Protein AF-Q12VX7-F1 (afdb_monomer)

Mean predicted aligned error: 21.47 Å

Sequence (892 aa):
MKISAKFASILLLLFLFTTPVMAVTLEFSASDTSAQVGDTVLLTGRLMNGTLPLNNTSVNFSTNFGMLSSSSSTTNDSGFATVFINSTISGNLVVNASSGTETNMTNISFLPAPIEDIIFEVNKTDPSAGNAVDVNVTLRDQYGNINNTPTINLYLTMVDVLSELHDENIVLSEWMGNMFEISIDHNNMTSVKSTEGTGLLLRINSTLAGTLSIGSDALGIINNTSVVYAPSTPYSMEALYDDEYVVNTTSEIVVSLHDRYDNPIEGATLIFNATYPIDTIYNSPVTYNSSWLSSSLESTPLGGKVTVYLRTDKRAGENIVNIGALNTSLFLRLSITGTPDIATDLTLSSTPSSCYANNEDAYRLSAQIIDQFLNPLLPGSFQIKDQVLFESSLGSTLIPLNDYGVATTVVGPTPYVENISITATYKNETGTTNINTSKELSFTEGPLSRFNFYANPNVVLANNLSGNHDSTVTLIALDAWGHSLQNINVTLNNTAPSLGTLSLDGSNESNLINFTTDQYGRVITEFTSSNFVGNCTIIGLSDAINDSLSIEIRNQPFISASIDAEPYVVTSGDIVNITTVITVEGELPVSRSAATSMLILDRSGSMDPDYYAGTALDIVLVLDRSGSMKFLGNAPEQPLTDAKSAAKIFMENLLSNTEVGVVSFSSTSTVDRQPVSLNISGNKDLLHNAIDSMVADGGTAIGDAMADANNLLINGRPDAKKIMIVLTDGVATAGSDRDGSDAISTANLNNIRIYSIGLGSSEYIDEPMLKRIASETGGSYYNAPSGSELQTVYNTISKEISDFDVTEIDYGTEGFTPYSYVFADDLNLTSSDAPYILKYDAWDIDDSNEDCKVCVNGNYSFELSVTGDKRWSTFEYDISSVVLGGMNTITI

pLDDT: mean 79.0, std 14.86, range [31.22, 95.0]

InterPro domains:
  IPR002035 von Willebrand factor, type A [PF00092] (618-795)
  IPR002035 von Willebrand factor, type A [PS50234] (618-797)
  IPR002035 von Willebrand factor, type A [SM00327] (616-802)
  IPR008964 Invasin/intimin cell-adhesion fragments [SSF49373] (22-111)
  IPR013783 Immunoglobulin-like fold [G3DSA:2.60.40.10] (23-111)
  IPR013783 Immunoglobulin-like fold [G3DSA:2.60.40.10] (448-550)
  IPR036465 von Willebrand factor A-like domain superfamily [G3DSA:3.40.50.410] (615-800)
  IPR036465 von Willebrand factor A-like domain superfamily [SSF53300] (586-801)
  IPR051266 Calcium-activated chloride channel regulator [PTHR10579] (592-794)

Foldseek 3Di:
DDDDDDDDDDDDDDDDDDDDQFDKAKDKDWPAQEEAAVDKTKIKIAIARHPAADFQFKKAKDKPDWDKPDRIFTAHNRRIGIIITHHNEFAWMKMWIDTDHDIDIGIYGHAYDPFDDKDWDWPDAAAAAQDKIKIFIFTAHPSGYGHQQWKKKKWKWWQFLVRDIAIDIDTGRGAAQWEWEWEAAPPHIDIDIDGGDRGHMYIYRGNTFGKMKIWMDTPRHIDIDIHGHAHDPWDDKDWDWDQEDAAQDKTKIKMAIHGPRRGAHFFWKKFKDKDAFDDDPQWFDPVQFDKDKPDRMDTQHRRRMDIIMIGHTNIFAWMWMWMDTPPDPDIDIGTHTHAYDDFDAKDKDWPPPAAALPQPTKIKIKIFTHHPRRRTHFDPPDDFPKWKWKDWPVGIDIFDQDRSRIGIDIGDNHNDFDKIKIKIFIAHPVGTDPHIDIDIYGHHHDDFDAKDKDKFVLEAEAPVFPFGFKIKIKIFTHDPSGQTDWFAWKWKAKPCVVFWWKAAPPDPDIRTDIDTQHPRRMDIIMIGGHNDFDKIKMWMDGDPYIDIGIRGYDHDKDKIKGWDWPPPDDDPPDDIDIDIDIDTGGDDPDDDDPVVVVVVPDPPVPDPVVVPQPFEAEEEEEEEQAQCQQVPHDVVRPPLVLVLVLVLVLLVLHDQSYWYWYWYDALAIDGLGATDGNVDVVVSVSVSVSSVPRHRYHHAAQLNRLVVLLVRQLPDDPRHAAEYEHEDQAAQDHHDCRLNPVSLVSLQVRLYAYEYEHEADPVGYPQVSNCCSRVSSVHYYYYHNDSVSSSVVSVVVSVVRGPDDPPDDDDDPDDDDPDKDKDKDADADDPDDDFDKDKDKDADDDQPFPRDWKDKQNPDTDTDHDDDDDGMDMDIDRCRVPDDHTMMMIID

Structure (mmCIF, N/CA/C/O backbone):
data_AF-Q12VX7-F1
#
_entry.id   AF-Q12VX7-F1
#
loop_
_atom_site.group_PDB
_atom_site.id
_atom_site.type_symbol
_atom_site.label_atom_id
_atom_site.label_alt_id
_atom_site.label_comp_id
_atom_site.label_asym_id
_atom_site.label_entity_id
_atom_site.label_seq_id
_atom_site.pdbx_PDB_ins_code
_atom_site.Cartn_x
_atom_site.Cartn_y
_atom_site.Cartn_z
_atom_site.occupancy
_atom_site.B_iso_or_equiv
_atom_site.auth_seq_id
_atom_site.auth_comp_id
_atom_site.auth_asym_id
_atom_site.auth_atom_id
_atom_site.pdbx_PDB_model_num
ATOM 1 N N . MET A 1 1 ? 13.332 -6.729 -120.103 1.00 35.19 1 MET A N 1
ATOM 2 C CA . MET A 1 1 ? 13.105 -6.754 -121.565 1.00 35.19 1 MET A CA 1
ATOM 3 C C . MET A 1 1 ? 14.424 -7.174 -122.213 1.00 35.19 1 MET A C 1
ATOM 5 O O . MET A 1 1 ? 15.448 -6.615 -121.853 1.00 35.19 1 MET A O 1
ATOM 9 N N . LYS A 1 2 ? 14.416 -8.272 -122.983 1.00 34.09 2 LYS A N 1
ATOM 10 C CA . LYS A 1 2 ? 15.589 -8.985 -123.544 1.00 34.09 2 LYS A CA 1
ATOM 11 C C . LYS A 1 2 ? 16.295 -8.198 -124.668 1.00 34.09 2 LYS A C 1
ATOM 13 O O . LYS A 1 2 ? 15.679 -7.296 -125.220 1.00 34.09 2 LYS A O 1
ATOM 18 N N . ILE A 1 3 ? 17.460 -8.739 -125.081 1.00 35.69 3 ILE A N 1
ATOM 19 C CA . ILE A 1 3 ? 18.169 -8.655 -126.392 1.00 35.69 3 ILE A CA 1
ATOM 20 C C . ILE A 1 3 ? 19.477 -7.850 -126.247 1.00 35.69 3 ILE A C 1
ATOM 22 O O . ILE A 1 3 ? 19.433 -6.651 -126.032 1.00 35.69 3 ILE A O 1
ATOM 26 N N . SER A 1 4 ? 20.671 -8.443 -126.100 1.00 35.31 4 SER A N 1
ATOM 27 C CA . SER A 1 4 ? 21.468 -9.363 -126.945 1.00 35.31 4 SER A CA 1
ATOM 28 C C . SER A 1 4 ? 22.058 -8.740 -128.217 1.00 35.31 4 SER A C 1
ATOM 30 O O . SER A 1 4 ? 21.301 -8.337 -129.089 1.00 35.31 4 SER A O 1
ATOM 32 N N . ALA A 1 5 ? 23.384 -8.850 -128.359 1.00 37.16 5 ALA A N 1
ATOM 33 C CA . ALA A 1 5 ? 24.095 -9.477 -129.489 1.00 37.16 5 ALA A CA 1
ATOM 34 C C . ALA A 1 5 ? 25.312 -8.687 -130.012 1.00 37.16 5 ALA A C 1
ATOM 36 O O . ALA A 1 5 ? 25.268 -7.490 -130.265 1.00 37.16 5 ALA A O 1
ATOM 37 N N . LYS A 1 6 ? 26.397 -9.457 -130.158 1.00 36.03 6 LYS A N 1
ATOM 38 C CA . LYS A 1 6 ? 27.709 -9.178 -130.761 1.00 36.03 6 LYS A CA 1
ATOM 39 C C . LYS A 1 6 ? 27.634 -8.962 -132.284 1.00 36.03 6 LYS A C 1
ATOM 41 O O . LYS A 1 6 ? 26.666 -9.402 -132.888 1.00 36.03 6 LYS A O 1
ATOM 46 N N . PHE A 1 7 ? 28.727 -8.428 -132.852 1.00 32.75 7 PHE A N 1
ATOM 47 C CA . PHE A 1 7 ? 29.510 -8.849 -134.054 1.00 32.75 7 PHE A CA 1
ATOM 48 C C . PHE A 1 7 ? 30.138 -7.580 -134.683 1.00 32.75 7 PHE A C 1
ATOM 50 O O . PHE A 1 7 ? 29.416 -6.649 -135.003 1.00 32.75 7 PHE A O 1
ATOM 57 N N . ALA A 1 8 ? 31.454 -7.333 -134.642 1.00 32.47 8 ALA A N 1
ATOM 58 C CA . ALA A 1 8 ? 32.596 -7.957 -135.335 1.00 32.47 8 ALA A CA 1
ATOM 59 C C . ALA A 1 8 ? 32.672 -7.695 -136.861 1.00 32.47 8 ALA A C 1
ATOM 61 O O . ALA A 1 8 ? 31.851 -8.212 -137.612 1.00 32.47 8 ALA A O 1
ATOM 62 N N . SER A 1 9 ? 33.731 -6.961 -137.262 1.00 32.53 9 SER A N 1
ATOM 63 C CA . SER A 1 9 ? 34.692 -7.254 -138.359 1.00 32.53 9 SER A CA 1
ATOM 64 C C . SER A 1 9 ? 34.968 -6.153 -139.411 1.00 32.53 9 SER A C 1
ATOM 66 O O . SER A 1 9 ? 34.158 -5.905 -140.292 1.00 32.53 9 SER A O 1
ATOM 68 N N . ILE A 1 10 ? 36.188 -5.587 -139.310 1.00 35.44 10 ILE A N 1
ATOM 69 C CA . ILE A 1 10 ? 37.296 -5.487 -140.305 1.00 35.44 10 ILE A CA 1
ATOM 70 C C . ILE A 1 10 ? 37.045 -4.875 -141.707 1.00 35.44 10 ILE A C 1
ATOM 72 O O . ILE A 1 10 ? 36.345 -5.488 -142.503 1.00 35.44 10 ILE A O 1
ATOM 76 N N . LEU A 1 11 ? 37.804 -3.805 -142.054 1.00 31.22 11 LEU A N 1
ATOM 77 C CA . LEU A 1 11 ? 38.674 -3.645 -143.263 1.00 31.22 11 LEU A CA 1
ATOM 78 C C . LEU A 1 11 ? 39.486 -2.309 -143.183 1.00 31.22 11 LEU A C 1
ATOM 80 O O . LEU A 1 11 ? 38.875 -1.264 -142.998 1.00 31.22 11 LEU A O 1
ATOM 84 N N . LEU A 1 12 ? 40.828 -2.300 -143.017 1.00 32.69 12 LEU A N 1
ATOM 85 C CA . LEU A 1 12 ? 41.920 -2.045 -144.012 1.00 32.69 12 LEU A CA 1
ATOM 86 C C . LEU A 1 12 ? 41.707 -0.793 -144.917 1.00 32.69 12 LEU A C 1
ATOM 88 O O . LEU A 1 12 ? 40.637 -0.683 -145.491 1.00 32.69 12 LEU A O 1
ATOM 92 N N . LEU A 1 13 ? 42.610 0.154 -145.234 1.00 36.06 13 LEU A N 1
ATOM 93 C CA . LEU A 1 13 ? 44.039 0.481 -145.034 1.00 36.06 13 LEU A CA 1
ATOM 94 C C . LEU A 1 13 ? 44.222 1.949 -145.521 1.00 36.06 13 LEU A C 1
ATOM 96 O O . LEU A 1 13 ? 43.651 2.262 -146.561 1.00 36.06 13 LEU A O 1
ATOM 100 N N . LEU A 1 14 ? 45.057 2.794 -144.896 1.00 31.56 14 LEU A N 1
ATOM 101 C CA . LEU A 1 14 ? 46.068 3.631 -145.593 1.00 31.56 14 LEU A CA 1
ATOM 102 C C . LEU A 1 14 ? 46.929 4.417 -144.584 1.00 31.56 14 LEU A C 1
ATOM 104 O O . LEU A 1 14 ? 46.412 5.166 -143.761 1.00 31.56 14 LEU A O 1
ATOM 108 N N . PHE A 1 15 ? 48.248 4.241 -144.666 1.00 35.47 15 PHE A N 1
ATOM 109 C CA . PHE A 1 15 ? 49.255 4.918 -143.845 1.00 35.47 15 PHE A CA 1
ATOM 110 C C . PHE A 1 15 ? 49.642 6.278 -144.450 1.00 35.47 15 PHE A C 1
ATOM 112 O O . PHE A 1 15 ? 50.006 6.349 -145.623 1.00 35.47 15 PHE A O 1
ATOM 119 N N . LEU A 1 16 ? 49.675 7.320 -143.617 1.00 34.75 16 LEU A N 1
ATOM 120 C CA . LEU A 1 16 ? 50.485 8.529 -143.796 1.00 34.75 16 LEU A CA 1
ATOM 121 C C . LEU A 1 16 ? 51.242 8.750 -142.479 1.00 34.75 16 LEU A C 1
ATOM 123 O O . LEU A 1 16 ? 50.629 8.901 -141.426 1.00 34.75 16 LEU A O 1
ATOM 127 N N . PHE A 1 17 ? 52.573 8.700 -142.531 1.00 36.41 17 PHE A N 1
ATOM 128 C CA . PHE A 1 17 ? 53.447 8.955 -141.388 1.00 36.41 17 PHE A CA 1
ATOM 129 C C . PHE A 1 17 ? 53.521 10.463 -141.103 1.00 36.41 17 PHE A C 1
ATOM 131 O O . PHE A 1 17 ? 54.017 11.225 -141.930 1.00 36.41 17 PHE A O 1
ATOM 138 N N . THR A 1 18 ? 53.098 10.878 -139.909 1.00 35.88 18 THR A N 1
ATOM 139 C CA . THR A 1 18 ? 53.456 12.162 -139.287 1.00 35.88 18 THR A CA 1
ATOM 140 C C . THR A 1 18 ? 54.146 11.866 -137.958 1.00 35.88 18 THR A C 1
ATOM 142 O O . THR A 1 18 ? 53.621 11.108 -137.145 1.00 35.88 18 THR A O 1
ATOM 145 N N . THR A 1 19 ? 55.337 12.421 -137.747 1.00 33.56 19 THR A N 1
ATOM 146 C CA . THR A 1 19 ? 56.116 12.292 -136.505 1.00 33.56 19 THR A CA 1
ATOM 147 C C . THR A 1 19 ? 55.340 12.857 -135.305 1.00 33.56 19 THR A C 1
ATOM 149 O O . THR A 1 19 ? 54.776 13.945 -135.439 1.00 33.56 19 THR A O 1
ATOM 152 N N . PRO A 1 20 ? 55.310 12.187 -134.139 1.00 42.78 20 PRO A N 1
ATOM 153 C CA . PRO A 1 20 ? 54.648 12.726 -132.955 1.00 42.78 20 PRO A CA 1
ATOM 154 C C . PRO A 1 20 ? 55.416 13.942 -132.414 1.00 42.78 20 PRO A C 1
ATOM 156 O O . PRO A 1 20 ? 56.629 13.883 -132.216 1.00 42.78 20 PRO A O 1
ATOM 159 N N . VAL A 1 21 ? 54.706 15.047 -132.173 1.00 45.22 21 VAL A N 1
ATOM 160 C CA . VAL A 1 21 ? 55.196 16.167 -131.356 1.00 45.22 21 VAL A CA 1
ATOM 161 C C . VAL A 1 21 ? 55.309 15.651 -129.922 1.00 45.22 21 VAL A C 1
ATOM 163 O O . VAL A 1 21 ? 54.333 15.138 -129.377 1.00 45.22 21 VAL A O 1
ATOM 166 N N . MET A 1 22 ? 56.506 15.717 -129.340 1.00 48.78 22 MET A N 1
ATOM 167 C CA . MET A 1 22 ? 56.746 15.245 -127.976 1.00 48.78 22 MET A CA 1
ATOM 168 C C . MET A 1 22 ? 56.108 16.214 -126.974 1.00 48.78 22 MET A C 1
ATOM 170 O O . MET A 1 22 ? 56.290 17.426 -127.078 1.00 48.78 22 MET A O 1
ATOM 174 N N . ALA A 1 23 ? 55.311 15.675 -126.050 1.00 59.62 23 ALA A N 1
ATOM 175 C CA . ALA A 1 23 ? 54.676 16.433 -124.979 1.00 59.62 23 ALA A CA 1
ATOM 176 C C . ALA A 1 23 ? 55.675 16.685 -123.840 1.00 59.62 23 ALA A C 1
ATOM 178 O O . ALA A 1 23 ? 56.535 15.843 -123.557 1.00 59.62 23 ALA A O 1
ATOM 179 N N . VAL A 1 24 ? 55.556 17.847 -123.198 1.00 63.78 24 VAL A N 1
ATOM 180 C CA . VAL A 1 24 ? 56.282 18.150 -121.963 1.00 63.78 24 VAL A CA 1
ATOM 181 C C . VAL A 1 24 ? 55.571 17.445 -120.811 1.00 63.78 24 VAL A C 1
ATOM 183 O O . VAL A 1 24 ? 54.353 17.516 -120.714 1.00 63.78 24 VAL A O 1
ATOM 186 N N . THR A 1 25 ? 56.313 16.757 -119.952 1.00 68.88 25 THR A N 1
ATOM 187 C CA . THR A 1 25 ? 55.778 16.033 -118.793 1.00 68.88 25 THR A CA 1
ATOM 188 C C . THR A 1 25 ? 56.491 16.485 -117.525 1.00 68.88 25 THR A C 1
ATOM 190 O O . THR A 1 25 ? 57.727 16.514 -117.489 1.00 68.88 25 THR A O 1
ATOM 193 N N . LEU A 1 26 ? 55.719 16.817 -116.487 1.00 74.81 26 LEU A N 1
ATOM 194 C CA . LEU A 1 26 ? 56.211 17.135 -115.147 1.00 74.81 26 LEU A CA 1
ATOM 195 C C . LEU A 1 26 ? 55.926 15.954 -114.215 1.00 74.81 26 LEU A C 1
ATOM 197 O O . LEU A 1 26 ? 54.768 15.663 -113.922 1.00 74.81 26 LEU A O 1
ATOM 201 N N . GLU A 1 27 ? 56.968 15.298 -113.720 1.00 74.62 27 GLU A N 1
ATOM 202 C CA . GLU A 1 27 ? 56.850 14.202 -112.756 1.00 74.62 27 GLU A CA 1
ATOM 203 C C . GLU A 1 27 ? 57.429 14.608 -111.404 1.00 74.62 27 GLU A C 1
ATOM 205 O O . GLU A 1 27 ? 58.498 15.218 -111.323 1.00 74.62 27 GLU A O 1
ATOM 210 N N . PHE A 1 28 ? 56.727 14.252 -110.331 1.00 77.62 28 PHE A N 1
ATOM 211 C CA . PHE A 1 28 ? 57.239 14.415 -108.980 1.00 77.62 28 PHE A CA 1
ATOM 212 C C . PHE A 1 28 ? 58.040 13.199 -108.539 1.00 77.62 28 PHE A C 1
ATOM 214 O O . PHE A 1 28 ? 57.593 12.059 -108.638 1.00 77.62 28 PHE A O 1
ATOM 221 N N . SER A 1 29 ? 59.193 13.479 -107.953 1.00 65.94 29 SER A N 1
ATOM 222 C CA . SER A 1 29 ? 59.953 12.571 -107.114 1.00 65.94 29 SER A CA 1
ATOM 223 C C . SER A 1 29 ? 60.118 13.264 -105.762 1.00 65.94 29 SER A C 1
ATOM 225 O O . SER A 1 29 ? 60.853 14.241 -105.629 1.00 65.94 29 SER A O 1
ATOM 227 N N . ALA A 1 30 ? 59.375 12.807 -104.759 1.00 64.88 30 ALA A N 1
ATOM 228 C CA . ALA A 1 30 ? 59.674 13.152 -103.374 1.00 64.88 30 ALA A CA 1
ATOM 229 C C . ALA A 1 30 ? 60.721 12.161 -102.849 1.00 64.88 30 ALA A C 1
ATOM 231 O O . ALA A 1 30 ? 60.662 10.982 -103.212 1.00 64.88 30 ALA A O 1
ATOM 232 N N . SER A 1 31 ? 61.672 12.624 -102.028 1.00 61.91 31 SER A N 1
ATOM 233 C CA . SER A 1 31 ? 62.563 11.705 -101.301 1.00 61.91 31 SER A CA 1
ATOM 234 C C . SER A 1 31 ? 61.764 10.823 -100.347 1.00 61.91 31 SER A C 1
ATOM 236 O O . SER A 1 31 ? 62.029 9.629 -100.251 1.00 61.91 31 SER A O 1
ATOM 238 N N . ASP A 1 32 ? 60.736 11.411 -99.731 1.00 62.34 32 ASP A N 1
ATOM 239 C CA . ASP A 1 32 ? 59.907 10.790 -98.711 1.00 62.34 32 ASP A CA 1
ATOM 240 C C . ASP A 1 32 ? 58.433 11.143 -98.946 1.00 62.34 32 ASP A C 1
ATOM 242 O O . ASP A 1 32 ? 58.080 12.294 -99.207 1.00 62.34 32 ASP A O 1
ATOM 246 N N . THR A 1 33 ? 57.547 10.152 -98.848 1.00 72.06 33 THR A N 1
ATOM 247 C CA . THR A 1 33 ? 56.086 10.353 -98.919 1.00 72.06 33 THR A CA 1
ATOM 248 C C . THR A 1 33 ? 55.473 10.710 -97.555 1.00 72.06 33 THR A C 1
ATOM 250 O O . THR A 1 33 ? 54.287 11.036 -97.464 1.00 72.06 33 THR A O 1
ATOM 253 N N . SER A 1 34 ? 56.279 10.670 -96.490 1.00 78.44 34 SER A N 1
ATOM 254 C CA . SER A 1 34 ? 55.918 11.043 -95.119 1.00 78.44 34 SER A CA 1
ATOM 255 C C . SER A 1 34 ? 57.150 11.495 -94.329 1.00 78.44 34 SER A C 1
ATOM 257 O O . SER A 1 34 ? 58.203 10.883 -94.481 1.00 78.44 34 SER A O 1
ATOM 259 N N . ALA A 1 35 ? 57.013 12.495 -93.457 1.00 82.25 35 ALA A N 1
ATOM 260 C CA . ALA A 1 35 ? 58.084 12.994 -92.578 1.00 82.25 35 ALA A CA 1
ATOM 261 C C . ALA A 1 35 ? 57.533 13.403 -91.207 1.00 82.25 35 ALA A C 1
ATOM 263 O O . ALA A 1 35 ? 56.322 13.566 -91.081 1.00 82.25 35 ALA A O 1
ATOM 264 N N . GLN A 1 36 ? 58.369 13.566 -90.176 1.00 81.00 36 GLN A N 1
ATOM 265 C CA . GLN A 1 36 ? 57.884 14.087 -88.893 1.00 81.00 36 GLN A CA 1
ATOM 266 C C . GLN A 1 36 ? 57.685 15.606 -88.961 1.00 81.00 36 GLN A C 1
ATOM 268 O O . GLN A 1 36 ? 58.366 16.318 -89.699 1.00 81.00 36 GLN A O 1
ATOM 273 N N . VAL A 1 37 ? 56.723 16.123 -88.202 1.00 83.19 37 VAL A N 1
ATOM 274 C CA . VAL A 1 37 ? 56.548 17.564 -88.002 1.00 83.19 37 VAL A CA 1
ATOM 275 C C . VAL A 1 37 ? 57.860 18.153 -87.468 1.00 83.19 37 VAL A C 1
ATOM 277 O O . VAL A 1 37 ? 58.432 17.645 -86.508 1.00 83.19 37 VAL A O 1
ATOM 280 N N . GLY A 1 38 ? 58.334 19.228 -88.099 1.00 78.38 38 GLY A N 1
ATOM 281 C CA . GLY A 1 38 ? 59.641 19.838 -87.840 1.00 78.38 38 GLY A CA 1
ATOM 282 C C . GLY A 1 38 ? 60.749 19.410 -88.813 1.00 78.38 38 GLY A C 1
ATOM 283 O O . GLY A 1 38 ? 61.675 20.195 -89.031 1.00 78.38 38 GLY A O 1
ATOM 284 N N . ASP A 1 39 ? 60.630 18.249 -89.468 1.00 83.62 39 ASP A N 1
ATOM 285 C CA . ASP A 1 39 ? 61.606 17.792 -90.462 1.00 83.62 39 ASP A CA 1
ATOM 286 C C . ASP A 1 39 ? 61.457 18.525 -91.801 1.00 83.62 39 ASP A C 1
ATOM 288 O O . ASP A 1 39 ? 60.399 19.050 -92.163 1.00 83.62 39 ASP A O 1
ATOM 292 N N . THR A 1 40 ? 62.551 18.542 -92.565 1.00 82.12 40 THR A N 1
ATOM 293 C CA . THR A 1 40 ? 62.582 19.106 -93.921 1.00 82.12 40 THR A CA 1
ATOM 294 C C . THR A 1 40 ? 62.547 17.989 -94.957 1.00 82.12 40 THR A C 1
ATOM 296 O O . THR A 1 40 ? 63.407 17.113 -94.957 1.00 82.12 40 THR A O 1
ATOM 299 N N . VAL A 1 41 ? 61.574 18.035 -95.866 1.00 82.81 41 VAL A N 1
ATOM 300 C CA . VAL A 1 41 ? 61.437 17.086 -96.980 1.00 82.81 41 VAL A CA 1
ATOM 301 C C . VAL A 1 41 ? 61.951 17.726 -98.258 1.00 82.81 41 VAL A C 1
ATOM 303 O O . VAL A 1 41 ? 61.589 18.862 -98.580 1.00 82.81 41 VAL A O 1
ATOM 306 N N . LEU A 1 42 ? 62.781 16.994 -99.003 1.00 83.62 42 LEU A N 1
ATOM 307 C CA . LEU A 1 42 ? 63.261 17.417 -100.312 1.00 83.62 42 LEU A CA 1
ATOM 308 C C . LEU A 1 42 ? 62.274 16.979 -101.400 1.00 83.62 42 LEU A C 1
ATOM 310 O O . LEU A 1 42 ? 62.061 15.792 -101.654 1.00 83.62 42 LEU A O 1
ATOM 314 N N . LEU A 1 43 ? 61.710 17.958 -102.096 1.00 82.69 43 LEU A N 1
ATOM 315 C CA . LEU A 1 43 ? 60.825 17.758 -103.235 1.00 82.69 43 LEU A CA 1
ATOM 316 C C . LEU A 1 43 ? 61.572 18.028 -104.530 1.00 82.69 43 LEU A C 1
ATOM 318 O O . LEU A 1 43 ? 62.152 19.100 -104.703 1.00 82.69 43 LEU A O 1
ATOM 322 N N . THR A 1 44 ? 61.512 17.073 -105.455 1.00 80.50 44 THR A N 1
ATOM 323 C CA . THR A 1 44 ? 62.166 17.175 -106.756 1.00 80.50 44 THR A CA 1
ATOM 324 C C . THR A 1 44 ? 61.141 17.015 -107.875 1.00 80.50 44 THR A C 1
ATOM 326 O O . THR A 1 44 ? 60.573 15.944 -108.077 1.00 80.50 44 THR A O 1
ATOM 329 N N . GLY A 1 45 ? 60.889 18.087 -108.621 1.00 81.19 45 GLY A N 1
ATOM 330 C CA . GLY A 1 45 ? 60.106 18.038 -109.854 1.00 81.19 45 GLY A CA 1
ATOM 331 C C . GLY A 1 45 ? 61.032 17.811 -111.043 1.00 81.19 45 GLY A C 1
ATOM 332 O O . GLY A 1 45 ? 61.967 18.586 -111.244 1.00 81.19 45 GLY A O 1
ATOM 333 N N . ARG A 1 46 ? 60.799 16.765 -111.839 1.00 82.00 46 ARG A N 1
ATOM 334 C CA . ARG A 1 46 ? 61.530 16.524 -113.087 1.00 82.00 46 ARG A CA 1
ATOM 335 C C . ARG A 1 46 ? 60.685 16.954 -114.277 1.00 82.00 46 ARG A C 1
ATOM 337 O O . ARG A 1 46 ? 59.575 16.461 -114.457 1.00 82.00 46 ARG A O 1
ATOM 344 N N . LEU A 1 47 ? 61.234 17.831 -115.109 1.00 81.44 47 LEU A N 1
ATOM 345 C CA . LEU A 1 47 ? 60.595 18.310 -116.329 1.00 81.44 47 LEU A CA 1
ATOM 346 C C . LEU A 1 47 ? 61.297 17.711 -117.556 1.00 81.44 47 LEU A C 1
ATOM 348 O O . LEU A 1 47 ? 62.507 17.876 -117.744 1.00 81.44 47 LEU A O 1
ATOM 352 N N . MET A 1 48 ? 60.541 17.009 -118.398 1.00 76.12 48 MET A N 1
ATOM 353 C CA . MET A 1 48 ? 61.042 16.361 -119.616 1.00 76.12 48 MET A CA 1
ATOM 354 C C . MET A 1 48 ? 60.230 16.807 -120.829 1.00 76.12 48 MET A C 1
ATOM 356 O O . MET A 1 48 ? 59.028 17.012 -120.725 1.00 76.12 48 MET A O 1
ATOM 360 N N . ASN A 1 49 ? 60.873 16.946 -121.984 1.00 74.62 49 ASN A N 1
ATOM 361 C CA . ASN A 1 49 ? 60.223 17.089 -123.283 1.00 74.62 49 ASN A CA 1
ATOM 362 C C . ASN A 1 49 ? 60.415 15.770 -124.045 1.00 74.62 49 ASN A C 1
ATOM 364 O O . ASN A 1 49 ? 61.479 15.519 -124.622 1.00 74.62 49 ASN A O 1
ATOM 368 N N . GLY A 1 50 ? 59.426 14.877 -123.951 1.00 71.44 50 GLY A N 1
ATOM 369 C CA . GLY A 1 50 ? 59.571 13.471 -124.330 1.00 71.44 50 GLY A CA 1
ATOM 370 C C . GLY A 1 50 ? 60.665 12.754 -123.531 1.00 71.44 50 GLY A C 1
ATOM 371 O O . GLY A 1 50 ? 60.522 12.568 -122.331 1.00 71.44 50 GLY A O 1
ATOM 372 N N . THR A 1 51 ? 61.764 12.341 -124.174 1.00 67.75 51 THR A N 1
ATOM 373 C CA . THR A 1 51 ? 62.907 11.681 -123.504 1.00 67.75 51 THR A CA 1
ATOM 374 C C . THR A 1 51 ? 64.042 12.629 -123.102 1.00 67.75 51 THR A C 1
ATOM 376 O O . THR A 1 51 ? 65.008 12.185 -122.479 1.00 67.75 51 THR A O 1
ATOM 379 N N . LEU A 1 52 ? 63.961 13.921 -123.450 1.00 74.19 52 LEU A N 1
ATOM 380 C CA . LEU A 1 52 ? 65.022 14.897 -123.184 1.00 74.19 52 LEU A CA 1
ATOM 381 C C . LEU A 1 52 ? 64.695 15.753 -121.948 1.00 74.19 52 LEU A C 1
ATOM 383 O O . LEU A 1 52 ? 63.618 16.348 -121.898 1.00 74.19 52 LEU A O 1
ATOM 387 N N . PRO A 1 53 ? 65.599 15.860 -120.959 1.00 78.00 53 PRO A N 1
ATOM 388 C CA . PRO A 1 53 ? 65.402 16.742 -119.811 1.00 78.00 53 PRO A CA 1
ATOM 389 C C . PRO A 1 53 ? 65.437 18.226 -120.216 1.00 78.00 53 PRO A C 1
ATOM 391 O O . PRO A 1 53 ? 66.240 18.629 -121.058 1.00 78.00 53 PRO A O 1
ATOM 394 N N . LEU A 1 54 ? 64.577 19.046 -119.606 1.00 77.81 54 LEU A N 1
ATOM 395 C CA . LEU A 1 54 ? 64.510 20.495 -119.836 1.00 77.81 54 LEU A CA 1
ATOM 396 C C . LEU A 1 54 ? 65.350 21.248 -118.798 1.00 77.81 54 LEU A C 1
ATOM 398 O O . LEU A 1 54 ? 65.018 21.231 -117.617 1.00 77.81 54 LEU A O 1
ATOM 402 N N . ASN A 1 55 ? 66.406 21.934 -119.237 1.00 80.44 55 ASN A N 1
ATOM 403 C CA . ASN A 1 55 ? 67.312 22.717 -118.385 1.00 80.44 55 ASN A CA 1
ATOM 404 C C . ASN A 1 55 ? 66.890 24.201 -118.294 1.00 80.44 55 ASN A C 1
ATOM 406 O O . ASN A 1 55 ? 66.280 24.724 -119.229 1.00 80.44 55 ASN A O 1
ATOM 410 N N . ASN A 1 56 ? 67.238 24.889 -117.200 1.00 78.88 56 ASN A N 1
ATOM 411 C CA . ASN A 1 56 ? 66.989 26.316 -116.950 1.00 78.88 56 ASN A CA 1
ATOM 412 C C . ASN A 1 56 ? 65.514 26.745 -117.079 1.00 78.88 56 ASN A C 1
ATOM 414 O O . ASN A 1 56 ? 65.211 27.875 -117.463 1.00 78.88 56 ASN A O 1
ATOM 418 N N . THR A 1 57 ? 64.577 25.853 -116.755 1.00 79.56 57 THR A N 1
ATOM 419 C CA . THR A 1 57 ? 63.135 26.134 -116.797 1.00 79.56 57 THR A CA 1
ATOM 420 C C . THR A 1 57 ? 62.594 26.299 -115.376 1.00 79.56 57 THR A C 1
ATOM 422 O O . THR A 1 57 ? 62.921 25.509 -114.495 1.00 79.56 57 THR A O 1
ATOM 425 N N . SER A 1 58 ? 61.790 27.338 -115.127 1.00 80.94 58 SER A N 1
ATOM 426 C CA . SER A 1 58 ? 61.224 27.603 -113.795 1.00 80.94 58 SER A CA 1
ATOM 427 C C . SER A 1 58 ? 60.045 26.677 -113.499 1.00 80.94 58 SER A C 1
ATOM 429 O O . SER A 1 58 ? 59.101 26.592 -114.290 1.00 80.94 58 SER A O 1
ATOM 431 N N . VAL A 1 59 ? 60.078 26.022 -112.341 1.00 82.00 59 VAL A N 1
ATOM 432 C CA . VAL A 1 59 ? 58.965 25.255 -111.771 1.00 82.00 59 VAL A CA 1
ATOM 433 C C . VAL A 1 59 ? 58.479 25.994 -110.529 1.00 82.00 59 VAL A C 1
ATOM 435 O O . VAL A 1 59 ? 59.262 26.247 -109.615 1.00 82.00 59 VAL A O 1
ATOM 438 N N . ASN A 1 60 ? 57.201 26.368 -110.502 1.00 85.06 60 ASN A N 1
ATOM 439 C CA . ASN A 1 60 ? 56.567 27.043 -109.372 1.00 85.06 60 ASN A CA 1
ATOM 440 C C . ASN A 1 60 ? 55.928 26.012 -108.446 1.00 85.06 60 ASN A C 1
ATOM 442 O O . ASN A 1 60 ? 55.213 25.137 -108.929 1.00 85.06 60 ASN A O 1
ATOM 446 N N . PHE A 1 61 ? 56.128 26.162 -107.139 1.00 85.12 61 PHE A N 1
ATOM 447 C CA . PHE A 1 61 ? 55.578 25.283 -106.110 1.00 85.12 61 PHE A CA 1
ATOM 448 C C . PHE A 1 61 ? 54.611 26.061 -105.212 1.00 85.12 61 PHE A C 1
ATOM 450 O O . PHE A 1 61 ? 54.904 27.183 -104.794 1.00 85.12 61 PHE A O 1
ATOM 457 N N . SER A 1 62 ? 53.465 25.466 -104.892 1.00 83.50 62 SER A N 1
ATOM 458 C CA . SER A 1 62 ? 52.511 25.984 -103.908 1.00 83.50 62 SER A CA 1
ATOM 459 C C . SER A 1 62 ? 52.001 24.865 -103.002 1.00 83.50 62 SER A C 1
ATOM 461 O O . SER A 1 62 ? 52.001 23.698 -103.387 1.00 83.50 62 SER A O 1
ATOM 463 N N . THR A 1 63 ? 51.598 25.218 -101.781 1.00 85.00 63 THR A N 1
ATOM 464 C CA . THR A 1 63 ? 51.139 24.267 -100.758 1.00 85.00 63 THR A CA 1
ATOM 465 C C . THR A 1 63 ? 49.916 24.803 -100.009 1.00 85.00 63 THR A C 1
ATOM 467 O O . THR A 1 63 ? 49.707 26.017 -99.961 1.00 85.00 63 THR A O 1
ATOM 470 N N . ASN A 1 64 ? 49.094 23.909 -99.450 1.00 81.62 64 ASN A N 1
ATOM 471 C CA . ASN A 1 64 ? 47.898 24.244 -98.665 1.00 81.62 64 ASN A CA 1
ATOM 472 C C . ASN A 1 64 ? 48.210 24.671 -97.216 1.00 81.62 64 ASN A C 1
ATOM 474 O O . ASN A 1 64 ? 47.519 25.529 -96.674 1.00 81.62 64 ASN A O 1
ATOM 478 N N . PHE A 1 65 ? 49.241 24.092 -96.599 1.00 79.31 65 PHE A N 1
ATOM 479 C CA . PHE A 1 65 ? 49.842 24.530 -95.332 1.00 79.31 65 PHE A CA 1
ATOM 480 C C . PHE A 1 65 ? 51.348 24.210 -95.339 1.00 79.31 65 PHE A C 1
ATOM 482 O O . PHE A 1 65 ? 51.854 23.709 -96.340 1.00 79.31 65 PHE A O 1
ATOM 489 N N . GLY A 1 66 ? 52.081 24.527 -94.267 1.00 78.44 66 GLY A N 1
ATOM 490 C CA . GLY A 1 66 ? 53.541 24.359 -94.209 1.00 78.44 66 GLY A CA 1
ATOM 491 C C . GLY A 1 66 ? 54.319 25.468 -94.933 1.00 78.44 66 GLY A C 1
ATOM 492 O O . GLY A 1 66 ? 53.739 26.358 -95.556 1.00 78.44 66 GLY A O 1
ATOM 493 N N . MET A 1 67 ? 55.646 25.443 -94.818 1.00 83.06 67 MET A N 1
ATOM 494 C CA . MET A 1 67 ? 56.537 26.485 -95.326 1.00 83.06 67 MET A CA 1
ATOM 495 C C . MET A 1 67 ? 57.504 25.915 -96.371 1.00 83.06 67 MET A C 1
ATOM 497 O O . MET A 1 67 ? 58.254 24.976 -96.112 1.00 83.06 67 MET A O 1
ATOM 501 N N . LEU A 1 68 ? 57.479 26.502 -97.571 1.00 84.38 68 LEU A N 1
ATOM 502 C CA . LEU A 1 68 ? 58.403 26.194 -98.666 1.00 84.38 68 LEU A CA 1
ATOM 503 C C . LEU A 1 68 ? 59.666 27.056 -98.554 1.00 84.38 68 LEU A C 1
ATOM 505 O O . LEU A 1 68 ? 59.575 28.252 -98.277 1.00 84.38 68 LEU A O 1
ATOM 509 N N . SER A 1 69 ? 60.836 26.487 -98.856 1.00 84.69 69 SER A N 1
ATOM 510 C CA . SER A 1 69 ? 62.098 27.241 -98.905 1.00 84.69 69 SER A CA 1
ATOM 511 C C . SER A 1 69 ? 62.112 28.301 -100.012 1.00 84.69 69 SER A C 1
ATOM 513 O O . SER A 1 69 ? 62.781 29.324 -99.886 1.00 84.69 69 SER A O 1
ATOM 515 N N . SER A 1 70 ? 61.383 28.058 -101.105 1.00 81.12 70 SER A N 1
ATOM 516 C CA . SER A 1 70 ? 61.163 29.002 -102.202 1.00 81.12 70 SER A CA 1
ATOM 517 C C . SER A 1 70 ? 59.865 28.670 -102.951 1.00 81.12 70 SER A C 1
ATOM 519 O O . SER A 1 70 ? 59.471 27.513 -103.052 1.00 81.12 70 SER A O 1
ATOM 521 N N . SER A 1 71 ? 59.184 29.677 -103.507 1.00 81.56 71 SER A N 1
ATOM 522 C CA . SER A 1 71 ? 57.953 29.488 -104.303 1.00 81.56 71 SER A CA 1
ATOM 523 C C . SER A 1 71 ? 58.214 29.041 -105.748 1.00 81.56 71 SER A C 1
ATOM 525 O O . SER A 1 71 ? 57.283 28.738 -106.493 1.00 81.56 71 SER A O 1
ATOM 527 N N . SER A 1 72 ? 59.480 29.004 -106.164 1.00 81.44 72 SER A N 1
ATOM 528 C CA . SER A 1 72 ? 59.917 28.494 -107.462 1.00 81.44 72 SER A CA 1
ATOM 529 C C . SER A 1 72 ? 61.364 27.996 -107.403 1.00 81.44 72 SER A C 1
ATOM 531 O O . SER A 1 72 ? 62.130 28.394 -106.520 1.00 81.44 72 SER A O 1
ATOM 533 N N . SER A 1 73 ? 61.728 27.101 -108.321 1.00 84.88 73 SER A N 1
ATOM 534 C CA . SER A 1 73 ? 63.085 26.573 -108.494 1.00 84.88 73 SER A CA 1
ATOM 535 C C . SER A 1 73 ? 63.348 26.289 -109.976 1.00 84.88 73 SER A C 1
ATOM 537 O O . SER A 1 73 ? 62.441 25.891 -110.710 1.00 84.88 73 SER A O 1
ATOM 539 N N . THR A 1 74 ? 64.570 26.535 -110.444 1.00 83.69 74 THR A N 1
ATOM 540 C CA . THR A 1 74 ? 64.966 26.328 -111.847 1.00 83.69 74 THR A CA 1
ATOM 541 C C . THR A 1 74 ? 65.540 24.932 -112.058 1.00 83.69 74 THR A C 1
ATOM 543 O O . THR A 1 74 ? 66.342 24.471 -111.247 1.00 83.69 74 THR A O 1
ATOM 546 N N . THR A 1 75 ? 65.175 24.272 -113.159 1.00 81.94 75 THR A N 1
ATOM 547 C CA . THR A 1 75 ? 65.679 22.933 -113.485 1.00 81.94 75 THR A CA 1
ATOM 548 C C . THR A 1 75 ? 67.173 22.927 -113.826 1.00 81.94 75 THR A C 1
ATOM 550 O O . THR A 1 75 ? 67.659 23.827 -114.507 1.00 81.94 75 THR A O 1
ATOM 553 N N . ASN A 1 76 ? 67.901 21.899 -113.378 1.00 81.69 76 ASN A N 1
ATOM 554 C CA . ASN A 1 76 ? 69.314 21.673 -113.718 1.00 81.69 76 ASN A CA 1
ATOM 555 C C . ASN A 1 76 ? 69.503 20.976 -115.087 1.00 81.69 76 ASN A C 1
ATOM 557 O O . ASN A 1 76 ? 68.530 20.620 -115.753 1.00 81.69 76 ASN A O 1
ATOM 561 N N . ASP A 1 77 ? 70.755 20.697 -115.482 1.00 77.50 77 ASP A N 1
ATOM 562 C CA . ASP A 1 77 ? 71.112 20.018 -116.748 1.00 77.50 77 ASP A CA 1
ATOM 563 C C . ASP A 1 77 ? 70.433 18.644 -116.943 1.00 77.50 77 ASP A C 1
ATOM 565 O O . ASP A 1 77 ? 70.330 18.144 -118.062 1.00 77.50 77 ASP A O 1
ATOM 569 N N . SER A 1 78 ? 69.955 18.024 -115.859 1.00 76.69 78 SER A N 1
ATOM 570 C CA . SER A 1 78 ? 69.233 16.743 -115.854 1.00 76.69 78 SER A CA 1
ATOM 571 C C . SER A 1 78 ? 67.706 16.892 -115.742 1.00 76.69 78 SER A C 1
ATOM 573 O O . SER A 1 78 ? 66.991 15.887 -115.677 1.00 76.69 78 SE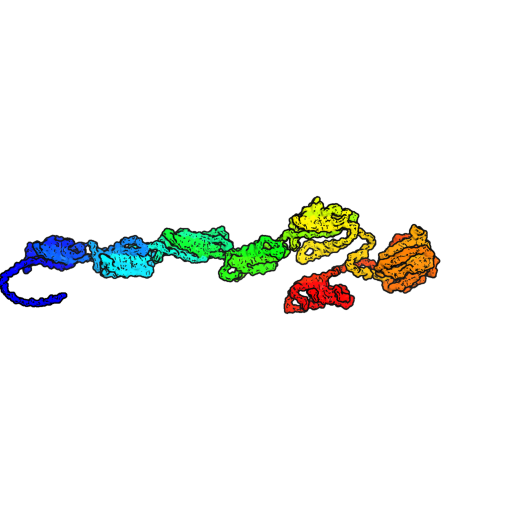R A O 1
ATOM 575 N N . GLY A 1 79 ? 67.195 18.127 -115.770 1.00 77.38 79 GLY A N 1
ATOM 576 C CA . GLY A 1 79 ? 65.771 18.461 -115.782 1.00 77.38 79 GLY A CA 1
ATOM 577 C C . GLY A 1 79 ? 65.110 18.527 -114.407 1.00 77.38 79 GLY A C 1
ATOM 578 O O . GLY A 1 79 ? 63.885 18.548 -114.342 1.00 77.38 79 GLY A O 1
ATOM 579 N N . PHE A 1 80 ? 65.878 18.537 -113.314 1.00 82.12 80 PHE A N 1
ATOM 580 C CA . PHE A 1 80 ? 65.352 18.509 -111.945 1.00 82.12 80 PHE A CA 1
ATOM 581 C C . PHE A 1 80 ? 65.322 19.900 -111.305 1.00 82.12 80 PHE A C 1
ATOM 583 O O . PHE A 1 80 ? 66.349 20.577 -111.282 1.00 82.12 80 PHE A O 1
ATOM 590 N N . ALA A 1 81 ? 64.175 20.292 -110.750 1.00 81.38 81 ALA A N 1
ATOM 591 C CA . ALA A 1 81 ? 63.991 21.465 -109.898 1.00 81.38 81 ALA A CA 1
ATOM 592 C C . ALA A 1 81 ? 63.687 21.011 -108.466 1.00 81.38 81 ALA A C 1
ATOM 594 O O . ALA A 1 81 ? 62.798 20.183 -108.256 1.00 81.38 81 ALA A O 1
ATOM 595 N N . THR A 1 82 ? 64.421 21.545 -107.491 1.00 82.25 82 THR A N 1
ATOM 596 C CA . THR A 1 82 ? 64.350 21.100 -106.094 1.00 82.25 82 THR A CA 1
ATOM 597 C C . THR A 1 82 ? 63.892 22.210 -105.151 1.00 82.25 82 THR A C 1
ATOM 599 O O . THR A 1 82 ? 64.281 23.369 -105.312 1.00 82.25 82 THR A O 1
ATOM 602 N N . VAL A 1 83 ? 63.067 21.855 -104.163 1.00 84.75 83 VAL A N 1
ATOM 603 C CA . VAL A 1 83 ? 62.606 22.738 -103.080 1.00 84.75 83 VAL A CA 1
ATOM 604 C C . VAL A 1 83 ? 62.530 21.951 -101.769 1.00 84.75 83 VAL A C 1
ATOM 606 O O . VAL A 1 83 ? 62.264 20.749 -101.788 1.00 84.75 83 VAL A O 1
ATOM 609 N N . PHE A 1 84 ? 62.761 22.611 -100.635 1.00 84.25 84 PHE A N 1
ATOM 610 C CA . PHE A 1 84 ? 62.545 22.020 -99.314 1.00 84.25 84 PHE A CA 1
ATOM 611 C C . PHE A 1 84 ? 61.207 22.478 -98.742 1.00 84.25 84 PHE A C 1
ATOM 613 O O . PHE A 1 84 ? 60.815 23.634 -98.916 1.00 84.25 84 PHE A O 1
ATOM 620 N N . ILE A 1 85 ? 60.530 21.587 -98.025 1.00 85.25 85 ILE A N 1
ATOM 621 C CA . ILE A 1 85 ? 59.308 21.907 -97.288 1.00 85.25 85 ILE A CA 1
ATOM 622 C C . ILE A 1 85 ? 59.399 21.405 -95.851 1.00 85.25 85 ILE A C 1
ATOM 624 O O . ILE A 1 85 ? 59.860 20.290 -95.616 1.00 85.25 85 ILE A O 1
ATOM 628 N N . ASN A 1 86 ? 58.950 22.217 -94.897 1.00 85.75 86 ASN A N 1
ATOM 629 C CA . ASN A 1 86 ? 58.722 21.797 -93.517 1.00 85.75 86 ASN A CA 1
ATOM 630 C C . ASN A 1 86 ? 57.340 22.247 -93.028 1.00 85.75 86 ASN A C 1
ATOM 632 O O . ASN A 1 86 ? 56.722 23.159 -93.581 1.00 85.75 86 ASN A O 1
ATOM 636 N N . SER A 1 87 ? 56.835 21.595 -91.987 1.00 84.00 87 SER A N 1
ATOM 637 C CA . SER A 1 87 ? 55.574 21.956 -91.342 1.00 84.00 87 SER A CA 1
ATOM 638 C C . SER A 1 87 ? 55.704 21.798 -89.835 1.00 84.00 87 SER A C 1
ATOM 640 O O . SER A 1 87 ? 56.317 20.837 -89.377 1.00 84.00 87 SER A O 1
ATOM 642 N N . THR A 1 88 ? 55.110 22.722 -89.077 1.00 84.81 88 THR A N 1
ATOM 643 C CA . THR A 1 88 ? 54.877 22.588 -87.626 1.00 84.81 88 THR A CA 1
ATOM 644 C C . THR A 1 88 ? 53.479 22.034 -87.320 1.00 84.81 88 THR A C 1
ATOM 646 O O . THR A 1 88 ? 53.132 21.858 -86.158 1.00 84.81 88 THR A O 1
ATOM 649 N N . ILE A 1 89 ? 52.673 21.767 -88.355 1.00 83.88 89 ILE A N 1
ATOM 650 C CA . ILE A 1 89 ? 51.319 21.207 -88.270 1.00 83.88 89 ILE A CA 1
ATOM 651 C C . ILE A 1 89 ? 51.338 19.791 -88.852 1.00 83.88 89 ILE A C 1
ATOM 653 O O . ILE A 1 89 ? 51.807 19.594 -89.979 1.00 83.88 89 ILE A O 1
ATOM 657 N N . SER A 1 90 ? 50.821 18.819 -88.101 1.00 84.06 90 SER A N 1
ATOM 658 C CA . SER A 1 90 ? 50.658 17.435 -88.575 1.00 84.06 90 SER A CA 1
ATOM 659 C C . SER A 1 90 ? 49.490 17.293 -89.564 1.00 84.06 90 SER A C 1
ATOM 661 O O . SER A 1 90 ? 48.487 17.999 -89.457 1.00 84.06 90 SER A O 1
ATOM 663 N N . GLY A 1 91 ? 49.603 16.377 -90.528 1.00 82.62 91 GLY A N 1
ATOM 664 C CA . GLY A 1 91 ? 48.547 16.070 -91.497 1.00 82.62 91 GLY A CA 1
ATOM 665 C C . GLY A 1 91 ? 49.030 15.930 -92.941 1.00 82.62 91 GLY A C 1
ATOM 666 O O . GLY A 1 91 ? 50.222 15.997 -93.241 1.00 82.62 91 GLY A O 1
ATOM 667 N N . ASN A 1 92 ? 48.073 15.746 -93.855 1.00 83.12 92 ASN A N 1
ATOM 668 C CA . ASN A 1 92 ? 48.349 15.548 -95.279 1.00 83.12 92 ASN A CA 1
ATOM 669 C C . ASN A 1 92 ? 48.459 16.888 -96.002 1.00 83.12 92 ASN A C 1
ATOM 671 O O . ASN A 1 92 ? 47.466 17.566 -96.279 1.00 83.12 92 ASN A O 1
ATOM 675 N N . LEU A 1 93 ? 49.692 17.246 -96.313 1.00 84.44 93 LEU A N 1
ATOM 676 C CA . LEU A 1 93 ? 50.070 18.446 -97.024 1.00 84.44 93 LEU A CA 1
ATOM 677 C C . LEU A 1 93 ? 50.067 18.166 -98.531 1.00 84.44 93 LEU A C 1
ATOM 679 O O . LEU A 1 93 ? 50.617 17.164 -98.986 1.00 84.44 93 LEU A O 1
ATOM 683 N N . VAL A 1 94 ? 49.438 19.043 -99.311 1.00 83.44 94 VAL A N 1
ATOM 684 C CA . VAL A 1 94 ? 49.319 18.909 -100.770 1.00 83.44 94 VAL A CA 1
ATOM 685 C C . VAL A 1 94 ? 50.220 19.943 -101.420 1.00 83.44 94 VAL A C 1
ATOM 687 O O . VAL A 1 94 ? 49.984 21.143 -101.272 1.00 83.44 94 VAL A O 1
ATOM 690 N N . VAL A 1 95 ? 51.219 19.481 -102.173 1.00 83.50 95 VAL A N 1
ATOM 691 C CA . VAL A 1 95 ? 52.107 20.346 -102.953 1.00 83.50 95 VAL A CA 1
ATOM 692 C C . VAL A 1 95 ? 51.742 20.265 -104.423 1.00 83.50 95 VAL A C 1
ATOM 694 O O . VAL A 1 95 ? 51.738 19.192 -105.026 1.00 83.50 95 VAL A O 1
ATOM 697 N N . ASN A 1 96 ? 51.479 21.423 -105.011 1.00 84.38 96 ASN A N 1
ATOM 698 C CA . ASN A 1 96 ? 51.233 21.585 -106.432 1.00 84.38 96 ASN A CA 1
ATOM 699 C C . ASN A 1 96 ? 52.484 22.178 -107.091 1.00 84.38 96 ASN A C 1
ATOM 701 O O . ASN A 1 96 ? 52.975 23.218 -106.646 1.00 84.38 96 ASN A O 1
ATOM 705 N N . ALA A 1 97 ? 52.996 21.533 -108.140 1.00 82.94 97 ALA A N 1
ATOM 706 C CA . ALA A 1 97 ? 54.036 22.111 -108.987 1.00 82.94 97 ALA A CA 1
ATOM 707 C C . ALA A 1 97 ? 53.484 22.415 -110.370 1.00 82.94 97 ALA A C 1
ATOM 709 O O . ALA A 1 97 ? 52.767 21.610 -110.963 1.00 82.94 97 ALA A O 1
ATOM 710 N N . SER A 1 98 ? 53.870 23.570 -110.901 1.00 82.69 98 SER A N 1
ATOM 711 C CA . SER A 1 98 ? 53.445 24.039 -112.215 1.00 82.69 98 SER A CA 1
ATOM 712 C C . SER A 1 98 ? 54.619 24.599 -113.009 1.00 82.69 98 SER A C 1
ATOM 714 O O . SER A 1 98 ? 55.475 25.305 -112.473 1.00 82.69 98 SER A O 1
ATOM 716 N N . SER A 1 99 ? 54.668 24.294 -114.303 1.00 77.50 99 SER A N 1
ATOM 717 C CA . SER A 1 99 ? 55.611 24.906 -115.242 1.00 77.50 99 SER A CA 1
ATOM 718 C C . SER A 1 99 ? 54.919 25.097 -116.592 1.00 77.50 99 SER A C 1
ATOM 720 O O . SER A 1 99 ? 54.597 24.138 -117.293 1.00 77.50 99 SER A O 1
ATOM 722 N N . GLY A 1 100 ? 54.619 26.351 -116.944 1.00 75.81 100 GLY A N 1
ATOM 723 C CA . GLY A 1 100 ? 53.811 26.667 -118.125 1.00 75.81 100 GLY A CA 1
ATOM 724 C C . GLY A 1 100 ? 52.349 26.231 -117.964 1.00 75.81 100 GLY A C 1
ATOM 725 O O . GLY A 1 100 ? 51.632 26.797 -117.144 1.00 75.81 100 GLY A O 1
ATOM 726 N N . THR A 1 101 ? 51.906 25.259 -118.769 1.00 72.06 101 THR A N 1
ATOM 727 C CA . THR A 1 101 ? 50.539 24.688 -118.725 1.00 72.06 101 THR A CA 1
ATOM 728 C C . THR A 1 101 ? 50.471 23.326 -118.035 1.00 72.06 101 THR A C 1
ATOM 730 O O . THR A 1 101 ? 49.376 22.854 -117.742 1.00 72.06 101 THR A O 1
ATOM 733 N N . GLU A 1 102 ? 51.622 22.725 -117.730 1.00 79.31 102 GLU A N 1
ATOM 734 C CA . GLU A 1 102 ? 51.700 21.435 -117.053 1.00 79.31 102 GLU A CA 1
ATOM 735 C C . GLU A 1 102 ? 51.662 21.632 -115.537 1.00 79.31 102 GLU A C 1
ATOM 737 O O . GLU A 1 102 ? 52.410 22.444 -114.977 1.00 79.31 102 GLU A O 1
ATOM 742 N N . THR A 1 103 ? 50.798 20.869 -114.873 1.00 81.06 103 THR A N 1
ATOM 743 C CA . THR A 1 103 ? 50.653 20.854 -113.416 1.00 81.06 103 THR A CA 1
ATOM 744 C C . THR A 1 103 ? 50.660 19.425 -112.917 1.00 81.06 103 THR A C 1
ATOM 746 O O . THR A 1 103 ? 50.019 18.561 -113.513 1.00 81.06 103 THR A O 1
ATOM 749 N N . ASN A 1 104 ? 51.311 19.187 -111.791 1.00 82.31 104 ASN A N 1
ATOM 750 C CA . ASN A 1 104 ? 51.243 17.912 -111.098 1.00 82.31 104 ASN A CA 1
ATOM 751 C C . ASN A 1 104 ? 51.021 18.170 -109.602 1.00 82.31 104 ASN A C 1
ATOM 753 O O . ASN A 1 104 ? 51.285 19.270 -109.113 1.00 82.31 104 ASN A O 1
ATOM 757 N N . MET A 1 105 ? 50.538 17.173 -108.866 1.00 82.81 105 MET A N 1
ATOM 758 C CA . MET A 1 105 ? 50.328 17.263 -107.423 1.00 82.81 105 MET A CA 1
ATOM 759 C C . MET A 1 105 ? 50.941 16.058 -106.725 1.00 82.81 105 MET A C 1
ATOM 761 O O . MET A 1 105 ? 50.859 14.933 -107.215 1.00 82.81 105 MET A O 1
ATOM 765 N N . THR A 1 106 ? 51.520 16.301 -105.556 1.00 82.56 106 THR A N 1
ATOM 766 C CA . THR A 1 106 ? 51.985 15.252 -104.652 1.00 82.56 106 THR A CA 1
ATOM 767 C C . THR A 1 106 ? 51.506 15.536 -103.235 1.00 82.56 106 THR A C 1
ATOM 769 O O . THR A 1 106 ? 51.347 16.693 -102.843 1.00 82.56 106 THR A O 1
ATOM 772 N N . ASN A 1 107 ? 51.283 14.473 -102.469 1.00 83.19 107 ASN A N 1
ATOM 773 C CA . ASN A 1 107 ? 50.873 14.563 -101.075 1.00 83.19 107 ASN A CA 1
ATOM 774 C C . ASN A 1 107 ? 52.039 14.121 -100.191 1.00 83.19 107 ASN A C 1
ATOM 776 O O . ASN A 1 107 ? 52.598 13.045 -100.404 1.00 83.19 107 ASN A O 1
ATOM 780 N N . ILE A 1 108 ? 52.375 14.931 -99.190 1.00 83.31 108 ILE A N 1
ATOM 781 C CA . ILE A 1 108 ? 53.320 14.582 -98.128 1.00 83.31 108 ILE A CA 1
ATOM 782 C C . ILE A 1 108 ? 52.537 14.500 -96.825 1.00 83.31 108 ILE A C 1
ATOM 784 O O . ILE A 1 108 ? 51.824 15.433 -96.463 1.00 83.31 108 ILE A O 1
ATOM 788 N N . SER A 1 109 ? 52.680 13.393 -96.105 1.00 83.75 109 SER A N 1
ATOM 789 C CA . SER A 1 109 ? 52.047 13.236 -94.792 1.00 83.75 109 SER A CA 1
ATOM 790 C C . SER A 1 109 ? 53.035 13.633 -93.694 1.00 83.75 109 SER A C 1
ATOM 792 O O . SER A 1 109 ? 54.021 12.929 -93.480 1.00 83.75 109 SER A O 1
ATOM 794 N N . PHE A 1 110 ? 52.797 14.751 -93.004 1.00 84.69 110 PHE A N 1
ATOM 795 C CA . PHE A 1 110 ? 53.573 15.121 -91.819 1.00 84.69 110 PHE A CA 1
ATOM 796 C C . PHE A 1 110 ? 53.005 14.408 -90.585 1.00 84.69 110 PHE A C 1
ATOM 798 O O . PHE A 1 110 ? 51.892 14.702 -90.148 1.00 84.69 110 PHE A O 1
ATOM 805 N N . LEU A 1 111 ? 53.757 13.452 -90.043 1.00 82.94 111 LEU A N 1
ATOM 806 C CA . LEU A 1 111 ? 53.421 12.701 -88.835 1.00 82.94 111 LEU A CA 1
ATOM 807 C C . LEU A 1 111 ? 53.746 13.538 -87.585 1.00 82.94 111 LEU A C 1
ATOM 809 O O . LEU A 1 111 ? 54.782 14.203 -87.580 1.00 82.94 111 LEU A O 1
ATOM 813 N N . PRO A 1 112 ? 52.922 13.507 -86.524 1.00 83.19 112 PRO A N 1
ATOM 814 C CA . PRO A 1 112 ? 53.208 14.215 -85.273 1.00 83.19 112 PRO A CA 1
ATOM 815 C C . PRO A 1 112 ? 54.599 13.885 -84.704 1.00 83.19 112 PRO A C 1
ATOM 817 O O . PRO A 1 112 ? 55.086 12.758 -84.854 1.00 83.19 112 PRO A O 1
ATOM 820 N N . ALA A 1 113 ? 55.234 14.853 -84.036 1.00 83.62 113 ALA A N 1
ATOM 821 C CA . ALA A 1 113 ? 56.500 14.625 -83.337 1.00 83.62 113 ALA A CA 1
ATOM 822 C C . ALA A 1 113 ? 56.278 13.775 -82.062 1.00 83.62 113 ALA A C 1
ATOM 824 O O . ALA A 1 113 ? 55.126 13.573 -81.653 1.00 83.62 113 ALA A O 1
ATOM 825 N N . PRO A 1 114 ? 57.339 13.231 -81.426 1.00 83.31 114 PRO A N 1
ATOM 826 C CA . PRO A 1 114 ? 57.204 12.576 -80.127 1.00 83.31 114 PRO A CA 1
ATOM 827 C C . PRO A 1 114 ? 56.456 13.472 -79.134 1.00 83.31 114 PRO A C 1
ATOM 829 O O . PRO A 1 114 ? 56.616 14.692 -79.145 1.00 83.31 114 PRO A O 1
ATOM 832 N N . ILE A 1 115 ? 55.611 12.852 -78.315 1.00 86.38 115 ILE A N 1
ATOM 833 C CA . ILE A 1 115 ? 54.827 13.548 -77.291 1.00 86.38 115 ILE A CA 1
ATOM 834 C C . ILE A 1 115 ? 55.743 14.304 -76.315 1.00 86.38 115 ILE A C 1
ATOM 836 O O . ILE A 1 115 ? 56.829 13.824 -75.998 1.00 86.38 115 ILE A O 1
ATOM 840 N N . GLU A 1 116 ? 55.297 15.472 -75.852 1.00 87.62 116 GLU A N 1
ATOM 841 C CA . GLU A 1 116 ? 55.953 16.267 -74.800 1.00 87.62 116 GLU A CA 1
ATOM 842 C C . GLU A 1 116 ? 55.045 16.428 -73.573 1.00 87.62 116 GLU A C 1
ATOM 844 O O . GLU A 1 116 ? 55.545 16.446 -72.450 1.00 87.62 116 GLU A O 1
ATOM 849 N N . ASP A 1 117 ? 53.722 16.486 -73.769 1.00 86.50 117 ASP A N 1
ATOM 850 C CA . ASP A 1 117 ? 52.770 16.759 -72.692 1.00 86.50 117 ASP A CA 1
ATOM 851 C C . ASP A 1 117 ? 51.483 15.920 -72.800 1.00 86.50 117 ASP A C 1
ATOM 853 O O . ASP A 1 117 ? 51.046 15.526 -73.891 1.00 86.50 117 ASP A O 1
ATOM 857 N N . ILE A 1 118 ? 50.861 15.673 -71.645 1.00 88.12 118 ILE A N 1
ATOM 858 C CA . ILE A 1 118 ? 49.556 15.022 -71.495 1.00 88.12 118 ILE A CA 1
ATOM 859 C C . ILE A 1 118 ? 48.633 16.025 -70.819 1.00 88.12 118 ILE A C 1
ATOM 861 O O . ILE A 1 118 ? 48.863 16.394 -69.676 1.00 88.12 118 ILE A O 1
ATOM 865 N N . ILE A 1 119 ? 47.560 16.445 -71.480 1.00 88.12 119 ILE A N 1
ATOM 866 C CA . ILE A 1 119 ? 46.642 17.448 -70.932 1.00 88.12 119 ILE A CA 1
ATOM 867 C C . ILE A 1 119 ? 45.331 16.781 -70.526 1.00 88.12 119 ILE A C 1
ATOM 869 O O . ILE A 1 119 ? 44.694 16.117 -71.349 1.00 88.12 119 ILE A O 1
ATOM 873 N N . PHE A 1 120 ? 44.924 17.019 -69.277 1.00 88.94 120 PHE A N 1
ATOM 874 C CA . PHE A 1 120 ? 43.608 16.677 -68.745 1.00 88.94 120 PHE A CA 1
ATOM 875 C C . PHE A 1 120 ? 42.712 17.915 -68.698 1.00 88.94 120 PHE A C 1
ATOM 877 O O . PHE A 1 120 ? 43.048 18.908 -68.053 1.00 88.94 120 PHE A O 1
ATOM 884 N N . GLU A 1 121 ? 41.544 17.838 -69.326 1.00 88.88 121 GLU A N 1
ATOM 885 C CA . GLU A 1 121 ? 40.497 18.856 -69.232 1.00 88.88 121 GLU A CA 1
ATOM 886 C C . GLU A 1 121 ? 39.267 18.242 -68.554 1.00 88.88 121 GLU A C 1
ATOM 888 O O . GLU A 1 121 ? 38.609 17.366 -69.116 1.00 88.88 121 GLU A O 1
ATOM 893 N N . VAL A 1 122 ? 38.968 18.687 -67.331 1.00 88.81 122 VAL A N 1
ATOM 894 C CA . VAL A 1 122 ? 37.821 18.217 -66.539 1.00 88.81 122 VAL A CA 1
ATOM 895 C C . VAL A 1 122 ? 36.646 19.172 -66.744 1.00 88.81 122 VAL A C 1
ATOM 897 O O . VAL A 1 122 ? 36.782 20.379 -66.542 1.00 88.81 122 VAL A O 1
ATOM 900 N N . ASN A 1 123 ? 35.479 18.652 -67.133 1.00 87.94 123 ASN A N 1
ATOM 901 C CA . ASN A 1 123 ? 34.313 19.486 -67.450 1.00 87.94 123 ASN A CA 1
ATOM 902 C C . ASN A 1 123 ? 33.639 20.126 -66.218 1.00 87.94 123 ASN A C 1
ATOM 904 O O . ASN A 1 123 ? 32.945 21.136 -66.353 1.00 87.94 123 ASN A O 1
ATOM 908 N N . LYS A 1 124 ? 33.819 19.539 -65.031 1.00 83.44 124 LYS A N 1
ATOM 909 C CA . LYS A 1 124 ? 33.189 19.959 -63.780 1.00 83.44 124 LYS A CA 1
ATOM 910 C C . LYS A 1 124 ? 34.133 19.732 -62.604 1.00 83.44 124 LYS A C 1
ATOM 912 O O . LYS A 1 124 ? 34.570 18.613 -62.360 1.00 83.44 124 LYS A O 1
ATOM 917 N N . THR A 1 125 ? 34.387 20.791 -61.848 1.00 73.69 125 THR A N 1
ATOM 918 C CA . THR A 1 125 ? 35.063 20.724 -60.552 1.00 73.69 125 THR A CA 1
ATOM 919 C C . THR A 1 125 ? 34.003 20.484 -59.472 1.00 73.69 125 THR A C 1
ATOM 921 O O . THR A 1 125 ? 32.978 21.165 -59.468 1.00 73.69 125 THR A O 1
ATOM 924 N N . ASP A 1 126 ? 34.214 19.493 -58.608 1.00 79.12 126 ASP A N 1
ATOM 925 C CA . ASP A 1 126 ? 33.353 19.132 -57.465 1.00 79.12 126 ASP A CA 1
ATOM 926 C C . ASP A 1 126 ? 31.944 18.587 -57.812 1.00 79.12 126 ASP A C 1
ATOM 928 O O . ASP A 1 126 ? 30.910 19.158 -57.441 1.00 79.12 126 ASP A O 1
ATOM 932 N N . PRO A 1 127 ? 31.837 17.471 -58.559 1.00 88.94 127 PRO A N 1
ATOM 933 C CA . PRO A 1 127 ? 30.568 16.757 -58.715 1.00 88.94 127 PRO A CA 1
ATOM 934 C C . PRO A 1 127 ? 30.038 16.208 -57.378 1.00 88.94 127 PRO A C 1
ATOM 936 O O . PRO A 1 127 ? 30.785 15.667 -56.574 1.00 88.94 127 PRO A O 1
ATOM 939 N N . SER A 1 128 ? 28.722 16.248 -57.159 1.00 89.38 128 SER A N 1
ATOM 940 C CA . SER A 1 128 ? 28.110 15.386 -56.135 1.00 89.38 128 SER A CA 1
ATOM 941 C C . SER A 1 128 ? 28.033 13.942 -56.637 1.00 89.38 128 SER A C 1
ATOM 943 O O . SER A 1 128 ? 27.781 13.743 -57.831 1.00 89.38 128 SER A O 1
ATOM 945 N N . ALA A 1 129 ? 28.167 12.963 -55.743 1.00 87.94 129 ALA A N 1
ATOM 946 C CA . ALA A 1 129 ? 27.981 11.543 -56.022 1.00 87.94 129 ALA A CA 1
ATOM 947 C C . ALA A 1 129 ? 26.679 11.291 -56.810 1.00 87.94 129 ALA A C 1
ATOM 949 O O . ALA A 1 129 ? 25.618 11.863 -56.525 1.00 87.94 129 ALA A O 1
ATOM 950 N N . GLY A 1 130 ? 26.782 10.471 -57.855 1.00 85.75 130 GLY A N 1
ATOM 951 C CA . GLY A 1 130 ? 25.741 10.191 -58.843 1.00 85.75 130 GLY A CA 1
ATOM 952 C C . GLY A 1 130 ? 25.713 11.132 -60.054 1.00 85.75 130 GLY A C 1
ATOM 953 O O . GLY A 1 130 ? 24.932 10.887 -60.972 1.00 85.75 130 GLY A O 1
ATOM 954 N N . ASN A 1 131 ? 26.532 12.190 -60.090 1.00 88.75 131 ASN A N 1
ATOM 955 C CA . ASN A 1 131 ? 26.692 13.029 -61.280 1.00 88.75 131 ASN A CA 1
ATOM 956 C C . ASN A 1 131 ? 27.890 12.580 -62.120 1.00 88.75 131 ASN A C 1
ATOM 958 O O . ASN A 1 131 ? 28.975 12.374 -61.586 1.00 88.75 131 ASN A O 1
ATOM 962 N N . ALA A 1 132 ? 27.702 12.536 -63.437 1.00 87.81 132 ALA A N 1
ATOM 963 C CA . ALA A 1 132 ? 28.771 12.252 -64.385 1.00 87.81 132 ALA A CA 1
ATOM 964 C C . ALA A 1 132 ? 29.790 13.403 -64.473 1.00 87.81 132 ALA A C 1
ATOM 966 O O . ALA A 1 132 ? 29.400 14.577 -64.514 1.00 87.81 132 ALA A O 1
ATOM 967 N N . VAL A 1 133 ? 31.074 13.065 -64.592 1.00 90.75 133 VAL A N 1
ATOM 968 C CA . VAL A 1 133 ? 32.159 13.982 -64.970 1.00 90.75 133 VAL A CA 1
ATOM 969 C C . VAL A 1 133 ? 32.826 13.477 -66.232 1.00 90.75 133 VAL A C 1
ATOM 971 O O . VAL A 1 133 ? 33.186 12.310 -66.324 1.00 90.75 133 VAL A O 1
ATOM 974 N N . ASP A 1 134 ? 33.023 14.373 -67.191 1.00 89.50 134 ASP A N 1
ATOM 975 C CA . ASP A 1 134 ? 33.747 14.061 -68.414 1.00 89.50 134 ASP A CA 1
ATOM 976 C C . ASP A 1 134 ? 35.173 14.629 -68.303 1.00 89.50 134 ASP A C 1
ATOM 978 O O . ASP A 1 134 ? 35.360 15.827 -68.058 1.00 89.50 134 ASP A O 1
ATOM 982 N N . VAL A 1 135 ? 36.174 13.766 -68.482 1.00 89.19 135 VAL A N 1
ATOM 983 C CA . VAL A 1 135 ? 37.601 14.110 -68.500 1.00 89.19 135 VAL A CA 1
ATOM 984 C C . VAL A 1 135 ? 38.151 13.834 -69.894 1.00 89.19 135 VAL A C 1
ATOM 986 O O . VAL A 1 135 ? 38.201 12.689 -70.343 1.00 89.19 135 VAL A O 1
ATOM 989 N N . ASN A 1 136 ? 38.556 14.889 -70.592 1.00 88.38 136 ASN A N 1
ATOM 990 C CA . ASN A 1 136 ? 39.166 14.788 -71.911 1.00 88.38 136 ASN A CA 1
ATOM 991 C C . ASN A 1 136 ? 40.690 14.699 -71.769 1.00 88.38 136 ASN A C 1
ATOM 993 O O . ASN A 1 136 ? 41.300 15.533 -71.097 1.00 88.38 136 ASN A O 1
ATOM 997 N N . VAL A 1 137 ? 41.295 13.696 -72.402 1.00 87.31 137 VAL A N 1
ATOM 998 C CA . VAL A 1 137 ? 42.740 13.443 -72.352 1.00 87.31 137 VAL A CA 1
ATOM 999 C C . VAL A 1 137 ? 43.328 13.658 -73.740 1.00 87.31 137 VAL A C 1
ATOM 1001 O O . VAL A 1 137 ? 42.920 13.015 -74.711 1.00 87.31 137 VAL A O 1
ATOM 1004 N N . THR A 1 138 ? 44.304 14.561 -73.850 1.00 86.19 138 THR A N 1
ATOM 1005 C CA . THR A 1 138 ? 44.990 14.831 -75.122 1.00 86.19 138 THR A CA 1
ATOM 1006 C C . THR A 1 138 ? 46.503 14.744 -74.974 1.00 86.19 138 THR A C 1
ATOM 1008 O O . THR A 1 138 ? 47.092 15.372 -74.101 1.00 86.19 138 THR A O 1
ATOM 1011 N N . LEU A 1 139 ? 47.128 13.962 -75.854 1.00 86.44 139 LEU A N 1
ATOM 1012 C CA . LEU A 1 139 ? 48.580 13.831 -75.973 1.00 86.44 139 LEU A CA 1
ATOM 1013 C C . LEU A 1 139 ? 49.080 14.832 -77.010 1.00 86.44 139 LEU A C 1
ATOM 1015 O O . LEU A 1 139 ? 48.653 14.770 -78.168 1.00 86.44 139 LEU A O 1
ATOM 1019 N N . ARG A 1 140 ? 49.960 15.752 -76.606 1.00 85.75 140 ARG A N 1
ATOM 1020 C CA . ARG A 1 140 ? 50.471 16.812 -77.481 1.00 85.75 140 ARG A CA 1
ATOM 1021 C C . ARG A 1 140 ? 51.976 16.710 -77.678 1.00 85.75 140 ARG A C 1
ATOM 1023 O O . ARG A 1 140 ? 52.717 16.368 -76.759 1.00 85.75 140 ARG A O 1
ATOM 1030 N N . ASP A 1 141 ? 52.413 17.000 -78.897 1.00 85.25 141 ASP A N 1
ATOM 1031 C CA . ASP A 1 141 ? 53.824 17.231 -79.201 1.00 85.25 141 ASP A CA 1
ATOM 1032 C C . ASP A 1 141 ? 54.252 18.668 -78.849 1.00 85.25 141 ASP A C 1
ATOM 1034 O O . ASP A 1 141 ? 53.420 19.517 -78.515 1.00 85.25 141 ASP A O 1
ATOM 1038 N N . GLN A 1 142 ? 55.548 18.955 -78.980 1.00 82.75 142 GLN A N 1
ATOM 1039 C CA . GLN A 1 142 ? 56.139 20.274 -78.700 1.00 82.75 142 GLN A CA 1
ATOM 1040 C C . GLN A 1 142 ? 55.586 21.441 -79.535 1.00 82.75 142 GLN A C 1
ATOM 1042 O O . GLN A 1 142 ? 55.826 22.611 -79.238 1.00 82.75 142 GLN A O 1
ATOM 1047 N N . TYR A 1 143 ? 54.850 21.144 -80.607 1.00 83.12 143 TYR A N 1
ATOM 1048 C CA . TYR A 1 143 ? 54.215 22.132 -81.475 1.00 83.12 143 TYR A CA 1
ATOM 1049 C C . TYR A 1 143 ? 52.699 22.225 -81.231 1.00 83.12 143 TYR A C 1
ATOM 1051 O O . TYR A 1 143 ? 52.010 22.982 -81.918 1.00 83.12 143 TYR A O 1
ATOM 1059 N N . GLY A 1 144 ? 52.176 21.487 -80.245 1.00 79.62 144 GLY A N 1
ATOM 1060 C CA . GLY A 1 144 ? 50.764 21.448 -79.881 1.00 79.62 144 GLY A CA 1
ATOM 1061 C C . GLY A 1 144 ? 49.906 20.541 -80.767 1.00 79.62 144 GLY A C 1
ATOM 1062 O O . GLY A 1 144 ? 48.679 20.597 -80.659 1.00 79.62 144 GLY A O 1
ATOM 1063 N N . ASN A 1 145 ? 50.502 19.712 -81.632 1.00 83.25 145 ASN A N 1
ATOM 1064 C CA . ASN A 1 145 ? 49.752 18.744 -82.432 1.00 83.25 145 ASN A CA 1
ATOM 1065 C C . ASN A 1 145 ? 49.374 17.525 -81.595 1.00 83.25 145 ASN A C 1
ATOM 1067 O O . ASN A 1 145 ? 50.142 17.081 -80.744 1.00 83.25 145 ASN A O 1
ATOM 1071 N N . ILE A 1 146 ? 48.215 16.938 -81.891 1.00 82.25 146 ILE A N 1
ATOM 1072 C CA . ILE A 1 146 ? 47.773 15.703 -81.242 1.00 82.25 146 ILE A CA 1
ATOM 1073 C C . ILE A 1 146 ? 48.552 14.526 -81.835 1.00 82.25 146 ILE A C 1
ATOM 1075 O O . ILE A 1 146 ? 48.475 14.278 -83.039 1.00 82.25 146 ILE A O 1
ATOM 1079 N N . ASN A 1 147 ? 49.267 13.779 -80.995 1.00 81.12 147 ASN A N 1
ATOM 1080 C CA . ASN A 1 147 ? 49.931 12.544 -81.404 1.00 81.12 147 ASN A CA 1
ATOM 1081 C C . ASN A 1 147 ? 49.154 11.340 -80.878 1.00 81.12 147 ASN A C 1
ATOM 1083 O O . ASN A 1 147 ? 49.055 11.161 -79.673 1.00 81.12 147 ASN A O 1
ATOM 1087 N N . ASN A 1 148 ? 48.640 10.510 -81.785 1.00 74.19 148 ASN A N 1
ATOM 1088 C CA . ASN A 1 148 ? 47.763 9.375 -81.495 1.00 74.19 148 ASN A CA 1
ATOM 1089 C C . ASN A 1 148 ? 48.423 7.997 -81.556 1.00 74.19 148 ASN A C 1
ATOM 1091 O O . ASN A 1 148 ? 47.748 6.981 -81.416 1.00 74.19 148 ASN A O 1
ATOM 1095 N N . THR A 1 149 ? 49.724 7.967 -81.815 1.00 72.69 149 THR A N 1
ATOM 1096 C CA . THR A 1 149 ? 50.489 6.733 -81.989 1.00 72.69 149 THR A CA 1
ATOM 1097 C C . THR A 1 149 ? 50.938 6.055 -80.688 1.00 72.69 149 THR A C 1
ATOM 1099 O O . THR A 1 149 ? 51.002 4.824 -80.687 1.00 72.69 149 THR A O 1
ATOM 1102 N N . PRO A 1 150 ? 51.258 6.764 -79.581 1.00 79.81 150 PRO A N 1
ATOM 1103 C CA . PRO A 1 150 ? 51.708 6.086 -78.374 1.00 79.81 150 PRO A CA 1
ATOM 1104 C C . PRO A 1 150 ? 50.542 5.432 -77.626 1.00 79.81 150 PRO A C 1
ATOM 1106 O O . PRO A 1 150 ? 49.433 5.968 -77.564 1.00 79.81 150 PRO A O 1
ATOM 1109 N N . THR A 1 151 ? 50.829 4.280 -77.017 1.00 80.19 151 THR A N 1
ATOM 1110 C CA . THR A 1 151 ? 49.966 3.655 -76.005 1.00 80.19 151 THR A CA 1
ATOM 1111 C C . THR A 1 151 ? 49.995 4.503 -74.736 1.00 80.19 151 THR A C 1
ATOM 1113 O O . THR A 1 151 ? 51.074 4.915 -74.305 1.00 80.19 151 THR A O 1
ATOM 1116 N N . ILE A 1 152 ? 48.827 4.744 -74.144 1.00 84.12 152 ILE A N 1
ATOM 1117 C CA . ILE A 1 152 ? 48.678 5.448 -72.866 1.00 84.12 152 ILE A CA 1
ATOM 1118 C C . ILE A 1 152 ? 48.170 4.472 -71.806 1.00 84.12 152 ILE A C 1
ATOM 1120 O O . ILE A 1 152 ? 47.209 3.735 -72.037 1.00 84.12 152 ILE A O 1
ATOM 1124 N N . ASN A 1 153 ? 48.820 4.469 -70.646 1.00 84.44 153 ASN A N 1
ATOM 1125 C CA . ASN A 1 153 ? 48.359 3.762 -69.457 1.00 84.44 153 ASN A CA 1
ATOM 1126 C C . ASN A 1 153 ? 47.687 4.770 -68.529 1.00 84.44 153 ASN A C 1
ATOM 1128 O O . ASN A 1 153 ? 48.280 5.805 -68.226 1.00 84.44 153 ASN A O 1
ATOM 1132 N N . LEU A 1 154 ? 46.468 4.475 -68.089 1.00 86.56 154 LEU A N 1
ATOM 1133 C CA . LEU A 1 154 ? 45.726 5.275 -67.125 1.00 86.56 154 LEU A CA 1
ATOM 1134 C C . LEU A 1 154 ? 45.554 4.487 -65.832 1.00 86.56 154 LEU A C 1
ATOM 1136 O O . LEU A 1 154 ? 45.003 3.390 -65.831 1.00 86.56 154 LEU A O 1
ATOM 1140 N N . TYR A 1 155 ? 45.980 5.086 -64.730 1.00 85.88 155 TYR A N 1
ATOM 1141 C CA . TYR A 1 155 ? 45.846 4.533 -63.391 1.00 85.88 155 TYR A CA 1
ATOM 1142 C C . TYR A 1 155 ? 44.774 5.331 -62.659 1.00 85.88 155 TYR A C 1
ATOM 1144 O O . TYR A 1 155 ? 44.979 6.512 -62.366 1.00 85.88 155 TYR A O 1
ATOM 1152 N N . LEU A 1 156 ? 43.627 4.711 -62.397 1.00 87.62 156 LEU A N 1
ATOM 1153 C CA . LEU A 1 156 ? 42.551 5.321 -61.633 1.00 87.62 156 LEU A CA 1
ATOM 1154 C C . LEU A 1 156 ? 42.558 4.769 -60.214 1.00 87.62 156 LEU A C 1
ATOM 1156 O O . LEU A 1 156 ? 42.629 3.562 -59.992 1.00 87.62 156 LEU A O 1
ATOM 1160 N N . THR A 1 157 ? 42.491 5.670 -59.243 1.00 86.81 157 THR A N 1
ATOM 1161 C CA . THR A 1 157 ? 42.428 5.311 -57.827 1.00 86.81 157 THR A CA 1
ATOM 1162 C C . THR A 1 157 ? 41.424 6.212 -57.137 1.00 86.81 157 THR A C 1
ATOM 1164 O O . THR A 1 157 ? 41.626 7.422 -57.046 1.00 86.81 157 THR A O 1
ATOM 1167 N N . MET A 1 158 ? 40.335 5.622 -56.663 1.00 85.69 158 MET A N 1
ATOM 1168 C CA . MET A 1 158 ? 39.345 6.268 -55.818 1.00 85.69 158 MET A CA 1
ATOM 1169 C C . MET A 1 158 ? 39.693 5.991 -54.358 1.00 85.69 158 MET A C 1
ATOM 1171 O O . MET A 1 158 ? 39.823 4.834 -53.961 1.00 85.69 158 MET A O 1
ATOM 1175 N N . VAL A 1 159 ? 39.829 7.055 -53.572 1.00 86.75 159 VAL A N 1
ATOM 1176 C CA . VAL A 1 159 ? 39.839 6.979 -52.108 1.00 86.75 159 VAL A CA 1
ATOM 1177 C C . VAL A 1 159 ? 38.503 7.521 -51.635 1.00 86.75 159 VAL A C 1
ATOM 1179 O O . VAL A 1 159 ? 38.216 8.700 -51.867 1.00 86.75 159 VAL A O 1
ATOM 1182 N N . ASP A 1 160 ? 37.673 6.673 -51.043 1.00 83.81 160 ASP A N 1
ATOM 1183 C CA . ASP A 1 160 ? 36.373 7.100 -50.535 1.00 83.81 160 ASP A CA 1
ATOM 1184 C C . ASP A 1 160 ? 36.512 7.938 -49.241 1.00 83.81 160 ASP A C 1
ATOM 1186 O O . ASP A 1 160 ? 37.602 8.136 -48.691 1.00 83.81 160 ASP A O 1
ATOM 1190 N N . VAL A 1 161 ? 35.392 8.462 -48.745 1.00 80.50 161 VAL A N 1
ATOM 1191 C CA . VAL A 1 161 ? 35.328 9.245 -47.495 1.00 80.50 161 VAL A CA 1
ATOM 1192 C C . VAL A 1 161 ? 35.615 8.433 -46.221 1.00 80.50 161 VAL A C 1
ATOM 1194 O O . VAL A 1 161 ? 35.900 9.027 -45.180 1.00 80.50 161 VAL A O 1
ATOM 1197 N N . LEU A 1 162 ? 35.578 7.099 -46.286 1.00 79.88 162 LEU A N 1
ATOM 1198 C CA . LEU A 1 162 ? 35.939 6.180 -45.201 1.00 79.88 162 LEU A CA 1
ATOM 1199 C C . LEU A 1 162 ? 37.392 5.677 -45.308 1.00 79.88 162 LEU A C 1
ATOM 1201 O O . LEU A 1 162 ? 37.843 4.917 -44.452 1.00 79.88 162 LEU A O 1
ATOM 1205 N N . SER A 1 163 ? 38.159 6.187 -46.280 1.00 78.56 163 SER A N 1
ATOM 1206 C CA . SER A 1 163 ? 39.537 5.788 -46.604 1.00 78.56 163 SER A CA 1
ATOM 1207 C C . SER A 1 163 ? 39.686 4.375 -47.186 1.00 78.56 163 SER A C 1
ATOM 1209 O O . SER A 1 163 ? 40.789 3.820 -47.170 1.00 78.56 163 SER A O 1
ATOM 1211 N N . GLU A 1 164 ? 38.614 3.798 -47.724 1.00 79.56 164 GLU A N 1
ATOM 1212 C CA . GLU A 1 164 ? 38.662 2.603 -48.559 1.00 79.56 164 GLU A CA 1
ATOM 1213 C C . GLU A 1 164 ? 39.196 2.945 -49.958 1.00 79.56 164 GLU A C 1
ATOM 1215 O O . GLU A 1 164 ? 38.956 4.021 -50.518 1.00 79.56 164 GLU A O 1
ATOM 1220 N N . LEU A 1 165 ? 39.999 2.030 -50.502 1.00 79.31 165 LEU A N 1
ATOM 1221 C CA . LEU A 1 165 ? 40.676 2.191 -51.785 1.00 79.31 165 LEU A CA 1
ATOM 1222 C C . LEU A 1 165 ? 39.997 1.324 -52.841 1.00 79.31 165 LEU A C 1
ATOM 1224 O O . LEU A 1 165 ? 39.921 0.107 -52.682 1.00 79.31 165 LEU A O 1
ATOM 1228 N N . HIS A 1 166 ? 39.608 1.945 -53.951 1.00 75.62 166 HIS A N 1
ATOM 1229 C CA . HIS A 1 166 ? 39.160 1.252 -55.156 1.00 75.62 166 HIS A CA 1
ATOM 1230 C C . HIS A 1 166 ? 40.061 1.662 -56.320 1.00 75.62 166 HIS A C 1
ATOM 1232 O O . HIS A 1 166 ? 40.163 2.848 -56.641 1.00 75.62 166 HIS A O 1
ATOM 1238 N N . ASP A 1 167 ? 40.727 0.706 -56.960 1.00 75.06 167 ASP A N 1
ATOM 1239 C CA . ASP A 1 167 ? 41.654 0.957 -58.058 1.00 75.06 167 ASP A CA 1
ATOM 1240 C C . ASP A 1 167 ? 41.268 0.212 -59.342 1.00 75.06 167 ASP A C 1
ATOM 1242 O O . ASP A 1 167 ? 40.762 -0.908 -59.331 1.00 75.06 167 ASP A O 1
ATOM 1246 N N . GLU A 1 168 ? 41.520 0.852 -60.483 1.00 71.75 168 GLU A N 1
ATOM 1247 C CA . GLU A 1 168 ? 41.414 0.236 -61.804 1.00 71.75 168 GLU A CA 1
ATOM 1248 C C . GLU A 1 168 ? 42.552 0.757 -62.690 1.00 71.75 168 GLU A C 1
ATOM 1250 O O . GLU A 1 168 ? 42.875 1.947 -62.706 1.00 71.75 168 GLU A O 1
ATOM 1255 N N . ASN A 1 169 ? 43.186 -0.143 -63.441 1.00 72.62 169 ASN A N 1
ATOM 1256 C CA . ASN A 1 169 ? 44.230 0.212 -64.397 1.00 72.62 169 ASN A CA 1
ATOM 1257 C C . ASN A 1 169 ? 43.734 -0.049 -65.820 1.00 72.62 169 ASN A C 1
ATOM 1259 O O . ASN A 1 169 ? 43.388 -1.180 -66.166 1.00 72.62 169 ASN A O 1
ATOM 1263 N N . ILE A 1 170 ? 43.733 0.991 -66.652 1.00 68.00 170 ILE A N 1
ATOM 1264 C CA . ILE A 1 170 ? 43.244 0.954 -68.027 1.00 68.00 170 ILE A CA 1
ATOM 1265 C C . ILE A 1 170 ? 44.426 1.180 -68.975 1.00 68.00 170 ILE A C 1
ATOM 1267 O O . ILE A 1 170 ? 44.998 2.266 -69.048 1.00 68.00 170 ILE A O 1
ATOM 1271 N N . VAL A 1 171 ? 44.776 0.154 -69.751 1.00 68.00 171 VAL A N 1
ATOM 1272 C CA . VAL A 1 171 ? 45.847 0.213 -70.762 1.00 68.00 171 VAL A CA 1
ATOM 1273 C C . VAL A 1 171 ? 45.235 0.403 -72.148 1.00 68.00 171 VAL A C 1
ATOM 1275 O O . VAL A 1 171 ? 44.469 -0.445 -72.609 1.00 68.00 171 VAL A O 1
ATOM 1278 N N . LEU A 1 172 ? 45.581 1.494 -72.838 1.00 67.06 172 LEU A N 1
ATOM 1279 C CA . LEU A 1 172 ? 44.964 1.882 -74.108 1.00 67.06 172 LEU A CA 1
ATOM 1280 C C . LEU A 1 172 ? 45.988 1.980 -75.243 1.00 67.06 172 LEU A C 1
ATOM 1282 O O . LEU A 1 172 ? 46.721 2.962 -75.364 1.00 67.06 172 LEU A O 1
ATOM 1286 N N . SER A 1 173 ? 45.998 0.976 -76.124 1.00 58.75 173 SER A N 1
ATOM 1287 C CA . SER A 1 173 ? 46.836 0.951 -77.335 1.00 58.75 173 SER A CA 1
ATOM 1288 C C . SER A 1 173 ? 46.225 1.697 -78.530 1.00 58.75 173 SER A C 1
ATOM 1290 O O . SER A 1 173 ? 46.964 2.163 -79.390 1.00 58.75 173 SER A O 1
ATOM 1292 N N . GLU A 1 174 ? 44.897 1.862 -78.560 1.00 61.31 174 GLU A N 1
ATOM 1293 C CA . GLU A 1 174 ? 44.150 2.672 -79.533 1.00 61.31 174 GLU A CA 1
ATOM 1294 C C . GLU A 1 174 ? 43.114 3.516 -78.778 1.00 61.31 174 GLU A C 1
ATOM 1296 O O . GLU A 1 174 ? 42.067 3.008 -78.369 1.00 61.31 174 GLU A O 1
ATOM 1301 N N . TRP A 1 175 ? 43.402 4.795 -78.538 1.00 66.31 175 TRP A N 1
ATOM 1302 C CA . TRP A 1 175 ? 42.588 5.652 -77.660 1.00 66.31 175 TRP A CA 1
ATOM 1303 C C . TRP A 1 175 ? 41.843 6.776 -78.386 1.00 66.31 175 TRP A C 1
ATOM 1305 O O . TRP A 1 175 ? 40.893 7.331 -77.839 1.00 66.31 175 TRP A O 1
ATOM 1315 N N . MET A 1 176 ? 42.214 7.100 -79.625 1.00 66.56 176 MET A N 1
ATOM 1316 C CA . MET A 1 176 ? 41.507 8.130 -80.384 1.00 66.56 176 MET A CA 1
ATOM 1317 C C . MET A 1 176 ? 40.086 7.708 -80.756 1.00 66.56 176 MET A C 1
ATOM 1319 O O . MET A 1 176 ? 39.872 6.633 -81.311 1.00 66.56 176 MET A O 1
ATOM 1323 N N . GLY A 1 177 ? 39.134 8.606 -80.498 1.00 65.88 177 GLY A N 1
ATOM 1324 C CA . GLY A 1 177 ? 37.723 8.429 -80.833 1.00 65.88 177 GLY A CA 1
ATOM 1325 C C . GLY A 1 177 ? 36.979 7.440 -79.940 1.00 65.88 177 GLY A C 1
ATOM 1326 O O . GLY A 1 177 ? 35.843 7.077 -80.242 1.00 65.88 177 GLY A O 1
ATOM 1327 N N . ASN A 1 178 ? 37.614 7.018 -78.845 1.00 74.06 178 ASN A N 1
ATOM 1328 C CA . ASN A 1 178 ? 37.030 6.126 -77.862 1.00 74.06 178 ASN A CA 1
ATOM 1329 C C . ASN A 1 178 ? 36.573 6.926 -76.645 1.00 74.06 178 ASN A C 1
ATOM 1331 O O . ASN A 1 178 ? 37.304 7.767 -76.116 1.00 74.06 178 ASN A O 1
ATOM 1335 N N . MET A 1 179 ? 35.366 6.618 -76.193 1.00 79.06 179 MET A N 1
ATOM 1336 C CA . MET A 1 179 ? 34.849 7.047 -74.908 1.00 79.06 179 MET A CA 1
ATOM 1337 C C . MET A 1 179 ? 34.930 5.848 -73.955 1.00 79.06 179 MET A C 1
ATOM 1339 O O . MET A 1 179 ? 34.692 4.708 -74.351 1.00 79.06 179 MET A O 1
ATOM 1343 N N . PHE A 1 180 ? 35.307 6.084 -72.707 1.00 83.25 180 PHE A N 1
ATOM 1344 C CA . PHE A 1 180 ? 35.262 5.078 -71.652 1.00 83.25 180 PHE A CA 1
ATOM 1345 C C . PHE A 1 180 ? 34.260 5.528 -70.609 1.00 83.25 180 PHE A C 1
ATOM 1347 O O . PHE A 1 180 ? 34.415 6.599 -70.029 1.00 83.25 180 PHE A O 1
ATOM 1354 N N . GLU A 1 181 ? 33.236 4.715 -70.386 1.00 84.88 181 GLU A N 1
ATOM 1355 C CA . GLU A 1 181 ? 32.339 4.886 -69.254 1.00 84.88 181 GLU A CA 1
ATOM 1356 C C . GLU A 1 181 ? 32.943 4.151 -68.063 1.00 84.88 181 GLU A C 1
ATOM 1358 O O . GLU A 1 181 ? 33.106 2.931 -68.088 1.00 84.88 181 GLU A O 1
ATOM 1363 N N . ILE A 1 182 ? 33.321 4.916 -67.046 1.00 86.56 182 ILE A N 1
ATOM 1364 C CA . ILE A 1 182 ? 33.901 4.422 -65.803 1.00 86.56 182 ILE A CA 1
ATOM 1365 C C . ILE A 1 182 ? 32.813 4.520 -64.746 1.00 86.56 182 ILE A C 1
ATOM 1367 O O . ILE A 1 182 ? 32.354 5.618 -64.431 1.00 86.56 182 ILE A O 1
ATOM 1371 N N . SER A 1 183 ? 32.378 3.378 -64.229 1.00 86.69 183 SER A N 1
ATOM 1372 C CA . SER A 1 183 ? 31.406 3.292 -63.145 1.00 86.69 183 SER A CA 1
ATOM 1373 C C . SER A 1 183 ? 32.128 2.928 -61.857 1.00 86.69 183 SER A C 1
ATOM 1375 O O . SER A 1 183 ? 32.845 1.927 -61.816 1.00 86.69 183 SER A O 1
ATOM 1377 N N . ILE A 1 184 ? 31.927 3.735 -60.817 1.00 87.31 184 ILE A N 1
ATOM 1378 C CA . ILE A 1 184 ? 32.533 3.544 -59.498 1.00 87.31 184 ILE A CA 1
ATOM 1379 C C . ILE A 1 184 ? 31.410 3.392 -58.473 1.00 87.31 184 ILE A C 1
ATOM 1381 O O . ILE A 1 184 ? 30.609 4.316 -58.302 1.00 87.31 184 ILE A O 1
ATOM 1385 N N . ASP A 1 185 ? 31.365 2.247 -57.795 1.00 84.19 185 ASP A N 1
ATOM 1386 C CA . ASP A 1 185 ? 30.462 1.971 -56.676 1.00 84.19 185 ASP A CA 1
ATOM 1387 C C . ASP A 1 185 ? 31.211 1.359 -55.477 1.00 84.19 185 ASP A C 1
ATOM 1389 O O . ASP A 1 185 ? 32.407 1.088 -55.562 1.00 84.19 185 ASP A O 1
ATOM 1393 N N . HIS A 1 186 ? 30.505 1.148 -54.358 1.00 78.06 186 HIS A N 1
ATOM 1394 C CA . HIS A 1 186 ? 31.058 0.578 -53.117 1.00 78.06 186 HIS A CA 1
ATOM 1395 C C . HIS A 1 186 ? 31.700 -0.807 -53.282 1.00 78.06 186 HIS A C 1
ATOM 1397 O O . HIS A 1 186 ? 32.468 -1.231 -52.426 1.00 78.06 186 HIS A O 1
ATOM 1403 N N . ASN A 1 187 ? 31.382 -1.548 -54.344 1.00 77.94 187 ASN A N 1
ATOM 1404 C CA . ASN A 1 187 ? 31.901 -2.894 -54.535 1.00 77.94 187 ASN A CA 1
ATOM 1405 C C . ASN A 1 187 ? 33.093 -2.901 -55.484 1.00 77.94 187 ASN A C 1
ATOM 1407 O O . ASN A 1 187 ? 34.077 -3.575 -55.199 1.00 77.94 187 ASN A O 1
ATOM 1411 N N . ASN A 1 188 ? 32.997 -2.209 -56.623 1.00 79.50 188 ASN A N 1
ATOM 1412 C CA . ASN A 1 188 ? 34.008 -2.260 -57.672 1.00 79.50 188 ASN A CA 1
ATOM 1413 C C . ASN A 1 188 ? 34.094 -0.956 -58.482 1.00 79.50 188 ASN A C 1
ATOM 1415 O O . ASN A 1 188 ? 33.127 -0.214 -58.655 1.00 79.50 188 ASN A O 1
ATOM 1419 N N . MET A 1 189 ? 35.267 -0.752 -59.081 1.00 83.19 189 MET A N 1
ATOM 1420 C CA . MET A 1 189 ? 35.481 0.176 -60.187 1.00 83.19 189 MET A CA 1
ATOM 1421 C C . MET A 1 189 ? 35.512 -0.627 -61.493 1.00 83.19 189 MET A C 1
ATOM 1423 O O . MET A 1 189 ? 36.199 -1.646 -61.577 1.00 83.19 189 MET A O 1
ATOM 1427 N N . THR A 1 190 ? 34.713 -0.222 -62.483 1.00 82.44 190 THR A N 1
ATOM 1428 C CA . THR A 1 190 ? 34.646 -0.904 -63.783 1.00 82.44 190 THR A CA 1
ATOM 1429 C C . THR A 1 190 ? 34.666 0.083 -64.937 1.00 82.44 190 THR A C 1
ATOM 1431 O O . THR A 1 190 ? 33.992 1.116 -64.904 1.00 82.44 190 THR A O 1
ATOM 1434 N N . SER A 1 191 ? 35.372 -0.286 -66.001 1.00 81.50 191 SER A N 1
ATOM 1435 C CA . SER A 1 191 ? 35.443 0.484 -67.236 1.00 81.50 191 SER A CA 1
ATOM 1436 C C . SER A 1 191 ? 34.833 -0.263 -68.424 1.00 81.50 191 SER A C 1
ATOM 1438 O O . SER A 1 191 ? 35.089 -1.444 -68.671 1.00 81.50 191 SER A O 1
ATOM 1440 N N . VAL A 1 192 ? 34.014 0.445 -69.205 1.00 81.75 192 VAL A N 1
ATOM 1441 C CA . VAL A 1 192 ? 33.412 -0.061 -70.444 1.00 81.75 192 VAL A CA 1
ATOM 1442 C C . VAL A 1 192 ? 33.750 0.879 -71.594 1.00 81.75 192 VAL A C 1
ATOM 1444 O O . VAL A 1 192 ? 33.520 2.085 -71.535 1.00 81.75 192 VAL A O 1
ATOM 1447 N N . LYS A 1 193 ? 34.287 0.316 -72.677 1.00 77.06 193 LYS A N 1
ATOM 1448 C CA . LYS A 1 193 ? 34.595 1.061 -73.901 1.00 77.06 193 LYS A CA 1
ATOM 1449 C C . LYS A 1 193 ? 33.321 1.320 -74.715 1.00 77.06 193 LYS A C 1
ATOM 1451 O O . LYS A 1 193 ? 32.643 0.371 -75.109 1.00 77.06 193 LYS A O 1
ATOM 1456 N N . SER A 1 194 ? 33.057 2.577 -75.058 1.00 73.19 194 SER A N 1
ATOM 1457 C CA . SER A 1 194 ? 32.035 3.021 -76.011 1.00 73.19 194 SER A CA 1
ATOM 1458 C C . SER A 1 194 ? 32.678 3.786 -77.185 1.00 73.19 194 SER A C 1
ATOM 1460 O O . SER A 1 194 ? 33.779 4.329 -77.089 1.00 73.19 194 SER A O 1
ATOM 1462 N N . THR A 1 195 ? 32.050 3.751 -78.364 1.00 64.06 195 THR A N 1
ATOM 1463 C CA . THR A 1 195 ? 32.663 4.231 -79.623 1.00 64.06 195 THR A CA 1
ATOM 1464 C C . THR A 1 195 ? 31.975 5.482 -80.151 1.00 64.06 195 THR A C 1
ATOM 1466 O O . THR A 1 195 ? 31.284 5.424 -81.159 1.00 64.06 195 THR A O 1
ATOM 1469 N N . GLU A 1 196 ? 32.184 6.625 -79.494 1.00 58.38 196 GLU A N 1
ATOM 1470 C CA . GLU A 1 196 ? 31.856 7.941 -80.059 1.00 58.38 196 GLU A CA 1
ATOM 1471 C C . GLU A 1 196 ? 32.836 9.018 -79.555 1.00 58.38 196 GLU A C 1
ATOM 1473 O O . GLU A 1 196 ? 32.867 9.325 -78.364 1.00 58.38 196 GLU A O 1
ATOM 1478 N N . GLY A 1 197 ? 33.622 9.632 -80.452 1.00 55.84 197 GLY A N 1
ATOM 1479 C CA . GLY A 1 197 ? 34.430 10.808 -80.108 1.00 55.84 197 GLY A CA 1
ATOM 1480 C C . GLY A 1 197 ? 35.478 11.228 -81.145 1.00 55.84 197 GLY A C 1
ATOM 1481 O O . GLY A 1 197 ? 35.740 10.530 -82.121 1.00 55.84 197 GLY A O 1
ATOM 1482 N N . THR A 1 198 ? 36.112 12.382 -80.907 1.00 56.47 198 THR A N 1
ATOM 1483 C CA . THR A 1 198 ? 37.268 12.915 -81.665 1.00 56.47 198 THR A CA 1
ATOM 1484 C C . THR A 1 198 ? 38.586 12.875 -80.867 1.00 56.47 198 THR A C 1
ATOM 1486 O O . THR A 1 198 ? 39.612 13.337 -81.360 1.00 56.47 198 THR A O 1
ATOM 1489 N N . GLY A 1 199 ? 38.569 12.322 -79.645 1.00 68.81 199 GLY A N 1
ATOM 1490 C CA . GLY A 1 199 ? 39.689 12.221 -78.690 1.00 68.81 199 GLY A CA 1
ATOM 1491 C C . GLY A 1 199 ? 39.465 11.084 -77.679 1.00 68.81 199 GLY A C 1
ATOM 1492 O O . GLY A 1 199 ? 38.570 10.270 -77.910 1.00 68.81 199 GLY A O 1
ATOM 1493 N N . LEU A 1 200 ? 40.266 11.012 -76.605 1.00 80.25 200 LEU A N 1
ATOM 1494 C CA . LEU A 1 200 ? 40.033 10.092 -75.481 1.00 80.25 200 LEU A CA 1
ATOM 1495 C C . LEU A 1 200 ? 39.174 10.793 -74.428 1.00 80.25 200 LEU A C 1
ATOM 1497 O O . LEU A 1 200 ? 39.636 11.724 -73.769 1.00 80.25 200 LEU A O 1
ATOM 1501 N N . LEU A 1 201 ? 37.934 10.333 -74.273 1.00 85.94 201 LEU A N 1
ATOM 1502 C CA . LEU A 1 201 ? 36.992 10.867 -73.294 1.00 85.94 201 LEU A CA 1
ATOM 1503 C C . LEU A 1 201 ? 36.732 9.835 -72.198 1.00 85.94 201 LEU A C 1
ATOM 1505 O O . LEU A 1 201 ? 36.285 8.728 -72.491 1.00 85.94 201 LEU A O 1
ATOM 1509 N N . LEU A 1 202 ? 36.963 10.199 -70.942 1.00 87.25 202 LEU A N 1
ATOM 1510 C CA . LEU A 1 202 ? 36.586 9.389 -69.787 1.00 87.25 202 LEU A CA 1
ATOM 1511 C C . LEU A 1 202 ? 35.312 9.984 -69.190 1.00 87.25 202 LEU A C 1
ATOM 1513 O O . LEU A 1 202 ? 35.349 11.075 -68.625 1.00 87.25 202 LEU A O 1
ATOM 1517 N N . ARG A 1 203 ? 34.186 9.286 -69.329 1.00 88.25 203 ARG A N 1
ATOM 1518 C CA . ARG A 1 203 ? 32.932 9.618 -68.653 1.00 88.25 203 ARG A CA 1
ATOM 1519 C C . ARG A 1 203 ? 32.868 8.848 -67.346 1.00 88.25 203 ARG A C 1
ATOM 1521 O O . ARG A 1 203 ? 32.670 7.638 -67.339 1.00 88.25 203 ARG A O 1
ATOM 1528 N N . ILE A 1 204 ? 33.030 9.555 -66.245 1.00 89.31 204 ILE A N 1
ATOM 1529 C CA . ILE A 1 204 ? 33.159 8.988 -64.911 1.00 89.31 204 ILE A CA 1
ATOM 1530 C C . ILE A 1 204 ? 31.837 9.179 -64.176 1.00 89.31 204 ILE A C 1
ATOM 1532 O O . ILE A 1 204 ? 31.425 10.304 -63.904 1.00 89.31 204 ILE A O 1
ATOM 1536 N N . ASN A 1 205 ? 31.180 8.071 -63.858 1.00 88.88 205 ASN A N 1
ATOM 1537 C CA . ASN A 1 205 ? 29.981 7.999 -63.040 1.00 88.88 205 ASN A CA 1
ATOM 1538 C C . ASN A 1 205 ? 30.353 7.378 -61.694 1.00 88.88 205 ASN A C 1
ATOM 1540 O O . ASN A 1 205 ? 30.428 6.158 -61.571 1.00 88.88 205 ASN A O 1
ATOM 1544 N N . SER A 1 206 ? 30.583 8.215 -60.684 1.00 89.06 206 SER A N 1
ATOM 1545 C CA . SER A 1 206 ? 30.832 7.736 -59.323 1.00 89.06 206 SER A CA 1
ATOM 1546 C C . SER A 1 206 ? 29.578 7.853 -58.473 1.00 89.06 206 SER A C 1
ATOM 1548 O O . SER A 1 206 ? 29.043 8.954 -58.324 1.00 89.06 206 SER A O 1
ATOM 1550 N N . THR A 1 207 ? 29.116 6.748 -57.887 1.00 90.00 207 THR A N 1
ATOM 1551 C CA . THR A 1 207 ? 28.163 6.781 -56.767 1.00 90.00 207 THR A CA 1
ATOM 1552 C C . THR A 1 207 ? 28.867 6.927 -55.421 1.00 90.00 207 THR A C 1
ATOM 1554 O O . THR A 1 207 ? 28.180 7.157 -54.435 1.00 90.00 207 THR A O 1
ATOM 1557 N N . LEU A 1 208 ? 30.201 6.827 -55.381 1.00 88.75 208 LEU A N 1
ATOM 1558 C CA . LEU A 1 208 ? 31.023 7.071 -54.195 1.00 88.75 208 LEU A CA 1
ATOM 1559 C C . LEU A 1 208 ? 31.396 8.548 -54.051 1.00 88.75 208 LEU A C 1
ATOM 1561 O O . LEU A 1 208 ? 31.740 9.214 -55.035 1.00 88.75 208 LEU A O 1
ATOM 1565 N N . ALA A 1 209 ? 31.390 9.031 -52.813 1.00 87.69 209 ALA A N 1
ATOM 1566 C CA . ALA A 1 209 ? 32.008 10.292 -52.425 1.00 87.69 209 ALA A CA 1
ATOM 1567 C C . ALA A 1 209 ? 33.473 10.071 -52.012 1.00 87.69 209 ALA A C 1
ATOM 1569 O O . ALA A 1 209 ? 33.795 9.090 -51.345 1.00 87.69 209 ALA A O 1
ATOM 1570 N N . GLY A 1 210 ? 34.364 10.990 -52.382 1.00 87.44 210 GLY A N 1
ATOM 1571 C CA . GLY A 1 210 ? 35.793 10.910 -52.071 1.00 87.44 210 GLY A CA 1
ATOM 1572 C C . GLY A 1 210 ? 36.676 11.551 -53.143 1.00 87.44 210 GLY A C 1
ATOM 1573 O O . GLY A 1 210 ? 36.206 12.335 -53.964 1.00 87.44 210 GLY A O 1
ATOM 1574 N N . THR A 1 211 ? 37.964 11.210 -53.166 1.00 89.00 211 THR A N 1
ATOM 1575 C CA . THR A 1 211 ? 38.919 11.746 -54.150 1.00 89.00 211 THR A CA 1
ATOM 1576 C C . THR A 1 211 ? 39.283 10.696 -55.194 1.00 89.00 211 THR A C 1
ATOM 1578 O O . THR A 1 211 ? 39.942 9.706 -54.880 1.00 89.00 211 THR A O 1
ATOM 1581 N N . LEU A 1 212 ? 38.923 10.953 -56.452 1.00 89.62 212 LEU A N 1
ATOM 1582 C CA . LEU A 1 212 ? 39.388 10.181 -57.598 1.00 89.62 212 LEU A CA 1
ATOM 1583 C C . LEU A 1 212 ? 40.688 10.781 -58.125 1.00 89.62 212 LEU A C 1
ATOM 1585 O O . LEU A 1 212 ? 40.700 11.920 -58.587 1.00 89.62 212 LEU A O 1
ATOM 1589 N N . SER A 1 213 ? 41.768 10.011 -58.096 1.00 89.62 213 SER A N 1
ATOM 1590 C CA . SER A 1 213 ? 43.044 10.356 -58.723 1.00 89.62 213 SER A CA 1
ATOM 1591 C C . SER A 1 213 ? 43.180 9.626 -60.054 1.00 89.62 213 SER A C 1
ATOM 1593 O O . SER A 1 213 ? 42.977 8.416 -60.126 1.00 89.62 213 SER A O 1
ATOM 1595 N N . ILE A 1 214 ? 43.536 10.362 -61.104 1.00 89.94 214 ILE A N 1
ATOM 1596 C CA . ILE A 1 214 ? 43.755 9.843 -62.454 1.00 89.94 214 ILE A CA 1
ATOM 1597 C C . ILE A 1 214 ? 45.208 10.136 -62.817 1.00 89.94 214 ILE A C 1
ATOM 1599 O O . ILE A 1 214 ? 45.576 11.283 -63.078 1.00 89.94 214 ILE A O 1
ATOM 1603 N N . GLY A 1 215 ? 46.042 9.102 -62.795 1.00 88.69 215 GLY A N 1
ATOM 1604 C CA . GLY A 1 215 ? 47.418 9.142 -63.277 1.00 88.69 215 GLY A CA 1
ATOM 1605 C C . GLY A 1 215 ? 47.505 8.662 -64.721 1.00 88.69 215 GLY A C 1
ATOM 1606 O O . GLY A 1 215 ? 46.740 7.797 -65.143 1.00 88.69 215 GLY A O 1
ATOM 1607 N N . SER A 1 216 ? 48.459 9.194 -65.475 1.00 88.38 216 SER A N 1
ATOM 1608 C CA . SER A 1 216 ? 48.765 8.734 -66.830 1.00 88.38 216 SER A CA 1
ATOM 1609 C C . SER A 1 216 ? 50.251 8.471 -67.013 1.00 88.38 216 SER A C 1
ATOM 1611 O O . SER A 1 216 ? 51.076 9.142 -66.403 1.00 88.38 216 SER A O 1
ATOM 1613 N N . ASP A 1 217 ? 50.579 7.512 -67.873 1.00 87.44 217 ASP A N 1
ATOM 1614 C CA . ASP A 1 217 ? 51.932 7.273 -68.369 1.00 87.44 217 ASP A CA 1
ATOM 1615 C C . ASP A 1 217 ? 51.877 6.959 -69.866 1.00 87.44 217 ASP A C 1
ATOM 1617 O O . ASP A 1 217 ? 51.241 5.989 -70.295 1.00 87.44 217 ASP A O 1
ATOM 1621 N N . ALA A 1 218 ? 52.552 7.785 -70.662 1.00 85.06 218 ALA A N 1
ATOM 1622 C CA . ALA A 1 218 ? 52.821 7.516 -72.064 1.00 85.06 218 ALA A CA 1
ATOM 1623 C C . ALA A 1 218 ? 54.313 7.736 -72.337 1.00 85.06 218 ALA A C 1
ATOM 1625 O O . ALA A 1 218 ? 54.813 8.857 -72.268 1.00 85.06 218 ALA A O 1
ATOM 1626 N N . LEU A 1 219 ? 55.033 6.656 -72.663 1.00 83.94 219 LEU A N 1
ATOM 1627 C CA . LEU A 1 219 ? 56.471 6.680 -72.975 1.00 83.94 219 LEU A CA 1
ATOM 1628 C C . LEU A 1 219 ? 57.340 7.382 -71.902 1.00 83.94 219 LEU A C 1
ATOM 1630 O O . LEU A 1 219 ? 58.371 7.968 -72.234 1.00 83.94 219 LEU A O 1
ATOM 1634 N N . GLY A 1 220 ? 56.951 7.310 -70.622 1.00 81.12 220 GLY A N 1
ATOM 1635 C CA . GLY A 1 220 ? 57.675 7.923 -69.503 1.00 81.12 220 GLY A CA 1
ATOM 1636 C C . GLY A 1 220 ? 57.295 9.377 -69.206 1.00 81.12 220 GLY A C 1
ATOM 1637 O O . GLY A 1 220 ? 57.844 9.955 -68.268 1.00 81.12 220 GLY A O 1
ATOM 1638 N N . ILE A 1 221 ? 56.366 9.968 -69.964 1.00 86.88 221 ILE A N 1
ATOM 1639 C CA . ILE A 1 221 ? 55.735 11.248 -69.627 1.00 86.88 221 ILE A CA 1
ATOM 1640 C C . ILE A 1 221 ? 54.535 10.952 -68.736 1.00 86.88 221 ILE A C 1
ATOM 1642 O O . ILE A 1 221 ? 53.656 10.174 -69.107 1.00 86.88 221 ILE A O 1
ATOM 1646 N N . ILE A 1 222 ? 54.522 11.578 -67.561 1.00 88.31 222 ILE A N 1
ATOM 1647 C CA . ILE A 1 222 ? 53.521 11.355 -66.521 1.00 88.31 222 ILE A CA 1
ATOM 1648 C C . ILE A 1 222 ? 52.801 12.666 -66.244 1.00 88.31 222 ILE A C 1
ATOM 1650 O O . ILE A 1 222 ? 53.443 13.693 -66.019 1.00 88.31 222 ILE A O 1
ATOM 1654 N N . ASN A 1 223 ? 51.473 12.614 -66.206 1.00 90.62 223 ASN A N 1
ATOM 1655 C CA . ASN A 1 223 ? 50.659 13.687 -65.655 1.00 90.62 223 ASN A CA 1
ATOM 1656 C C . ASN A 1 223 ? 49.506 13.116 -64.824 1.00 90.62 223 ASN A C 1
ATOM 1658 O O . ASN A 1 223 ? 49.032 12.002 -65.078 1.00 90.62 223 ASN A O 1
ATOM 1662 N N . ASN A 1 224 ? 49.054 13.891 -63.842 1.00 90.50 224 ASN A N 1
ATOM 1663 C CA . ASN A 1 224 ? 48.072 13.478 -62.855 1.00 90.50 224 ASN A CA 1
ATOM 1664 C C . ASN A 1 224 ? 46.998 14.560 -62.726 1.00 90.50 224 ASN A C 1
ATOM 1666 O O . ASN A 1 224 ? 47.299 15.752 -62.690 1.00 90.50 224 ASN A O 1
ATOM 1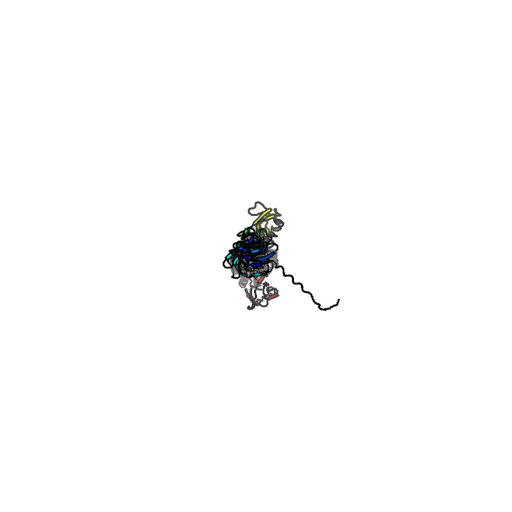670 N N . THR A 1 225 ? 45.748 14.145 -62.575 1.00 90.81 225 THR A N 1
ATOM 1671 C CA . THR A 1 225 ? 44.640 15.029 -62.209 1.00 90.81 225 THR A CA 1
ATOM 1672 C C . THR A 1 225 ? 43.790 14.373 -61.128 1.00 90.81 225 THR A C 1
ATOM 1674 O O . THR A 1 225 ? 43.872 13.160 -60.922 1.00 90.81 225 THR A O 1
ATOM 1677 N N . SER A 1 226 ? 42.991 15.156 -60.414 1.00 90.25 226 SER A N 1
ATOM 1678 C CA . SER A 1 226 ? 42.060 14.626 -59.425 1.00 90.25 226 SER A CA 1
ATOM 1679 C C . SER A 1 226 ? 40.694 15.291 -59.514 1.00 90.25 226 SER A C 1
ATOM 1681 O O . SER A 1 226 ? 40.562 16.455 -59.892 1.00 90.25 226 SER A O 1
ATOM 1683 N N . VAL A 1 227 ? 39.666 14.521 -59.167 1.00 89.81 227 VAL A N 1
ATOM 1684 C CA . VAL A 1 227 ? 38.273 14.961 -59.090 1.00 89.81 227 VAL A CA 1
ATOM 1685 C C . VAL A 1 227 ? 37.743 14.586 -57.712 1.00 89.81 227 VAL A C 1
ATOM 1687 O O . VAL A 1 227 ? 37.778 13.418 -57.329 1.00 89.81 227 VAL A O 1
ATOM 1690 N N . VAL A 1 228 ? 37.262 15.574 -56.960 1.00 89.75 228 VAL A N 1
ATOM 1691 C CA . VAL A 1 228 ? 36.679 15.356 -55.631 1.00 89.75 228 VAL A CA 1
ATOM 1692 C C . VAL A 1 228 ? 35.166 15.220 -55.776 1.00 89.75 228 VAL A C 1
ATOM 1694 O O . VAL A 1 228 ? 34.487 16.168 -56.161 1.00 89.75 228 VAL A O 1
ATOM 1697 N N . TYR A 1 229 ? 34.635 14.034 -55.491 1.00 90.12 229 TYR A N 1
ATOM 1698 C CA . TYR A 1 229 ? 33.201 13.779 -55.433 1.00 90.12 229 TYR A CA 1
ATOM 1699 C C . TYR A 1 229 ? 32.673 14.101 -54.033 1.00 90.12 229 TYR A C 1
ATOM 1701 O O . TYR A 1 229 ? 33.026 13.430 -53.065 1.00 90.12 229 TYR A O 1
ATOM 1709 N N . ALA A 1 230 ? 31.810 15.109 -53.917 1.00 88.12 230 ALA A N 1
ATOM 1710 C CA . ALA A 1 230 ? 31.110 15.407 -52.669 1.00 88.12 230 ALA A CA 1
ATOM 1711 C C . ALA A 1 230 ? 29.927 14.436 -52.463 1.00 88.12 230 ALA A C 1
ATOM 1713 O O . ALA A 1 230 ? 29.311 14.030 -53.452 1.00 88.12 230 ALA A O 1
ATOM 1714 N N . PRO A 1 231 ? 29.541 14.095 -51.221 1.00 88.94 231 PRO A N 1
ATOM 1715 C CA . PRO A 1 231 ? 28.298 13.366 -50.966 1.00 88.94 231 PRO A CA 1
ATOM 1716 C C . PRO A 1 231 ? 27.081 14.076 -51.577 1.00 88.94 231 PRO A C 1
ATOM 1718 O O . PRO A 1 231 ? 27.061 15.303 -51.736 1.00 88.94 231 PRO A O 1
ATOM 1721 N N . SER A 1 232 ? 26.057 13.310 -51.951 1.00 88.25 232 SER A N 1
ATOM 1722 C CA . SER A 1 232 ? 24.790 13.876 -52.419 1.00 88.25 232 SER A CA 1
ATOM 1723 C C . SER A 1 232 ? 23.983 14.477 -51.258 1.00 88.25 232 SER A C 1
ATOM 1725 O O . SER A 1 232 ? 24.401 14.471 -50.101 1.00 88.25 232 SER A O 1
ATOM 1727 N N . THR A 1 233 ? 22.804 15.028 -51.550 1.00 88.81 233 THR A N 1
ATOM 1728 C CA . THR A 1 233 ? 21.924 15.562 -50.498 1.00 88.81 233 THR A CA 1
ATOM 1729 C C . THR A 1 233 ? 21.495 14.458 -49.519 1.00 88.81 233 THR A C 1
ATOM 1731 O O . THR A 1 233 ? 21.238 13.341 -49.981 1.00 88.81 233 THR A O 1
ATOM 1734 N N . PRO A 1 234 ? 21.322 14.765 -48.217 1.00 90.38 234 PRO A N 1
ATOM 1735 C CA . PRO A 1 234 ? 20.853 13.795 -47.226 1.00 90.38 234 PRO A CA 1
ATOM 1736 C C . PRO A 1 234 ? 19.585 13.063 -47.646 1.00 90.38 234 PRO A C 1
ATOM 1738 O O . PRO A 1 234 ? 18.613 13.693 -48.068 1.00 90.38 234 PRO A O 1
ATOM 1741 N N . TYR A 1 235 ? 19.602 11.735 -47.511 1.00 90.94 235 TYR A N 1
ATOM 1742 C CA . TYR A 1 235 ? 18.506 10.863 -47.933 1.00 90.94 235 TYR A CA 1
ATOM 1743 C C . TYR A 1 235 ? 18.025 9.909 -46.836 1.00 90.94 235 TYR A C 1
ATOM 1745 O O . TYR A 1 235 ? 16.821 9.680 -46.734 1.00 90.94 235 TYR A O 1
ATOM 1753 N N . SER A 1 236 ? 18.923 9.373 -46.008 1.00 91.31 236 SER A N 1
ATOM 1754 C CA . SER A 1 236 ? 18.571 8.483 -44.899 1.00 91.31 236 SER A CA 1
ATOM 1755 C C . SER A 1 236 ? 19.232 8.928 -43.597 1.00 91.31 236 SER A C 1
ATOM 1757 O O . SER A 1 236 ? 20.310 9.525 -43.579 1.00 91.31 236 SER A O 1
ATOM 1759 N N . MET A 1 237 ? 18.539 8.662 -42.493 1.00 93.81 237 MET A N 1
ATOM 1760 C CA . MET A 1 237 ? 19.015 8.893 -41.137 1.00 93.81 237 MET A CA 1
ATOM 1761 C C . MET A 1 237 ? 18.688 7.650 -40.320 1.00 93.81 237 MET A C 1
ATOM 1763 O O . MET A 1 237 ? 17.546 7.192 -40.337 1.00 93.81 237 MET A O 1
ATOM 1767 N N . GLU A 1 238 ? 19.674 7.133 -39.599 1.00 92.94 238 GLU A N 1
ATOM 1768 C CA . GLU A 1 238 ? 19.537 5.961 -38.735 1.00 92.94 238 GLU A CA 1
ATOM 1769 C C . GLU A 1 238 ? 20.104 6.270 -37.352 1.00 92.94 238 GLU A C 1
ATOM 1771 O O . GLU A 1 238 ? 21.031 7.070 -37.224 1.00 92.94 238 GLU A O 1
ATOM 1776 N N . ALA A 1 239 ? 19.546 5.649 -36.313 1.00 93.69 239 ALA A N 1
ATOM 1777 C CA . ALA A 1 239 ? 20.014 5.808 -34.943 1.00 93.69 239 ALA A CA 1
ATOM 1778 C C . ALA A 1 239 ? 20.189 4.442 -34.273 1.00 93.69 239 ALA A C 1
ATOM 1780 O O . ALA A 1 239 ? 19.302 3.593 -34.353 1.00 93.69 239 ALA A O 1
ATOM 1781 N N . LEU A 1 240 ? 21.316 4.263 -33.590 1.00 94.12 240 LEU A N 1
ATOM 1782 C CA . LEU A 1 240 ? 21.621 3.116 -32.742 1.00 94.12 240 LEU A CA 1
ATOM 1783 C C . LEU A 1 240 ? 21.548 3.556 -31.274 1.00 94.12 240 LEU A C 1
ATOM 1785 O O . LEU A 1 240 ? 22.214 4.520 -30.892 1.00 94.12 240 LEU A O 1
ATOM 1789 N N . TYR A 1 241 ? 20.713 2.878 -30.488 1.00 93.50 241 TYR A N 1
ATOM 1790 C CA . TYR A 1 241 ? 20.431 3.163 -29.078 1.00 93.50 241 TYR A CA 1
ATOM 1791 C C . TYR A 1 241 ? 19.781 1.932 -28.421 1.00 93.50 241 TYR A C 1
ATOM 1793 O O . TYR A 1 241 ? 19.201 1.117 -29.145 1.00 93.50 241 TYR A O 1
ATOM 1801 N N . ASP A 1 242 ? 19.840 1.810 -27.089 1.00 90.31 242 ASP A N 1
ATOM 1802 C CA . ASP A 1 242 ? 18.993 0.845 -26.369 1.00 90.31 242 ASP A CA 1
ATOM 1803 C C . ASP A 1 242 ? 17.644 1.491 -26.008 1.00 90.31 242 ASP A C 1
ATOM 1805 O O . ASP A 1 242 ? 17.553 2.686 -25.717 1.00 90.31 242 ASP A O 1
ATOM 1809 N N . ASP A 1 243 ? 16.574 0.707 -26.042 1.00 88.75 243 ASP A N 1
ATOM 1810 C CA . ASP A 1 243 ? 15.195 1.157 -25.838 1.00 88.75 243 ASP A CA 1
ATOM 1811 C C . ASP A 1 243 ? 14.769 1.215 -24.361 1.00 88.75 243 ASP A C 1
ATOM 1813 O O . ASP A 1 243 ? 13.758 1.846 -24.041 1.00 88.75 243 ASP A O 1
ATOM 1817 N N . GLU A 1 244 ? 15.559 0.640 -23.450 1.00 89.56 244 GLU A N 1
ATOM 1818 C CA . GLU A 1 244 ? 15.311 0.633 -22.005 1.00 89.56 244 GLU A CA 1
ATOM 1819 C C . GLU A 1 244 ? 16.570 0.969 -21.193 1.00 89.56 244 GLU A C 1
ATOM 1821 O O . GLU A 1 244 ? 17.642 0.403 -21.401 1.00 89.56 244 GLU A O 1
ATOM 1826 N N . TYR A 1 245 ? 16.423 1.856 -20.205 1.00 88.12 245 TYR A N 1
ATOM 1827 C CA . TYR A 1 245 ? 17.474 2.183 -19.239 1.00 88.12 245 TYR A CA 1
ATOM 1828 C C . TYR A 1 245 ? 16.890 2.465 -17.861 1.00 88.12 245 TYR A C 1
ATOM 1830 O O . TYR A 1 245 ? 15.776 2.967 -17.737 1.00 88.12 245 TYR A O 1
ATOM 1838 N N . VAL A 1 246 ? 17.687 2.260 -16.813 1.00 88.56 246 VAL A N 1
ATOM 1839 C CA . VAL A 1 246 ? 17.319 2.702 -15.462 1.00 88.56 246 VAL A CA 1
ATOM 1840 C C . VAL A 1 246 ? 17.215 4.230 -15.433 1.00 88.56 246 VAL A C 1
ATOM 1842 O O . VAL A 1 246 ? 18.015 4.937 -16.057 1.00 88.56 246 VAL A O 1
ATOM 1845 N N . VAL A 1 247 ? 16.221 4.756 -14.721 1.00 90.31 247 VAL A N 1
ATOM 1846 C CA . VAL A 1 247 ? 16.041 6.200 -14.514 1.00 90.31 247 VAL A CA 1
ATOM 1847 C C . VAL A 1 247 ? 17.331 6.873 -14.036 1.00 90.31 247 VAL A C 1
ATOM 1849 O O . VAL A 1 247 ? 18.120 6.298 -13.287 1.00 90.31 247 VAL A O 1
ATOM 1852 N N . ASN A 1 248 ? 17.545 8.126 -14.446 1.00 90.12 248 ASN A N 1
ATOM 1853 C CA . ASN A 1 248 ? 18.702 8.937 -14.056 1.00 90.12 248 ASN A CA 1
ATOM 1854 C C . ASN A 1 248 ? 20.081 8.377 -14.488 1.00 90.12 248 ASN A C 1
ATOM 1856 O O . ASN A 1 248 ? 21.108 8.793 -13.937 1.00 90.12 248 ASN A O 1
ATOM 1860 N N . THR A 1 249 ? 20.127 7.488 -15.483 1.00 90.06 249 THR A N 1
ATOM 1861 C CA . THR A 1 249 ? 21.369 6.983 -16.092 1.00 90.06 249 THR A CA 1
ATOM 1862 C C . THR A 1 249 ? 21.619 7.618 -17.457 1.00 90.06 249 THR A C 1
ATOM 1864 O O . THR A 1 249 ? 20.721 8.216 -18.047 1.00 90.06 249 THR A O 1
ATOM 1867 N N . THR A 1 250 ? 22.863 7.557 -17.935 1.00 90.62 250 THR A N 1
ATOM 1868 C CA . THR A 1 250 ? 23.257 8.129 -19.227 1.00 90.62 250 THR A CA 1
ATOM 1869 C C . THR A 1 250 ? 23.372 7.030 -20.277 1.00 90.62 250 THR A C 1
ATOM 1871 O O . THR A 1 250 ? 24.124 6.079 -20.080 1.00 90.62 250 THR A O 1
ATOM 1874 N N . SER A 1 251 ? 22.682 7.209 -21.398 1.00 86.31 251 SER A N 1
ATOM 1875 C CA . SER A 1 251 ? 22.690 6.352 -22.575 1.00 86.31 251 SER A CA 1
ATOM 1876 C C . SER A 1 251 ? 23.335 7.042 -23.773 1.00 86.31 251 SER A C 1
ATOM 1878 O O . SER A 1 251 ? 23.282 8.267 -23.919 1.00 86.31 251 SER A O 1
ATOM 1880 N N . GLU A 1 252 ? 23.945 6.246 -24.645 1.00 92.56 252 GLU A N 1
ATOM 1881 C CA . GLU A 1 252 ? 24.519 6.714 -25.904 1.00 92.56 252 GLU A CA 1
ATOM 1882 C C . GLU A 1 252 ? 23.489 6.596 -27.035 1.00 92.56 252 GLU A C 1
ATOM 1884 O O . GLU A 1 252 ? 22.812 5.580 -27.167 1.00 92.56 252 GLU A O 1
ATOM 1889 N N . ILE A 1 253 ? 23.377 7.639 -27.858 1.00 93.69 253 ILE A N 1
ATOM 1890 C CA . ILE A 1 253 ? 22.593 7.643 -29.093 1.00 93.69 253 ILE A CA 1
ATOM 1891 C C . ILE A 1 253 ? 23.551 7.976 -30.234 1.00 93.69 253 ILE A C 1
ATOM 1893 O O . ILE A 1 253 ? 24.057 9.100 -30.322 1.00 93.69 253 ILE A O 1
ATOM 1897 N N . VAL A 1 254 ? 23.793 7.007 -31.116 1.00 93.94 254 VAL A N 1
ATOM 1898 C CA . VAL A 1 254 ? 24.659 7.181 -32.289 1.00 93.94 254 VAL A CA 1
ATOM 1899 C C . VAL A 1 254 ? 23.789 7.368 -33.521 1.00 93.94 254 VAL A C 1
ATOM 1901 O O . VAL A 1 254 ? 23.114 6.438 -33.954 1.00 93.94 254 VAL A O 1
ATOM 1904 N N . VAL A 1 255 ? 23.808 8.565 -34.102 1.00 94.06 255 VAL A N 1
ATOM 1905 C CA . VAL A 1 255 ? 23.042 8.907 -35.307 1.00 94.06 255 VAL A CA 1
ATOM 1906 C C . VAL A 1 255 ? 23.967 8.925 -36.513 1.00 94.06 255 VAL A C 1
ATOM 1908 O O . VAL A 1 255 ? 24.986 9.611 -36.498 1.00 94.06 255 VAL A O 1
ATOM 1911 N N . SER A 1 256 ? 23.601 8.203 -37.567 1.00 91.94 256 SER A N 1
ATOM 1912 C CA . SER A 1 256 ? 24.334 8.161 -38.834 1.00 91.94 256 SER A CA 1
ATOM 1913 C C . SER A 1 256 ? 23.489 8.782 -39.945 1.00 91.94 256 SER A C 1
ATOM 1915 O O . SER A 1 256 ? 22.296 8.487 -40.059 1.00 91.94 256 SER A O 1
ATOM 1917 N N . LEU A 1 257 ? 24.095 9.655 -40.752 1.00 92.88 257 LEU A N 1
ATOM 1918 C CA . LEU A 1 257 ? 23.436 10.334 -41.867 1.00 92.88 257 LEU A CA 1
ATOM 1919 C C . LEU A 1 257 ? 24.104 9.956 -43.190 1.00 92.88 257 LEU A C 1
ATOM 1921 O O . LEU A 1 257 ? 25.302 10.193 -43.365 1.00 92.88 257 LEU A O 1
ATOM 1925 N N . HIS A 1 258 ? 23.306 9.448 -44.130 1.00 91.25 258 HIS A N 1
ATOM 1926 C CA . HIS A 1 258 ? 23.793 9.003 -45.432 1.00 91.25 258 HIS A CA 1
ATOM 1927 C C . HIS A 1 258 ? 23.019 9.646 -46.588 1.00 91.25 258 HIS A C 1
ATOM 1929 O O . HIS A 1 258 ? 21.873 10.108 -46.459 1.00 91.25 258 HIS A O 1
ATOM 1935 N N . ASP A 1 259 ? 23.672 9.705 -47.744 1.00 90.31 259 ASP A N 1
ATOM 1936 C CA . ASP A 1 259 ? 23.030 10.066 -48.999 1.00 90.31 259 ASP A CA 1
ATOM 1937 C C . ASP A 1 259 ? 22.308 8.862 -49.636 1.00 90.31 259 ASP A C 1
ATOM 1939 O O . ASP A 1 259 ? 22.252 7.761 -49.093 1.00 90.31 259 ASP A O 1
ATOM 1943 N N . ARG A 1 260 ? 21.703 9.066 -50.811 1.00 90.25 260 ARG A N 1
ATOM 1944 C CA . ARG A 1 260 ? 20.936 8.018 -51.514 1.00 90.25 260 ARG A CA 1
ATOM 1945 C C . ARG A 1 260 ? 21.770 6.824 -52.005 1.00 90.25 260 ARG A C 1
ATOM 1947 O O . ARG A 1 260 ? 21.188 5.881 -52.538 1.00 90.25 260 ARG A O 1
ATOM 1954 N N . TYR A 1 261 ? 23.094 6.914 -51.930 1.00 89.00 261 TYR A N 1
ATOM 1955 C CA . TYR A 1 261 ? 24.047 5.890 -52.346 1.00 89.00 261 TYR A CA 1
ATOM 1956 C C . TYR A 1 261 ? 24.819 5.310 -51.158 1.00 89.00 261 TYR A C 1
ATOM 1958 O O . TYR A 1 261 ? 25.758 4.562 -51.397 1.00 89.00 261 TYR A O 1
ATOM 1966 N N . ASP A 1 262 ? 24.397 5.614 -49.925 1.00 87.00 262 ASP A N 1
ATOM 1967 C CA . ASP A 1 262 ? 25.019 5.181 -48.669 1.00 87.00 262 ASP A CA 1
ATOM 1968 C C . ASP A 1 262 ? 26.352 5.878 -48.332 1.00 87.00 262 ASP A C 1
ATOM 1970 O O . ASP A 1 262 ? 27.097 5.434 -47.465 1.00 87.00 262 ASP A O 1
ATOM 1974 N N . ASN A 1 263 ? 26.654 7.021 -48.963 1.00 89.00 263 ASN A N 1
ATOM 1975 C CA . ASN A 1 263 ? 27.830 7.799 -48.569 1.00 89.00 263 ASN A CA 1
ATOM 1976 C C . ASN A 1 263 ? 27.546 8.584 -47.282 1.00 89.00 263 ASN A C 1
ATOM 1978 O O . ASN A 1 263 ? 26.522 9.279 -47.217 1.00 89.00 263 ASN A O 1
ATOM 1982 N N . PRO A 1 264 ? 28.456 8.576 -46.292 1.00 89.56 264 PRO A N 1
ATOM 1983 C CA . PRO A 1 264 ? 28.304 9.386 -45.095 1.00 89.56 264 PRO A CA 1
ATOM 1984 C C . PRO A 1 264 ? 28.400 10.879 -45.423 1.00 89.56 264 PRO A C 1
ATOM 1986 O O . PRO A 1 264 ? 29.243 11.318 -46.209 1.00 89.56 264 PRO A O 1
ATOM 1989 N N . ILE A 1 265 ? 27.543 11.678 -44.790 1.00 89.88 265 ILE A N 1
ATOM 1990 C CA . ILE A 1 265 ? 27.475 13.122 -45.033 1.00 89.88 265 ILE A CA 1
ATOM 1991 C C . ILE A 1 265 ? 28.188 13.875 -43.920 1.00 89.88 265 ILE A C 1
ATOM 1993 O O . ILE A 1 265 ? 27.770 13.828 -42.766 1.00 89.88 265 ILE A O 1
ATOM 1997 N N . GLU A 1 266 ? 29.221 14.629 -44.280 1.00 87.94 266 GLU A N 1
ATOM 1998 C CA . GLU A 1 266 ? 29.960 15.517 -43.379 1.00 87.94 266 GLU A CA 1
ATOM 1999 C C . GLU A 1 266 ? 29.354 16.933 -43.349 1.00 87.94 266 GLU A C 1
ATOM 2001 O O . GLU A 1 266 ? 28.841 17.435 -44.352 1.00 87.94 266 GLU A O 1
ATOM 2006 N N . GLY A 1 267 ? 29.415 17.597 -42.191 1.00 86.06 267 GLY A N 1
ATOM 2007 C CA . GLY A 1 267 ? 29.030 19.000 -42.019 1.00 86.06 267 GLY A CA 1
ATOM 2008 C C . GLY A 1 267 ? 27.521 19.270 -41.983 1.00 86.06 267 GLY A C 1
ATOM 2009 O O . GLY A 1 267 ? 27.111 20.429 -41.895 1.00 86.06 267 GLY A O 1
ATOM 2010 N N . ALA A 1 268 ? 26.679 18.235 -42.015 1.00 89.06 268 ALA A N 1
ATOM 2011 C CA . ALA A 1 268 ? 25.237 18.376 -41.851 1.00 89.06 268 ALA A CA 1
ATOM 2012 C C . ALA A 1 268 ? 24.891 18.649 -40.384 1.00 89.06 268 ALA A C 1
ATOM 2014 O O . ALA A 1 268 ? 25.422 18.011 -39.480 1.00 89.06 268 ALA A O 1
ATOM 2015 N N . THR A 1 269 ? 23.985 19.592 -40.132 1.00 91.81 269 THR A N 1
ATOM 2016 C CA . THR A 1 269 ? 23.586 19.947 -38.765 1.00 91.81 269 THR A CA 1
ATOM 2017 C C . THR A 1 269 ? 22.334 19.182 -38.337 1.00 91.81 269 THR A C 1
ATOM 2019 O O . THR A 1 269 ? 21.289 19.272 -38.987 1.00 91.81 269 THR A O 1
ATOM 2022 N N . LEU A 1 270 ? 22.429 18.467 -37.219 1.00 93.44 270 LEU A N 1
ATOM 2023 C CA . LEU A 1 270 ? 21.352 17.718 -36.580 1.00 93.44 270 LEU A CA 1
ATOM 2024 C C . LEU A 1 270 ? 20.839 18.473 -35.348 1.00 93.44 270 LEU A C 1
ATOM 2026 O O . LEU A 1 270 ? 21.627 18.972 -34.548 1.00 93.44 270 LEU A O 1
ATOM 2030 N N . ILE A 1 271 ? 19.517 18.540 -35.195 1.00 93.56 271 ILE A N 1
ATOM 2031 C CA . ILE A 1 271 ? 18.828 19.085 -34.020 1.00 93.56 271 ILE A CA 1
ATOM 2032 C C . ILE A 1 271 ? 18.296 17.926 -33.188 1.00 93.56 271 ILE A C 1
ATOM 2034 O O . ILE A 1 271 ? 17.601 17.060 -33.720 1.00 93.56 271 ILE A O 1
ATOM 2038 N N . PHE A 1 272 ? 18.553 17.974 -31.885 1.00 94.19 272 PHE A N 1
ATOM 2039 C CA . PHE A 1 272 ? 18.090 16.996 -30.907 1.00 94.19 272 PHE A CA 1
ATOM 2040 C C . PHE A 1 272 ? 17.147 17.664 -29.910 1.00 94.19 272 PHE A C 1
ATOM 2042 O O . PHE A 1 272 ? 17.461 18.712 -29.342 1.00 94.19 272 PHE A O 1
ATOM 2049 N N . ASN A 1 273 ? 15.989 17.051 -29.677 1.00 92.00 273 ASN A N 1
ATOM 2050 C CA . ASN A 1 273 ? 15.039 17.497 -28.667 1.00 92.00 273 ASN A CA 1
ATOM 2051 C C . ASN A 1 273 ? 14.449 16.299 -27.919 1.00 92.00 273 ASN A C 1
ATOM 2053 O O . ASN A 1 273 ? 13.771 15.472 -28.528 1.00 92.00 273 ASN A O 1
ATOM 2057 N N . ALA A 1 274 ? 14.676 16.233 -26.610 1.00 90.38 274 ALA A N 1
ATOM 2058 C CA . ALA A 1 274 ? 14.114 15.206 -25.743 1.00 90.38 274 ALA A CA 1
ATOM 2059 C C . ALA A 1 274 ? 12.902 15.749 -24.979 1.00 90.38 274 ALA A C 1
ATOM 2061 O O . ALA A 1 274 ? 12.903 16.890 -24.513 1.00 90.38 274 ALA A O 1
ATOM 2062 N N . THR A 1 275 ? 11.872 14.921 -24.826 1.00 88.81 275 THR A N 1
ATOM 2063 C CA . THR A 1 275 ? 10.740 15.202 -23.943 1.00 88.81 275 THR A CA 1
ATOM 2064 C C . THR A 1 275 ? 10.795 14.329 -22.702 1.00 88.81 275 THR A C 1
ATOM 2066 O O . THR A 1 275 ? 11.214 13.175 -22.756 1.00 88.81 275 THR A O 1
ATOM 2069 N N . TYR A 1 276 ? 10.284 14.874 -21.606 1.00 86.44 276 TYR A N 1
ATOM 2070 C CA . TYR A 1 276 ? 10.088 14.147 -20.359 1.00 86.44 276 TYR A CA 1
ATOM 2071 C C . TYR A 1 276 ? 8.905 13.167 -20.452 1.00 86.44 276 TYR A C 1
ATOM 2073 O O . TYR A 1 276 ? 7.981 13.420 -21.239 1.00 86.44 276 TYR A O 1
ATOM 2081 N N . PRO A 1 277 ? 8.878 12.115 -19.615 1.00 89.44 277 PRO A N 1
ATOM 2082 C CA . PRO A 1 277 ? 7.717 11.244 -19.477 1.00 89.44 277 PRO A CA 1
ATOM 2083 C C . PRO A 1 277 ? 6.471 12.005 -19.009 1.00 89.44 277 PRO A C 1
ATOM 2085 O O . PRO A 1 277 ? 6.549 12.990 -18.266 1.00 89.44 277 PRO A O 1
ATOM 2088 N N . ILE A 1 278 ? 5.300 11.532 -19.439 1.00 88.31 278 ILE A N 1
ATOM 2089 C CA . ILE A 1 278 ? 4.005 12.078 -19.013 1.00 88.31 278 ILE A CA 1
ATOM 2090 C C . ILE A 1 278 ? 3.760 11.852 -17.516 1.00 88.31 278 ILE A C 1
ATOM 2092 O O . ILE A 1 278 ? 4.260 10.896 -16.927 1.00 88.31 278 ILE A O 1
ATOM 2096 N N . ASP A 1 279 ? 2.965 12.724 -16.898 1.00 88.00 279 ASP A N 1
ATOM 2097 C CA . ASP A 1 279 ? 2.619 12.615 -15.479 1.00 88.00 279 ASP A CA 1
ATOM 2098 C C . ASP A 1 279 ? 1.597 11.500 -15.236 1.00 88.00 279 ASP A C 1
ATOM 2100 O O . ASP A 1 279 ? 0.494 11.540 -15.784 1.00 88.00 279 ASP A O 1
ATOM 2104 N N . THR A 1 280 ? 1.969 10.485 -14.450 1.00 86.06 280 THR A N 1
ATOM 2105 C CA . THR A 1 280 ? 1.106 9.336 -14.143 1.00 86.06 280 THR A CA 1
ATOM 2106 C C . THR A 1 280 ? 1.241 8.935 -12.678 1.00 86.06 280 THR A C 1
ATOM 2108 O O . THR A 1 280 ? 2.211 9.271 -12.014 1.00 86.06 280 THR A O 1
ATOM 2111 N N . ILE A 1 281 ? 0.292 8.144 -12.176 1.00 80.19 281 ILE A N 1
ATOM 2112 C CA . ILE A 1 281 ? 0.384 7.562 -10.826 1.00 80.19 281 ILE A CA 1
ATOM 2113 C C . ILE A 1 281 ? 1.466 6.471 -10.703 1.00 80.19 281 ILE A C 1
ATOM 2115 O O . ILE A 1 281 ? 1.694 5.960 -9.612 1.00 80.19 281 ILE A O 1
ATOM 2119 N N . TYR A 1 282 ? 2.104 6.094 -11.816 1.00 81.62 282 TYR A N 1
ATOM 2120 C CA . TYR A 1 282 ? 3.116 5.036 -11.891 1.00 81.62 282 TYR A CA 1
ATOM 2121 C C . TYR A 1 282 ? 4.538 5.587 -12.033 1.00 81.62 282 TYR A C 1
ATOM 2123 O O . TYR A 1 282 ? 5.454 4.842 -12.367 1.00 81.62 282 TYR A O 1
ATOM 2131 N N . ASN A 1 283 ? 4.739 6.887 -11.809 1.00 86.69 283 ASN A N 1
ATOM 2132 C CA . ASN A 1 283 ? 6.058 7.501 -11.829 1.00 86.69 283 ASN A CA 1
ATOM 2133 C C . ASN A 1 283 ? 6.195 8.593 -10.770 1.00 86.69 283 ASN A C 1
ATOM 2135 O O . ASN A 1 283 ? 5.219 9.032 -10.160 1.00 86.69 283 ASN A O 1
ATOM 2139 N N . SER A 1 284 ? 7.433 9.021 -10.543 1.00 89.00 284 SER A N 1
ATOM 2140 C CA . SER A 1 284 ? 7.732 10.109 -9.620 1.00 89.00 284 SER A CA 1
ATOM 2141 C C . SER A 1 284 ? 7.019 11.411 -10.011 1.00 89.00 284 SER A C 1
ATOM 2143 O O . SER A 1 284 ? 6.718 11.617 -11.189 1.00 89.00 284 SER A O 1
ATOM 2145 N N . PRO A 1 285 ? 6.813 12.349 -9.068 1.00 88.25 285 PRO A N 1
ATOM 2146 C CA . PRO A 1 285 ? 6.212 13.652 -9.354 1.00 88.25 285 PRO A CA 1
ATOM 2147 C C . PRO A 1 285 ? 6.976 14.478 -10.403 1.00 88.25 285 PRO A C 1
ATOM 2149 O O . PRO A 1 285 ? 8.195 14.372 -10.534 1.00 88.25 285 PRO A O 1
ATOM 2152 N N . VAL A 1 286 ? 6.279 15.406 -11.072 1.00 86.81 286 VAL A N 1
ATOM 2153 C CA . VAL A 1 286 ? 6.843 16.322 -12.096 1.00 86.81 286 VAL A CA 1
ATOM 2154 C C . VAL A 1 286 ? 8.057 17.139 -11.640 1.00 86.81 286 VAL A C 1
ATOM 2156 O O . VAL A 1 286 ? 8.839 17.602 -12.466 1.00 86.81 286 VAL A O 1
ATOM 2159 N N . THR A 1 287 ? 8.247 17.318 -10.332 1.00 86.50 287 THR A N 1
ATOM 2160 C CA . THR A 1 287 ? 9.410 18.008 -9.755 1.00 86.50 287 THR A CA 1
ATOM 2161 C C . THR A 1 287 ? 10.723 17.248 -9.951 1.00 86.50 287 THR A C 1
ATOM 2163 O O . THR A 1 287 ? 11.787 17.850 -9.823 1.00 86.50 287 THR A O 1
ATOM 2166 N N . TYR A 1 288 ? 10.664 15.953 -10.272 1.00 84.94 288 TYR A N 1
ATOM 2167 C CA . TYR A 1 288 ? 11.832 15.118 -10.551 1.00 84.94 288 TYR A CA 1
ATOM 2168 C C . TYR A 1 288 ? 12.313 15.199 -12.008 1.00 84.94 288 TYR A C 1
ATOM 2170 O O . TYR A 1 288 ? 13.380 14.654 -12.303 1.00 84.94 288 TYR A O 1
ATOM 2178 N N . ASN A 1 289 ? 11.600 15.936 -12.876 1.00 86.12 289 ASN A N 1
ATOM 2179 C CA . ASN A 1 289 ? 12.016 16.177 -14.257 1.00 86.12 289 ASN A CA 1
ATOM 2180 C C . ASN A 1 289 ? 13.469 16.689 -14.301 1.00 86.12 289 ASN A C 1
ATOM 2182 O O . ASN A 1 289 ? 13.799 17.750 -13.768 1.00 86.12 289 ASN A O 1
ATOM 2186 N N . SER A 1 290 ? 14.348 15.911 -14.919 1.00 83.94 290 SER A N 1
ATOM 2187 C CA . SER A 1 290 ? 15.788 16.153 -14.991 1.00 83.94 290 SER A CA 1
ATOM 2188 C C . SER A 1 290 ? 16.480 15.481 -16.182 1.00 83.94 290 SER A C 1
ATOM 2190 O O . SER A 1 290 ? 17.713 15.450 -16.210 1.00 83.94 290 SER A O 1
ATOM 2192 N N . SER A 1 291 ? 15.722 14.980 -17.168 1.00 85.88 291 SER A N 1
ATOM 2193 C CA . SER A 1 291 ? 16.294 14.533 -18.441 1.00 85.88 291 SER A CA 1
ATOM 2194 C C . SER A 1 291 ? 17.212 15.599 -19.045 1.00 85.88 291 SER A C 1
ATOM 2196 O O . SER A 1 291 ? 16.976 16.809 -18.941 1.00 85.88 291 SER A O 1
ATOM 2198 N N . TRP A 1 292 ? 18.304 15.139 -19.639 1.00 90.19 292 TRP A N 1
ATOM 2199 C CA . TRP A 1 292 ? 19.346 16.011 -20.158 1.00 90.19 292 TRP A CA 1
ATOM 2200 C C . TRP A 1 292 ? 19.944 15.412 -21.422 1.00 90.19 292 TRP A C 1
ATOM 2202 O O . TRP A 1 292 ? 20.201 14.216 -21.484 1.00 90.19 292 TRP A O 1
ATOM 2212 N N . LEU A 1 293 ? 20.197 16.258 -22.414 1.00 90.69 293 LEU A N 1
ATOM 2213 C CA . LEU A 1 293 ? 20.948 15.905 -23.613 1.00 90.69 293 LEU A CA 1
ATOM 2214 C C . LEU A 1 293 ? 22.314 16.583 -23.557 1.00 90.69 293 LEU A C 1
ATOM 2216 O O . LEU A 1 293 ? 22.399 17.764 -23.212 1.00 90.69 293 LEU A O 1
ATOM 2220 N N . SER A 1 294 ? 23.368 15.867 -23.952 1.00 91.12 294 SER A N 1
ATOM 2221 C CA . SER A 1 294 ? 24.719 16.437 -24.026 1.00 91.12 294 SER A CA 1
ATOM 2222 C C . SER A 1 294 ? 24.825 17.596 -25.004 1.00 91.12 294 SER A C 1
ATOM 2224 O O . SER A 1 294 ? 25.617 18.509 -24.784 1.00 91.12 294 SER A O 1
ATOM 2226 N N . SER A 1 295 ? 24.013 17.568 -26.058 1.00 88.81 295 SER A N 1
ATOM 2227 C CA . SER A 1 295 ? 23.929 18.624 -27.051 1.00 88.81 295 SER A CA 1
ATOM 2228 C C . SER A 1 295 ? 22.549 18.646 -27.697 1.00 88.81 295 SER A C 1
ATOM 2230 O O . SER A 1 295 ? 21.933 17.604 -27.912 1.00 88.81 295 SER A O 1
ATOM 2232 N N . SER A 1 296 ? 22.051 19.845 -27.994 1.00 88.38 296 SER A N 1
ATOM 2233 C CA . SER A 1 296 ? 20.816 20.053 -28.759 1.00 88.38 296 SER A CA 1
ATOM 2234 C C . SER A 1 296 ? 21.080 20.297 -30.246 1.00 88.38 296 SER A C 1
ATOM 2236 O O . SER A 1 296 ? 20.138 20.303 -31.042 1.00 88.38 296 SER A O 1
ATOM 2238 N N . LEU A 1 297 ? 22.345 20.506 -30.624 1.00 91.25 297 LEU A N 1
ATOM 2239 C CA . LEU A 1 297 ? 22.763 20.824 -31.981 1.00 91.25 297 LEU A CA 1
ATOM 2240 C C . LEU A 1 297 ? 24.174 20.286 -32.229 1.00 91.25 297 LEU A C 1
ATOM 2242 O O . LEU A 1 297 ? 25.120 20.734 -31.591 1.00 91.25 297 LEU A O 1
ATOM 2246 N N . GLU A 1 298 ? 24.324 19.390 -33.197 1.00 91.56 298 GLU A N 1
ATOM 2247 C CA . GLU A 1 298 ? 25.625 18.827 -33.573 1.00 91.56 298 GLU A CA 1
ATOM 2248 C C . GLU A 1 298 ? 25.809 18.841 -35.086 1.00 91.56 298 GLU A C 1
ATOM 2250 O O . GLU A 1 298 ? 24.846 18.715 -35.845 1.00 91.56 298 GLU A O 1
ATOM 2255 N N . SER A 1 299 ? 27.052 18.987 -35.536 1.00 91.06 299 SER A N 1
ATOM 2256 C CA . SER A 1 299 ? 27.423 18.813 -36.942 1.00 91.06 299 SER A CA 1
ATOM 2257 C C . SER A 1 299 ? 28.014 17.427 -37.159 1.00 91.06 299 SER A C 1
ATOM 2259 O O . SER A 1 299 ? 28.853 17.001 -36.367 1.00 91.06 299 SER A O 1
ATOM 2261 N N . THR A 1 300 ? 27.639 16.750 -38.242 1.00 89.50 300 THR A N 1
ATOM 2262 C CA . THR A 1 300 ? 28.214 15.449 -38.581 1.00 89.50 300 THR A CA 1
ATOM 2263 C C . THR A 1 300 ? 29.726 15.569 -38.825 1.00 89.50 300 THR A C 1
ATOM 2265 O O . THR A 1 300 ? 30.143 16.348 -39.688 1.00 89.50 300 THR A O 1
ATOM 2268 N N . PRO A 1 301 ? 30.567 14.844 -38.062 1.00 85.44 301 PRO A N 1
ATOM 2269 C CA . PRO A 1 301 ? 32.010 14.822 -38.273 1.00 85.44 301 PRO A CA 1
ATOM 2270 C C . PRO A 1 301 ? 32.366 13.977 -39.506 1.00 85.44 301 PRO A C 1
ATOM 2272 O O . PRO A 1 301 ? 31.491 13.403 -40.164 1.00 85.44 301 PRO A O 1
ATOM 2275 N N . LEU A 1 302 ? 33.665 13.870 -39.801 1.00 77.62 302 LEU A N 1
ATOM 2276 C CA . LEU A 1 302 ? 34.183 12.966 -40.828 1.00 77.62 302 LEU A CA 1
ATOM 2277 C C . LEU A 1 302 ? 33.652 11.538 -40.587 1.00 77.62 302 LEU A C 1
ATOM 2279 O O . LEU A 1 302 ? 33.805 10.992 -39.494 1.00 77.62 302 LEU A O 1
ATOM 2283 N N . GLY A 1 303 ? 32.991 10.959 -41.592 1.00 78.12 303 GLY A N 1
ATOM 2284 C CA . GLY A 1 303 ? 32.322 9.655 -41.489 1.00 78.12 303 GLY A CA 1
ATOM 2285 C C . GLY A 1 303 ? 30.830 9.701 -41.125 1.00 78.12 303 GLY A C 1
ATOM 2286 O O . GLY A 1 303 ? 30.213 8.647 -41.018 1.00 78.12 303 GLY A O 1
ATOM 2287 N N . GLY A 1 304 ? 30.220 10.884 -40.968 1.00 83.94 304 GLY A N 1
ATOM 2288 C CA . GLY A 1 304 ? 28.756 11.047 -40.955 1.00 83.94 304 GLY A CA 1
ATOM 2289 C C . GLY A 1 304 ? 28.032 10.571 -39.690 1.00 83.94 304 GLY A C 1
ATOM 2290 O O . GLY A 1 304 ? 26.801 10.502 -39.691 1.00 83.94 304 GLY A O 1
ATOM 2291 N N . LYS A 1 305 ? 28.769 10.248 -38.616 1.00 90.19 305 LYS A N 1
ATOM 2292 C CA . LYS A 1 305 ? 28.223 9.715 -37.355 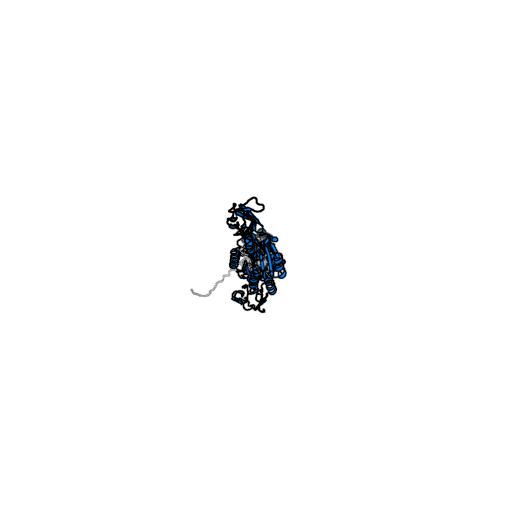1.00 90.19 305 LYS A CA 1
ATOM 2293 C C . LYS A 1 305 ? 28.365 10.700 -36.203 1.00 90.19 305 LYS A C 1
ATOM 2295 O O . LYS A 1 305 ? 29.469 11.136 -35.896 1.00 90.19 305 LYS A O 1
ATOM 2300 N N . VAL A 1 306 ? 27.258 11.012 -35.540 1.00 92.75 306 VAL A N 1
ATOM 2301 C CA . VAL A 1 306 ? 27.205 11.879 -34.358 1.00 92.75 306 VAL A CA 1
ATOM 2302 C C . VAL A 1 306 ? 26.814 11.048 -33.147 1.00 92.75 306 VAL A C 1
ATOM 2304 O O . VAL A 1 306 ? 25.803 10.352 -33.177 1.00 92.75 306 VAL A O 1
ATOM 2307 N N . THR A 1 307 ? 27.579 11.176 -32.067 1.00 92.56 307 THR A N 1
ATOM 2308 C CA . THR A 1 307 ? 27.236 10.607 -30.763 1.00 92.56 307 THR A CA 1
ATOM 2309 C C . THR A 1 307 ? 26.657 11.696 -29.863 1.00 92.56 307 THR A C 1
ATOM 2311 O O . THR A 1 307 ? 27.313 12.707 -29.607 1.00 92.56 307 THR A O 1
ATOM 2314 N N . VAL A 1 308 ? 25.448 11.477 -29.346 1.00 93.31 308 VAL A N 1
ATOM 2315 C CA . VAL A 1 308 ? 24.818 12.311 -28.313 1.00 93.31 308 VAL A CA 1
ATOM 2316 C C . VAL A 1 308 ? 24.496 11.442 -27.108 1.00 93.31 308 VAL A C 1
ATOM 2318 O O . VAL A 1 308 ? 24.059 10.305 -27.252 1.00 93.31 308 VAL A O 1
ATOM 2321 N N . TYR A 1 309 ? 24.687 11.985 -25.911 1.00 92.75 309 TYR A N 1
ATOM 2322 C CA . TYR A 1 309 ? 24.328 11.302 -24.677 1.00 92.75 309 TYR A CA 1
ATOM 2323 C C . TYR A 1 309 ? 22.995 11.829 -24.156 1.00 92.75 309 TYR A C 1
ATOM 2325 O O . TYR A 1 309 ? 22.829 13.039 -23.979 1.00 92.75 309 TYR A O 1
ATOM 2333 N N . LEU A 1 310 ? 22.063 10.922 -23.880 1.00 91.94 310 LEU A N 1
ATOM 2334 C CA . LEU A 1 310 ? 20.829 11.215 -23.161 1.00 91.94 310 LEU A CA 1
ATOM 2335 C C . LEU A 1 310 ? 20.994 10.734 -21.725 1.00 91.94 310 LEU A C 1
ATOM 2337 O O . LEU A 1 310 ? 21.273 9.570 -21.485 1.00 91.94 310 LEU A O 1
ATOM 2341 N N . ARG A 1 311 ? 20.771 11.607 -20.751 1.00 91.06 311 ARG A N 1
ATOM 2342 C CA . ARG A 1 311 ? 20.469 11.179 -19.389 1.00 91.06 311 ARG A CA 1
ATOM 2343 C C . ARG A 1 311 ? 18.960 11.039 -19.264 1.00 91.06 311 ARG A C 1
ATOM 2345 O O . ARG A 1 311 ? 18.254 12.038 -19.433 1.00 91.06 311 ARG A O 1
ATOM 2352 N N . THR A 1 312 ? 18.482 9.826 -18.993 1.00 88.56 312 THR A N 1
ATOM 2353 C CA . THR A 1 312 ? 17.057 9.561 -18.772 1.00 88.56 312 THR A CA 1
ATOM 2354 C C . THR A 1 312 ? 16.552 10.350 -17.573 1.00 88.56 312 THR A C 1
ATOM 2356 O O . THR A 1 312 ? 17.307 10.697 -16.656 1.00 88.56 312 THR A O 1
ATOM 2359 N N . ASP A 1 313 ? 15.262 10.674 -17.587 1.00 90.12 313 ASP A N 1
ATOM 2360 C CA . ASP A 1 313 ? 14.649 11.347 -16.454 1.00 90.12 313 ASP A CA 1
ATOM 2361 C C . ASP A 1 313 ? 14.751 10.506 -15.169 1.00 90.12 313 ASP A C 1
ATOM 2363 O O . ASP A 1 313 ? 14.888 9.283 -15.216 1.00 90.12 313 ASP A O 1
ATOM 2367 N N . LYS A 1 314 ? 14.672 11.154 -14.003 1.00 91.25 314 LYS A N 1
ATOM 2368 C CA . LYS A 1 314 ? 14.483 10.445 -12.727 1.00 91.25 314 LYS A CA 1
ATOM 2369 C C . LYS A 1 314 ? 13.104 9.802 -12.643 1.00 91.25 314 LYS A C 1
ATOM 2371 O O . LYS A 1 314 ? 12.907 8.913 -11.827 1.00 91.25 314 LYS A O 1
ATOM 2376 N N . ARG A 1 315 ? 12.153 10.271 -13.448 1.00 91.69 315 ARG A N 1
ATOM 2377 C CA . ARG A 1 315 ? 10.813 9.714 -13.578 1.00 91.69 315 ARG A CA 1
ATOM 2378 C C . ARG A 1 315 ? 10.821 8.535 -14.537 1.00 91.69 315 ARG A C 1
ATOM 2380 O O . ARG A 1 315 ? 11.306 8.647 -15.662 1.00 91.69 315 ARG A O 1
ATOM 2387 N N . ALA A 1 316 ? 10.220 7.436 -14.108 1.00 89.12 316 ALA A N 1
ATOM 2388 C CA . ALA A 1 316 ? 10.012 6.280 -14.958 1.00 89.12 316 ALA A CA 1
ATOM 2389 C C . ALA A 1 316 ? 8.998 6.581 -16.077 1.00 89.12 316 ALA A C 1
ATOM 2391 O O . ALA A 1 316 ? 8.048 7.358 -15.907 1.00 89.12 316 ALA A O 1
ATOM 2392 N N . GLY A 1 317 ? 9.198 5.944 -17.228 1.00 88.50 317 GLY A N 1
ATOM 2393 C CA . GLY A 1 317 ? 8.333 6.051 -18.399 1.00 88.50 317 GLY A CA 1
ATOM 2394 C C . GLY A 1 317 ? 9.054 6.464 -19.679 1.00 88.50 317 GLY A C 1
ATOM 2395 O O . GLY A 1 317 ? 10.280 6.518 -19.754 1.00 88.50 317 GLY A O 1
ATOM 2396 N N . GLU A 1 318 ? 8.261 6.728 -20.713 1.00 90.38 318 GLU A N 1
ATOM 2397 C CA . GLU A 1 318 ? 8.745 6.971 -22.071 1.00 90.38 318 GLU A CA 1
ATOM 2398 C C . GLU A 1 318 ? 9.380 8.364 -22.222 1.00 90.38 318 GLU A C 1
ATOM 2400 O O . GLU A 1 318 ? 8.717 9.388 -22.045 1.00 90.38 318 GLU A O 1
ATOM 2405 N N . ASN A 1 319 ? 10.654 8.407 -22.610 1.00 89.62 319 ASN A N 1
ATOM 2406 C CA . ASN A 1 319 ? 11.349 9.612 -23.055 1.00 89.62 319 ASN A CA 1
ATOM 2407 C C . ASN A 1 319 ? 11.376 9.604 -24.585 1.00 89.62 319 ASN A C 1
ATOM 2409 O O . ASN A 1 319 ? 11.851 8.646 -25.196 1.00 89.62 319 ASN A O 1
ATOM 2413 N N . ILE A 1 320 ? 10.889 10.670 -25.218 1.00 91.31 320 ILE A N 1
ATOM 2414 C CA . ILE A 1 320 ? 10.871 10.763 -26.682 1.00 91.31 320 ILE A CA 1
ATOM 2415 C C . ILE A 1 320 ? 12.015 11.663 -27.124 1.00 91.31 320 ILE A C 1
ATOM 2417 O O . ILE A 1 320 ? 12.030 12.846 -26.784 1.00 91.31 320 ILE A O 1
ATOM 2421 N N . VAL A 1 321 ? 12.934 11.132 -27.929 1.00 92.88 321 VAL A N 1
ATOM 2422 C CA . VAL A 1 321 ? 14.006 11.916 -28.553 1.00 92.88 321 VAL A CA 1
ATOM 2423 C C . VAL A 1 321 ? 13.669 12.136 -30.019 1.00 92.88 321 VAL A C 1
ATOM 2425 O O . VAL A 1 321 ? 13.593 11.201 -30.812 1.00 92.88 321 VAL A O 1
ATOM 2428 N N . ASN A 1 322 ? 13.455 13.394 -30.379 1.00 93.75 322 ASN A N 1
ATOM 2429 C CA . ASN A 1 322 ? 13.201 13.827 -31.742 1.00 93.75 322 ASN A CA 1
ATOM 2430 C C . ASN A 1 322 ? 14.503 14.346 -32.352 1.00 93.75 322 ASN A C 1
ATOM 2432 O O . ASN A 1 322 ? 15.137 15.242 -31.788 1.00 93.75 322 ASN A O 1
ATOM 2436 N N . ILE A 1 323 ? 14.875 13.800 -33.504 1.00 95.00 323 ILE A N 1
ATOM 2437 C CA . ILE A 1 323 ? 16.108 14.124 -34.219 1.00 95.00 323 ILE A CA 1
ATOM 2438 C C . ILE A 1 323 ? 15.723 14.601 -35.615 1.00 95.00 323 ILE A C 1
ATOM 2440 O O . ILE A 1 323 ? 14.984 13.917 -36.321 1.00 95.00 323 ILE A O 1
ATOM 2444 N N . GLY A 1 324 ? 16.203 15.772 -36.025 1.00 93.00 324 GLY A N 1
ATOM 2445 C CA . GLY A 1 324 ? 15.944 16.319 -37.359 1.00 93.00 324 GLY A CA 1
ATOM 2446 C C . GLY A 1 324 ? 17.207 16.864 -38.008 1.00 93.00 324 GLY A C 1
ATOM 2447 O O . GLY A 1 324 ? 18.013 17.508 -37.339 1.00 93.00 324 GLY A O 1
ATOM 2448 N N . ALA A 1 325 ? 17.374 16.647 -39.312 1.00 91.88 325 ALA A N 1
ATOM 2449 C CA . ALA A 1 325 ? 18.470 17.245 -40.073 1.00 91.88 325 ALA A CA 1
ATOM 2450 C C . ALA A 1 325 ? 18.027 18.586 -40.676 1.00 91.88 325 ALA A C 1
ATOM 2452 O O . ALA A 1 325 ? 17.049 18.654 -41.428 1.00 91.88 325 ALA A O 1
ATOM 2453 N N . LEU A 1 326 ? 18.751 19.661 -40.355 1.00 88.81 326 LEU A N 1
ATOM 2454 C CA . LEU A 1 326 ? 18.437 21.011 -40.826 1.00 88.81 326 LEU A CA 1
ATOM 2455 C C . LEU A 1 326 ? 18.433 21.095 -42.356 1.00 88.81 326 LEU A C 1
ATOM 2457 O O . LEU A 1 326 ? 19.276 20.509 -43.027 1.00 88.81 326 LEU A O 1
ATOM 2461 N N . ASN A 1 327 ? 17.499 21.880 -42.901 1.00 86.31 327 ASN A N 1
ATOM 2462 C CA . ASN A 1 327 ? 17.297 22.070 -44.344 1.00 86.31 327 ASN A CA 1
ATOM 2463 C C . ASN A 1 327 ? 16.928 20.788 -45.119 1.00 86.31 327 ASN A C 1
ATOM 2465 O O . ASN A 1 327 ? 17.058 20.749 -46.342 1.00 86.31 327 ASN A O 1
ATOM 2469 N N . THR A 1 328 ? 16.432 19.759 -44.428 1.00 87.31 328 THR A N 1
ATOM 2470 C CA . THR A 1 328 ? 15.934 18.514 -45.029 1.00 87.31 328 THR A CA 1
ATOM 2471 C C . THR A 1 328 ? 14.574 18.135 -44.438 1.00 87.31 328 THR A C 1
ATOM 2473 O O . THR A 1 328 ? 14.120 18.737 -43.466 1.00 87.31 328 THR A O 1
ATOM 2476 N N . SER A 1 329 ? 13.915 17.126 -45.012 1.00 88.31 329 SER A N 1
ATOM 2477 C CA . SER A 1 329 ? 12.706 16.514 -44.443 1.00 88.31 329 SER A CA 1
ATOM 2478 C C . SER A 1 329 ? 12.997 15.285 -43.571 1.00 88.31 329 SER A C 1
ATOM 2480 O O . SER A 1 329 ? 12.063 14.567 -43.220 1.00 88.31 329 SER A O 1
ATOM 2482 N N . LEU A 1 330 ? 14.268 14.992 -43.273 1.00 91.94 330 LEU A N 1
ATOM 2483 C CA . LEU A 1 330 ? 14.649 13.809 -42.505 1.00 91.94 330 LEU A CA 1
ATOM 2484 C C . LEU A 1 330 ? 14.398 14.029 -41.018 1.00 91.94 330 LEU A C 1
ATOM 2486 O O . LEU A 1 330 ? 14.843 15.021 -40.434 1.00 91.94 330 LEU A O 1
ATOM 2490 N N . PHE A 1 331 ? 13.692 13.074 -40.423 1.00 92.62 331 PHE A N 1
ATOM 2491 C CA . PHE A 1 331 ? 13.271 13.115 -39.036 1.00 92.62 331 PHE A CA 1
ATOM 2492 C C . PHE A 1 331 ? 13.211 11.702 -38.454 1.00 92.62 331 PHE A C 1
ATOM 2494 O O . PHE A 1 331 ? 12.641 10.803 -39.073 1.00 92.62 331 PHE A O 1
ATOM 2501 N N . LEU A 1 332 ? 13.748 11.530 -37.248 1.00 94.00 332 LEU A N 1
ATOM 2502 C CA . LEU A 1 332 ? 13.634 10.318 -36.446 1.00 94.00 332 LEU A CA 1
ATOM 2503 C C . LEU A 1 332 ? 12.990 10.640 -35.102 1.00 94.00 332 LEU A C 1
ATOM 2505 O O . LEU A 1 332 ? 13.288 11.655 -34.472 1.00 94.00 332 LEU A O 1
ATOM 2509 N N . ARG A 1 333 ? 12.130 9.731 -34.647 1.00 94.19 333 ARG A N 1
ATOM 2510 C CA . ARG A 1 333 ? 11.547 9.751 -33.309 1.00 94.19 333 ARG A CA 1
ATOM 2511 C C . ARG A 1 333 ? 11.943 8.467 -32.600 1.00 94.19 333 ARG A C 1
ATOM 2513 O O . ARG A 1 333 ? 11.524 7.393 -33.023 1.00 94.19 333 ARG A O 1
ATOM 2520 N N . LEU A 1 334 ? 12.732 8.597 -31.543 1.00 93.38 334 LEU A N 1
ATOM 2521 C CA . LEU A 1 334 ? 13.174 7.490 -30.701 1.00 93.38 334 LEU A CA 1
ATOM 2522 C C . LEU A 1 334 ? 12.345 7.467 -29.418 1.00 93.38 334 LEU A C 1
ATOM 2524 O O . LEU A 1 334 ? 11.952 8.525 -28.918 1.00 93.38 334 LEU A O 1
ATOM 2528 N N . SER A 1 335 ? 12.086 6.269 -28.909 1.00 92.62 335 SER A N 1
ATOM 2529 C CA . SER A 1 335 ? 11.357 6.027 -27.667 1.00 92.62 335 SER A CA 1
ATOM 2530 C C . SER A 1 335 ? 12.281 5.271 -26.720 1.00 92.62 335 SER A C 1
ATOM 2532 O O . SER A 1 335 ? 12.718 4.174 -27.049 1.00 92.62 335 SER A O 1
ATOM 2534 N N . ILE A 1 336 ? 12.643 5.900 -25.601 1.00 90.94 336 ILE A N 1
ATOM 2535 C CA . ILE A 1 336 ? 13.572 5.348 -24.609 1.00 90.94 336 ILE A CA 1
ATOM 2536 C C . ILE A 1 336 ? 12.850 5.282 -23.265 1.00 90.94 336 ILE A C 1
ATOM 2538 O O . ILE A 1 336 ? 12.518 6.312 -22.668 1.00 90.94 336 ILE A O 1
ATOM 2542 N N . THR A 1 337 ? 12.596 4.072 -22.781 1.00 90.06 337 THR A N 1
ATOM 2543 C CA . THR A 1 337 ? 11.845 3.835 -21.548 1.00 90.06 337 THR A CA 1
ATOM 2544 C C . THR A 1 337 ? 12.775 3.871 -20.340 1.00 90.06 337 THR A C 1
ATOM 2546 O O . THR A 1 337 ? 13.706 3.079 -20.226 1.00 90.06 337 THR A O 1
ATOM 2549 N N . GLY A 1 338 ? 12.509 4.799 -19.420 1.00 88.38 338 GLY A N 1
ATOM 2550 C CA . GLY A 1 338 ? 13.136 4.835 -18.103 1.00 88.38 338 GLY A CA 1
ATOM 2551 C C . GLY A 1 338 ? 12.466 3.832 -17.165 1.00 88.38 338 GLY A C 1
ATOM 2552 O O . GLY A 1 338 ? 11.293 4.013 -16.835 1.00 88.38 338 GLY A O 1
ATOM 2553 N N . THR A 1 339 ? 13.179 2.803 -16.717 1.00 88.62 339 THR A N 1
ATOM 2554 C CA . THR A 1 339 ? 12.691 1.841 -15.719 1.00 88.62 339 THR A CA 1
ATOM 2555 C C . THR A 1 339 ? 13.045 2.305 -14.301 1.00 88.62 339 THR A C 1
ATOM 2557 O O . THR A 1 339 ? 14.142 2.838 -14.107 1.00 88.62 339 THR A O 1
ATOM 2560 N N . PRO A 1 340 ? 12.167 2.100 -13.300 1.00 86.31 340 PRO A N 1
ATOM 2561 C CA . PRO A 1 340 ? 12.478 2.387 -11.897 1.00 86.31 340 PRO A CA 1
ATOM 2562 C C . PRO A 1 340 ? 13.789 1.730 -11.441 1.00 86.31 340 PRO A C 1
ATOM 2564 O O . PRO A 1 340 ? 14.160 0.663 -11.937 1.00 86.31 340 PRO A O 1
ATOM 2567 N N . ASP A 1 341 ? 14.484 2.371 -10.502 1.00 85.38 341 ASP A N 1
ATOM 2568 C CA . ASP A 1 341 ? 15.703 1.825 -9.891 1.00 85.38 341 ASP A CA 1
ATOM 2569 C C . ASP A 1 341 ? 15.356 0.758 -8.826 1.00 85.38 341 ASP A C 1
ATOM 2571 O O . ASP A 1 341 ? 14.196 0.382 -8.632 1.00 85.38 341 ASP A O 1
ATOM 2575 N N . ILE A 1 342 ? 16.360 0.239 -8.121 1.00 84.75 342 ILE A N 1
ATOM 2576 C CA . ILE A 1 342 ? 16.171 -0.744 -7.052 1.00 84.75 342 ILE A CA 1
ATOM 2577 C C . ILE A 1 342 ? 15.281 -0.215 -5.912 1.00 84.75 342 ILE A C 1
ATOM 2579 O O . ILE A 1 342 ? 15.279 0.974 -5.575 1.00 84.75 342 ILE A O 1
ATOM 2583 N N . ALA A 1 343 ? 14.566 -1.141 -5.265 1.00 85.88 343 ALA A N 1
ATOM 2584 C CA . ALA A 1 343 ? 13.724 -0.847 -4.109 1.00 85.88 343 ALA A CA 1
ATOM 2585 C C . ALA A 1 343 ? 14.554 -0.141 -3.032 1.00 85.88 343 ALA A C 1
ATOM 2587 O O . ALA A 1 343 ? 15.571 -0.676 -2.583 1.00 85.88 343 ALA A O 1
ATOM 2588 N N . THR A 1 344 ? 14.121 1.048 -2.620 1.00 87.69 344 THR A N 1
ATOM 2589 C CA . THR A 1 344 ? 14.820 1.846 -1.604 1.00 87.69 344 THR A CA 1
ATOM 2590 C C . THR A 1 344 ? 13.931 2.111 -0.397 1.00 87.69 344 THR A C 1
ATOM 2592 O O . THR A 1 344 ? 14.430 2.122 0.726 1.00 87.69 344 THR A O 1
ATOM 2595 N N . ASP A 1 345 ? 12.627 2.291 -0.612 1.00 89.25 345 ASP A N 1
ATOM 2596 C CA . ASP A 1 345 ? 11.687 2.641 0.447 1.00 89.25 345 ASP A CA 1
ATOM 2597 C C . ASP A 1 345 ? 10.309 1.986 0.228 1.00 89.25 345 ASP A C 1
ATOM 2599 O O . ASP A 1 345 ? 9.993 1.477 -0.855 1.00 89.25 345 ASP A O 1
ATOM 2603 N N . LEU A 1 346 ? 9.490 1.975 1.278 1.00 90.88 346 LEU A N 1
ATOM 2604 C CA . LEU A 1 346 ? 8.138 1.431 1.289 1.00 90.88 346 LEU A CA 1
ATOM 2605 C C . LEU A 1 346 ? 7.172 2.463 1.869 1.00 90.88 346 LEU A C 1
ATOM 2607 O O . LEU A 1 346 ? 7.274 2.870 3.026 1.00 90.88 346 LEU A O 1
ATOM 2611 N N . THR A 1 347 ? 6.168 2.832 1.082 1.00 90.81 347 THR A N 1
ATOM 2612 C CA . THR A 1 347 ? 5.095 3.719 1.538 1.00 90.81 347 THR A CA 1
ATOM 2613 C C . THR A 1 347 ? 3.917 2.899 2.050 1.00 90.81 347 THR A C 1
ATOM 2615 O O . THR A 1 347 ? 3.521 1.920 1.421 1.00 90.81 347 THR A O 1
ATOM 2618 N N . LEU A 1 348 ? 3.341 3.293 3.190 1.00 93.12 348 LEU A N 1
ATOM 2619 C CA . LEU A 1 348 ? 2.173 2.638 3.783 1.00 93.12 348 LEU A CA 1
ATOM 2620 C C . LEU A 1 348 ? 1.048 3.651 3.996 1.00 93.12 348 LEU A C 1
ATOM 2622 O O . LEU A 1 348 ? 1.156 4.600 4.774 1.00 93.12 348 LEU A O 1
ATOM 2626 N N . SER A 1 349 ? -0.065 3.430 3.304 1.00 91.44 349 SER A N 1
ATOM 2627 C CA . SER A 1 349 ? -1.274 4.248 3.397 1.00 91.44 349 SER A CA 1
ATOM 2628 C C . SER A 1 349 ? -2.447 3.430 3.936 1.00 91.44 349 SER A C 1
ATOM 2630 O O . SER A 1 349 ? -2.445 2.202 3.871 1.00 91.44 349 SER A O 1
ATOM 2632 N N . SER A 1 350 ? -3.436 4.116 4.512 1.00 92.50 350 SER A N 1
ATOM 2633 C CA . SER A 1 350 ? -4.657 3.499 5.035 1.00 92.50 350 SER A CA 1
ATOM 2634 C C . SER A 1 350 ? -5.871 4.308 4.594 1.00 92.50 350 SER A C 1
ATOM 2636 O O . SER A 1 350 ? -5.805 5.537 4.524 1.00 92.50 350 SER A O 1
ATOM 2638 N N . THR A 1 351 ? -6.965 3.616 4.295 1.00 90.56 351 THR A N 1
ATOM 2639 C CA . THR A 1 351 ? -8.271 4.210 3.989 1.00 90.56 351 THR A CA 1
ATOM 2640 C C . THR A 1 351 ? -9.367 3.422 4.705 1.00 90.56 351 THR A C 1
ATOM 2642 O O . THR A 1 351 ? -9.339 2.192 4.599 1.00 90.56 351 THR A O 1
ATOM 2645 N N . PRO A 1 352 ? -10.346 4.068 5.362 1.00 89.56 352 PRO A N 1
ATOM 2646 C CA . PRO A 1 352 ? -10.482 5.516 5.599 1.00 89.56 352 PRO A CA 1
ATOM 2647 C C . PRO A 1 352 ? -9.428 6.062 6.589 1.00 89.56 352 PRO A C 1
ATOM 2649 O O . PRO A 1 352 ? -8.529 5.336 7.002 1.00 89.56 352 PRO A O 1
ATOM 2652 N N . SER A 1 353 ? -9.472 7.359 6.925 1.00 82.88 353 SER A N 1
ATOM 2653 C CA . SER A 1 353 ? -8.560 7.972 7.913 1.00 82.88 353 SER A CA 1
ATOM 2654 C C . SER A 1 353 ? -8.899 7.602 9.362 1.00 82.88 353 SER A C 1
ATOM 2656 O O . SER A 1 353 ? -8.006 7.559 10.202 1.00 82.88 353 SER A O 1
ATOM 2658 N N . SER A 1 354 ? -10.169 7.308 9.642 1.00 83.00 354 SER A N 1
ATOM 2659 C CA . SER A 1 354 ? -10.711 6.910 10.947 1.00 83.00 354 SER A CA 1
ATOM 2660 C C . SER A 1 354 ? -11.736 5.793 10.744 1.00 83.00 354 SER A C 1
ATOM 2662 O O . SER A 1 354 ? -12.537 5.897 9.814 1.00 83.00 354 SER A O 1
ATOM 2664 N N . CYS A 1 355 ? -11.718 4.767 11.594 1.00 89.81 355 CYS A N 1
ATOM 2665 C CA . CYS A 1 355 ? -12.728 3.703 11.636 1.00 89.81 355 CYS A CA 1
ATOM 2666 C C . CYS A 1 355 ? -13.358 3.646 13.027 1.00 89.81 355 CYS A C 1
ATOM 2668 O O . CYS A 1 355 ? -12.662 3.857 14.023 1.00 89.81 355 CYS A O 1
ATOM 2670 N N . TYR A 1 356 ? -14.647 3.322 13.096 1.00 91.00 356 TYR A N 1
ATOM 2671 C CA . TYR A 1 356 ? -15.301 3.068 14.373 1.00 91.00 356 TYR A CA 1
ATOM 2672 C C . TYR A 1 356 ? -15.044 1.638 14.859 1.00 91.00 356 TYR A C 1
ATOM 2674 O O . TYR A 1 356 ? -14.919 0.713 14.061 1.00 91.00 356 TYR A O 1
ATOM 2682 N N . ALA A 1 357 ? -15.000 1.442 16.175 1.00 88.81 357 ALA A N 1
ATOM 2683 C CA . ALA A 1 357 ? -14.953 0.122 16.808 1.00 88.81 357 ALA A CA 1
ATOM 2684 C C . ALA A 1 357 ? -16.335 -0.568 16.776 1.00 88.81 357 ALA A C 1
ATOM 2686 O O . ALA A 1 357 ? -16.894 -0.932 17.800 1.00 88.81 357 ALA A O 1
ATOM 2687 N N . ASN A 1 358 ? -16.953 -0.686 15.602 1.00 85.50 358 ASN A N 1
ATOM 2688 C CA . ASN A 1 358 ? -18.342 -1.129 15.428 1.00 85.50 358 ASN A CA 1
ATOM 2689 C C . ASN A 1 358 ? -18.452 -2.547 14.847 1.00 85.50 358 ASN A C 1
ATOM 2691 O O . ASN A 1 358 ? -19.488 -2.895 14.300 1.00 85.50 358 ASN A O 1
ATOM 2695 N N . ASN A 1 359 ? -17.380 -3.344 14.864 1.00 85.19 359 ASN A N 1
ATOM 2696 C CA . ASN A 1 359 ? -17.343 -4.674 14.244 1.00 85.19 359 ASN A CA 1
ATOM 2697 C C . ASN A 1 359 ? -17.793 -4.732 12.753 1.00 85.19 359 ASN A C 1
ATOM 2699 O O . ASN A 1 359 ? -18.057 -5.813 12.225 1.00 85.19 359 ASN A O 1
ATOM 2703 N N . GLU A 1 360 ? -17.827 -3.589 12.057 1.00 87.69 360 GLU A N 1
ATOM 2704 C CA . GLU A 1 360 ? -18.206 -3.452 10.644 1.00 87.69 360 GLU A CA 1
ATOM 2705 C C . GLU A 1 360 ? -17.145 -2.677 9.842 1.00 87.69 360 GLU A C 1
ATOM 2707 O O . GLU A 1 360 ? -16.769 -3.087 8.741 1.00 87.69 360 GLU A O 1
ATOM 2712 N N . ASP A 1 361 ? -16.624 -1.585 10.402 1.00 88.50 361 ASP A N 1
ATOM 2713 C CA . ASP A 1 361 ? -15.613 -0.724 9.801 1.00 88.50 361 ASP A CA 1
ATOM 2714 C C . ASP A 1 361 ? -14.231 -1.379 9.870 1.00 88.50 361 ASP A C 1
ATOM 2716 O O . ASP A 1 361 ? -13.809 -1.920 10.893 1.00 88.50 361 ASP A O 1
ATOM 2720 N N . ALA A 1 362 ? -13.478 -1.277 8.778 1.00 90.44 362 ALA A N 1
ATOM 2721 C CA . ALA A 1 362 ? -12.129 -1.813 8.700 1.00 90.44 362 ALA A CA 1
ATOM 2722 C C . ALA A 1 362 ? -11.211 -0.896 7.892 1.00 90.44 362 ALA A C 1
ATOM 2724 O O . ALA A 1 362 ? -11.615 -0.268 6.907 1.00 90.44 362 ALA A O 1
ATOM 2725 N N . TYR A 1 363 ? -9.936 -0.875 8.271 1.00 92.44 363 TYR A N 1
ATOM 2726 C CA . TYR A 1 363 ? -8.912 -0.177 7.513 1.00 92.44 363 TYR A CA 1
ATOM 2727 C C . TYR A 1 363 ? -8.447 -1.040 6.347 1.00 92.44 363 TYR A C 1
ATOM 2729 O O . TYR A 1 363 ? -7.968 -2.158 6.531 1.00 92.44 363 TYR A O 1
ATOM 2737 N N . ARG A 1 364 ? -8.491 -0.487 5.136 1.00 92.94 364 ARG A N 1
ATOM 2738 C CA . ARG A 1 364 ? -7.755 -1.027 3.993 1.00 92.94 364 ARG A CA 1
ATOM 2739 C C . ARG A 1 364 ? -6.370 -0.391 3.964 1.00 92.94 364 ARG A C 1
ATOM 2741 O O . ARG A 1 364 ? -6.247 0.821 3.784 1.00 92.94 364 ARG A O 1
ATOM 2748 N N . LEU A 1 365 ? -5.341 -1.212 4.139 1.00 93.69 365 LEU A N 1
ATOM 2749 C CA . LEU A 1 365 ? -3.944 -0.816 4.016 1.00 93.69 365 LEU A CA 1
ATOM 2750 C C . LEU A 1 365 ? -3.444 -1.057 2.600 1.00 93.69 365 LEU A C 1
ATOM 2752 O O . LEU A 1 365 ? -3.756 -2.086 2.000 1.00 93.69 365 LEU A O 1
ATOM 2756 N N . SER A 1 366 ? -2.629 -0.129 2.109 1.00 92.69 366 SER A N 1
ATOM 2757 C CA . SER A 1 366 ? -1.955 -0.220 0.817 1.00 92.69 366 SER A CA 1
ATOM 2758 C C . SER A 1 366 ? -0.480 0.114 1.004 1.00 92.69 366 SER A C 1
ATOM 2760 O O . SER A 1 366 ? -0.137 1.246 1.361 1.00 92.69 366 SER A O 1
ATOM 2762 N N . ALA A 1 367 ? 0.370 -0.883 0.780 1.00 92.38 367 ALA A N 1
ATOM 2763 C CA . ALA A 1 367 ? 1.819 -0.792 0.858 1.00 92.38 367 ALA A CA 1
ATOM 2764 C C . ALA A 1 367 ? 2.403 -0.772 -0.563 1.00 92.38 367 ALA A C 1
ATOM 2766 O O . ALA A 1 367 ? 2.163 -1.711 -1.324 1.00 92.38 367 ALA A O 1
ATOM 2767 N N . GLN A 1 368 ? 3.135 0.281 -0.928 1.00 90.06 368 GLN A N 1
ATOM 2768 C CA . GLN A 1 368 ? 3.714 0.454 -2.265 1.00 90.06 368 GLN A CA 1
ATOM 2769 C C . GLN A 1 368 ? 5.230 0.637 -2.184 1.00 90.06 368 GLN A C 1
ATOM 2771 O O . GLN A 1 368 ? 5.722 1.522 -1.476 1.00 90.06 368 GLN A O 1
ATOM 2776 N N . ILE A 1 369 ? 5.950 -0.208 -2.922 1.00 88.25 369 ILE A N 1
ATOM 2777 C CA . ILE A 1 369 ? 7.414 -0.206 -2.992 1.00 88.25 369 ILE A CA 1
ATOM 2778 C C . ILE A 1 369 ? 7.873 0.840 -3.996 1.00 88.25 369 ILE A C 1
ATOM 2780 O O . ILE A 1 369 ? 7.353 0.901 -5.111 1.00 88.25 369 ILE A O 1
ATOM 2784 N N . ILE A 1 370 ? 8.852 1.646 -3.595 1.00 89.06 370 ILE A N 1
ATOM 2785 C CA . ILE A 1 370 ? 9.358 2.760 -4.390 1.00 89.06 370 ILE A CA 1
ATOM 2786 C C . ILE A 1 370 ? 10.890 2.795 -4.426 1.00 89.06 370 ILE A C 1
ATOM 2788 O O . ILE A 1 370 ? 11.580 2.280 -3.537 1.00 89.06 370 ILE A O 1
ATOM 2792 N N . ASP A 1 371 ? 11.428 3.417 -5.470 1.00 88.75 371 ASP A N 1
ATOM 2793 C CA . ASP A 1 371 ? 12.851 3.733 -5.574 1.00 88.75 371 ASP A CA 1
ATOM 2794 C C . ASP A 1 371 ? 13.207 5.051 -4.854 1.00 88.75 371 ASP A C 1
ATOM 2796 O O . ASP A 1 371 ? 12.354 5.750 -4.299 1.00 88.75 371 ASP A O 1
ATOM 2800 N N . GLN A 1 372 ? 14.489 5.426 -4.882 1.00 88.62 372 GLN A N 1
ATOM 2801 C CA . GLN A 1 372 ? 15.003 6.670 -4.288 1.00 88.62 372 GLN A CA 1
ATOM 2802 C C . GLN A 1 372 ? 14.392 7.967 -4.861 1.00 88.62 372 GLN A C 1
ATOM 2804 O O . GLN A 1 372 ? 14.567 9.046 -4.288 1.00 88.62 372 GLN A O 1
ATOM 2809 N N . PHE A 1 373 ? 13.707 7.892 -6.004 1.00 89.44 373 PHE A N 1
ATOM 2810 C CA . PHE A 1 373 ? 13.048 9.020 -6.653 1.00 89.44 373 PHE A CA 1
ATOM 2811 C C . PHE A 1 373 ? 11.530 8.993 -6.480 1.00 89.44 373 PHE A C 1
ATOM 2813 O O . PHE A 1 373 ? 10.877 9.906 -6.980 1.00 89.44 373 PHE A O 1
ATOM 2820 N N . LEU A 1 374 ? 10.970 8.034 -5.735 1.00 88.12 374 LEU A N 1
ATOM 2821 C CA . LEU A 1 374 ? 9.530 7.805 -5.564 1.00 88.12 374 LEU A CA 1
ATOM 2822 C C . LEU A 1 374 ? 8.837 7.158 -6.780 1.00 88.12 374 LEU A C 1
ATOM 2824 O O . LEU A 1 374 ? 7.620 7.285 -6.911 1.00 88.12 374 LEU A O 1
ATOM 2828 N N . ASN A 1 375 ? 9.563 6.475 -7.673 1.00 87.50 375 ASN A N 1
ATOM 2829 C CA . ASN A 1 375 ? 8.919 5.673 -8.716 1.00 87.50 375 ASN A CA 1
ATOM 2830 C C . ASN A 1 375 ? 8.429 4.352 -8.114 1.00 87.50 375 ASN A C 1
ATOM 2832 O O . ASN A 1 375 ? 9.232 3.655 -7.488 1.00 87.50 375 ASN A O 1
ATOM 2836 N N . PRO A 1 376 ? 7.163 3.961 -8.332 1.00 87.25 376 PRO A N 1
ATOM 2837 C CA . PRO A 1 376 ? 6.688 2.629 -7.988 1.00 87.25 376 PRO A CA 1
ATOM 2838 C C . PRO A 1 376 ? 7.476 1.545 -8.719 1.00 87.25 376 PRO A C 1
ATOM 2840 O O . PRO A 1 376 ? 7.633 1.600 -9.941 1.00 87.25 376 PRO A O 1
ATOM 2843 N N . LEU A 1 377 ? 7.930 0.532 -7.986 1.00 82.50 377 LEU A N 1
ATOM 2844 C CA . LEU A 1 377 ? 8.517 -0.650 -8.603 1.00 82.50 377 LEU A CA 1
ATOM 2845 C C . LEU A 1 377 ? 7.399 -1.529 -9.145 1.00 82.50 377 LEU A C 1
ATOM 2847 O O . LEU A 1 377 ? 6.646 -2.150 -8.392 1.00 82.50 377 LEU A O 1
ATOM 2851 N N . LEU A 1 378 ? 7.290 -1.559 -10.470 1.00 77.00 378 LEU A N 1
ATOM 2852 C CA . LEU A 1 378 ? 6.315 -2.402 -11.130 1.00 77.00 378 LEU A CA 1
ATOM 2853 C C . LEU A 1 378 ? 6.807 -3.847 -11.150 1.00 77.00 378 LEU A C 1
ATOM 2855 O O . LEU A 1 378 ? 7.974 -4.103 -11.468 1.00 77.00 378 LEU A O 1
ATOM 2859 N N . PRO A 1 379 ? 5.918 -4.800 -10.854 1.00 63.53 379 PRO A N 1
ATOM 2860 C CA . PRO A 1 379 ? 6.248 -6.185 -11.018 1.00 63.53 379 PRO A CA 1
ATOM 2861 C C . PRO A 1 379 ? 6.523 -6.467 -12.502 1.00 63.53 379 PRO A C 1
ATOM 2863 O O . PRO A 1 379 ? 5.642 -6.275 -13.337 1.00 63.53 379 PRO A O 1
ATOM 2866 N N . GLY A 1 380 ? 7.753 -6.862 -12.848 1.00 58.78 380 GLY A N 1
ATOM 2867 C CA . GLY A 1 380 ? 8.127 -7.226 -14.215 1.00 58.78 380 GLY A CA 1
ATOM 2868 C C . GLY A 1 380 ? 7.201 -8.284 -14.831 1.00 58.78 380 GLY A C 1
ATOM 2869 O O . GLY A 1 380 ? 6.417 -8.937 -14.151 1.00 58.78 380 GLY A O 1
ATOM 2870 N N . SER A 1 381 ? 7.313 -8.502 -16.141 1.00 47.22 381 SER A N 1
ATOM 2871 C CA . SER A 1 381 ? 6.411 -9.338 -16.958 1.00 47.22 381 SER A CA 1
ATOM 2872 C C . SER A 1 381 ? 6.370 -10.848 -16.629 1.00 47.22 381 SER A C 1
ATOM 2874 O O . SER A 1 381 ? 5.755 -11.620 -17.365 1.00 47.22 381 SER A O 1
ATOM 2876 N N . PHE A 1 382 ? 7.004 -11.295 -15.542 1.00 47.69 382 PHE A N 1
ATOM 2877 C CA . PHE A 1 382 ? 6.981 -12.674 -15.042 1.00 47.69 382 PHE A CA 1
ATOM 2878 C C . PHE A 1 382 ? 6.418 -12.718 -13.617 1.00 47.69 382 PHE A C 1
ATOM 2880 O O . PHE A 1 382 ? 6.490 -11.726 -12.908 1.00 47.69 382 PHE A O 1
ATOM 2887 N N . GLN A 1 383 ? 5.863 -13.864 -13.192 1.00 51.00 383 GLN A N 1
ATOM 2888 C CA . GLN A 1 383 ? 5.263 -14.043 -11.859 1.00 51.00 383 GLN A CA 1
ATOM 2889 C C . GLN A 1 383 ? 6.174 -13.510 -10.750 1.00 51.00 383 GLN A C 1
ATOM 2891 O O . GLN A 1 383 ? 7.211 -14.094 -10.434 1.00 51.00 383 GLN A O 1
ATOM 2896 N N . ILE A 1 384 ? 5.753 -12.407 -10.149 1.00 54.22 384 ILE A N 1
ATOM 2897 C CA . ILE A 1 384 ? 6.511 -11.730 -9.112 1.00 54.22 384 ILE A CA 1
ATOM 2898 C C . ILE A 1 384 ? 6.396 -12.497 -7.807 1.00 54.22 384 ILE A C 1
ATOM 2900 O O . ILE A 1 384 ? 5.302 -12.781 -7.321 1.00 54.22 384 ILE A O 1
ATOM 2904 N N . LYS A 1 385 ? 7.557 -12.852 -7.254 1.00 61.94 385 LYS A N 1
ATOM 2905 C CA . LYS A 1 385 ? 7.694 -13.429 -5.912 1.00 61.94 385 LYS A CA 1
ATOM 2906 C C . LYS A 1 385 ? 7.779 -12.366 -4.819 1.00 61.94 385 LYS A C 1
ATOM 2908 O O . LYS A 1 385 ? 7.795 -12.727 -3.644 1.00 61.94 385 LYS A O 1
ATOM 2913 N N . ASP A 1 386 ? 7.855 -11.094 -5.197 1.00 82.19 386 ASP A N 1
ATOM 2914 C CA . ASP A 1 386 ? 7.992 -9.999 -4.251 1.00 82.19 386 ASP A CA 1
ATOM 2915 C C . ASP A 1 386 ? 6.679 -9.776 -3.495 1.00 82.19 386 ASP A C 1
ATOM 2917 O O . ASP A 1 386 ? 5.570 -9.823 -4.041 1.00 82.19 386 ASP A O 1
ATOM 2921 N N . GLN A 1 387 ? 6.821 -9.603 -2.189 1.00 88.88 387 GLN A N 1
ATOM 2922 C CA . GLN A 1 387 ? 5.741 -9.643 -1.217 1.00 88.88 387 GLN A CA 1
ATOM 2923 C C . GLN A 1 387 ? 5.974 -8.582 -0.142 1.00 88.88 387 GLN A C 1
ATOM 2925 O O . GLN A 1 387 ? 7.099 -8.149 0.108 1.00 88.88 387 GLN A O 1
ATOM 2930 N N . VAL A 1 388 ? 4.904 -8.197 0.541 1.00 90.81 388 VAL A N 1
ATOM 2931 C CA . VAL A 1 388 ? 4.965 -7.377 1.750 1.00 90.81 388 VAL A CA 1
ATOM 2932 C C . VAL A 1 388 ? 4.428 -8.200 2.911 1.00 90.81 388 VAL A C 1
ATOM 2934 O O . VAL A 1 388 ? 3.321 -8.739 2.851 1.00 90.81 388 VAL A O 1
ATOM 2937 N N . LEU A 1 389 ? 5.239 -8.325 3.957 1.00 92.94 389 LEU A N 1
ATOM 2938 C CA . LEU A 1 389 ? 4.853 -8.916 5.229 1.00 92.94 389 LEU A CA 1
ATOM 2939 C C . LEU A 1 389 ? 4.258 -7.815 6.107 1.00 92.94 389 LEU A C 1
ATOM 2941 O O . LEU A 1 389 ? 4.960 -6.872 6.456 1.00 92.94 389 LEU A O 1
ATOM 2945 N N . PHE A 1 390 ? 2.982 -7.934 6.449 1.00 92.94 390 PHE A N 1
ATOM 2946 C CA . PHE A 1 390 ? 2.319 -7.094 7.440 1.00 92.94 390 PHE A CA 1
ATOM 2947 C C . PHE A 1 390 ? 2.348 -7.811 8.786 1.00 92.94 390 PHE A C 1
ATOM 2949 O O . PHE A 1 390 ? 1.908 -8.956 8.866 1.00 92.94 390 PHE A O 1
ATOM 2956 N N . GLU A 1 391 ? 2.845 -7.157 9.827 1.00 92.88 391 GLU A N 1
ATOM 2957 C CA . GLU A 1 391 ? 2.962 -7.697 11.183 1.00 92.88 391 GLU A CA 1
ATOM 2958 C C . GLU A 1 391 ? 2.278 -6.765 12.181 1.00 92.88 391 GLU A C 1
ATOM 2960 O O . GLU A 1 391 ? 2.382 -5.541 12.082 1.00 92.88 391 GLU A O 1
ATOM 2965 N N . SER A 1 392 ? 1.572 -7.357 13.140 1.00 89.06 392 SER A N 1
ATOM 2966 C CA . SER A 1 392 ? 0.927 -6.669 14.254 1.00 89.06 392 SER A CA 1
ATOM 2967 C C . SER A 1 392 ? 0.894 -7.561 15.497 1.00 89.06 392 SER A C 1
ATOM 2969 O O . SER A 1 392 ? 1.294 -8.726 15.453 1.00 89.06 392 SER A O 1
ATOM 2971 N N . SER A 1 393 ? 0.370 -7.037 16.608 1.00 79.94 393 SER A N 1
ATOM 2972 C CA . SER A 1 393 ? 0.084 -7.828 17.815 1.00 79.94 393 SER A CA 1
ATOM 2973 C C . SER A 1 393 ? -0.915 -8.970 17.576 1.00 79.94 393 SER A C 1
ATOM 2975 O O . SER A 1 393 ? -0.903 -9.946 18.322 1.00 79.94 393 SER A O 1
ATOM 2977 N N . LEU A 1 394 ? -1.754 -8.870 16.539 1.00 76.00 394 LEU A N 1
ATOM 2978 C CA . LEU A 1 394 ? -2.785 -9.856 16.200 1.00 76.00 394 LEU A CA 1
ATOM 2979 C C . LEU A 1 394 ? -2.264 -10.985 15.296 1.00 76.00 394 LEU A C 1
ATOM 2981 O O . LEU A 1 394 ? -2.927 -12.010 15.148 1.00 76.00 394 LEU A O 1
ATOM 2985 N N . GLY A 1 395 ? -1.091 -10.815 14.678 1.00 83.31 395 GLY A N 1
ATOM 2986 C CA . GLY A 1 395 ? -0.478 -11.814 13.807 1.00 83.31 395 GLY A CA 1
ATOM 2987 C C . GLY A 1 395 ? 0.271 -11.206 12.625 1.00 83.31 395 GLY A C 1
ATOM 2988 O O . GLY A 1 395 ? 0.462 -9.994 12.531 1.00 83.31 395 GLY A O 1
ATOM 2989 N N . SER A 1 396 ? 0.701 -12.065 11.701 1.00 89.56 396 SER A N 1
ATOM 2990 C CA . SER A 1 396 ? 1.397 -11.649 10.485 1.00 89.56 396 SER A CA 1
ATOM 2991 C C . SER A 1 396 ? 0.743 -12.213 9.228 1.00 89.56 396 SER A C 1
ATOM 2993 O O . SER A 1 396 ? 0.237 -13.333 9.205 1.00 89.56 396 SER A O 1
ATOM 2995 N N . THR A 1 397 ? 0.714 -11.411 8.165 1.00 91.00 397 THR A N 1
ATOM 2996 C CA . THR A 1 397 ? 0.132 -11.770 6.868 1.00 91.00 397 THR A CA 1
ATOM 2997 C C . THR A 1 397 ? 1.076 -11.361 5.750 1.00 91.00 397 THR A C 1
ATOM 2999 O O . THR A 1 397 ? 1.544 -10.228 5.698 1.00 91.00 397 THR A O 1
ATOM 3002 N N . LEU A 1 398 ? 1.345 -12.281 4.828 1.00 91.06 398 LEU A N 1
ATOM 3003 C CA . LEU A 1 398 ? 2.240 -12.059 3.697 1.00 91.06 398 LEU A CA 1
ATOM 3004 C C . LEU A 1 398 ? 1.421 -11.904 2.413 1.00 91.06 398 LEU A C 1
ATOM 3006 O O . LEU A 1 398 ? 0.712 -12.830 2.022 1.00 91.06 398 LEU A O 1
ATOM 3010 N N . ILE A 1 399 ? 1.519 -10.744 1.764 1.00 90.75 399 ILE A N 1
ATOM 3011 C CA . ILE A 1 399 ? 0.704 -10.389 0.596 1.00 90.75 399 ILE A CA 1
ATOM 3012 C C . ILE A 1 399 ? 1.610 -10.142 -0.621 1.00 90.75 399 ILE A C 1
ATOM 3014 O O . ILE A 1 399 ? 2.546 -9.347 -0.515 1.00 90.75 399 ILE A O 1
ATOM 3018 N N . PRO A 1 400 ? 1.364 -10.787 -1.776 1.00 88.44 400 PRO A N 1
ATOM 3019 C CA . PRO A 1 400 ? 2.089 -10.494 -3.012 1.00 88.44 400 PRO A CA 1
ATOM 3020 C C . PRO A 1 400 ? 1.737 -9.112 -3.567 1.00 88.44 400 PRO A C 1
ATOM 3022 O O . PRO A 1 400 ? 0.616 -8.627 -3.393 1.00 88.44 400 PRO A O 1
ATOM 3025 N N . LEU A 1 401 ? 2.692 -8.491 -4.260 1.00 86.19 401 LEU A N 1
ATOM 3026 C CA . LEU A 1 401 ? 2.434 -7.261 -5.007 1.00 86.19 401 LEU A CA 1
ATOM 3027 C C . LEU A 1 401 ? 1.487 -7.545 -6.185 1.00 86.19 401 LEU A C 1
ATOM 3029 O O . LEU A 1 401 ? 1.627 -8.552 -6.880 1.00 86.19 401 LEU A O 1
ATOM 3033 N N . ASN A 1 402 ? 0.516 -6.659 -6.410 1.00 84.31 402 ASN A N 1
ATOM 3034 C CA . ASN A 1 402 ? -0.314 -6.666 -7.618 1.00 84.31 402 ASN A CA 1
ATOM 3035 C C . ASN A 1 402 ? 0.437 -6.061 -8.819 1.00 84.31 402 ASN A C 1
ATOM 3037 O O . ASN A 1 402 ? 1.514 -5.506 -8.635 1.00 84.31 402 ASN A O 1
ATOM 3041 N N . ASP A 1 403 ? -0.173 -6.065 -10.012 1.00 78.25 403 ASP A N 1
ATOM 3042 C CA . ASP A 1 403 ? 0.382 -5.505 -11.267 1.00 78.25 403 ASP A CA 1
ATOM 3043 C C . ASP A 1 403 ? 0.815 -4.022 -11.185 1.00 78.25 403 ASP A C 1
ATOM 3045 O O . ASP A 1 403 ? 1.491 -3.516 -12.077 1.00 78.25 403 ASP A O 1
ATOM 3049 N N . TYR A 1 404 ? 0.446 -3.319 -10.111 1.00 77.25 404 TYR A N 1
ATOM 3050 C CA . TYR A 1 404 ? 0.785 -1.920 -9.848 1.00 77.25 404 TYR A CA 1
ATOM 3051 C C . TYR A 1 404 ? 1.860 -1.740 -8.762 1.00 77.25 404 TYR A C 1
ATOM 3053 O O . TYR A 1 404 ? 2.109 -0.614 -8.327 1.00 77.25 404 TYR A O 1
ATOM 3061 N N . GLY A 1 405 ? 2.476 -2.828 -8.287 1.00 79.44 405 GLY A N 1
ATOM 3062 C CA . GLY A 1 405 ? 3.505 -2.785 -7.243 1.00 79.44 405 GLY A CA 1
ATOM 3063 C C . GLY A 1 405 ? 2.948 -2.492 -5.848 1.00 79.44 405 GLY A C 1
ATOM 3064 O O . GLY A 1 405 ? 3.658 -1.954 -4.998 1.00 79.44 405 GLY A O 1
ATOM 3065 N N . VAL A 1 406 ? 1.669 -2.810 -5.609 1.00 88.44 406 VAL A N 1
ATOM 3066 C CA . VAL A 1 406 ? 0.975 -2.540 -4.343 1.00 88.44 406 VAL A CA 1
ATOM 3067 C C . VAL A 1 406 ? 0.509 -3.843 -3.696 1.00 88.44 406 VAL A C 1
ATOM 3069 O O . VAL A 1 406 ? -0.174 -4.653 -4.324 1.00 88.44 406 VAL A O 1
ATOM 3072 N N . ALA A 1 407 ? 0.816 -4.019 -2.413 1.00 90.06 407 ALA A N 1
ATOM 3073 C CA . ALA A 1 407 ? 0.216 -5.044 -1.566 1.00 90.06 407 ALA A CA 1
ATOM 3074 C C . ALA A 1 407 ? -0.896 -4.417 -0.720 1.00 90.06 407 ALA A C 1
ATOM 3076 O O . ALA A 1 407 ? -0.666 -3.431 -0.016 1.00 90.06 407 ALA A O 1
ATOM 3077 N N . THR A 1 408 ? -2.101 -4.990 -0.769 1.00 92.12 408 THR A N 1
ATOM 3078 C CA . THR A 1 408 ? -3.232 -4.503 0.030 1.00 92.12 408 THR A CA 1
ATOM 3079 C C . THR A 1 408 ? -3.722 -5.549 1.011 1.00 92.12 408 THR A C 1
ATOM 3081 O O . THR A 1 408 ? -3.954 -6.689 0.612 1.00 92.12 408 THR A O 1
ATOM 3084 N N . THR A 1 409 ? -3.959 -5.143 2.253 1.00 92.69 409 THR A N 1
ATOM 3085 C CA . THR A 1 409 ? -4.577 -5.982 3.285 1.00 92.69 409 THR A CA 1
ATOM 3086 C C . THR A 1 409 ? -5.665 -5.208 4.025 1.00 92.69 409 THR A C 1
ATOM 3088 O O . THR A 1 409 ? -5.799 -3.993 3.856 1.00 92.69 409 THR A O 1
ATOM 3091 N N . VAL A 1 410 ? -6.466 -5.911 4.817 1.00 91.19 410 VAL A N 1
ATOM 3092 C CA . VAL A 1 410 ? -7.519 -5.330 5.651 1.00 91.19 410 VAL A CA 1
ATOM 3093 C C . VAL A 1 410 ? -7.188 -5.605 7.114 1.00 91.19 410 VAL A C 1
ATOM 3095 O O . VAL A 1 410 ? -6.783 -6.714 7.453 1.00 91.19 410 VAL A O 1
ATOM 3098 N N . VAL A 1 411 ? -7.334 -4.587 7.959 1.00 89.31 411 VAL A N 1
ATOM 3099 C CA . VAL A 1 411 ? -7.169 -4.680 9.414 1.00 89.31 411 VAL A CA 1
ATOM 3100 C C . VAL A 1 411 ? -8.487 -4.290 10.072 1.00 89.31 411 VAL A C 1
ATOM 3102 O O . VAL A 1 411 ? -9.033 -3.225 9.774 1.00 89.31 411 VAL A O 1
ATOM 3105 N N . GLY A 1 412 ? -8.984 -5.159 10.951 1.00 85.25 412 GLY A N 1
ATOM 3106 C CA . GLY A 1 412 ? -10.348 -5.111 11.477 1.00 85.25 412 GLY A CA 1
ATOM 3107 C C . GLY A 1 412 ? -11.332 -5.956 10.647 1.00 85.25 412 GLY A C 1
ATOM 3108 O O . GLY A 1 412 ? -10.906 -6.676 9.736 1.00 85.25 412 GLY A O 1
ATOM 3109 N N . PRO A 1 413 ? -12.641 -5.871 10.934 1.00 85.94 413 PRO A N 1
ATOM 3110 C CA . PRO A 1 413 ? -13.250 -5.010 11.948 1.00 85.94 413 PRO A CA 1
ATOM 3111 C C . PRO A 1 413 ? -13.021 -5.513 13.387 1.00 85.94 413 PRO A C 1
ATOM 3113 O O . PRO A 1 413 ? -12.751 -6.694 13.596 1.00 85.94 413 PRO A O 1
ATOM 3116 N N . THR A 1 414 ? -13.080 -4.609 14.369 1.00 85.19 414 THR A N 1
ATOM 3117 C CA . THR A 1 414 ? -12.909 -4.915 15.805 1.00 85.19 414 THR A CA 1
ATOM 3118 C C . THR A 1 414 ? -14.037 -4.272 16.621 1.00 85.19 414 THR A C 1
ATOM 3120 O O . THR A 1 414 ? -14.502 -3.186 16.255 1.00 85.19 414 THR A O 1
ATOM 3123 N N . PRO A 1 415 ? -14.512 -4.921 17.701 1.00 83.81 415 PRO A N 1
ATOM 3124 C CA . PRO A 1 415 ? -15.423 -4.311 18.661 1.00 83.81 415 PRO A CA 1
ATOM 3125 C C . PRO A 1 415 ? -14.686 -3.513 19.746 1.00 83.81 415 PRO A C 1
ATOM 3127 O O . PRO A 1 415 ? -15.334 -3.026 20.657 1.00 83.81 415 PRO A O 1
ATOM 3130 N N . TYR A 1 416 ? -13.353 -3.423 19.718 1.00 83.62 416 TYR A N 1
ATOM 3131 C CA . TYR A 1 416 ? -12.577 -2.771 20.773 1.00 83.62 416 TYR A CA 1
ATOM 3132 C C . TYR A 1 416 ? -12.071 -1.396 20.327 1.00 83.62 416 TYR A C 1
ATOM 3134 O O . TYR A 1 416 ? -11.527 -1.242 19.234 1.00 83.62 416 TYR A O 1
ATOM 3142 N N . VAL A 1 417 ? -12.225 -0.393 21.194 1.00 85.50 417 VAL A N 1
ATOM 3143 C CA . VAL A 1 417 ? -11.587 0.922 21.031 1.00 85.50 417 VAL A CA 1
ATOM 3144 C C . VAL A 1 417 ? -10.106 0.772 21.381 1.00 85.50 417 VAL A C 1
ATOM 3146 O O . VAL A 1 417 ? -9.742 0.651 22.552 1.00 85.50 417 VAL A O 1
ATOM 3149 N N . GLU A 1 418 ? -9.249 0.719 20.363 1.00 85.94 418 GLU A N 1
ATOM 3150 C CA . GLU A 1 418 ? -7.829 0.393 20.512 1.00 85.94 418 GLU A CA 1
ATOM 3151 C C . GLU A 1 418 ? -6.946 1.041 19.435 1.00 85.94 418 GLU A C 1
ATOM 3153 O O . GLU A 1 418 ? -7.411 1.448 18.366 1.00 85.94 418 GLU A O 1
ATOM 3158 N N . ASN A 1 419 ? -5.642 1.100 19.719 1.00 88.81 419 ASN A N 1
ATOM 3159 C CA . ASN A 1 419 ? -4.616 1.490 18.755 1.00 88.81 419 ASN A CA 1
ATOM 3160 C C . ASN A 1 419 ? -3.800 0.258 18.350 1.00 88.81 419 ASN A C 1
ATOM 3162 O O . ASN A 1 419 ? -3.235 -0.421 19.208 1.00 88.81 419 ASN A O 1
ATOM 3166 N N . ILE A 1 420 ? -3.715 -0.008 17.048 1.00 88.88 420 ILE A N 1
ATOM 3167 C CA . ILE A 1 420 ? -2.988 -1.140 16.476 1.00 88.88 420 ILE A CA 1
ATOM 3168 C C . ILE A 1 420 ? -1.825 -0.618 15.632 1.00 88.88 420 ILE A C 1
ATOM 3170 O O . ILE A 1 420 ? -2.028 0.029 14.601 1.00 88.88 420 ILE A O 1
ATOM 3174 N N . SER A 1 421 ? -0.605 -0.970 16.035 1.00 91.75 421 SER A N 1
ATOM 3175 C CA . SER A 1 421 ? 0.603 -0.717 15.249 1.00 91.75 421 SER A CA 1
ATOM 3176 C C . SER A 1 421 ? 0.781 -1.799 14.189 1.00 91.75 421 SER A C 1
ATOM 3178 O O . SER A 1 421 ? 0.863 -2.986 14.518 1.00 91.75 421 SER A O 1
ATOM 3180 N N . ILE A 1 422 ? 0.835 -1.403 12.915 1.00 93.25 422 ILE A N 1
ATOM 3181 C CA . ILE A 1 422 ? 1.104 -2.307 11.794 1.00 93.25 422 ILE A CA 1
ATOM 3182 C C . ILE A 1 422 ? 2.466 -1.981 11.198 1.00 93.25 422 ILE A C 1
ATOM 3184 O O . ILE A 1 422 ? 2.670 -0.878 10.687 1.00 93.25 422 ILE A O 1
ATOM 3188 N N . THR A 1 423 ? 3.363 -2.961 11.189 1.00 93.75 423 THR A N 1
ATOM 3189 C CA . THR A 1 423 ? 4.644 -2.887 10.482 1.00 93.75 423 THR A CA 1
ATOM 3190 C C . THR A 1 423 ? 4.530 -3.620 9.152 1.00 93.75 423 THR A C 1
ATOM 3192 O O . THR A 1 423 ? 4.155 -4.787 9.106 1.00 93.75 423 THR A O 1
ATOM 3195 N N . ALA A 1 424 ? 4.851 -2.942 8.054 1.00 94.44 424 ALA A N 1
ATOM 3196 C CA . ALA A 1 424 ? 4.951 -3.531 6.727 1.00 94.44 424 ALA A CA 1
ATOM 3197 C C . ALA A 1 424 ? 6.430 -3.666 6.346 1.00 94.44 424 ALA A C 1
ATOM 3199 O O . ALA A 1 424 ? 7.167 -2.683 6.391 1.00 94.44 424 ALA A O 1
ATOM 3200 N N . THR A 1 425 ? 6.854 -4.865 5.952 1.00 92.88 425 THR A N 1
ATOM 3201 C CA . THR A 1 425 ? 8.242 -5.178 5.587 1.00 92.88 425 THR A CA 1
ATOM 3202 C C . THR A 1 425 ? 8.301 -5.782 4.191 1.00 92.88 425 THR A C 1
ATOM 3204 O O . THR A 1 425 ? 7.607 -6.755 3.889 1.00 92.88 425 THR A O 1
ATOM 3207 N N . TYR A 1 426 ? 9.154 -5.232 3.333 1.00 91.38 426 TYR A N 1
ATOM 3208 C CA . TYR A 1 426 ? 9.353 -5.731 1.979 1.00 91.38 426 TYR A CA 1
ATOM 3209 C C . TYR A 1 426 ? 10.156 -7.035 1.962 1.00 91.38 426 TYR A C 1
ATOM 3211 O O . TYR A 1 426 ? 11.192 -7.166 2.625 1.00 91.38 426 TYR A O 1
ATOM 3219 N N . LYS A 1 427 ? 9.707 -7.990 1.152 1.00 88.44 427 LYS A N 1
ATOM 3220 C CA . LYS A 1 427 ? 10.324 -9.297 0.962 1.00 88.44 427 LYS A CA 1
ATOM 3221 C C . LYS A 1 427 ? 10.514 -9.555 -0.530 1.00 88.44 427 LYS A C 1
ATOM 3223 O O . LYS A 1 427 ? 9.540 -9.578 -1.274 1.00 88.44 427 LYS A O 1
ATOM 3228 N N . ASN A 1 428 ? 11.757 -9.781 -0.941 1.00 83.31 428 ASN A N 1
ATOM 3229 C CA . ASN A 1 428 ? 12.106 -10.099 -2.325 1.00 83.31 428 ASN A CA 1
ATOM 3230 C C . ASN A 1 428 ? 12.389 -11.606 -2.499 1.00 83.31 428 ASN A C 1
ATOM 3232 O O . ASN A 1 428 ? 12.283 -12.383 -1.544 1.00 83.31 428 ASN A O 1
ATOM 3236 N N . GLU A 1 429 ? 12.818 -12.028 -3.694 1.00 77.31 429 GLU A N 1
ATOM 3237 C CA . GLU A 1 429 ? 13.179 -13.430 -3.978 1.00 77.31 429 GLU A CA 1
ATOM 3238 C C . GLU A 1 429 ? 14.219 -14.040 -3.015 1.00 77.31 429 GLU A C 1
ATOM 3240 O O . GLU A 1 429 ? 14.246 -15.258 -2.828 1.00 77.31 429 GLU A O 1
ATOM 3245 N N . THR A 1 430 ? 15.083 -13.215 -2.412 1.00 79.25 430 THR A N 1
ATOM 3246 C CA . THR A 1 430 ? 16.148 -13.655 -1.494 1.00 79.25 430 THR A CA 1
ATOM 3247 C C . THR A 1 430 ? 15.703 -13.733 -0.032 1.00 79.25 430 THR A C 1
ATOM 3249 O O . THR A 1 430 ? 16.395 -14.347 0.780 1.00 79.25 430 THR A O 1
ATOM 3252 N N . GLY A 1 431 ? 14.546 -13.157 0.309 1.00 83.56 431 GLY A N 1
ATOM 3253 C CA . GLY A 1 431 ? 14.000 -13.137 1.663 1.00 83.56 431 GLY A CA 1
ATOM 3254 C C . GLY A 1 431 ? 13.570 -11.746 2.127 1.00 83.56 431 GLY A C 1
ATOM 3255 O O . GLY A 1 431 ? 13.349 -10.833 1.332 1.00 83.56 431 GLY A O 1
ATOM 3256 N N . THR A 1 432 ? 13.380 -11.608 3.439 1.00 83.44 432 THR A N 1
ATOM 3257 C CA . THR A 1 432 ? 12.946 -10.354 4.070 1.00 83.44 432 THR A CA 1
ATOM 3258 C C . THR A 1 432 ? 14.068 -9.320 4.005 1.00 83.44 432 THR A C 1
ATOM 3260 O O . THR A 1 432 ? 15.217 -9.629 4.319 1.00 83.44 432 THR A O 1
ATOM 3263 N N . THR A 1 433 ? 13.739 -8.099 3.593 1.00 86.81 433 THR A N 1
ATOM 3264 C CA . THR A 1 433 ? 14.693 -6.990 3.478 1.00 86.81 433 THR A CA 1
ATOM 3265 C C . THR A 1 433 ? 14.630 -6.069 4.701 1.00 86.81 433 THR A C 1
ATOM 3267 O O . THR A 1 433 ? 13.769 -6.222 5.563 1.00 86.81 433 THR A O 1
ATOM 3270 N N . ASN A 1 434 ? 15.527 -5.080 4.766 1.00 87.88 434 ASN A N 1
ATOM 3271 C CA . ASN A 1 434 ? 15.498 -4.035 5.798 1.00 87.88 434 ASN A CA 1
ATOM 3272 C C . ASN A 1 434 ? 14.566 -2.860 5.444 1.00 87.88 434 ASN A C 1
ATOM 3274 O O . ASN A 1 434 ? 14.539 -1.871 6.171 1.00 87.88 434 ASN A O 1
ATOM 3278 N N . ILE A 1 435 ? 13.844 -2.936 4.321 1.00 89.69 435 ILE A N 1
ATOM 3279 C CA . ILE A 1 435 ? 12.903 -1.899 3.897 1.00 89.69 435 ILE A CA 1
ATOM 3280 C C . ILE A 1 435 ? 11.583 -2.169 4.613 1.00 89.69 435 ILE A C 1
ATOM 3282 O O . ILE A 1 435 ? 10.849 -3.098 4.264 1.00 89.69 435 ILE A O 1
ATOM 3286 N N . ASN A 1 436 ? 11.308 -1.380 5.645 1.00 92.50 436 ASN A N 1
ATOM 3287 C CA . ASN A 1 436 ? 10.092 -1.476 6.431 1.00 92.50 436 ASN A CA 1
ATOM 3288 C C . ASN A 1 436 ? 9.549 -0.094 6.796 1.00 92.50 436 ASN A C 1
ATOM 3290 O O . ASN A 1 436 ? 10.258 0.909 6.782 1.00 92.50 436 ASN A O 1
ATOM 3294 N N . THR A 1 437 ? 8.261 -0.053 7.108 1.00 94.12 437 THR A N 1
ATOM 3295 C CA . THR A 1 437 ? 7.567 1.145 7.576 1.00 94.12 437 THR A CA 1
ATOM 3296 C C . THR A 1 437 ? 6.466 0.731 8.542 1.00 94.12 437 THR A C 1
ATOM 3298 O O . THR A 1 437 ? 5.983 -0.400 8.478 1.00 94.12 437 THR A O 1
ATOM 3301 N N . SER A 1 438 ? 6.080 1.608 9.464 1.00 92.88 438 SER A N 1
ATOM 3302 C CA . SER A 1 438 ? 5.034 1.308 10.449 1.00 92.88 438 SER A CA 1
ATOM 3303 C C . SER A 1 438 ? 3.983 2.405 10.493 1.00 92.88 438 SER A C 1
ATOM 3305 O O . SER A 1 438 ? 4.292 3.582 10.298 1.00 92.88 438 SER A O 1
ATOM 3307 N N . LYS A 1 439 ? 2.733 2.017 10.748 1.00 92.44 439 LYS A N 1
ATOM 3308 C CA . LYS A 1 439 ? 1.604 2.936 10.881 1.00 92.44 439 LYS A CA 1
ATOM 3309 C C . LYS A 1 439 ? 0.706 2.522 12.042 1.00 92.44 439 LYS A C 1
ATOM 3311 O O . LYS A 1 439 ? 0.302 1.367 12.123 1.00 92.44 439 LYS A O 1
ATOM 3316 N N . GLU A 1 440 ? 0.372 3.492 12.887 1.00 91.88 440 GLU A N 1
ATOM 3317 C CA . GLU A 1 440 ? -0.642 3.349 13.933 1.00 91.88 440 GLU A CA 1
ATOM 3318 C C . GLU A 1 440 ? -2.041 3.518 13.332 1.00 91.88 440 GLU A C 1
ATOM 3320 O O . GLU A 1 440 ? -2.304 4.483 12.603 1.00 91.88 440 GLU A O 1
ATOM 3325 N N . LEU A 1 441 ? -2.929 2.575 13.632 1.00 91.00 441 LEU A N 1
ATOM 3326 C CA . LEU A 1 441 ? -4.347 2.608 13.288 1.00 91.00 441 LEU A CA 1
ATOM 3327 C C . LEU A 1 441 ? -5.160 2.736 14.574 1.00 91.00 441 LEU A C 1
ATOM 3329 O O . LEU A 1 441 ? -4.905 1.997 15.516 1.00 91.00 441 LEU A O 1
ATOM 3333 N N . SER A 1 442 ? -6.141 3.634 14.602 1.00 90.19 442 SER A N 1
ATOM 3334 C CA . SER A 1 442 ? -6.953 3.903 15.794 1.00 90.19 442 SER A CA 1
ATOM 3335 C C . SER A 1 442 ? -8.417 3.596 15.512 1.00 90.19 442 SER A C 1
ATOM 3337 O O . SER A 1 442 ? -9.034 4.268 14.686 1.00 90.19 442 SER A O 1
ATOM 3339 N N . PHE A 1 443 ? -8.973 2.603 16.200 1.00 90.12 443 PHE A N 1
ATOM 3340 C CA . PHE A 1 443 ? -10.414 2.362 16.219 1.00 90.12 443 PHE A CA 1
ATOM 3341 C C . PHE A 1 443 ? -11.030 3.206 17.330 1.00 90.12 443 PHE A C 1
ATOM 3343 O O . PHE A 1 443 ? -10.649 3.069 18.490 1.00 90.12 443 PHE A O 1
ATOM 3350 N N . THR A 1 444 ? -11.945 4.104 16.973 1.00 89.81 444 THR A N 1
ATOM 3351 C CA . THR A 1 444 ? -12.552 5.059 17.913 1.00 89.81 444 THR A CA 1
ATOM 3352 C C . THR A 1 444 ? -14.002 4.708 18.218 1.00 89.81 444 THR A C 1
ATOM 3354 O O . THR A 1 444 ? -14.671 4.021 17.444 1.00 89.81 444 THR A O 1
ATOM 3357 N N . GLU A 1 445 ? -14.512 5.226 19.324 1.00 88.38 445 GLU A N 1
ATOM 3358 C CA . GLU A 1 445 ? -15.922 5.154 19.690 1.00 88.38 445 GLU A CA 1
ATOM 3359 C C . GLU A 1 445 ? -16.851 5.810 18.647 1.00 88.38 445 GLU A C 1
ATOM 3361 O O . GLU A 1 445 ? -16.474 6.756 17.944 1.00 88.38 445 GLU A O 1
ATOM 3366 N N . GLY A 1 446 ? -18.070 5.276 18.521 1.00 86.56 446 GLY A N 1
ATOM 3367 C CA . GLY A 1 446 ? -19.095 5.785 17.610 1.00 86.56 446 GLY A CA 1
ATOM 3368 C C . GLY A 1 446 ? -19.802 7.054 18.112 1.00 86.56 446 GLY A C 1
ATOM 3369 O O . GLY A 1 446 ? -19.539 7.544 19.209 1.00 86.56 446 GLY A O 1
ATOM 3370 N N . PRO A 1 447 ? -20.744 7.612 17.328 1.00 88.62 447 PRO A N 1
ATOM 3371 C CA . PRO A 1 447 ? -21.579 8.718 17.789 1.00 88.62 447 PRO A CA 1
ATOM 3372 C C . PRO A 1 447 ? -22.527 8.288 18.922 1.00 88.62 447 PRO A C 1
ATOM 3374 O O . PRO A 1 447 ? -22.916 7.121 19.021 1.00 88.62 447 PRO A O 1
ATOM 3377 N N . LEU A 1 448 ? -22.958 9.259 19.736 1.00 89.88 448 LEU A N 1
ATOM 3378 C CA . LEU A 1 448 ? -23.939 9.053 20.806 1.00 89.88 448 LEU A CA 1
ATOM 3379 C C . LEU A 1 448 ? -25.217 8.399 20.273 1.00 89.88 448 LEU A C 1
ATOM 3381 O O . LEU A 1 448 ? -25.868 8.936 19.377 1.00 89.88 448 LEU A O 1
ATOM 3385 N N . SER A 1 449 ? -25.594 7.263 20.867 1.00 90.25 449 SER A N 1
ATOM 3386 C CA . SER A 1 449 ? -26.794 6.517 20.480 1.00 90.25 449 SER A CA 1
ATOM 3387 C C . SER A 1 449 ? -27.816 6.391 21.602 1.00 90.25 449 SER A C 1
ATOM 3389 O O . SER A 1 449 ? -29.011 6.367 21.311 1.00 90.25 449 SER A O 1
ATOM 3391 N N . ARG A 1 450 ? -27.382 6.241 22.858 1.00 89.81 450 ARG A N 1
ATOM 3392 C CA . ARG A 1 450 ? -28.281 6.067 24.008 1.00 89.81 450 ARG A CA 1
ATOM 3393 C C . ARG A 1 450 ? -27.622 6.507 25.309 1.00 89.81 450 ARG A C 1
ATOM 3395 O O . ARG A 1 450 ? -26.398 6.578 25.404 1.00 89.81 450 ARG A O 1
ATOM 3402 N N . PHE A 1 451 ? -28.449 6.728 26.321 1.00 91.00 451 PHE A N 1
ATOM 3403 C CA . PHE A 1 451 ? -27.999 6.800 27.703 1.00 91.00 451 PHE A CA 1
ATOM 3404 C C . PHE A 1 451 ? -28.279 5.478 28.409 1.00 91.00 451 PHE A C 1
ATOM 3406 O O . PHE A 1 451 ? -29.185 4.741 28.032 1.00 91.00 451 PHE A O 1
ATOM 3413 N N . ASN A 1 452 ? -27.465 5.160 29.408 1.00 89.00 452 ASN A N 1
ATOM 3414 C CA . ASN A 1 452 ? -27.815 4.183 30.424 1.00 89.00 452 ASN A CA 1
ATOM 3415 C C . ASN A 1 452 ? -27.931 4.929 31.748 1.00 89.00 452 ASN A C 1
ATOM 3417 O O . ASN A 1 452 ? -26.980 5.602 32.155 1.00 89.00 452 ASN A O 1
ATOM 3421 N N . PHE A 1 453 ? -29.102 4.856 32.375 1.00 87.25 453 PHE A N 1
ATOM 3422 C CA . PHE A 1 453 ? -29.446 5.703 33.506 1.00 87.25 453 PHE A CA 1
ATOM 3423 C C . PHE A 1 453 ? -29.900 4.860 34.696 1.00 87.25 453 PHE A C 1
ATOM 3425 O O . PHE A 1 453 ? -30.862 4.102 34.589 1.00 87.25 453 PHE A O 1
ATOM 3432 N N . TYR A 1 454 ? -29.210 4.976 35.832 1.00 87.56 454 TYR A N 1
ATOM 3433 C CA . TYR A 1 454 ? -29.537 4.215 37.039 1.00 87.56 454 TYR A CA 1
ATOM 3434 C C . TYR A 1 454 ? -29.289 5.016 38.321 1.00 87.56 454 TYR A C 1
ATOM 3436 O O . TYR A 1 454 ? -28.514 5.973 38.346 1.00 87.56 454 TYR A O 1
ATOM 3444 N N . ALA A 1 455 ? -29.980 4.616 39.389 1.00 86.31 455 ALA A N 1
ATOM 3445 C CA . ALA A 1 455 ? -29.894 5.211 40.719 1.00 86.31 455 ALA A CA 1
ATOM 3446 C C . ALA A 1 455 ? -29.554 4.129 41.737 1.00 86.31 455 ALA A C 1
ATOM 3448 O O . ALA A 1 455 ? -30.127 3.038 41.685 1.00 86.31 455 ALA A O 1
ATOM 3449 N N . ASN A 1 456 ? -28.670 4.452 42.677 1.00 82.00 456 ASN A N 1
ATOM 3450 C CA . ASN A 1 456 ? -28.341 3.587 43.796 1.00 82.00 456 ASN A CA 1
ATOM 3451 C C . ASN A 1 456 ? -28.435 4.354 45.133 1.00 82.00 456 ASN A C 1
ATOM 3453 O O . ASN A 1 456 ? -27.609 5.237 45.369 1.00 82.00 456 ASN A O 1
ATOM 3457 N N . PRO A 1 457 ? -29.414 4.040 46.005 1.00 80.31 457 PRO A N 1
ATOM 3458 C CA . PRO A 1 457 ? -30.601 3.214 45.746 1.00 80.31 457 PRO A CA 1
ATOM 3459 C C . PRO A 1 457 ? -31.645 3.957 44.891 1.00 80.31 457 PRO A C 1
ATOM 3461 O O . PRO A 1 457 ? -31.676 5.183 44.852 1.00 80.31 457 PRO A O 1
ATOM 3464 N N . ASN A 1 458 ? -32.548 3.235 44.225 1.00 84.19 458 ASN A N 1
ATOM 3465 C CA . ASN A 1 458 ? -33.651 3.816 43.436 1.00 84.19 458 ASN A CA 1
ATOM 3466 C C . ASN A 1 458 ? -34.902 4.182 44.270 1.00 84.19 458 ASN A C 1
ATOM 3468 O O . ASN A 1 458 ? -35.856 4.759 43.740 1.00 84.19 458 ASN A O 1
ATOM 3472 N N . VAL A 1 459 ? -34.895 3.864 45.568 1.00 85.31 459 VAL A N 1
ATOM 3473 C CA . VAL A 1 459 ? -35.940 4.208 46.542 1.00 85.31 459 VAL A CA 1
ATOM 3474 C C . VAL A 1 459 ? -35.278 4.816 47.777 1.00 85.31 459 VAL A C 1
ATOM 3476 O O . VAL A 1 459 ? -34.331 4.240 48.307 1.00 85.31 459 VAL A O 1
ATOM 3479 N N . VAL A 1 460 ? -35.789 5.953 48.250 1.00 87.69 460 VAL A N 1
ATOM 3480 C CA . VAL A 1 460 ? -35.281 6.677 49.431 1.00 87.69 460 VAL A CA 1
ATOM 3481 C C . VAL A 1 460 ? -36.416 7.015 50.402 1.00 87.69 460 VAL A C 1
ATOM 3483 O O . VAL A 1 460 ? -37.592 7.059 50.023 1.00 87.69 460 VAL A O 1
ATOM 3486 N N . LEU A 1 461 ? -36.094 7.243 51.675 1.00 86.31 461 LEU A N 1
ATOM 3487 C CA . LEU A 1 461 ? -37.071 7.704 52.664 1.00 86.31 461 LEU A CA 1
ATOM 3488 C C . LEU A 1 461 ? -37.250 9.213 52.606 1.00 86.31 461 LEU A C 1
ATOM 3490 O O . LEU A 1 461 ? -36.294 9.935 52.361 1.00 86.31 461 LEU A O 1
ATOM 3494 N N . ALA A 1 462 ? -38.448 9.692 52.935 1.00 85.69 462 ALA A N 1
ATOM 3495 C CA . ALA A 1 462 ? -38.673 11.107 53.205 1.00 85.69 462 ALA A CA 1
ATOM 3496 C C . ALA A 1 462 ? -37.764 11.602 54.349 1.00 85.69 462 ALA A C 1
ATOM 3498 O O . ALA A 1 462 ? -37.617 10.930 55.371 1.00 85.69 462 ALA A O 1
ATOM 3499 N N . ASN A 1 463 ? -37.206 12.804 54.196 1.00 85.44 463 ASN A N 1
ATOM 3500 C CA . ASN A 1 463 ? -36.154 13.378 55.054 1.00 85.44 463 ASN A CA 1
ATOM 3501 C C . ASN A 1 463 ? -36.577 13.650 56.520 1.00 85.44 463 ASN A C 1
ATOM 3503 O O . ASN A 1 463 ? -35.794 14.083 57.357 1.00 85.44 463 ASN A O 1
ATOM 3507 N N . ASN A 1 464 ? -37.847 13.428 56.858 1.00 80.94 464 ASN A N 1
ATOM 3508 C CA . ASN A 1 464 ? -38.367 13.539 58.220 1.00 80.94 464 ASN A CA 1
ATOM 3509 C C . ASN A 1 464 ? -38.371 12.205 58.993 1.00 80.94 464 ASN A C 1
ATOM 3511 O O . ASN A 1 464 ? -38.885 12.168 60.113 1.00 80.94 464 ASN A O 1
ATOM 3515 N N . LEU A 1 465 ? -37.859 11.125 58.401 1.00 77.75 465 LEU A N 1
ATOM 3516 C CA . LEU A 1 465 ? -37.739 9.793 59.000 1.00 77.75 465 LEU A CA 1
ATOM 3517 C C . LEU A 1 465 ? -36.262 9.443 59.216 1.00 77.75 465 LEU A C 1
ATOM 3519 O O . LEU A 1 465 ? -35.406 10.015 58.567 1.00 77.75 465 LEU A O 1
ATOM 3523 N N . SER A 1 466 ? -35.947 8.508 60.110 1.00 71.94 466 SER A N 1
ATOM 3524 C CA . SER A 1 466 ? -34.567 8.029 60.290 1.00 71.94 466 SER A CA 1
ATOM 3525 C C . SER A 1 466 ? -34.218 6.992 59.213 1.00 71.94 466 SER A C 1
ATOM 3527 O O . SER A 1 466 ? -34.866 5.948 59.166 1.00 71.94 466 SER A O 1
ATOM 3529 N N . GLY A 1 467 ? -33.207 7.234 58.374 1.00 73.81 467 GLY A N 1
ATOM 3530 C CA . GLY A 1 467 ? -32.700 6.266 57.388 1.00 73.81 467 GLY A CA 1
ATOM 3531 C C . GLY A 1 467 ? -31.972 6.941 56.222 1.00 73.81 467 GLY A C 1
ATOM 3532 O O . GLY A 1 467 ? -31.483 8.058 56.376 1.00 73.81 467 GLY A O 1
ATOM 3533 N N . ASN A 1 468 ? -31.878 6.272 55.072 1.00 80.44 468 ASN A N 1
ATOM 3534 C CA . ASN A 1 468 ? -31.257 6.823 53.872 1.00 80.44 468 ASN A CA 1
ATOM 3535 C C . ASN A 1 468 ? -32.211 7.755 53.100 1.00 80.44 468 ASN A C 1
ATOM 3537 O O . ASN A 1 468 ? -33.338 7.385 52.748 1.00 80.44 468 ASN A O 1
ATOM 3541 N N . HIS A 1 469 ? -31.724 8.957 52.796 1.00 86.44 469 HIS A N 1
ATOM 3542 C CA . HIS A 1 469 ? -32.446 10.017 52.083 1.00 86.44 469 HIS A CA 1
ATOM 3543 C C . HIS A 1 469 ? -31.815 10.384 50.744 1.00 86.44 469 HIS A C 1
ATOM 3545 O O . HIS A 1 469 ? -32.437 11.134 49.981 1.00 86.44 469 HIS A O 1
ATOM 3551 N N . ASP A 1 470 ? -30.620 9.857 50.483 1.00 87.50 470 ASP A N 1
ATOM 3552 C CA . ASP A 1 470 ? -29.771 10.216 49.364 1.00 87.50 470 ASP A CA 1
ATOM 3553 C C . ASP A 1 470 ? -29.682 9.055 48.371 1.00 87.50 470 ASP A C 1
ATOM 3555 O O . ASP A 1 470 ? -29.635 7.872 48.726 1.00 87.50 470 ASP A O 1
ATOM 3559 N N . SER A 1 471 ? -29.698 9.411 47.093 1.00 87.31 471 SER A N 1
ATOM 3560 C CA . SER A 1 471 ? -29.590 8.490 45.971 1.00 87.31 471 SER A CA 1
ATOM 3561 C C . SER A 1 471 ? -28.529 8.993 45.008 1.00 87.31 471 SER A C 1
ATOM 3563 O O . SER A 1 471 ? -28.605 10.121 44.513 1.00 87.31 471 SER A O 1
ATOM 3565 N N . THR A 1 472 ? -27.538 8.154 44.718 1.00 88.38 472 THR A N 1
ATOM 3566 C CA . THR A 1 472 ? -26.537 8.458 43.699 1.00 88.38 472 THR A CA 1
ATOM 3567 C C . THR A 1 472 ? -27.093 8.096 42.329 1.00 88.38 472 THR A C 1
ATOM 3569 O O . THR A 1 472 ? -27.386 6.937 42.039 1.00 88.38 472 THR A O 1
ATOM 3572 N N . VAL A 1 473 ? -27.221 9.095 41.465 1.00 89.56 473 VAL A N 1
ATOM 3573 C CA . VAL A 1 473 ? -27.795 8.997 40.126 1.00 89.56 473 VAL A CA 1
ATOM 3574 C C . VAL A 1 473 ? -26.667 9.062 39.106 1.00 89.56 473 VAL A C 1
ATOM 3576 O O . VAL A 1 473 ? -26.011 10.096 38.967 1.00 89.56 473 VAL A O 1
ATOM 3579 N N . THR A 1 474 ? -26.449 7.966 38.381 1.00 88.81 474 THR A N 1
ATOM 3580 C CA . THR A 1 474 ? -25.381 7.849 37.381 1.00 88.81 474 THR A CA 1
ATOM 3581 C C . THR A 1 474 ? -25.966 7.715 35.983 1.00 88.81 474 THR A C 1
ATOM 3583 O O . THR A 1 474 ? -26.741 6.799 35.706 1.00 88.81 474 THR A O 1
ATOM 3586 N N . LEU A 1 475 ? -25.559 8.615 35.090 1.00 90.94 475 LEU A N 1
ATOM 3587 C CA . LEU A 1 475 ? -25.847 8.562 33.661 1.00 90.94 475 LEU A CA 1
ATOM 3588 C C . LEU A 1 475 ? -24.569 8.219 32.901 1.00 90.94 475 LEU A C 1
ATOM 3590 O O . LEU A 1 475 ? -23.539 8.851 33.118 1.00 90.94 475 LEU A O 1
ATOM 3594 N N . ILE A 1 476 ? -24.642 7.251 31.991 1.00 90.31 476 ILE A N 1
ATOM 3595 C CA . ILE A 1 476 ? -23.531 6.863 31.117 1.00 90.31 476 ILE A CA 1
ATOM 3596 C C . ILE A 1 476 ? -23.938 7.102 29.663 1.00 90.31 476 ILE A C 1
ATOM 3598 O O . ILE A 1 476 ? -24.963 6.589 29.211 1.00 90.31 476 ILE A O 1
ATOM 3602 N N . ALA A 1 477 ? -23.146 7.886 28.934 1.00 90.69 477 ALA A N 1
ATOM 3603 C CA . ALA A 1 477 ? -23.314 8.108 27.502 1.00 90.69 477 ALA A CA 1
ATOM 3604 C C . ALA A 1 477 ? -22.700 6.950 26.720 1.00 90.69 477 ALA A C 1
ATOM 3606 O O . ALA A 1 477 ? -21.513 6.671 26.883 1.00 90.69 477 ALA A O 1
ATOM 3607 N N . LEU A 1 478 ? -23.501 6.292 25.882 1.00 90.25 478 LEU A N 1
ATOM 3608 C CA . LEU A 1 478 ? -23.078 5.121 25.122 1.00 90.25 478 LEU A CA 1
ATOM 3609 C C . LEU A 1 478 ? -23.306 5.312 23.620 1.00 90.25 478 LEU A C 1
ATOM 3611 O O . LEU A 1 478 ? -24.319 5.882 23.185 1.00 90.25 478 LEU A O 1
ATOM 3615 N N . ASP A 1 479 ? -22.393 4.774 22.818 1.00 89.12 479 ASP A N 1
ATOM 3616 C CA . ASP A 1 479 ? -22.658 4.534 21.400 1.00 89.12 479 ASP A CA 1
ATOM 3617 C C . ASP A 1 479 ? -23.599 3.324 21.201 1.00 89.12 479 ASP A C 1
ATOM 3619 O O . ASP A 1 479 ? -24.081 2.697 22.154 1.00 89.12 479 ASP A O 1
ATOM 3623 N N . ALA A 1 480 ? -23.909 3.005 19.942 1.00 86.06 480 ALA A N 1
ATOM 3624 C CA . ALA A 1 480 ? -24.778 1.876 19.596 1.00 86.06 480 ALA A CA 1
ATOM 3625 C C . ALA A 1 480 ? -24.187 0.504 19.983 1.00 86.06 480 ALA A C 1
ATOM 3627 O O . ALA A 1 480 ? -24.935 -0.465 20.112 1.00 86.06 480 ALA A O 1
ATOM 3628 N N . TRP A 1 481 ? -22.871 0.431 20.189 1.00 83.00 481 TRP A N 1
ATOM 3629 C CA . TRP A 1 481 ? -22.110 -0.785 20.476 1.00 83.00 481 TRP A CA 1
ATOM 3630 C C . TRP A 1 481 ? -21.772 -0.938 21.965 1.00 83.00 481 TRP A C 1
ATOM 3632 O O . TRP A 1 481 ? -21.319 -1.997 22.387 1.00 83.00 481 TRP A O 1
ATOM 3642 N N . GLY A 1 482 ? -22.094 0.068 22.784 1.00 82.06 482 GLY A N 1
ATOM 3643 C CA . GLY A 1 482 ? -21.912 0.044 24.232 1.00 82.06 482 GLY A CA 1
ATOM 3644 C C . GLY A 1 482 ? -20.592 0.642 24.715 1.00 82.06 482 GLY A C 1
ATOM 3645 O O . GLY A 1 482 ? -20.295 0.509 25.901 1.00 82.06 482 GLY A O 1
ATOM 3646 N N . HIS A 1 483 ? -19.829 1.325 23.858 1.00 85.06 483 HIS A N 1
ATOM 3647 C CA . HIS A 1 483 ? -18.659 2.089 24.294 1.00 85.06 483 HIS A CA 1
ATOM 3648 C C . HIS A 1 483 ? -19.086 3.350 25.023 1.00 85.06 483 HIS A C 1
ATOM 3650 O O . HIS A 1 483 ? -20.032 4.025 24.608 1.00 85.06 483 HIS A O 1
ATOM 3656 N N . SER A 1 484 ? -18.374 3.684 26.097 1.00 87.56 484 SER A N 1
ATOM 3657 C CA . SER A 1 484 ? -18.617 4.918 26.827 1.00 87.56 484 SER A CA 1
ATOM 3658 C C . SER A 1 484 ? -18.018 6.129 26.117 1.00 87.56 484 SER A C 1
ATOM 3660 O O . SER A 1 484 ? -16.894 6.092 25.620 1.00 87.56 484 SER A O 1
ATOM 3662 N N . LEU A 1 485 ? -18.785 7.219 26.074 1.00 88.94 485 LEU A N 1
ATOM 3663 C CA . LEU A 1 485 ? -18.450 8.423 25.318 1.00 88.94 485 LEU A CA 1
ATOM 3664 C C . LEU A 1 485 ? -18.060 9.572 26.240 1.00 88.94 485 LEU A C 1
ATOM 3666 O O . LEU A 1 485 ? -18.868 10.048 27.042 1.00 88.94 485 LEU A O 1
ATOM 3670 N N . GLN A 1 486 ? -16.829 10.049 26.093 1.00 89.81 486 GLN A N 1
ATOM 3671 C CA . GLN A 1 486 ? -16.275 11.144 26.888 1.00 89.81 486 GLN A CA 1
ATOM 3672 C C . GLN A 1 486 ? -16.660 12.513 26.305 1.00 89.81 486 GLN A C 1
ATOM 3674 O O . GLN A 1 486 ? -16.851 12.650 25.097 1.00 89.81 486 GLN A O 1
ATOM 3679 N N . ASN A 1 487 ? -16.705 13.552 27.147 1.00 88.88 487 ASN A N 1
ATOM 3680 C CA . ASN A 1 487 ? -16.947 14.946 26.747 1.00 88.88 487 ASN A CA 1
ATOM 3681 C C . ASN A 1 487 ? -18.285 15.204 26.019 1.00 88.88 487 ASN A C 1
ATOM 3683 O O . ASN A 1 487 ? -18.407 16.160 25.249 1.00 88.88 487 ASN A O 1
ATOM 3687 N N . ILE A 1 488 ? -19.306 14.384 26.271 1.00 91.00 488 ILE A N 1
ATOM 3688 C CA . ILE A 1 488 ? -20.662 14.597 25.757 1.00 91.00 488 ILE A CA 1
ATOM 3689 C C . ILE A 1 488 ? -21.383 15.598 26.655 1.00 91.00 488 ILE A C 1
ATOM 3691 O O . ILE A 1 488 ? -21.466 15.396 27.865 1.00 91.00 488 ILE A O 1
ATOM 3695 N N . ASN A 1 489 ? -21.929 16.665 26.068 1.00 91.00 489 ASN A N 1
ATOM 3696 C CA . ASN A 1 489 ? -22.753 17.636 26.790 1.00 91.00 489 ASN A CA 1
ATOM 3697 C C . ASN A 1 489 ? -24.113 17.017 27.131 1.00 91.00 489 ASN A C 1
ATOM 3699 O O . ASN A 1 489 ? -24.882 16.690 26.228 1.00 91.00 489 ASN A O 1
ATOM 3703 N N . VAL A 1 490 ? -24.432 16.901 28.416 1.00 90.44 490 VAL A N 1
ATOM 3704 C CA . VAL A 1 490 ? -25.686 16.344 28.927 1.00 90.44 490 VAL A CA 1
ATOM 3705 C C . VAL A 1 490 ? -26.359 17.353 29.857 1.00 90.44 490 VAL A C 1
ATOM 3707 O O . VAL A 1 490 ? -25.725 17.947 30.731 1.00 90.44 490 VAL A O 1
ATOM 3710 N N . THR A 1 491 ? -27.667 17.521 29.690 1.00 90.75 491 THR A N 1
ATOM 3711 C CA . THR A 1 491 ? -28.539 18.281 30.586 1.00 90.75 491 THR A CA 1
ATOM 3712 C C . THR A 1 491 ? -29.379 17.314 31.413 1.00 90.75 491 THR A C 1
ATOM 3714 O O . THR A 1 491 ? -30.180 16.561 30.861 1.00 90.75 491 THR A O 1
ATOM 3717 N N . LEU A 1 492 ? -29.234 17.351 32.735 1.00 90.50 492 LEU A N 1
ATOM 3718 C CA . LEU A 1 492 ? -30.073 16.612 33.679 1.00 90.50 492 LEU A CA 1
ATOM 3719 C C . LEU A 1 492 ? -31.167 17.529 34.230 1.00 90.50 492 LEU A C 1
ATOM 3721 O O . LEU A 1 492 ? -30.873 18.627 34.699 1.00 90.50 492 LEU A O 1
ATOM 3725 N N . ASN A 1 493 ? -32.422 17.081 34.193 1.00 90.94 493 ASN A N 1
ATOM 3726 C CA . ASN A 1 493 ? -33.583 17.833 34.663 1.00 90.94 493 ASN A CA 1
ATOM 3727 C C . ASN A 1 493 ? -34.445 17.006 35.631 1.00 90.94 493 ASN A C 1
ATOM 3729 O O . ASN A 1 493 ? -34.995 15.971 35.254 1.00 90.94 493 ASN A O 1
ATOM 3733 N N . ASN A 1 494 ? -34.620 17.490 36.858 1.00 91.12 494 ASN A N 1
ATOM 3734 C CA . ASN A 1 494 ? -35.555 16.964 37.845 1.00 91.12 494 ASN A CA 1
ATOM 3735 C C . ASN A 1 494 ? -36.955 17.561 37.613 1.00 91.12 494 ASN A C 1
ATOM 3737 O O . ASN A 1 494 ? -37.192 18.752 37.825 1.00 91.12 494 ASN A O 1
ATOM 3741 N N . THR A 1 495 ? -37.908 16.709 37.234 1.00 88.25 495 THR A N 1
ATOM 3742 C CA . THR A 1 495 ? -39.297 17.106 36.941 1.00 88.25 495 THR A CA 1
ATOM 3743 C C . THR A 1 495 ? -40.128 17.487 38.170 1.00 88.25 495 THR A C 1
ATOM 3745 O O . THR A 1 495 ? -41.153 18.155 38.017 1.00 88.25 495 THR A O 1
ATOM 3748 N N . ALA A 1 496 ? -39.704 17.110 39.381 1.00 87.12 496 ALA A N 1
ATOM 3749 C CA . ALA A 1 496 ? -40.423 17.367 40.627 1.00 87.12 496 ALA A CA 1
ATOM 3750 C C . ALA A 1 496 ? -39.511 17.952 41.732 1.00 87.12 496 ALA A C 1
ATOM 3752 O O . ALA A 1 496 ? -39.289 17.303 42.759 1.00 87.12 496 ALA A O 1
ATOM 3753 N N . PRO A 1 497 ? -39.052 19.216 41.606 1.00 87.19 497 PRO A N 1
ATOM 3754 C CA . PRO A 1 497 ? -38.187 19.867 42.602 1.00 87.19 497 PRO A CA 1
ATOM 3755 C C . PRO A 1 497 ? -38.807 19.992 44.002 1.00 87.19 497 PRO A C 1
ATOM 3757 O O . PRO A 1 497 ? -38.108 20.236 44.980 1.00 87.19 497 PRO A O 1
ATOM 3760 N N . SER A 1 498 ? -40.133 19.864 44.116 1.00 85.38 498 SER A N 1
ATOM 3761 C CA . SER A 1 498 ? -40.831 19.856 45.404 1.00 85.38 498 SER A CA 1
ATOM 3762 C C . SER A 1 498 ? -40.637 18.560 46.192 1.00 85.38 498 SER A C 1
ATOM 3764 O O . SER A 1 498 ? -40.886 18.566 47.392 1.00 85.38 498 SER A O 1
ATOM 3766 N N . LEU A 1 499 ? -40.264 17.458 45.528 1.00 87.12 499 LEU A N 1
ATOM 3767 C CA . LEU A 1 499 ? -40.084 16.139 46.140 1.00 87.12 499 LEU A CA 1
ATOM 3768 C C . LEU A 1 499 ? -38.634 15.878 46.574 1.00 87.12 499 LEU A C 1
ATOM 3770 O O . LEU A 1 499 ? -38.418 15.092 47.493 1.00 87.12 499 LEU A O 1
ATOM 3774 N N . GLY A 1 500 ? -37.658 16.566 45.986 1.00 86.69 500 GLY A N 1
ATOM 3775 C CA . GLY A 1 500 ? -36.244 16.467 46.343 1.00 86.69 500 GLY A CA 1
ATOM 3776 C C . GLY A 1 500 ? -35.378 17.359 45.460 1.00 86.69 500 GLY A C 1
ATOM 3777 O O . GLY A 1 500 ? -35.867 17.943 44.488 1.00 86.69 500 GLY A O 1
ATOM 3778 N N . THR A 1 501 ? -34.101 17.474 45.804 1.00 88.75 501 THR A N 1
ATOM 3779 C CA . THR A 1 501 ? -33.119 18.299 45.096 1.00 88.75 501 THR A CA 1
ATOM 3780 C C . THR A 1 501 ? -32.073 17.429 44.421 1.00 88.75 501 THR A C 1
ATOM 3782 O O . THR A 1 501 ? -31.458 16.595 45.076 1.00 88.75 501 THR A O 1
ATOM 3785 N N . LEU A 1 502 ? -31.853 17.659 43.126 1.00 90.06 502 LEU A N 1
ATOM 3786 C CA . LEU A 1 502 ? -30.721 17.092 42.394 1.00 90.06 502 LEU A CA 1
ATOM 3787 C C . LEU A 1 502 ? -29.553 18.081 42.437 1.00 90.06 502 LEU A C 1
ATOM 3789 O O . LEU A 1 502 ? -29.729 19.241 42.044 1.00 90.06 502 LEU A O 1
ATOM 3793 N N . SER A 1 503 ? -28.387 17.623 42.876 1.00 88.00 503 SER A N 1
ATOM 3794 C CA . SER A 1 503 ? -27.146 18.394 42.928 1.00 88.00 503 SER A CA 1
ATOM 3795 C C . SER A 1 503 ? -25.979 17.617 42.333 1.00 88.00 503 SER A C 1
ATOM 3797 O O . SER A 1 503 ? -25.948 16.390 42.339 1.00 88.00 503 SER A O 1
ATOM 3799 N N . LEU A 1 504 ? -25.002 18.355 41.821 1.00 85.25 504 LEU A N 1
ATOM 3800 C CA . LEU A 1 504 ? -23.729 17.818 41.361 1.00 85.25 504 LEU A CA 1
ATOM 3801 C C . LEU A 1 504 ? -22.601 18.552 42.076 1.00 85.25 504 LEU A C 1
ATOM 3803 O O . LEU A 1 504 ? -22.619 19.787 42.134 1.00 85.25 504 LEU A O 1
ATOM 3807 N N . ASP A 1 505 ? -21.634 17.800 42.596 1.00 73.12 505 ASP A N 1
ATOM 3808 C CA . ASP A 1 505 ? -20.490 18.370 43.300 1.00 73.12 505 ASP A CA 1
ATOM 3809 C C . ASP A 1 505 ? -19.705 19.326 42.381 1.00 73.12 505 ASP A C 1
ATOM 3811 O O . ASP A 1 505 ? -19.442 19.037 41.213 1.00 73.12 505 ASP A O 1
ATOM 3815 N N . GLY A 1 506 ? -19.402 20.524 42.884 1.00 67.56 506 GLY A N 1
ATOM 3816 C CA . GLY A 1 506 ? -18.783 21.605 42.108 1.00 67.56 506 GLY A CA 1
ATOM 3817 C C . GLY A 1 506 ? -19.719 22.429 41.204 1.00 67.56 506 GLY A C 1
ATOM 3818 O O . GLY A 1 506 ? -19.248 23.371 40.561 1.00 67.56 506 GLY A O 1
ATOM 3819 N N . SER A 1 507 ? -21.028 22.148 41.167 1.00 73.25 507 SER A N 1
ATOM 3820 C CA . SER A 1 507 ? -22.028 22.959 40.451 1.00 73.25 507 SER A CA 1
ATOM 3821 C C . SER A 1 507 ? -22.838 23.859 41.398 1.00 73.25 507 SER A C 1
ATOM 3823 O O . SER A 1 507 ? -23.181 23.463 42.507 1.00 73.25 507 SER A O 1
ATOM 3825 N N . ASN A 1 508 ? -23.174 25.079 40.959 1.00 71.56 508 ASN A N 1
ATOM 3826 C CA . ASN A 1 508 ? -24.104 25.965 41.685 1.00 71.56 508 ASN A CA 1
ATOM 3827 C C . ASN A 1 508 ? -25.563 25.810 41.211 1.00 71.56 508 ASN A C 1
ATOM 3829 O O . ASN A 1 508 ? -26.460 26.468 41.740 1.00 71.56 508 ASN A O 1
ATOM 3833 N N . GLU A 1 509 ? -25.794 25.002 40.175 1.00 77.88 509 GLU A N 1
ATOM 3834 C CA . GLU A 1 509 ? -27.117 24.753 39.610 1.00 77.88 509 GLU A CA 1
ATOM 3835 C C . GLU A 1 509 ? -27.736 23.526 40.290 1.00 77.88 509 GLU A C 1
ATOM 3837 O O . GLU A 1 509 ? -27.054 22.546 40.572 1.00 77.88 509 GLU A O 1
ATOM 3842 N N . SER A 1 510 ? -29.035 23.583 40.582 1.00 78.81 510 SER A N 1
ATOM 3843 C CA . SER A 1 510 ? -29.780 22.468 41.175 1.00 78.81 510 SER A CA 1
ATOM 3844 C C . SER A 1 510 ? -31.024 22.192 40.348 1.00 78.81 510 SER A C 1
ATOM 3846 O O . SER A 1 510 ? -31.625 23.115 39.794 1.00 78.81 510 SER A O 1
ATOM 3848 N N . ASN A 1 511 ? -31.419 20.921 40.265 1.00 84.75 511 ASN A N 1
ATOM 3849 C CA . ASN A 1 511 ? -32.562 20.415 39.492 1.00 84.75 511 ASN A CA 1
ATOM 3850 C C . ASN A 1 511 ? -32.482 20.566 37.966 1.00 84.75 511 ASN A C 1
ATOM 3852 O O . ASN A 1 511 ? -33.095 19.759 37.283 1.00 84.75 511 ASN A O 1
ATOM 3856 N N . LEU A 1 512 ? -31.737 21.528 37.426 1.00 87.69 512 LEU A N 1
ATOM 3857 C CA . LEU A 1 512 ? -31.395 21.623 36.008 1.00 87.69 512 LEU A CA 1
ATOM 3858 C C . LEU A 1 512 ? -29.883 21.820 35.904 1.00 87.69 512 LEU A C 1
ATOM 3860 O O . LEU A 1 512 ? -29.391 22.875 36.286 1.00 87.69 512 LEU A O 1
ATOM 3864 N N . ILE A 1 513 ? -29.160 20.795 35.458 1.00 86.50 513 ILE A N 1
ATOM 3865 C CA . ILE A 1 513 ? -27.698 20.710 35.557 1.00 86.50 513 ILE A CA 1
ATOM 3866 C C . ILE A 1 513 ? -27.123 20.412 34.168 1.00 86.50 513 ILE A C 1
ATOM 3868 O O . ILE A 1 513 ? -27.450 19.382 33.581 1.00 86.50 513 ILE A O 1
ATOM 3872 N N . ASN A 1 514 ? -26.274 21.300 33.640 1.00 87.81 514 ASN A N 1
ATOM 3873 C CA . ASN A 1 514 ? -25.603 21.130 32.341 1.00 87.81 514 ASN A CA 1
ATOM 3874 C C . ASN A 1 514 ? -24.133 20.754 32.523 1.00 87.81 514 ASN A C 1
ATOM 3876 O O . ASN A 1 514 ? -23.350 21.585 32.982 1.00 87.81 514 ASN A O 1
ATOM 3880 N N . PHE A 1 515 ? -23.750 19.535 32.149 1.00 86.75 515 PHE A N 1
ATOM 3881 C CA . PHE A 1 515 ? -22.401 19.011 32.374 1.00 86.75 515 PHE A CA 1
ATOM 3882 C C . PHE A 1 515 ? -21.869 18.214 31.188 1.00 86.75 515 PHE A C 1
ATOM 3884 O O . PHE A 1 515 ? -22.601 17.881 30.262 1.00 86.75 515 PHE A O 1
ATOM 3891 N N . THR A 1 516 ? -20.568 17.936 31.212 1.00 89.69 516 THR A N 1
ATOM 3892 C CA . THR A 1 516 ? -19.910 17.034 30.263 1.00 89.69 516 THR A CA 1
ATOM 3893 C C . THR A 1 516 ? -19.638 15.695 30.928 1.00 89.69 516 THR A C 1
ATOM 3895 O O . THR A 1 516 ? -19.349 15.652 32.125 1.00 89.69 516 THR A O 1
ATOM 3898 N N . THR A 1 517 ? -19.745 14.606 30.169 1.00 88.94 517 THR A N 1
ATOM 3899 C CA . THR A 1 517 ? -19.342 13.283 30.653 1.00 88.94 517 THR A CA 1
ATOM 3900 C C . THR A 1 517 ? -17.839 13.231 30.930 1.00 88.94 517 THR A C 1
ATOM 3902 O O . THR A 1 517 ? -17.040 13.831 30.206 1.00 88.94 517 THR A O 1
ATOM 3905 N N . ASP A 1 518 ? -17.457 12.506 31.981 1.00 87.25 518 ASP A N 1
ATOM 3906 C CA . ASP A 1 518 ? -16.063 12.322 32.386 1.00 87.25 518 ASP A CA 1
ATOM 3907 C C . ASP A 1 518 ? -15.265 11.412 31.422 1.00 87.25 518 ASP A C 1
ATOM 3909 O O . ASP A 1 518 ? -15.758 10.967 30.383 1.00 87.25 518 ASP A O 1
ATOM 3913 N N . GLN A 1 519 ? -14.013 11.098 31.780 1.00 83.19 519 GLN A N 1
ATOM 3914 C CA . GLN A 1 519 ? -13.146 10.186 31.015 1.00 83.19 519 GLN A CA 1
ATOM 3915 C C . GLN A 1 519 ? -13.679 8.741 30.910 1.00 83.19 519 GLN A C 1
ATOM 3917 O O . GLN A 1 519 ? -13.137 7.932 30.167 1.00 83.19 519 GLN A O 1
ATOM 3922 N N . TYR A 1 520 ? -14.726 8.389 31.652 1.00 83.06 520 TYR A N 1
ATOM 3923 C CA . TYR A 1 520 ? -15.399 7.093 31.582 1.00 83.06 520 TYR A CA 1
ATOM 3924 C C . TYR A 1 520 ? -16.784 7.200 30.938 1.00 83.06 520 TYR A C 1
ATOM 3926 O O . TYR A 1 520 ? -17.530 6.220 30.938 1.00 83.06 520 TYR A O 1
ATOM 3934 N N . GLY A 1 521 ? -17.131 8.371 30.397 1.00 85.12 521 GLY A N 1
ATOM 3935 C CA . GLY A 1 521 ? -18.414 8.665 29.778 1.00 85.12 521 GLY A CA 1
ATOM 3936 C C . GLY A 1 521 ? -19.575 8.803 30.762 1.00 85.12 521 GLY A C 1
ATOM 3937 O O . GLY A 1 521 ? -20.727 8.631 30.364 1.00 85.12 521 GLY A O 1
ATOM 3938 N N . ARG A 1 522 ? -19.297 9.093 32.039 1.00 88.88 522 ARG A N 1
ATOM 3939 C CA . ARG A 1 522 ? -20.283 9.124 33.127 1.00 88.88 522 ARG A CA 1
ATOM 3940 C C . ARG A 1 522 ? -20.557 10.543 33.626 1.00 88.88 522 ARG A C 1
ATOM 3942 O O . ARG A 1 522 ? -19.704 11.426 33.554 1.00 88.88 522 ARG A O 1
ATOM 3949 N N . VAL A 1 523 ? -21.753 10.738 34.171 1.00 88.81 523 VAL A N 1
ATOM 3950 C CA . VAL A 1 523 ? -22.153 11.890 34.989 1.00 88.81 523 VAL A CA 1
ATOM 3951 C C . VAL A 1 523 ? -22.774 11.338 36.267 1.00 88.81 523 VAL A C 1
ATOM 3953 O O . VAL A 1 523 ? -23.757 10.601 36.199 1.00 88.81 523 VAL A O 1
ATOM 3956 N N . ILE A 1 524 ? -22.198 11.676 37.421 1.00 89.06 524 ILE A N 1
ATOM 3957 C CA . ILE A 1 524 ? -22.626 11.176 38.735 1.00 89.06 524 ILE A CA 1
ATOM 3958 C C . ILE A 1 524 ? -23.196 12.342 39.530 1.00 89.06 524 ILE A C 1
ATOM 3960 O O . ILE A 1 524 ? -22.462 13.251 39.884 1.00 89.06 524 ILE A O 1
ATOM 3964 N N . THR A 1 525 ? -24.492 12.311 39.816 1.00 90.06 525 THR A N 1
ATOM 3965 C CA . THR A 1 525 ? -25.212 13.336 40.586 1.00 90.06 525 THR A CA 1
ATOM 3966 C C . THR A 1 525 ? -25.805 12.744 41.854 1.00 90.06 525 THR A C 1
ATOM 3968 O O . THR A 1 525 ? -25.997 11.535 41.949 1.00 90.06 525 THR A O 1
ATOM 3971 N N . GLU A 1 526 ? -26.122 13.592 42.822 1.00 90.88 526 GLU A N 1
ATOM 3972 C CA . GLU A 1 526 ? -26.746 13.195 44.079 1.00 90.88 526 GLU A CA 1
ATOM 3973 C C . GLU A 1 526 ? -28.160 13.768 44.157 1.00 90.88 526 GLU A C 1
ATOM 3975 O O . GLU A 1 526 ? -28.386 14.959 43.918 1.00 90.88 526 GLU A O 1
ATOM 3980 N N . PHE A 1 527 ? -29.128 12.902 44.442 1.00 91.12 527 PHE A N 1
ATOM 3981 C CA . PHE A 1 527 ? -30.512 13.272 44.685 1.00 91.12 527 PHE A CA 1
ATOM 3982 C C . PHE A 1 527 ? -30.827 13.121 46.169 1.00 91.12 527 PHE A C 1
ATOM 3984 O O . PHE A 1 527 ? -30.839 12.006 46.686 1.00 91.12 527 PHE A O 1
ATOM 3991 N N . THR A 1 528 ? -31.165 14.231 46.819 1.00 90.38 528 THR A N 1
ATOM 3992 C CA . THR A 1 528 ? -31.589 14.255 48.223 1.00 90.38 528 THR A CA 1
ATOM 3993 C C . THR A 1 528 ? -33.095 14.468 48.304 1.00 90.38 528 THR A C 1
ATOM 3995 O O . THR A 1 528 ? -33.643 15.430 47.749 1.00 90.38 528 THR A O 1
ATOM 3998 N N . SER A 1 529 ? -33.789 13.573 49.002 1.00 89.75 529 SER A N 1
ATOM 3999 C CA . SER A 1 529 ? -35.240 13.655 49.185 1.00 89.75 529 SER A CA 1
ATOM 4000 C C . SER A 1 529 ? -35.676 14.821 50.089 1.00 89.75 529 SER A C 1
ATOM 4002 O O . SER A 1 529 ? -34.946 15.327 50.942 1.00 89.75 529 SER A O 1
ATOM 4004 N N . SER A 1 530 ? -36.921 15.260 49.906 1.00 89.62 530 SER A N 1
ATOM 4005 C CA . SER A 1 530 ? -37.597 16.213 50.792 1.00 89.62 530 SER A CA 1
ATOM 4006 C C . SER A 1 530 ? -38.508 15.494 51.803 1.00 89.62 530 SER A C 1
ATOM 4008 O O . SER A 1 530 ? -38.490 14.274 51.936 1.00 89.62 530 SER A O 1
ATOM 4010 N N . ASN A 1 531 ? -39.361 16.249 52.502 1.00 86.69 531 ASN A N 1
ATOM 4011 C CA . ASN A 1 531 ? -40.360 15.695 53.426 1.00 86.69 531 ASN A CA 1
ATOM 4012 C C . ASN A 1 531 ? -41.615 15.145 52.717 1.00 86.69 531 ASN A C 1
ATOM 4014 O O . ASN A 1 531 ? -42.538 14.670 53.381 1.00 86.69 531 ASN A O 1
ATOM 4018 N N . PHE A 1 532 ? -41.706 15.276 51.392 1.00 85.19 532 PHE A N 1
ATOM 4019 C CA . PHE A 1 532 ? -42.876 14.877 50.615 1.00 85.19 532 PHE A CA 1
ATOM 4020 C C . PHE A 1 532 ? -42.655 13.529 49.931 1.00 85.19 532 PHE A C 1
ATOM 4022 O O . PHE A 1 532 ? -41.594 13.269 49.373 1.00 85.19 532 PHE A O 1
ATOM 4029 N N . VAL A 1 533 ? -43.692 12.692 49.942 1.00 88.06 533 VAL A N 1
ATOM 4030 C CA . VAL A 1 533 ? -43.699 11.383 49.276 1.00 88.06 533 VAL A CA 1
ATOM 4031 C C . VAL A 1 533 ? -44.171 11.484 47.832 1.00 88.06 533 VAL A C 1
ATOM 4033 O O . VAL A 1 533 ? -45.034 12.303 47.505 1.00 88.06 533 VAL A O 1
ATOM 4036 N N . GLY A 1 534 ? -43.642 10.613 46.977 1.00 88.62 534 GLY A N 1
ATOM 4037 C CA . GLY A 1 534 ? -44.029 10.524 45.574 1.00 88.62 534 GLY A CA 1
ATOM 4038 C C . GLY A 1 534 ? -42.909 9.998 44.685 1.00 88.62 534 GLY A C 1
ATOM 4039 O O . GLY A 1 534 ? -41.829 9.655 45.160 1.00 88.62 534 GLY A O 1
ATOM 4040 N N . ASN A 1 535 ? -43.177 9.975 43.381 1.00 89.62 535 ASN A N 1
ATOM 4041 C CA . ASN A 1 535 ? -42.207 9.563 42.373 1.00 89.62 535 ASN A CA 1
ATOM 4042 C C . ASN A 1 535 ? -41.627 10.803 41.698 1.00 89.62 535 ASN A C 1
ATOM 4044 O O . ASN A 1 535 ? -42.350 11.586 41.077 1.00 89.62 535 ASN A O 1
ATOM 4048 N N . CYS A 1 536 ? -40.319 10.967 41.814 1.00 88.56 536 CYS A N 1
ATOM 4049 C CA . CYS A 1 536 ? -39.547 11.966 41.100 1.00 88.56 536 CYS A CA 1
ATOM 4050 C C . CYS A 1 536 ? -39.026 11.346 39.799 1.00 88.56 536 CYS A C 1
ATOM 4052 O O . CYS A 1 536 ? -38.557 10.215 39.818 1.00 88.56 536 CYS A O 1
ATOM 4054 N N . THR A 1 537 ? -39.105 12.052 38.668 1.00 91.19 537 THR A N 1
ATOM 4055 C CA . THR A 1 537 ? -38.461 11.601 37.420 1.00 91.19 537 THR A CA 1
ATOM 4056 C C . THR A 1 537 ? -37.340 12.557 37.051 1.00 91.19 537 THR A C 1
ATOM 4058 O O . THR A 1 537 ? -37.566 13.765 36.925 1.00 91.19 537 THR A O 1
ATOM 4061 N N . ILE A 1 538 ? -36.144 12.014 36.864 1.00 91.38 538 ILE A N 1
ATOM 4062 C CA . ILE A 1 538 ? -34.984 12.726 36.343 1.00 91.38 538 ILE A CA 1
ATOM 4063 C C . ILE A 1 538 ? -34.889 12.406 34.855 1.00 91.38 538 ILE A C 1
ATOM 4065 O O . ILE A 1 538 ? -35.001 11.249 34.462 1.00 91.38 538 ILE A O 1
ATOM 4069 N N . ILE A 1 539 ? -34.712 13.429 34.026 1.00 90.75 539 ILE A N 1
ATOM 4070 C CA . ILE A 1 539 ? -34.587 13.307 32.573 1.00 90.75 539 ILE A CA 1
ATOM 4071 C C . ILE A 1 539 ? -33.178 13.742 32.178 1.00 90.75 539 ILE A C 1
ATOM 4073 O O . ILE A 1 539 ? -32.771 14.853 32.513 1.00 90.75 539 ILE A O 1
ATOM 4077 N N . GLY A 1 540 ? -32.453 12.886 31.462 1.00 90.38 540 GLY A N 1
ATOM 4078 C CA . GLY A 1 540 ? -31.192 13.220 30.805 1.00 90.38 540 GLY A CA 1
ATOM 4079 C C . GLY A 1 540 ? -31.416 13.550 29.333 1.00 90.38 540 GLY A C 1
ATOM 4080 O O . GLY A 1 540 ? -32.119 12.825 28.633 1.00 90.38 540 GLY A O 1
ATOM 4081 N N . LEU A 1 541 ? -30.841 14.659 28.870 1.00 90.31 541 LEU A N 1
ATOM 4082 C CA . LEU A 1 541 ? -30.994 15.184 27.514 1.00 90.31 541 LEU A CA 1
ATOM 4083 C C . LEU A 1 541 ? -29.622 15.480 26.906 1.00 90.31 541 LEU A C 1
ATOM 4085 O O . LEU A 1 541 ? -28.799 16.143 27.531 1.00 90.31 541 LEU A O 1
ATOM 4089 N N . SER A 1 542 ? -29.398 15.057 25.666 1.00 90.12 542 SER A N 1
ATOM 4090 C CA . SER A 1 542 ? -28.295 15.540 24.831 1.00 90.12 542 SER A CA 1
ATOM 4091 C C . SER A 1 542 ? -28.716 15.482 23.373 1.00 90.12 542 SER A C 1
ATOM 4093 O O . SER A 1 542 ? -29.134 14.432 22.882 1.00 90.12 542 SER A O 1
ATOM 4095 N N . ASP A 1 543 ? -28.648 16.621 22.690 1.00 83.88 543 ASP A N 1
ATOM 4096 C CA . ASP A 1 543 ? -29.130 16.790 21.320 1.00 83.88 543 ASP A CA 1
ATOM 4097 C C . ASP A 1 543 ? -30.567 16.259 21.122 1.00 83.88 543 ASP A C 1
ATOM 4099 O O . ASP A 1 543 ? -31.528 16.871 21.591 1.00 83.88 543 ASP A O 1
ATOM 4103 N N . ALA A 1 544 ? -30.727 15.131 20.420 1.00 82.38 544 ALA A N 1
ATOM 4104 C CA . ALA A 1 544 ? -32.011 14.467 20.178 1.00 82.38 544 ALA A CA 1
ATOM 4105 C C . ALA A 1 544 ? -32.254 13.242 21.082 1.00 82.38 544 ALA A C 1
ATOM 4107 O O . ALA A 1 544 ? -33.359 12.694 21.085 1.00 82.38 544 ALA A O 1
ATOM 4108 N N . ILE A 1 545 ? -31.241 12.803 21.835 1.00 88.81 545 ILE A N 1
ATOM 4109 C CA . ILE A 1 545 ? -31.316 11.644 22.723 1.00 88.81 545 ILE A CA 1
ATOM 4110 C C . ILE A 1 545 ? -31.866 12.093 24.076 1.00 88.81 545 ILE A C 1
ATOM 4112 O O . ILE A 1 545 ? -31.397 13.064 24.674 1.00 88.81 545 ILE A O 1
ATOM 4116 N N . ASN A 1 546 ? -32.872 11.369 24.560 1.00 90.62 546 ASN A N 1
ATOM 4117 C CA . ASN A 1 546 ? -33.418 11.546 25.896 1.00 90.62 546 ASN A CA 1
ATOM 4118 C C . ASN A 1 546 ? -33.633 10.189 26.559 1.00 90.62 546 ASN A C 1
ATOM 4120 O O . ASN A 1 546 ? -34.009 9.229 25.890 1.00 90.62 546 ASN A O 1
ATOM 4124 N N . ASP A 1 547 ? -33.387 10.136 27.862 1.00 90.56 547 ASP A N 1
ATOM 4125 C CA . ASP A 1 547 ? -33.722 8.992 28.704 1.00 90.56 547 ASP A CA 1
ATOM 4126 C C . ASP A 1 547 ? -34.144 9.488 30.091 1.00 90.56 547 ASP A C 1
ATOM 4128 O O . ASP A 1 547 ? -33.879 10.638 30.463 1.00 90.56 547 ASP A O 1
ATOM 4132 N N . SER A 1 548 ? -34.842 8.657 30.857 1.00 90.81 548 SER A N 1
ATOM 4133 C CA . SER A 1 548 ? -35.401 9.060 32.144 1.00 90.81 548 SER A CA 1
ATOM 4134 C C . SER A 1 548 ? -35.341 7.959 33.190 1.00 90.81 548 SER A C 1
ATOM 4136 O O . SER A 1 548 ? -35.544 6.788 32.890 1.00 90.81 548 SER A O 1
ATOM 4138 N N . LEU A 1 549 ? -35.139 8.370 34.436 1.00 92.12 549 LEU A N 1
ATOM 4139 C CA . LEU A 1 549 ? -35.065 7.504 35.601 1.00 92.12 549 LEU A CA 1
ATOM 4140 C C . LEU A 1 549 ? -36.035 8.005 36.668 1.00 92.12 549 LEU A C 1
ATOM 4142 O O . LEU A 1 549 ? -36.077 9.200 36.965 1.00 92.12 549 LEU A O 1
ATOM 4146 N N . SER A 1 550 ? -36.805 7.096 37.261 1.00 90.25 550 SER A N 1
ATOM 4147 C CA . SER A 1 550 ? -37.700 7.423 38.370 1.00 90.25 550 SER A CA 1
ATOM 4148 C C . SER A 1 550 ? -37.086 7.028 39.711 1.00 90.25 550 SER A C 1
ATOM 4150 O O . SER A 1 550 ? -36.617 5.904 39.869 1.00 90.25 550 SER A O 1
ATOM 4152 N N . ILE A 1 551 ? -37.143 7.943 40.677 1.00 89.94 551 ILE A N 1
ATOM 4153 C CA . ILE A 1 551 ? -36.776 7.725 42.079 1.00 89.94 551 ILE A CA 1
ATOM 4154 C C . ILE A 1 551 ? -38.052 7.790 42.915 1.00 89.94 551 ILE A C 1
ATOM 4156 O O . ILE A 1 551 ? -38.813 8.761 42.832 1.00 89.94 551 ILE A O 1
ATOM 4160 N N . GLU A 1 552 ? -38.295 6.757 43.716 1.00 90.00 552 GLU A N 1
ATOM 4161 C CA . GLU A 1 552 ? -39.457 6.675 44.604 1.00 90.00 552 GLU A CA 1
ATOM 4162 C C . GLU A 1 552 ? -39.097 7.152 46.017 1.00 90.00 552 GLU A C 1
ATOM 4164 O O . GLU A 1 552 ? -38.100 6.724 46.596 1.00 90.00 552 GLU A O 1
ATOM 4169 N N . ILE A 1 553 ? -39.931 8.019 46.595 1.00 90.31 553 ILE A N 1
ATOM 4170 C CA . ILE A 1 553 ? -39.765 8.526 47.961 1.00 90.31 553 ILE A CA 1
ATOM 4171 C C . ILE A 1 553 ? -40.895 7.985 48.837 1.00 90.31 553 ILE A C 1
ATOM 4173 O O . ILE A 1 553 ? -42.072 8.293 48.606 1.00 90.31 553 ILE A O 1
ATOM 4177 N N . ARG A 1 554 ? -40.542 7.203 49.864 1.00 86.25 554 ARG A N 1
ATOM 4178 C CA . ARG A 1 554 ? -41.491 6.521 50.763 1.00 86.25 554 ARG A CA 1
ATOM 4179 C C . ARG A 1 554 ? -41.518 7.126 52.166 1.00 86.25 554 ARG A C 1
ATOM 4181 O O . ARG A 1 554 ? -40.559 7.735 52.625 1.00 86.25 554 ARG A O 1
ATOM 4188 N N . ASN A 1 555 ? -42.631 6.916 52.871 1.00 84.75 555 ASN A N 1
ATOM 4189 C CA . ASN A 1 555 ? -42.805 7.263 54.289 1.00 84.75 555 ASN A CA 1
ATOM 4190 C C . ASN A 1 555 ? -43.061 6.042 55.194 1.00 84.75 555 ASN A C 1
ATOM 4192 O O . ASN A 1 555 ? -43.545 6.195 56.315 1.00 84.75 555 ASN A O 1
ATOM 4196 N N . GLN A 1 556 ? -42.791 4.838 54.696 1.00 80.06 556 GLN A N 1
ATOM 4197 C CA . GLN A 1 556 ? -42.919 3.578 55.429 1.00 80.06 556 GLN A CA 1
ATOM 4198 C C . GLN A 1 556 ? -41.576 2.850 55.390 1.00 80.06 556 GLN A C 1
ATOM 4200 O O . GLN A 1 556 ? -40.881 2.989 54.380 1.00 80.06 556 GLN A O 1
ATOM 4205 N N . PRO A 1 557 ? -41.211 2.088 56.439 1.00 71.69 557 PRO A N 1
ATOM 4206 C CA . PRO A 1 557 ? -39.973 1.330 56.434 1.00 71.69 557 PRO A CA 1
ATOM 4207 C C . PRO A 1 557 ? -39.991 0.288 55.315 1.00 71.69 557 PRO A C 1
ATOM 4209 O O . PRO A 1 557 ? -41.019 -0.346 55.055 1.00 71.69 557 PRO A O 1
ATOM 4212 N N . PHE A 1 558 ? -38.860 0.117 54.642 1.00 72.62 558 PHE A N 1
ATOM 4213 C CA . PHE A 1 558 ? -38.708 -0.843 53.555 1.00 72.62 558 PHE A CA 1
ATOM 4214 C C . PHE A 1 558 ? -37.327 -1.483 53.590 1.00 72.62 558 PHE A C 1
ATOM 4216 O O . PHE A 1 558 ? -36.386 -0.955 54.173 1.00 72.62 558 PHE A O 1
ATOM 4223 N N . ILE A 1 559 ? -37.212 -2.642 52.952 1.00 67.81 559 ILE A N 1
ATOM 4224 C CA . ILE A 1 559 ? -35.917 -3.274 52.723 1.00 67.81 559 ILE A CA 1
ATOM 4225 C C . ILE A 1 559 ? -35.371 -2.711 51.418 1.00 67.81 559 ILE A C 1
ATOM 4227 O O . ILE A 1 559 ? -36.029 -2.806 50.379 1.00 67.81 559 ILE A O 1
ATOM 4231 N N . SER A 1 560 ? -34.188 -2.117 51.483 1.00 64.88 560 SER A N 1
ATOM 4232 C CA . SER A 1 560 ? -33.423 -1.698 50.322 1.00 64.88 560 SER A CA 1
ATOM 4233 C C . SER A 1 560 ? -32.293 -2.695 50.075 1.00 64.88 560 SER A C 1
ATOM 4235 O O . SER A 1 560 ? -31.755 -3.299 51.004 1.00 64.88 560 SER A O 1
ATOM 4237 N N . ALA A 1 561 ? -31.965 -2.906 48.806 1.00 62.06 561 ALA A N 1
ATOM 4238 C CA . ALA A 1 561 ? -30.772 -3.630 48.407 1.00 62.06 561 ALA A CA 1
ATOM 4239 C C . ALA A 1 561 ? -29.958 -2.693 47.516 1.00 62.06 561 ALA A C 1
ATOM 4241 O O . ALA A 1 561 ? -30.419 -2.308 46.442 1.00 62.06 561 ALA A O 1
ATOM 4242 N N . SER A 1 562 ? -28.775 -2.317 47.985 1.00 61.12 562 SER A N 1
ATOM 4243 C CA . SER A 1 562 ? -27.767 -1.606 47.209 1.00 61.12 562 SER A CA 1
ATOM 4244 C C . SER A 1 562 ? -26.759 -2.620 46.689 1.00 61.12 562 SER A C 1
ATOM 4246 O O . SER A 1 562 ? -26.336 -3.513 47.423 1.00 61.12 562 SER A O 1
ATOM 4248 N N . ILE A 1 563 ? -26.401 -2.509 45.416 1.00 65.50 563 ILE A N 1
ATOM 4249 C CA . ILE A 1 563 ? -25.356 -3.325 44.802 1.00 65.50 563 ILE A CA 1
ATOM 4250 C C . ILE A 1 563 ? -24.219 -2.379 44.451 1.00 65.50 563 ILE A C 1
ATOM 4252 O O . ILE A 1 563 ? -24.418 -1.424 43.701 1.00 65.50 563 ILE A O 1
ATOM 4256 N N . ASP A 1 564 ? -23.044 -2.658 44.990 1.00 64.25 564 ASP A N 1
ATOM 4257 C CA . ASP A 1 564 ? -21.814 -1.945 44.693 1.00 64.25 564 ASP A CA 1
ATOM 4258 C C . ASP A 1 564 ? -20.802 -2.907 44.072 1.00 64.25 564 ASP A C 1
ATOM 4260 O O . ASP A 1 564 ? -20.719 -4.068 44.471 1.00 64.25 564 ASP A O 1
ATOM 4264 N N . ALA A 1 565 ? -20.071 -2.457 43.058 1.00 63.91 565 ALA A N 1
ATOM 4265 C CA . ALA A 1 565 ? -19.148 -3.298 42.304 1.00 63.91 565 ALA A CA 1
ATOM 4266 C C . ALA A 1 565 ? -17.780 -2.619 42.216 1.00 63.91 565 ALA A C 1
ATOM 4268 O O . ALA A 1 565 ? -17.650 -1.560 41.603 1.00 63.91 565 ALA A O 1
ATOM 4269 N N . GLU A 1 566 ? -16.758 -3.251 42.793 1.00 64.56 566 GLU A N 1
ATOM 4270 C CA . GLU A 1 566 ? -15.382 -2.753 42.785 1.00 64.56 566 GLU A CA 1
ATOM 4271 C C . GLU A 1 566 ? -14.428 -3.734 42.073 1.00 64.56 566 GLU A C 1
ATOM 4273 O O . GLU A 1 566 ? -14.447 -4.928 42.377 1.00 64.56 566 GLU A O 1
ATOM 4278 N N . PRO A 1 567 ? -13.544 -3.261 41.173 1.00 61.66 567 PRO A N 1
ATOM 4279 C CA . PRO A 1 567 ? -13.418 -1.880 40.706 1.00 61.66 567 PRO A CA 1
ATOM 4280 C C . PRO A 1 567 ? -14.515 -1.495 39.694 1.00 61.66 567 PRO A C 1
ATOM 4282 O O . PRO A 1 567 ? -14.956 -2.306 38.887 1.00 61.66 567 PRO A O 1
ATOM 4285 N N . TYR A 1 568 ? -14.903 -0.215 39.676 1.00 54.50 568 TYR A N 1
ATOM 4286 C CA . TYR A 1 568 ? -15.909 0.328 38.745 1.00 54.50 568 TYR A CA 1
ATOM 4287 C C . TYR A 1 568 ? -15.505 0.301 37.257 1.00 54.50 568 TYR A C 1
ATOM 4289 O O . TYR A 1 568 ? -16.334 0.594 36.385 1.00 54.50 568 TYR A O 1
ATOM 4297 N N . VAL A 1 569 ? -14.229 0.034 36.972 1.00 56.88 569 VAL A N 1
ATOM 4298 C CA . VAL A 1 569 ? -13.643 -0.088 35.635 1.00 56.88 569 VAL A CA 1
ATOM 4299 C C . VAL A 1 569 ? -12.893 -1.405 35.603 1.00 56.88 569 VAL A C 1
ATOM 4301 O O . VAL A 1 569 ? -12.038 -1.645 36.452 1.00 56.88 569 VAL A O 1
ATOM 4304 N N . VAL A 1 570 ? -13.238 -2.241 34.632 1.00 59.62 570 VAL A N 1
ATOM 4305 C CA . VAL A 1 570 ? -12.768 -3.621 34.536 1.00 59.62 570 VAL A CA 1
ATOM 4306 C C . VAL A 1 570 ? -12.160 -3.841 33.160 1.00 59.62 570 VAL A C 1
ATOM 4308 O O . VAL A 1 570 ? -12.698 -3.393 32.146 1.00 59.62 570 VAL A O 1
ATOM 4311 N N . THR A 1 571 ? -11.021 -4.510 33.127 1.00 58.41 571 THR A N 1
ATOM 4312 C CA . THR A 1 571 ? -10.391 -5.051 31.928 1.00 58.41 571 THR A CA 1
ATOM 4313 C C . THR A 1 571 ? -10.636 -6.557 31.858 1.00 58.41 571 THR A C 1
ATOM 4315 O O . THR A 1 571 ? -11.039 -7.190 32.836 1.00 58.41 571 THR A O 1
ATOM 4318 N N . SER A 1 572 ? -10.462 -7.151 30.676 1.00 47.06 572 SER A N 1
ATOM 4319 C CA . SER A 1 572 ? -10.690 -8.588 30.501 1.00 47.06 572 SER A CA 1
ATOM 4320 C C . SER A 1 572 ? -9.781 -9.400 31.429 1.00 47.06 572 SER A C 1
ATOM 4322 O O . SER A 1 572 ? -8.560 -9.334 31.308 1.00 47.06 572 SER A O 1
ATOM 4324 N N . GLY A 1 573 ? -10.386 -10.201 32.310 1.00 54.22 573 GLY A N 1
ATOM 4325 C CA . GLY A 1 573 ? -9.684 -11.012 33.311 1.00 54.22 573 GLY A CA 1
ATOM 4326 C C . GLY A 1 573 ? -9.652 -10.410 34.719 1.00 54.22 573 GLY A C 1
ATOM 4327 O O . GLY A 1 573 ? -9.196 -11.089 35.639 1.00 54.22 573 GLY A O 1
ATOM 4328 N N . ASP A 1 574 ? -10.156 -9.187 34.909 1.00 57.09 574 ASP A N 1
ATOM 4329 C CA . ASP A 1 574 ? -10.266 -8.587 36.238 1.00 57.09 574 ASP A CA 1
ATOM 4330 C C . ASP A 1 574 ? -11.350 -9.275 37.078 1.00 57.09 574 ASP A C 1
ATOM 4332 O O . ASP A 1 574 ? -12.432 -9.620 36.599 1.00 57.09 574 ASP A O 1
ATOM 4336 N N . ILE A 1 575 ? -11.053 -9.457 38.364 1.00 65.44 575 ILE A N 1
ATOM 4337 C CA . ILE A 1 575 ? -12.003 -9.978 39.348 1.00 65.44 575 ILE A CA 1
ATOM 4338 C C . ILE A 1 575 ? -12.809 -8.795 39.886 1.00 65.44 575 ILE A C 1
ATOM 4340 O O . ILE A 1 575 ? -12.241 -7.873 40.471 1.00 65.44 575 ILE A O 1
ATOM 4344 N N . VAL A 1 576 ? -14.128 -8.832 39.690 1.00 59.84 576 VAL A N 1
ATOM 4345 C CA . VAL A 1 576 ? -15.056 -7.805 40.181 1.00 59.84 576 VAL A CA 1
ATOM 4346 C C . VAL A 1 576 ? -15.692 -8.279 41.476 1.00 59.84 576 VAL A C 1
ATOM 4348 O O . VAL A 1 576 ? -16.396 -9.289 41.499 1.00 59.84 576 VAL A O 1
ATOM 4351 N N . ASN A 1 577 ? -15.479 -7.531 42.552 1.00 68.06 577 ASN A N 1
ATOM 4352 C CA . ASN A 1 577 ? -16.130 -7.772 43.828 1.00 68.06 577 ASN A CA 1
ATOM 4353 C C . ASN A 1 577 ? -17.488 -7.077 43.829 1.00 68.06 577 ASN A C 1
ATOM 4355 O O . ASN A 1 577 ? -17.562 -5.850 43.837 1.00 68.06 577 ASN A O 1
ATOM 4359 N N . ILE A 1 578 ? -18.563 -7.863 43.833 1.00 64.88 578 ILE A N 1
ATOM 4360 C CA . ILE A 1 578 ? -19.929 -7.350 43.937 1.00 64.88 578 ILE A CA 1
ATOM 4361 C C . ILE A 1 578 ? -20.358 -7.426 45.401 1.00 64.88 578 ILE A C 1
ATOM 4363 O O . ILE A 1 578 ? -20.628 -8.503 45.932 1.00 64.88 578 ILE A O 1
ATOM 4367 N N . THR A 1 579 ? -20.444 -6.273 46.053 1.00 62.00 579 THR A N 1
ATOM 4368 C CA . THR A 1 579 ? -20.970 -6.134 47.408 1.00 62.00 579 THR A CA 1
ATOM 4369 C C . THR A 1 579 ? -22.452 -5.798 47.327 1.00 62.00 579 THR A C 1
ATOM 4371 O O . THR A 1 579 ? -22.833 -4.715 46.898 1.00 62.00 579 THR A O 1
ATOM 4374 N N . THR A 1 580 ? -23.315 -6.719 47.753 1.00 59.56 580 THR A N 1
ATOM 4375 C CA . THR A 1 580 ? -24.742 -6.417 47.930 1.00 59.56 580 THR A CA 1
ATOM 4376 C C . THR A 1 580 ? -24.997 -6.065 49.389 1.00 59.56 580 THR A C 1
ATOM 4378 O O . THR A 1 580 ? -24.877 -6.921 50.263 1.00 59.56 580 THR A O 1
ATOM 4381 N N . VAL A 1 581 ? -25.364 -4.816 49.659 1.00 59.88 581 VAL A N 1
ATOM 4382 C CA . VAL A 1 581 ? -25.758 -4.349 50.988 1.00 59.88 581 VAL A CA 1
ATOM 4383 C C . VAL A 1 581 ? -27.278 -4.345 51.068 1.00 59.88 581 VAL A C 1
ATOM 4385 O O . VAL A 1 581 ? -27.945 -3.605 50.350 1.00 59.88 581 VAL A O 1
ATOM 4388 N N . ILE A 1 582 ? -27.836 -5.173 51.948 1.00 61.88 582 ILE A N 1
ATOM 4389 C CA . ILE A 1 582 ? -29.267 -5.162 52.256 1.00 61.88 582 ILE A CA 1
ATOM 4390 C C . ILE A 1 582 ? -29.448 -4.355 53.536 1.00 61.88 582 ILE A C 1
ATOM 4392 O O . ILE A 1 582 ? -28.978 -4.765 54.598 1.00 61.88 582 ILE A O 1
ATOM 4396 N N . THR A 1 583 ? -30.123 -3.215 53.441 1.00 60.62 583 THR A N 1
ATOM 4397 C CA . THR A 1 583 ? -30.449 -2.372 54.593 1.00 60.62 583 THR A CA 1
ATOM 4398 C C . THR A 1 583 ? -31.947 -2.341 54.819 1.00 60.62 583 THR A C 1
ATOM 4400 O O . THR A 1 583 ? -32.753 -2.347 53.890 1.00 60.62 583 THR A O 1
ATOM 4403 N N . VAL A 1 584 ? -32.336 -2.302 56.088 1.00 67.06 584 VAL A N 1
ATOM 4404 C CA . VAL A 1 584 ? -33.686 -1.897 56.456 1.00 67.06 584 VAL A CA 1
ATOM 4405 C C . VAL A 1 584 ? -33.663 -0.386 56.608 1.00 67.06 584 VAL A C 1
ATOM 4407 O O . VAL A 1 584 ? -33.000 0.141 57.498 1.00 67.06 584 VAL A O 1
ATOM 4410 N N . GLU A 1 585 ? -34.382 0.295 55.730 1.00 71.00 585 GLU A N 1
ATOM 4411 C CA . GLU A 1 585 ? -34.553 1.737 55.780 1.00 71.00 585 GLU A CA 1
ATOM 4412 C C . GLU A 1 585 ? -35.770 2.056 56.652 1.00 71.00 585 GLU A C 1
ATOM 4414 O O . GLU A 1 585 ? -36.878 1.595 56.367 1.00 71.00 585 GLU A O 1
ATOM 4419 N N . GLY A 1 586 ? -35.578 2.854 57.707 1.00 65.38 586 GLY A N 1
ATOM 4420 C CA . GLY A 1 586 ? -36.641 3.264 58.631 1.00 65.38 586 GLY A CA 1
ATOM 4421 C C . GLY A 1 586 ? -36.650 2.493 59.954 1.00 65.38 586 GLY A C 1
ATOM 4422 O O . GLY A 1 586 ? -36.054 1.428 60.095 1.00 65.38 586 GLY A O 1
ATOM 4423 N N . GLU A 1 587 ? -37.359 3.024 60.953 1.00 60.19 587 GLU A N 1
ATOM 4424 C CA . GLU A 1 587 ? -37.528 2.345 62.243 1.00 60.19 587 GLU A CA 1
ATOM 4425 C C . GLU A 1 587 ? -38.548 1.195 62.132 1.00 60.19 587 GLU A C 1
ATOM 4427 O O . GLU A 1 587 ? -39.736 1.418 61.883 1.00 60.19 587 GLU A O 1
ATOM 4432 N N . LEU A 1 588 ? -38.095 -0.047 62.348 1.00 55.03 588 LEU A N 1
ATOM 4433 C CA . LEU A 1 588 ? -38.983 -1.199 62.533 1.00 55.03 588 LEU A CA 1
ATOM 4434 C C . LEU A 1 588 ? -39.550 -1.207 63.965 1.00 55.03 588 LEU A C 1
ATOM 4436 O O . LEU A 1 588 ? -38.779 -1.158 64.924 1.00 55.03 588 LEU A O 1
ATOM 4440 N N . PRO A 1 589 ? -40.871 -1.349 64.159 1.00 50.84 589 PRO A N 1
ATOM 4441 C CA . PRO A 1 589 ? -41.489 -1.305 65.486 1.00 50.84 589 PRO A CA 1
ATOM 4442 C C . PRO A 1 589 ? -41.356 -2.616 66.306 1.00 50.84 589 PRO A C 1
ATOM 4444 O O . PRO A 1 589 ? -42.331 -3.044 66.921 1.00 50.84 589 PRO A O 1
ATOM 4447 N N . VAL A 1 590 ? -40.188 -3.283 66.351 1.00 46.47 590 VAL A N 1
ATOM 4448 C CA . VAL A 1 590 ? -40.025 -4.598 67.033 1.00 46.47 590 VAL A CA 1
ATOM 4449 C C . VAL A 1 590 ? -38.712 -4.779 67.816 1.00 46.47 590 VAL A C 1
ATOM 4451 O O . VAL A 1 590 ? -37.657 -4.292 67.428 1.00 46.47 590 VAL A O 1
ATOM 4454 N N . SER A 1 591 ? -38.786 -5.505 68.945 1.00 46.53 591 SER A N 1
ATOM 4455 C CA . SER A 1 591 ? -37.806 -5.509 70.052 1.00 46.53 591 SER A CA 1
ATOM 4456 C C . SER A 1 591 ? -36.791 -6.672 70.103 1.00 46.53 591 SER A C 1
ATOM 4458 O O . SER A 1 591 ? -36.076 -6.796 71.101 1.00 46.53 591 SER A O 1
ATOM 4460 N N . ARG A 1 592 ? -36.663 -7.528 69.073 1.00 50.28 592 ARG A N 1
ATOM 4461 C CA . ARG A 1 592 ? -35.630 -8.596 69.031 1.00 50.28 592 ARG A CA 1
ATOM 4462 C C . ARG A 1 592 ? -34.760 -8.506 67.774 1.00 50.28 592 ARG A C 1
ATOM 4464 O O . ARG A 1 592 ? -35.176 -8.920 66.703 1.00 50.28 592 ARG A O 1
ATOM 4471 N N . SER A 1 593 ? -33.519 -8.038 67.920 1.00 43.91 593 SER A N 1
ATOM 4472 C CA . SER A 1 593 ? -32.587 -7.854 66.791 1.00 43.91 593 SER A CA 1
ATOM 4473 C C . SER A 1 593 ? -32.097 -9.182 66.172 1.00 43.91 593 SER A C 1
ATOM 4475 O O . SER A 1 593 ? -32.079 -9.326 64.959 1.00 43.91 593 SER A O 1
ATOM 4477 N N . ALA A 1 594 ? -31.792 -10.207 66.982 1.00 41.78 594 ALA A N 1
ATOM 4478 C CA . ALA A 1 594 ? -31.096 -11.417 66.506 1.00 41.78 594 ALA A CA 1
ATOM 4479 C C . ALA A 1 594 ? -31.958 -12.413 65.700 1.00 41.78 594 ALA A C 1
ATOM 4481 O O . ALA A 1 594 ? -31.509 -12.920 64.676 1.00 41.78 594 ALA A O 1
ATOM 4482 N N . ALA A 1 595 ? -33.201 -12.674 66.123 1.00 42.75 595 ALA A N 1
ATOM 4483 C CA . ALA A 1 595 ? -34.107 -13.566 65.384 1.00 42.75 595 ALA A CA 1
ATOM 4484 C C . ALA A 1 595 ? -34.518 -12.959 64.031 1.00 42.75 595 ALA A C 1
ATOM 4486 O O . ALA A 1 595 ? -34.696 -13.670 63.048 1.00 42.75 595 ALA A O 1
ATOM 4487 N N . THR A 1 596 ? -34.600 -11.629 63.978 1.00 42.66 596 THR A N 1
ATOM 4488 C CA . THR A 1 596 ? -34.939 -10.877 62.769 1.00 42.66 596 THR A CA 1
ATOM 4489 C C . THR A 1 596 ? -33.786 -10.898 61.763 1.00 42.66 596 THR A C 1
ATOM 4491 O O . THR A 1 596 ? -34.038 -11.077 60.580 1.00 42.66 596 THR A O 1
ATOM 4494 N N . SER A 1 597 ? -32.522 -10.833 62.208 1.00 43.72 597 SER A N 1
ATOM 4495 C CA . SER A 1 597 ? -31.358 -10.981 61.316 1.00 43.72 597 SER A CA 1
ATOM 4496 C C . SER A 1 597 ? -31.292 -12.351 60.631 1.00 43.72 597 SER A C 1
ATOM 4498 O O . SER A 1 597 ? -30.925 -12.423 59.463 1.00 43.72 597 SER A O 1
ATOM 4500 N N . MET A 1 598 ? -31.686 -13.426 61.324 1.00 43.44 598 MET A N 1
ATOM 4501 C CA . MET A 1 598 ? -31.767 -14.773 60.739 1.00 43.44 598 MET A CA 1
ATOM 4502 C C . MET A 1 598 ? -32.940 -14.917 59.756 1.00 43.44 598 MET A C 1
ATOM 4504 O O . MET A 1 598 ? -32.772 -15.515 58.699 1.00 43.44 598 MET A O 1
ATOM 4508 N N . LEU A 1 599 ? -34.092 -14.301 60.047 1.00 44.31 599 LEU A N 1
ATOM 4509 C CA . LEU A 1 599 ? -35.269 -14.298 59.162 1.00 44.31 599 LEU A CA 1
ATOM 4510 C C . LEU A 1 599 ? -35.063 -13.484 57.869 1.00 44.31 599 LEU A C 1
ATOM 4512 O O . LEU A 1 599 ? -35.767 -13.701 56.889 1.00 44.31 599 LEU A O 1
ATOM 4516 N N . ILE A 1 600 ? -34.115 -12.541 57.867 1.00 45.09 600 ILE A N 1
ATOM 4517 C CA . ILE A 1 600 ? -33.775 -11.699 56.706 1.00 45.09 600 ILE A CA 1
ATOM 4518 C C . ILE A 1 600 ? -32.793 -12.408 55.747 1.00 45.09 600 ILE A C 1
ATOM 4520 O O . ILE A 1 600 ? -32.728 -12.046 54.571 1.00 45.09 600 ILE A O 1
ATOM 4524 N N . LEU A 1 601 ? -32.045 -13.417 56.214 1.00 42.19 601 LEU A N 1
ATOM 4525 C CA . LEU A 1 601 ? -31.010 -14.097 55.421 1.00 42.19 601 LEU A CA 1
ATOM 4526 C C . LEU A 1 601 ? -31.515 -15.317 54.633 1.00 42.19 601 LEU A C 1
ATOM 4528 O O . LEU A 1 601 ? -30.897 -15.660 53.626 1.00 42.19 601 LEU A O 1
ATOM 4532 N N . ASP A 1 602 ? -32.639 -15.930 55.013 1.00 41.25 602 ASP A N 1
ATOM 4533 C CA . ASP A 1 602 ? -33.248 -16.996 54.211 1.00 41.25 602 ASP A CA 1
ATOM 4534 C C . ASP A 1 602 ? -34.264 -16.440 53.203 1.00 41.25 602 ASP A C 1
ATOM 4536 O O . ASP A 1 602 ? -35.383 -16.058 53.544 1.00 41.25 602 ASP A O 1
ATOM 4540 N N . ARG A 1 603 ? -33.877 -16.412 51.925 1.00 41.97 603 ARG A N 1
ATOM 4541 C CA . ARG A 1 603 ? -34.751 -16.011 50.810 1.00 41.97 603 ARG A CA 1
ATOM 4542 C C . ARG A 1 603 ? -35.597 -17.154 50.237 1.00 41.97 603 ARG A C 1
ATOM 4544 O O . ARG A 1 603 ? -36.391 -16.896 49.336 1.00 41.97 603 ARG A O 1
ATOM 4551 N N . SER A 1 604 ? -35.443 -18.389 50.718 1.00 43.75 604 SER A N 1
ATOM 4552 C CA . SER A 1 604 ? -36.186 -19.549 50.205 1.00 43.75 604 SER A CA 1
ATOM 4553 C C . SER A 1 604 ? -37.559 -19.732 50.859 1.00 43.75 604 SER A C 1
ATOM 4555 O O . SER A 1 604 ? -38.418 -20.410 50.299 1.00 43.75 604 SER A O 1
ATOM 4557 N N . GLY A 1 605 ? -37.779 -19.138 52.039 1.00 43.06 605 GLY A N 1
ATOM 4558 C CA . GLY A 1 605 ? -38.947 -19.447 52.867 1.00 43.06 605 GLY A CA 1
ATOM 4559 C C . GLY A 1 605 ? -38.986 -20.912 53.327 1.00 43.06 605 GLY A C 1
ATOM 4560 O O . GLY A 1 605 ? -40.044 -21.375 53.747 1.00 43.06 605 GLY A O 1
ATOM 4561 N N . SER A 1 606 ? -37.862 -21.634 53.216 1.00 47.75 606 SER A N 1
ATOM 4562 C CA . SER A 1 606 ? -37.730 -23.065 53.506 1.00 47.75 606 SER A CA 1
ATOM 4563 C C . SER A 1 606 ? -37.051 -23.347 54.843 1.00 47.75 606 SER A C 1
ATOM 4565 O O . SER A 1 606 ? -37.085 -24.494 55.294 1.00 47.75 606 SER A O 1
ATOM 4567 N N . MET A 1 607 ? -36.431 -22.361 55.498 1.00 44.88 607 MET A N 1
ATOM 4568 C CA . MET A 1 607 ? -35.967 -22.556 56.865 1.00 44.88 607 MET A CA 1
ATOM 4569 C C . MET A 1 607 ? -37.176 -22.609 57.791 1.00 44.88 607 MET A C 1
ATOM 4571 O O . MET A 1 607 ? -37.735 -21.585 58.186 1.00 44.88 607 MET A O 1
ATOM 4575 N N . ASP A 1 608 ? -37.552 -23.829 58.166 1.00 44.44 608 ASP A N 1
ATOM 4576 C CA . ASP A 1 608 ? -38.304 -24.044 59.388 1.00 44.44 608 ASP A CA 1
ATOM 4577 C C . ASP A 1 608 ? -37.423 -23.533 60.548 1.00 44.44 608 ASP A C 1
ATOM 4579 O O . ASP A 1 608 ? -36.323 -24.072 60.753 1.00 44.44 608 ASP A O 1
ATOM 4583 N N . PRO A 1 609 ? -37.827 -22.481 61.292 1.00 47.47 609 PRO A N 1
ATOM 4584 C CA . PRO A 1 609 ? -37.066 -21.994 62.445 1.00 47.47 609 PRO A CA 1
ATOM 4585 C C . PRO A 1 609 ? -36.785 -23.103 63.473 1.00 47.47 609 PRO A C 1
ATOM 4587 O O . PRO A 1 609 ? -35.887 -22.956 64.305 1.00 47.47 609 PRO A O 1
ATOM 4590 N N . ASP A 1 610 ? -37.500 -24.228 63.382 1.00 47.53 610 ASP A N 1
ATOM 4591 C CA . ASP A 1 610 ? -37.372 -25.396 64.241 1.00 47.53 610 ASP A CA 1
ATOM 4592 C C . ASP A 1 610 ? -36.050 -26.174 64.069 1.00 47.53 610 ASP A C 1
ATOM 4594 O O . ASP A 1 610 ? -35.617 -26.814 65.029 1.00 47.53 610 ASP A O 1
ATOM 4598 N N . TYR A 1 611 ? -35.343 -26.092 62.929 1.00 43.88 611 TYR A N 1
ATOM 4599 C CA . TYR A 1 611 ? -34.127 -26.906 62.708 1.00 43.88 611 TYR A CA 1
ATOM 4600 C C . TYR A 1 611 ? -32.925 -26.480 63.574 1.00 43.88 611 TYR A C 1
ATOM 4602 O O . TYR A 1 611 ? -32.074 -27.301 63.914 1.00 43.88 611 TYR A O 1
ATOM 4610 N N . TYR A 1 612 ? -32.879 -25.213 63.998 1.00 47.56 612 TYR A N 1
ATOM 4611 C CA . TYR A 1 612 ? -31.848 -24.694 64.907 1.00 47.56 612 TYR A CA 1
ATOM 4612 C C . TYR A 1 612 ? -32.384 -24.396 66.316 1.00 47.56 612 TYR A C 1
ATOM 4614 O O . TYR A 1 612 ? -31.628 -23.921 67.158 1.00 47.56 612 TYR A O 1
ATOM 4622 N N . ALA A 1 613 ? -33.656 -24.693 66.611 1.00 51.59 613 ALA A N 1
ATOM 4623 C CA . ALA A 1 613 ? -34.378 -24.245 67.809 1.00 51.59 613 ALA A CA 1
ATOM 4624 C C . ALA A 1 613 ? -33.936 -24.884 69.154 1.00 51.59 613 ALA A C 1
ATOM 4626 O O . ALA A 1 613 ? -34.653 -24.798 70.152 1.00 51.59 613 ALA A O 1
ATOM 4627 N N . GLY A 1 614 ? -32.754 -25.503 69.222 1.00 59.25 614 GLY A N 1
ATOM 4628 C CA . GLY A 1 614 ? -32.250 -26.165 70.426 1.00 59.25 614 GLY A CA 1
ATOM 4629 C C . GLY A 1 614 ? -33.126 -27.341 70.878 1.00 59.25 614 GLY A C 1
ATOM 4630 O O . GLY A 1 614 ? -33.916 -27.890 70.110 1.00 59.25 614 GLY A O 1
ATOM 4631 N N . THR A 1 615 ? -32.979 -27.761 72.137 1.00 71.81 615 THR A N 1
ATOM 4632 C CA . THR A 1 615 ? -33.793 -28.851 72.700 1.00 71.81 615 THR A CA 1
ATOM 4633 C C . THR A 1 615 ? -35.266 -28.437 72.779 1.00 71.81 615 THR A C 1
ATOM 4635 O O . THR A 1 615 ? -35.569 -27.376 73.324 1.00 71.81 615 THR A O 1
ATOM 4638 N N . ALA A 1 616 ? -36.187 -29.283 72.303 1.00 78.75 616 ALA A N 1
ATOM 4639 C CA . ALA A 1 616 ? -37.626 -29.040 72.412 1.00 78.75 616 ALA A CA 1
ATOM 4640 C C . ALA A 1 616 ? -38.053 -28.812 73.876 1.00 78.75 616 ALA A C 1
ATOM 4642 O O . ALA A 1 616 ? -37.540 -29.460 74.793 1.00 78.75 616 ALA A O 1
ATOM 4643 N N . LEU A 1 617 ? -38.993 -27.891 74.105 1.00 86.25 617 LEU A N 1
ATOM 4644 C CA . LEU A 1 617 ? -39.479 -27.535 75.441 1.00 86.25 617 LEU A CA 1
ATOM 4645 C C . LEU A 1 617 ? -40.970 -27.850 75.575 1.00 86.25 617 LEU A C 1
ATOM 4647 O O . LEU A 1 617 ? -41.766 -27.447 74.728 1.00 86.25 617 LEU A O 1
ATOM 4651 N N . ASP A 1 618 ? -41.347 -28.507 76.669 1.00 90.50 618 ASP A N 1
ATOM 4652 C CA . ASP A 1 618 ? -42.742 -28.674 77.078 1.00 90.50 618 ASP A CA 1
ATOM 4653 C C . ASP A 1 618 ? -42.950 -27.872 78.359 1.00 90.50 618 ASP A C 1
ATOM 4655 O O . ASP A 1 618 ? -42.370 -28.182 79.405 1.00 90.50 618 ASP A O 1
ATOM 4659 N N . ILE A 1 619 ? -43.753 -26.814 78.266 1.00 90.81 619 ILE A N 1
ATOM 4660 C CA . ILE A 1 619 ? -43.956 -25.853 79.348 1.00 90.81 619 ILE A CA 1
ATOM 4661 C C . ILE A 1 619 ? -45.414 -25.886 79.790 1.00 90.81 619 ILE A C 1
ATOM 4663 O O . ILE A 1 619 ? -46.320 -25.707 78.982 1.00 90.81 619 ILE A O 1
ATOM 4667 N N . VAL A 1 620 ? -45.665 -26.049 81.088 1.00 93.06 620 VAL A N 1
ATOM 4668 C CA . VAL A 1 620 ? -47.001 -25.833 81.660 1.00 93.06 620 VAL A CA 1
ATOM 4669 C C . VAL A 1 620 ? -46.983 -24.605 82.560 1.00 93.06 620 VAL A C 1
ATOM 4671 O O . VAL A 1 620 ? -46.256 -24.554 83.555 1.00 93.06 620 VAL A O 1
ATOM 4674 N N . LEU A 1 621 ? -47.802 -23.616 82.199 1.00 92.31 621 LEU A N 1
ATOM 4675 C CA . LEU A 1 621 ? -48.064 -22.430 83.005 1.00 92.31 621 LEU A CA 1
ATOM 4676 C C . LEU A 1 621 ? -49.152 -22.759 84.027 1.00 92.31 621 LEU A C 1
ATOM 4678 O O . LEU A 1 621 ? -50.291 -23.037 83.655 1.00 92.31 621 LEU A O 1
ATOM 4682 N N . VAL A 1 622 ? -48.792 -22.723 85.306 1.00 92.81 622 VAL A N 1
ATOM 4683 C CA . VAL A 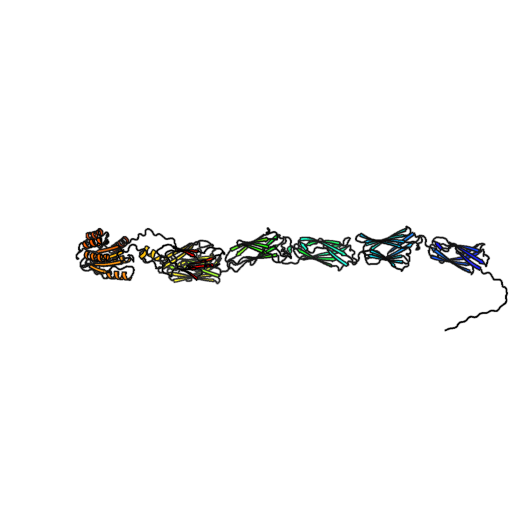1 622 ? -49.685 -22.954 86.442 1.00 92.81 622 VAL A CA 1
ATOM 4684 C C . VAL A 1 622 ? -49.992 -21.601 87.079 1.00 92.81 622 VAL A C 1
ATOM 4686 O O . VAL A 1 622 ? -49.157 -21.030 87.782 1.00 92.81 622 VAL A O 1
ATOM 4689 N N . LEU A 1 623 ? -51.172 -21.060 86.780 1.00 91.94 623 LEU A N 1
ATOM 4690 C CA . LEU A 1 623 ? -51.562 -19.691 87.118 1.00 91.94 623 LEU A CA 1
ATOM 4691 C C . LEU A 1 623 ? -52.594 -19.660 88.250 1.00 91.94 623 LEU A C 1
ATOM 4693 O O . LEU A 1 623 ? -53.664 -20.266 88.165 1.00 91.94 623 LEU A O 1
ATOM 4697 N N . ASP A 1 624 ? -52.290 -18.907 89.301 1.00 89.94 624 ASP A N 1
ATOM 4698 C CA . ASP A 1 624 ? -53.227 -18.653 90.391 1.00 89.94 624 ASP A CA 1
ATOM 4699 C C . ASP A 1 624 ? -54.384 -17.755 89.927 1.00 89.94 624 ASP A C 1
ATOM 4701 O O . ASP A 1 624 ? -54.185 -16.694 89.328 1.00 89.94 624 ASP A O 1
ATOM 4705 N N . ARG A 1 625 ? -55.614 -18.187 90.211 1.00 90.25 625 ARG A N 1
ATOM 4706 C CA . ARG A 1 625 ? -56.845 -17.403 90.034 1.00 90.25 625 ARG A CA 1
ATOM 4707 C C . ARG A 1 625 ? -57.698 -17.405 91.304 1.00 90.25 625 ARG A C 1
ATOM 4709 O O . ARG A 1 625 ? -58.925 -17.350 91.235 1.00 90.25 625 ARG A O 1
ATOM 4716 N N . SER A 1 626 ? -57.073 -17.525 92.466 1.00 87.31 626 SER A N 1
ATOM 4717 C CA . SER A 1 626 ? -57.735 -17.432 93.764 1.00 87.31 626 SER A CA 1
ATOM 4718 C C . SER A 1 626 ? -58.274 -16.024 94.029 1.00 87.31 626 SER A C 1
ATOM 4720 O O . SER A 1 626 ? -57.938 -15.055 93.344 1.00 87.31 626 SER A O 1
ATOM 4722 N N . GLY A 1 627 ? -59.143 -15.890 95.034 1.00 83.19 627 GLY A N 1
ATOM 4723 C CA . GLY A 1 627 ? -59.751 -14.602 95.374 1.00 83.19 627 GLY A CA 1
ATOM 4724 C C . GLY A 1 627 ? -58.749 -13.497 95.755 1.00 83.19 627 GLY A C 1
ATOM 4725 O O . GLY A 1 627 ? -59.099 -12.321 95.641 1.00 83.19 627 GLY A O 1
ATOM 4726 N N . SER A 1 628 ? -57.518 -13.834 96.174 1.00 81.19 628 SER A N 1
ATOM 4727 C CA . SER A 1 628 ? -56.454 -12.849 96.448 1.00 81.19 628 SER A CA 1
ATOM 4728 C C . SER A 1 628 ? -55.950 -12.147 95.189 1.00 81.19 628 SER A C 1
ATOM 4730 O O . SER A 1 628 ? -55.642 -10.961 95.260 1.00 81.19 628 SER A O 1
ATOM 4732 N N . MET A 1 629 ? -56.053 -12.776 94.014 1.00 83.25 629 MET A N 1
ATOM 4733 C CA . MET A 1 629 ? -55.605 -12.206 92.733 1.00 83.25 629 MET A CA 1
ATOM 4734 C C . MET A 1 629 ? -56.435 -10.984 92.262 1.00 83.25 629 MET A C 1
ATOM 4736 O O . MET A 1 629 ? -56.157 -10.391 91.215 1.00 83.25 629 MET A O 1
ATOM 4740 N N . LYS A 1 630 ? -57.446 -10.578 93.048 1.00 78.69 630 LYS A N 1
ATOM 4741 C CA . LYS A 1 630 ? -58.281 -9.371 92.893 1.00 78.69 630 LYS A CA 1
ATOM 4742 C C . LYS A 1 630 ? -57.950 -8.254 93.905 1.00 78.69 630 LYS A C 1
ATOM 4744 O O . LYS A 1 630 ? -58.564 -7.188 93.891 1.00 78.69 630 LYS A O 1
ATOM 4749 N N . PHE A 1 631 ? -57.016 -8.485 94.826 1.00 67.25 631 PHE A N 1
ATOM 4750 C CA . PHE A 1 631 ? -56.839 -7.689 96.046 1.00 67.25 631 PHE A CA 1
ATOM 4751 C C . PHE A 1 631 ? -56.489 -6.204 95.821 1.00 67.25 631 PHE A C 1
ATOM 4753 O O . PHE A 1 631 ? -56.907 -5.356 96.610 1.00 67.25 631 PHE A O 1
ATOM 4760 N N . LEU A 1 632 ? -55.763 -5.860 94.753 1.00 63.91 632 LEU A N 1
ATOM 4761 C CA . LEU A 1 632 ? -55.248 -4.504 94.501 1.00 63.91 632 LEU A CA 1
ATOM 4762 C C . LEU A 1 632 ? -56.178 -3.624 93.646 1.00 63.91 632 LEU A C 1
ATOM 4764 O O . LEU A 1 632 ? -55.942 -2.422 93.519 1.00 63.91 632 LEU A O 1
ATOM 4768 N N . GLY A 1 633 ? -57.248 -4.179 93.073 1.00 61.16 633 GLY A N 1
ATOM 4769 C CA . GLY A 1 633 ? -58.182 -3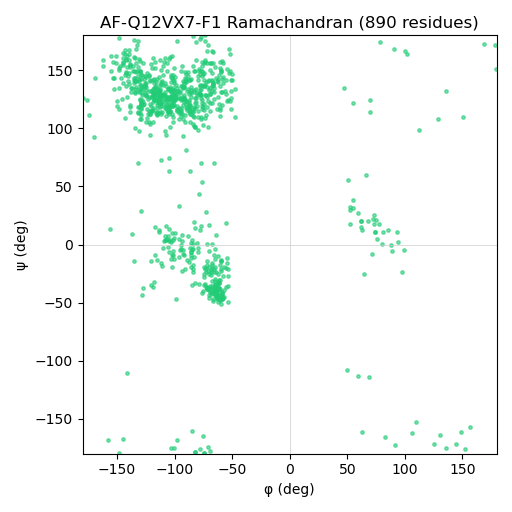.419 92.242 1.00 61.16 633 GLY A CA 1
ATOM 4770 C C . GLY A 1 633 ? -59.308 -4.282 91.684 1.00 61.16 633 GLY A C 1
ATOM 4771 O O . GLY A 1 633 ? -59.131 -5.472 91.471 1.00 61.16 633 GLY A O 1
ATOM 4772 N N . ASN A 1 634 ? -60.475 -3.678 91.438 1.00 58.78 634 ASN A N 1
ATOM 4773 C CA . ASN A 1 634 ? -61.652 -4.370 90.886 1.00 58.78 634 ASN A CA 1
ATOM 4774 C C . ASN A 1 634 ? -61.912 -4.057 89.395 1.00 58.78 634 ASN A C 1
ATOM 4776 O O . ASN A 1 634 ? -62.834 -4.634 88.823 1.00 58.78 634 ASN A O 1
ATOM 4780 N N . ALA A 1 635 ? -61.165 -3.120 88.788 1.00 61.00 635 ALA A N 1
ATOM 4781 C CA . ALA A 1 635 ? -61.269 -2.733 87.373 1.00 61.00 635 ALA A CA 1
ATOM 4782 C C . ALA A 1 635 ? -60.092 -1.810 86.952 1.00 61.00 635 ALA A C 1
ATOM 4784 O O . ALA A 1 635 ? -60.205 -0.590 87.100 1.00 61.00 635 ALA A O 1
ATOM 4785 N N . PRO A 1 636 ? -58.975 -2.343 86.420 1.00 62.56 636 PRO A N 1
ATOM 4786 C CA . PRO A 1 636 ? -58.711 -3.763 86.175 1.00 62.56 636 PRO A CA 1
ATOM 4787 C C . PRO A 1 636 ? -58.474 -4.556 87.471 1.00 62.56 636 PRO A C 1
ATOM 4789 O O . PRO A 1 636 ? -58.127 -3.980 88.503 1.00 62.56 636 PRO A O 1
ATOM 4792 N N . GLU A 1 637 ? -58.704 -5.872 87.422 1.00 73.44 637 GLU A N 1
ATOM 4793 C CA . GLU A 1 637 ? -58.389 -6.781 88.532 1.00 73.44 637 GLU A CA 1
ATOM 4794 C C . GLU A 1 637 ? -56.874 -6.905 88.675 1.00 73.44 637 GLU A C 1
ATOM 4796 O O . GLU A 1 637 ? -56.202 -7.290 87.719 1.00 73.44 637 GLU A O 1
ATOM 4801 N N . GLN A 1 638 ? -56.328 -6.564 89.838 1.00 73.38 638 GLN A N 1
ATOM 4802 C CA . GLN A 1 638 ? -54.889 -6.634 90.089 1.00 73.38 638 GLN A CA 1
ATOM 4803 C C . GLN A 1 638 ? -54.614 -7.485 91.335 1.00 73.38 638 GLN A C 1
ATOM 4805 O O . GLN A 1 638 ? -55.317 -7.302 92.335 1.00 73.38 638 GLN A O 1
ATOM 4810 N N . PRO A 1 639 ? -53.606 -8.380 91.313 1.00 79.31 639 PRO A N 1
ATOM 4811 C CA . PRO A 1 639 ? -52.571 -8.537 90.278 1.00 79.31 639 PRO A CA 1
ATOM 4812 C C . PRO A 1 639 ? -52.900 -9.487 89.092 1.00 79.31 639 PRO A C 1
ATOM 4814 O O . PRO A 1 639 ? -52.030 -9.742 88.258 1.00 79.31 639 PRO A O 1
ATOM 4817 N N . LEU A 1 640 ? -54.132 -10.010 88.957 1.00 85.81 640 LEU A N 1
ATOM 4818 C CA . LEU A 1 640 ? -54.482 -10.966 87.883 1.00 85.81 640 LEU A CA 1
ATOM 4819 C C . LEU A 1 640 ? -54.261 -10.430 86.458 1.00 85.81 640 LEU A C 1
ATOM 4821 O O . LEU A 1 640 ? -53.771 -11.159 85.597 1.00 85.81 640 LEU A O 1
ATOM 4825 N N . THR A 1 641 ? -54.620 -9.174 86.181 1.00 84.75 641 THR A N 1
ATOM 4826 C CA . THR A 1 641 ? -54.480 -8.594 84.830 1.00 84.75 641 THR A CA 1
ATOM 4827 C C . THR A 1 641 ? -53.011 -8.492 84.411 1.00 84.75 641 THR A C 1
ATOM 4829 O O . THR A 1 641 ? -52.678 -8.760 83.251 1.00 84.75 641 THR A O 1
ATOM 4832 N N . ASP A 1 642 ? -52.127 -8.173 85.357 1.00 83.50 642 ASP A N 1
ATOM 4833 C CA . ASP A 1 642 ? -50.683 -8.128 85.129 1.00 83.50 642 ASP A CA 1
ATOM 4834 C C . ASP A 1 642 ? -50.121 -9.535 84.887 1.00 83.50 642 ASP A C 1
ATOM 4836 O O . ASP A 1 642 ? -49.359 -9.736 83.939 1.00 83.50 642 ASP A O 1
ATOM 4840 N N . ALA A 1 643 ? -50.568 -10.531 85.662 1.00 85.19 643 ALA A N 1
ATOM 4841 C CA . ALA A 1 643 ? -50.185 -11.929 85.468 1.00 85.19 643 ALA A CA 1
ATOM 4842 C C . ALA A 1 643 ? -50.588 -12.460 84.082 1.00 85.19 643 ALA A C 1
ATOM 4844 O O . ALA A 1 643 ? -49.765 -13.062 83.389 1.00 85.19 643 ALA A O 1
ATOM 4845 N N . LYS A 1 644 ? -51.820 -12.173 83.633 1.00 88.19 644 LYS A N 1
ATOM 4846 C CA . LYS A 1 644 ? -52.301 -12.535 82.288 1.00 88.19 644 LYS A CA 1
ATOM 4847 C C . LYS A 1 644 ? -51.464 -11.887 81.190 1.00 88.19 644 LYS A C 1
ATOM 4849 O O . LYS A 1 644 ? -51.059 -12.554 80.241 1.00 88.19 644 LYS A O 1
ATOM 4854 N N . SER A 1 645 ? -51.202 -10.587 81.309 1.00 85.25 645 SER A N 1
ATOM 4855 C CA . SER A 1 645 ? -50.450 -9.835 80.299 1.00 85.25 645 SER A CA 1
ATOM 4856 C C . SER A 1 645 ? -49.008 -10.331 80.193 1.00 85.25 645 SER A C 1
ATOM 4858 O O . SER A 1 645 ? -48.516 -10.559 79.089 1.00 85.25 645 SER A O 1
ATOM 4860 N N . ALA A 1 646 ? -48.354 -10.574 81.332 1.00 83.50 646 ALA A N 1
ATOM 4861 C CA . ALA A 1 646 ? -46.993 -11.093 81.372 1.00 83.50 646 ALA A CA 1
ATOM 4862 C C . ALA A 1 646 ? -46.898 -12.524 80.816 1.00 83.50 646 ALA A C 1
ATOM 4864 O O . ALA A 1 646 ? -45.980 -12.808 80.051 1.00 83.50 646 ALA A O 1
ATOM 4865 N N . ALA A 1 647 ? -47.869 -13.394 81.120 1.00 84.44 647 ALA A N 1
ATOM 4866 C CA . ALA A 1 647 ? -47.920 -14.753 80.580 1.00 84.44 647 ALA A CA 1
ATOM 4867 C C . ALA A 1 647 ? -48.100 -14.773 79.050 1.00 84.44 647 ALA A C 1
ATOM 4869 O O . ALA A 1 647 ? -47.432 -15.547 78.367 1.00 84.44 647 ALA A O 1
ATOM 4870 N N . LYS A 1 648 ? -48.940 -13.889 78.489 1.00 85.62 648 LYS A N 1
ATOM 4871 C CA . LYS A 1 648 ? -49.090 -13.753 77.027 1.00 85.62 648 LYS A CA 1
ATOM 4872 C C . LYS A 1 648 ? -47.794 -13.301 76.359 1.00 85.62 648 LYS A C 1
ATOM 4874 O O . LYS A 1 648 ? -47.350 -13.910 75.395 1.00 85.62 648 LYS A O 1
ATOM 4879 N N . ILE A 1 649 ? -47.134 -12.292 76.926 1.00 80.06 649 ILE A N 1
ATOM 4880 C CA . ILE A 1 649 ? -45.850 -11.806 76.402 1.00 80.06 649 ILE A CA 1
ATOM 4881 C C . ILE A 1 649 ? -44.757 -12.876 76.516 1.00 80.06 649 ILE A C 1
ATOM 4883 O O . ILE A 1 649 ? -43.937 -13.010 75.613 1.00 80.06 649 ILE A O 1
ATOM 4887 N N . PHE A 1 650 ? -44.752 -13.657 77.597 1.00 82.06 650 PHE A N 1
ATOM 4888 C CA . PHE A 1 650 ? -43.835 -14.782 77.748 1.00 82.06 650 PHE A CA 1
ATOM 4889 C C . PHE A 1 650 ? -44.004 -15.803 76.619 1.00 82.06 650 PHE A C 1
ATOM 4891 O O . PHE A 1 650 ? -43.009 -16.186 76.012 1.00 82.06 650 PHE A O 1
ATOM 4898 N N . MET A 1 651 ? -45.241 -16.186 76.286 1.00 80.50 651 MET A N 1
ATOM 4899 C CA . MET A 1 651 ? -45.508 -17.138 75.199 1.00 80.50 651 MET A CA 1
ATOM 4900 C C . MET A 1 651 ? -45.056 -16.626 73.829 1.00 80.50 651 MET A C 1
ATOM 4902 O O . MET A 1 651 ? -44.578 -17.414 73.019 1.00 80.50 651 MET A O 1
ATOM 4906 N N . GLU A 1 652 ? -45.131 -15.318 73.580 1.00 77.06 652 GLU A N 1
ATOM 4907 C CA . GLU A 1 652 ? -44.612 -14.726 72.339 1.00 77.06 652 GLU A CA 1
ATOM 4908 C C . GLU A 1 652 ? -43.080 -14.743 72.245 1.00 77.06 652 GLU A C 1
ATOM 4910 O O . GLU A 1 652 ? -42.524 -14.636 71.153 1.00 77.06 652 GLU A O 1
ATOM 4915 N N . ASN A 1 653 ? -42.387 -14.902 73.374 1.00 70.88 653 ASN A N 1
ATOM 4916 C CA . ASN A 1 653 ? -40.928 -14.943 73.426 1.00 70.88 653 ASN A CA 1
ATOM 4917 C C . ASN A 1 653 ? -40.341 -16.362 73.316 1.00 70.88 653 ASN A C 1
ATOM 4919 O O . ASN A 1 653 ? -39.119 -16.488 73.170 1.00 70.88 653 ASN A O 1
ATOM 4923 N N . LEU A 1 654 ? -41.183 -17.401 73.368 1.00 74.19 654 LEU A N 1
ATOM 4924 C CA . LEU A 1 654 ? -40.796 -18.808 73.234 1.00 74.19 654 LEU A CA 1
ATOM 4925 C C . LEU A 1 654 ? -40.616 -19.227 71.764 1.00 74.19 654 LEU A C 1
ATOM 4927 O O . LEU A 1 654 ? -41.139 -18.593 70.848 1.00 74.19 654 LEU A O 1
ATOM 4931 N N . LEU A 1 655 ? -39.858 -20.305 71.549 1.00 72.00 655 LEU A N 1
ATOM 4932 C CA . LEU A 1 655 ? -39.576 -20.864 70.223 1.00 72.00 655 LEU A CA 1
ATOM 4933 C C . LEU A 1 655 ? -40.787 -21.641 69.673 1.00 72.00 655 LEU A C 1
ATOM 4935 O O . LEU A 1 655 ? -41.591 -22.175 70.437 1.00 72.00 655 LEU A O 1
ATOM 4939 N N . SER A 1 656 ? -40.910 -21.737 68.348 1.00 71.06 656 SER A N 1
ATOM 4940 C CA . SER A 1 656 ? -42.012 -22.428 67.651 1.00 71.06 656 SER A CA 1
ATOM 4941 C C . SER A 1 656 ? -42.100 -23.925 67.973 1.00 71.06 656 SER A C 1
ATOM 4943 O O . SER A 1 656 ? -43.205 -24.451 68.121 1.00 71.06 656 SER A O 1
ATOM 4945 N N . ASN A 1 657 ? -40.960 -24.581 68.209 1.00 75.38 657 ASN A N 1
ATOM 4946 C CA . ASN A 1 657 ? -40.869 -25.982 68.636 1.00 75.38 657 ASN A CA 1
ATOM 4947 C C . ASN A 1 657 ? -41.311 -26.237 70.100 1.00 75.38 657 ASN A C 1
ATOM 4949 O O . ASN A 1 657 ? -41.243 -27.377 70.577 1.00 75.38 657 ASN A O 1
ATOM 4953 N N . THR A 1 658 ? -41.737 -25.202 70.835 1.00 82.69 658 THR A N 1
ATOM 4954 C CA . THR A 1 658 ? -42.208 -25.303 72.225 1.00 82.69 658 THR A CA 1
ATOM 4955 C C . THR A 1 658 ? -43.695 -25.653 72.270 1.00 82.69 658 THR A C 1
ATOM 4957 O O . THR A 1 658 ? -44.502 -25.059 71.551 1.00 82.69 658 THR A O 1
ATOM 4960 N N . GLU A 1 659 ? -44.074 -26.588 73.143 1.00 89.50 659 GLU A N 1
ATOM 4961 C CA . GLU A 1 659 ? -45.476 -26.861 73.465 1.00 89.50 659 GLU A CA 1
ATOM 4962 C C . GLU A 1 659 ? -45.839 -26.228 74.806 1.00 89.50 659 GLU A C 1
ATOM 4964 O O . GLU A 1 659 ? -45.159 -26.444 75.810 1.00 89.50 659 GLU A O 1
ATOM 4969 N N . VAL A 1 660 ? -46.917 -25.438 74.828 1.00 89.88 660 VAL A N 1
ATOM 4970 C CA . VAL A 1 660 ? -47.364 -24.742 76.041 1.00 89.88 660 VAL A CA 1
ATOM 4971 C C . VAL A 1 660 ? -48.742 -25.225 76.464 1.00 89.88 660 VAL A C 1
ATOM 4973 O O . VAL A 1 660 ? -49.690 -25.197 75.679 1.00 89.88 660 VAL A O 1
ATOM 4976 N N . GLY A 1 661 ? -48.851 -25.671 77.714 1.00 90.69 661 GLY A N 1
ATOM 4977 C CA . GLY A 1 661 ? -50.105 -25.971 78.400 1.00 90.69 661 GLY A CA 1
ATOM 4978 C C . GLY A 1 661 ? -50.429 -24.912 79.451 1.00 90.69 661 GLY A C 1
ATOM 4979 O O . GLY A 1 661 ? -49.539 -24.236 79.969 1.00 90.69 661 GLY A O 1
ATOM 4980 N N . VAL A 1 662 ? -51.711 -24.775 79.786 1.00 91.69 662 VAL A N 1
ATOM 4981 C CA . VAL A 1 662 ? -52.182 -23.809 80.786 1.00 91.69 662 VAL A CA 1
ATOM 4982 C C . VAL A 1 662 ? -53.086 -24.518 81.786 1.00 91.69 662 VAL A C 1
ATOM 4984 O O . VAL A 1 662 ? -54.069 -25.164 81.414 1.00 91.69 662 VAL A O 1
ATOM 4987 N N . VAL A 1 663 ? -52.738 -24.382 83.060 1.00 92.69 663 VAL A N 1
ATOM 4988 C CA . VAL A 1 663 ? -53.488 -24.882 84.211 1.00 92.69 663 VAL A CA 1
ATOM 4989 C C . VAL A 1 663 ? -53.751 -23.699 85.128 1.00 92.69 663 VAL A C 1
ATOM 4991 O O . VAL A 1 663 ? -52.823 -22.982 85.497 1.00 92.69 663 VAL A O 1
ATOM 4994 N N . SER A 1 664 ? -54.999 -23.491 85.523 1.00 91.69 664 SER A N 1
ATOM 4995 C CA . SER A 1 664 ? -55.353 -22.494 86.527 1.00 91.69 664 SER A CA 1
ATOM 4996 C C . SER A 1 664 ? -55.959 -23.146 87.751 1.00 91.69 664 SER A C 1
ATOM 4998 O O . SER A 1 664 ? -56.578 -24.211 87.683 1.00 91.69 664 SER A O 1
ATOM 5000 N N . PHE A 1 665 ? -55.797 -22.501 88.901 1.00 91.12 665 PHE A N 1
ATOM 5001 C CA . PHE A 1 665 ? -56.289 -23.061 90.149 1.00 91.12 665 PHE A CA 1
ATOM 5002 C C . PHE A 1 665 ? -56.906 -22.021 91.068 1.00 91.12 665 PHE A C 1
ATOM 5004 O O . PHE A 1 665 ? -56.495 -20.863 91.122 1.00 91.12 665 PHE A O 1
ATOM 5011 N N . SER A 1 666 ? -57.906 -22.481 91.815 1.00 88.69 666 SER A N 1
ATOM 5012 C CA . SER A 1 666 ? -58.385 -21.792 93.002 1.00 88.69 666 SER A CA 1
ATOM 5013 C C . SER A 1 666 ? -58.742 -22.772 94.117 1.00 88.69 666 SER A C 1
ATOM 5015 O O . SER A 1 666 ? -57.848 -23.416 94.653 1.00 88.69 666 SER A O 1
ATOM 5017 N N . SER A 1 667 ? -60.019 -22.954 94.470 1.00 86.19 667 SER A N 1
ATOM 5018 C CA . SER A 1 667 ? -60.438 -24.007 95.411 1.00 86.19 667 SER A CA 1
ATOM 5019 C C . SER A 1 667 ? -60.206 -25.415 94.846 1.00 86.19 667 SER A C 1
ATOM 5021 O O . SER A 1 667 ? -60.105 -26.371 95.611 1.00 86.19 667 SER A O 1
ATOM 5023 N N . THR A 1 668 ? -60.146 -25.531 93.517 1.00 84.62 668 THR A N 1
ATOM 5024 C CA . THR A 1 668 ? -59.834 -26.739 92.744 1.00 84.62 668 THR A CA 1
ATOM 5025 C C . THR A 1 668 ? -58.916 -26.368 91.577 1.00 84.62 668 THR A C 1
ATOM 5027 O O . THR A 1 668 ? -58.955 -25.227 91.109 1.00 84.62 668 THR A O 1
ATOM 5030 N N . SER A 1 669 ? -58.132 -27.324 91.083 1.00 88.81 669 SER A N 1
ATOM 5031 C CA . SER A 1 669 ? -57.358 -27.183 89.843 1.00 88.81 669 SER A CA 1
ATOM 5032 C C . SER A 1 669 ? -58.238 -27.376 88.599 1.00 88.81 669 SER A C 1
ATOM 5034 O O . SER A 1 669 ? -59.281 -28.035 88.652 1.00 88.81 669 SER A O 1
ATOM 5036 N N . THR A 1 670 ? -57.883 -26.741 87.483 1.00 89.94 670 THR A N 1
ATOM 5037 C CA . THR A 1 670 ? -58.534 -26.897 86.177 1.00 89.94 670 THR A CA 1
ATOM 5038 C C . THR A 1 670 ? -57.479 -26.871 85.074 1.00 89.94 670 THR A C 1
ATOM 5040 O O . THR A 1 670 ? -56.691 -25.936 84.975 1.00 89.94 670 THR A O 1
ATOM 5043 N N . VAL A 1 671 ? -57.486 -27.890 84.213 1.00 89.75 671 VAL A N 1
ATOM 5044 C CA . VAL A 1 671 ? -56.689 -27.890 82.980 1.00 89.75 671 VAL A CA 1
ATOM 5045 C C . VAL A 1 671 ? -57.426 -27.060 81.931 1.00 89.75 671 VAL A C 1
ATOM 5047 O O . VAL A 1 671 ? -58.355 -27.553 81.291 1.00 89.75 671 VAL A O 1
ATOM 5050 N N . ASP A 1 672 ? -57.027 -25.799 81.767 1.00 88.94 672 ASP A N 1
ATOM 5051 C CA . ASP A 1 672 ? -57.636 -24.886 80.792 1.00 88.94 672 ASP A CA 1
ATOM 5052 C C . ASP A 1 672 ? -57.213 -25.231 79.361 1.00 88.94 672 ASP A C 1
ATOM 5054 O O . ASP A 1 672 ? -57.996 -25.105 78.413 1.00 88.94 672 ASP A O 1
ATOM 5058 N N . ARG A 1 673 ? -55.974 -25.710 79.192 1.00 89.25 673 ARG A N 1
ATOM 5059 C CA . ARG A 1 673 ? -55.457 -26.149 77.897 1.00 89.25 673 ARG A CA 1
ATOM 5060 C C . ARG A 1 673 ? -54.365 -27.208 78.043 1.00 89.25 673 ARG A C 1
ATOM 5062 O O . ARG A 1 673 ? -53.426 -27.043 78.815 1.00 89.25 673 ARG A O 1
ATOM 5069 N N . GLN A 1 674 ? -54.471 -28.277 77.253 1.00 87.62 674 GLN A N 1
ATOM 5070 C CA . GLN A 1 674 ? -53.375 -29.236 77.072 1.00 87.62 674 GLN A CA 1
ATOM 5071 C C . GLN A 1 674 ? -52.209 -28.593 76.299 1.00 87.62 674 GLN A C 1
ATOM 5073 O O . GLN A 1 674 ? -52.464 -27.640 75.559 1.00 87.62 674 GLN A O 1
ATOM 5078 N N . PRO A 1 675 ? -50.965 -29.091 76.439 1.00 86.88 675 PRO A N 1
ATOM 5079 C CA . PRO A 1 675 ? -49.830 -28.596 75.665 1.00 86.88 675 PRO A CA 1
ATOM 5080 C C . PRO A 1 675 ? -50.124 -28.568 74.161 1.00 86.88 675 PRO A C 1
ATOM 5082 O O . PRO A 1 675 ? -50.582 -29.558 73.591 1.00 86.88 675 PRO A O 1
ATOM 5085 N N . VAL A 1 676 ? -49.928 -27.408 73.533 1.00 87.00 676 VAL A N 1
ATOM 5086 C CA . VAL A 1 676 ? -50.060 -27.218 72.081 1.00 87.00 676 VAL A CA 1
ATOM 5087 C C . VAL A 1 676 ? -48.821 -26.523 71.533 1.00 87.00 676 VAL A C 1
ATOM 5089 O O . VAL A 1 676 ? -48.283 -25.626 72.183 1.00 87.00 676 VAL A O 1
ATOM 5092 N N . SER A 1 677 ? -48.386 -26.917 70.335 1.00 81.88 677 SER A N 1
ATOM 5093 C CA . SER A 1 677 ? -47.228 -26.309 69.672 1.00 81.88 677 SER A CA 1
ATOM 5094 C C . SER A 1 677 ? -47.492 -24.852 69.289 1.00 81.88 677 SER A C 1
ATOM 5096 O O . SER A 1 677 ? -48.570 -24.512 68.786 1.00 81.88 677 SER A O 1
ATOM 5098 N N . LEU A 1 678 ? -46.492 -23.997 69.517 1.00 78.88 678 LEU A N 1
ATOM 5099 C CA . LEU A 1 678 ? -46.516 -22.572 69.180 1.00 78.88 678 LEU A CA 1
ATOM 5100 C C . LEU A 1 678 ? -46.202 -22.281 67.700 1.00 78.88 678 LEU A C 1
ATOM 5102 O O . LEU A 1 678 ? -46.198 -21.112 67.308 1.00 78.88 678 LEU A O 1
ATOM 5106 N N . ASN A 1 679 ? -45.970 -23.312 66.879 1.00 68.12 679 ASN A N 1
ATOM 5107 C CA . ASN A 1 679 ? -45.623 -23.187 65.460 1.00 68.12 679 ASN A CA 1
ATOM 5108 C C . ASN A 1 679 ? -46.738 -22.590 64.578 1.00 68.12 679 ASN A C 1
ATOM 5110 O O . ASN A 1 679 ? -46.461 -22.051 63.511 1.00 68.12 679 ASN A O 1
ATOM 5114 N N . ILE A 1 680 ? -47.998 -22.641 65.019 1.00 70.94 680 ILE A N 1
ATOM 5115 C CA . ILE A 1 680 ? -49.153 -22.119 64.278 1.00 70.94 680 ILE A CA 1
ATOM 5116 C C . ILE A 1 680 ? -49.831 -21.016 65.100 1.00 70.94 680 ILE A C 1
ATOM 5118 O O . ILE A 1 680 ? -50.199 -21.225 66.258 1.00 70.94 680 ILE A O 1
ATOM 5122 N N . SER A 1 681 ? -50.078 -19.853 64.485 1.00 69.56 681 SER A N 1
ATOM 5123 C CA . SER A 1 681 ? -50.726 -18.692 65.128 1.00 69.56 681 SER A CA 1
ATOM 5124 C C . SER A 1 681 ? -52.073 -19.027 65.783 1.00 69.56 681 SER A C 1
ATOM 5126 O O . SER A 1 681 ? -52.363 -18.557 66.880 1.00 69.56 681 SER A O 1
ATOM 5128 N N . GLY A 1 682 ? -52.857 -19.925 65.179 1.00 76.06 682 GLY A N 1
ATOM 5129 C CA . GLY A 1 682 ? -54.130 -20.384 65.740 1.00 76.06 682 GLY A CA 1
ATOM 5130 C C . GLY A 1 682 ? -54.010 -21.077 67.106 1.00 76.06 682 GLY A C 1
ATOM 5131 O O . GLY A 1 682 ? -54.920 -20.962 67.923 1.00 76.06 682 GLY A O 1
ATOM 5132 N N . ASN A 1 683 ? -52.893 -21.752 67.406 1.00 80.75 683 ASN A N 1
ATOM 5133 C CA . ASN A 1 683 ? -52.672 -22.347 68.730 1.00 80.75 683 ASN A CA 1
ATOM 5134 C C . ASN A 1 683 ? -52.340 -21.283 69.784 1.00 80.75 683 ASN A C 1
ATOM 5136 O O . ASN A 1 683 ? -52.800 -21.398 70.923 1.00 80.75 683 ASN A O 1
ATOM 5140 N N . LYS A 1 684 ? -51.614 -20.222 69.399 1.00 79.19 684 LYS A N 1
ATOM 5141 C CA . LYS A 1 684 ? -51.343 -19.067 70.271 1.00 79.19 684 LYS A CA 1
ATOM 5142 C C . LYS A 1 684 ? -52.635 -18.367 70.676 1.00 79.19 684 LYS A C 1
ATOM 5144 O O . LYS A 1 684 ? -52.847 -18.112 71.859 1.00 79.19 684 LYS A O 1
ATOM 5149 N N . ASP A 1 685 ? -53.548 -18.163 69.728 1.00 82.50 685 ASP A N 1
ATOM 5150 C CA . ASP A 1 685 ? -54.860 -17.572 70.009 1.00 82.50 685 ASP A CA 1
ATOM 5151 C C . ASP A 1 685 ? -55.674 -18.419 70.999 1.00 82.50 685 ASP A C 1
ATOM 5153 O O . ASP A 1 685 ? -56.339 -17.885 71.888 1.00 82.50 685 ASP A O 1
ATOM 5157 N N . LEU A 1 686 ? -55.610 -19.752 70.899 1.00 84.12 686 LEU A N 1
ATOM 5158 C CA . LEU A 1 686 ? -56.289 -20.651 71.840 1.00 84.12 686 LEU A CA 1
ATOM 5159 C C . LEU A 1 686 ? -55.721 -20.538 73.262 1.00 84.12 686 LEU A C 1
ATOM 5161 O O . LEU A 1 686 ? -56.494 -20.554 74.222 1.00 84.12 686 LEU A O 1
ATOM 5165 N N . LEU A 1 687 ? -54.403 -20.380 73.402 1.00 85.31 687 LEU A N 1
ATOM 5166 C CA . LEU A 1 687 ? -53.743 -20.155 74.692 1.00 85.31 687 LEU A CA 1
ATOM 5167 C C . LEU A 1 687 ? -54.063 -18.766 75.265 1.00 85.31 687 LEU A C 1
ATOM 5169 O O . LEU A 1 687 ? -54.401 -18.653 76.443 1.00 85.31 687 LEU A O 1
ATOM 5173 N N . HIS A 1 688 ? -54.040 -17.719 74.435 1.00 86.94 688 HIS A N 1
ATOM 5174 C CA . HIS A 1 688 ? -54.441 -16.365 74.829 1.00 86.94 688 HIS A CA 1
ATOM 5175 C C . HIS A 1 688 ? -55.882 -16.325 75.339 1.00 86.94 688 HIS A C 1
ATOM 5177 O O . HIS A 1 688 ? -56.135 -15.779 76.411 1.00 86.94 688 HIS A O 1
ATOM 5183 N N . ASN A 1 689 ? -56.806 -16.975 74.628 1.00 87.56 689 ASN A N 1
ATOM 5184 C CA . ASN A 1 689 ? -58.207 -17.058 75.031 1.00 87.56 689 ASN A CA 1
ATOM 5185 C C . ASN A 1 689 ? -58.390 -17.816 76.355 1.00 87.56 689 ASN A C 1
ATOM 5187 O O . ASN A 1 689 ? -59.199 -17.399 77.186 1.00 87.56 689 ASN A O 1
ATOM 5191 N N . ALA A 1 690 ? -57.631 -18.897 76.579 1.00 87.62 690 ALA A N 1
ATOM 5192 C CA . ALA A 1 690 ? -57.658 -19.632 77.843 1.00 87.62 690 ALA A CA 1
ATOM 5193 C C . ALA A 1 690 ? -57.243 -18.730 79.019 1.00 87.62 690 ALA A C 1
ATOM 5195 O O . ALA A 1 690 ? -57.976 -18.634 80.003 1.00 87.62 690 ALA A O 1
ATOM 5196 N N . ILE A 1 691 ? -56.138 -17.989 78.879 1.00 88.06 691 ILE A N 1
ATOM 5197 C CA . ILE A 1 691 ? -55.655 -17.037 79.892 1.00 88.06 691 ILE A CA 1
ATOM 5198 C C . ILE A 1 691 ? -56.640 -15.882 80.104 1.00 88.06 691 ILE A C 1
ATOM 5200 O O . ILE A 1 691 ? -56.951 -15.524 81.243 1.00 88.06 691 ILE A O 1
ATOM 5204 N N . ASP A 1 692 ? -57.182 -15.306 79.031 1.00 87.50 692 ASP A N 1
ATOM 5205 C CA . ASP A 1 692 ? -58.112 -14.180 79.128 1.00 87.50 692 ASP A CA 1
ATOM 5206 C C . ASP A 1 692 ? -59.422 -14.575 79.829 1.00 87.50 692 ASP A C 1
ATOM 5208 O O . ASP A 1 692 ? -59.966 -13.765 80.586 1.00 87.50 692 ASP A O 1
ATOM 5212 N N . SER A 1 693 ? -59.864 -15.831 79.690 1.00 86.94 693 SER A N 1
ATOM 5213 C CA . SER A 1 693 ? -61.088 -16.359 80.311 1.00 86.94 693 SER A CA 1
ATOM 5214 C C . SER A 1 693 ? -61.022 -16.570 81.832 1.00 86.94 693 SER A C 1
ATOM 5216 O O . SER A 1 693 ? -62.066 -16.726 82.467 1.00 86.94 693 SER A O 1
ATOM 5218 N N . MET A 1 694 ? -59.828 -16.549 82.435 1.00 87.06 694 MET A N 1
ATOM 5219 C CA . MET A 1 694 ? -59.654 -16.816 83.868 1.00 87.06 694 MET A CA 1
ATOM 5220 C C . MET A 1 694 ? -60.287 -15.717 84.731 1.00 87.06 694 MET A C 1
ATOM 5222 O O . MET A 1 694 ? -60.129 -14.529 84.451 1.00 87.06 694 MET A O 1
ATOM 5226 N N . VAL A 1 695 ? -60.958 -16.089 85.819 1.00 84.19 695 VAL A N 1
ATOM 5227 C CA . VAL A 1 695 ? -61.571 -15.142 86.765 1.00 84.19 695 VAL A CA 1
ATOM 5228 C C . VAL A 1 695 ? -61.116 -15.474 88.181 1.00 84.19 695 VAL A C 1
ATOM 5230 O O . VAL A 1 695 ? -61.103 -16.650 88.553 1.00 84.19 695 VAL A O 1
ATOM 5233 N N . ALA A 1 696 ? -60.754 -14.442 88.950 1.00 85.31 696 ALA A N 1
ATOM 5234 C CA . ALA A 1 696 ? -60.337 -14.579 90.342 1.00 85.31 696 ALA A CA 1
ATOM 5235 C C . ALA A 1 696 ? -61.521 -14.978 91.246 1.00 85.31 696 ALA A C 1
ATOM 5237 O O . ALA A 1 696 ? -62.459 -14.194 91.412 1.00 85.31 696 ALA A O 1
ATOM 5238 N N . ASP A 1 697 ? -61.487 -16.174 91.839 1.00 82.50 697 ASP A N 1
ATOM 5239 C CA . ASP A 1 697 ? -62.490 -16.648 92.806 1.00 82.50 697 ASP A CA 1
ATOM 5240 C C . ASP A 1 697 ? -61.975 -17.837 93.635 1.00 82.50 697 ASP A C 1
ATOM 5242 O O . ASP A 1 697 ? -61.187 -18.629 93.138 1.00 82.50 697 ASP A O 1
ATOM 5246 N N . GLY A 1 698 ? -62.480 -18.037 94.856 1.00 85.00 698 GLY A N 1
ATOM 5247 C CA . GLY A 1 698 ? -62.199 -19.220 95.685 1.00 85.00 698 GLY A CA 1
ATOM 5248 C C . GLY A 1 698 ? -60.885 -19.188 96.486 1.00 85.00 698 GLY A C 1
ATOM 5249 O O . GLY A 1 698 ? -60.289 -18.132 96.689 1.00 85.00 698 GLY A O 1
ATOM 5250 N N . GLY A 1 699 ? -60.484 -20.360 97.001 1.00 84.38 699 GLY A N 1
ATOM 5251 C CA . GLY A 1 699 ? -59.242 -20.585 97.761 1.00 84.38 699 GLY A CA 1
ATOM 5252 C C . GLY A 1 699 ? -58.023 -20.841 96.865 1.00 84.38 699 GLY A C 1
ATOM 5253 O O . GLY A 1 699 ? -58.067 -20.527 95.685 1.00 84.38 699 GLY A O 1
ATOM 5254 N N . THR A 1 700 ? -56.958 -21.432 97.414 1.00 86.62 700 THR A N 1
ATOM 5255 C CA . THR A 1 700 ? -55.652 -21.606 96.741 1.00 86.62 700 THR A CA 1
ATOM 5256 C C . THR A 1 700 ? -55.174 -23.060 96.880 1.00 86.62 700 THR A C 1
ATOM 5258 O O . THR A 1 700 ? -54.641 -23.437 97.925 1.00 86.62 700 THR A O 1
ATOM 5261 N N . ALA A 1 701 ? -55.404 -23.893 95.860 1.00 88.88 701 ALA A N 1
ATOM 5262 C CA . ALA A 1 701 ? -55.071 -25.324 95.801 1.00 88.88 701 ALA A CA 1
ATOM 5263 C C . ALA A 1 701 ? -53.841 -25.596 94.911 1.00 88.88 701 ALA A C 1
ATOM 5265 O O . ALA A 1 701 ? -53.930 -26.259 93.879 1.00 88.88 701 ALA A O 1
ATOM 5266 N N . ILE A 1 702 ? -52.686 -25.060 95.317 1.00 87.81 702 ILE A N 1
ATOM 5267 C CA . ILE A 1 702 ? -51.443 -25.084 94.527 1.00 87.81 702 ILE A CA 1
ATOM 5268 C C . ILE A 1 702 ? -50.905 -26.503 94.261 1.00 87.81 702 ILE A C 1
ATOM 5270 O O . ILE A 1 702 ? -50.520 -26.799 93.134 1.00 87.81 702 ILE A O 1
ATOM 5274 N N . GLY A 1 703 ? -50.918 -27.405 95.252 1.00 86.81 703 GLY A N 1
ATOM 5275 C CA . GLY A 1 703 ? -50.368 -28.757 95.082 1.00 86.81 703 GLY A CA 1
ATOM 5276 C C . GLY A 1 703 ? -51.199 -29.637 94.150 1.00 86.81 703 GLY A C 1
ATOM 5277 O O . GLY A 1 703 ? -50.639 -30.333 93.306 1.00 86.81 703 GLY A O 1
ATOM 5278 N N . ASP A 1 704 ? -52.531 -29.531 94.211 1.00 88.56 704 ASP A N 1
ATOM 5279 C CA . ASP A 1 704 ? -53.421 -30.228 93.271 1.00 88.56 704 ASP A CA 1
ATOM 5280 C C . ASP A 1 704 ? -53.202 -29.714 91.826 1.00 88.56 704 ASP A C 1
ATOM 5282 O O . ASP A 1 704 ? -53.219 -30.494 90.876 1.00 88.56 704 ASP A O 1
ATOM 5286 N N . ALA A 1 705 ? -52.918 -28.415 91.654 1.00 90.06 705 ALA A N 1
ATOM 5287 C CA . ALA A 1 705 ? -52.605 -27.818 90.352 1.00 90.06 705 ALA A CA 1
ATOM 5288 C C . ALA A 1 705 ? -51.255 -28.276 89.791 1.00 90.06 705 ALA A C 1
ATOM 5290 O O . ALA A 1 705 ? -51.132 -28.574 88.601 1.00 90.06 705 ALA A O 1
ATOM 5291 N N . MET A 1 706 ? -50.246 -28.392 90.657 1.00 91.12 706 MET A N 1
ATOM 5292 C CA . MET A 1 706 ? -48.958 -28.978 90.292 1.00 91.12 706 MET A CA 1
ATOM 5293 C C . MET A 1 706 ? -49.098 -30.465 89.938 1.00 91.12 706 MET A C 1
ATOM 5295 O O . MET A 1 706 ? -48.418 -30.939 89.032 1.00 91.12 706 MET A O 1
ATOM 5299 N N . ALA A 1 707 ? -49.991 -31.208 90.598 1.00 90.94 707 ALA A N 1
ATOM 5300 C CA . ALA A 1 707 ? -50.268 -32.601 90.253 1.00 90.94 707 ALA A CA 1
ATOM 5301 C C . ALA A 1 707 ? -50.886 -32.736 88.847 1.00 90.94 707 ALA A C 1
ATOM 5303 O O . ALA A 1 707 ? -50.438 -33.572 88.058 1.00 90.94 707 ALA A O 1
ATOM 5304 N N . ASP A 1 708 ? -51.846 -31.878 88.492 1.00 91.81 708 ASP A N 1
ATOM 5305 C CA . ASP A 1 708 ? -52.413 -31.839 87.137 1.00 91.81 708 ASP A CA 1
ATOM 5306 C C . ASP A 1 708 ? -51.367 -31.445 86.088 1.00 91.81 708 ASP A C 1
ATOM 5308 O O . ASP A 1 708 ? -51.254 -32.093 85.045 1.00 91.81 708 ASP A O 1
ATOM 5312 N N . ALA A 1 709 ? -50.546 -30.434 86.380 1.00 91.94 709 ALA A N 1
ATOM 5313 C CA . ALA A 1 709 ? -49.465 -30.010 85.499 1.00 91.94 709 ALA A CA 1
ATOM 5314 C C . ALA A 1 709 ? -48.396 -31.104 85.309 1.00 91.94 709 ALA A C 1
ATOM 5316 O O . ALA A 1 709 ? -47.944 -31.331 84.186 1.00 91.94 709 ALA A O 1
ATOM 5317 N N . ASN A 1 710 ? -48.048 -31.843 86.370 1.00 92.56 710 ASN A N 1
ATOM 5318 C CA . ASN A 1 710 ? -47.183 -33.020 86.283 1.00 92.56 710 ASN A CA 1
ATOM 5319 C C . ASN A 1 710 ? -47.786 -34.077 85.352 1.00 92.56 710 ASN A C 1
ATOM 5321 O O . ASN A 1 710 ? -47.087 -34.582 84.480 1.00 92.56 710 ASN A O 1
ATOM 5325 N N . ASN A 1 711 ? -49.081 -34.382 85.478 1.00 91.62 711 ASN A N 1
ATOM 5326 C CA . ASN A 1 711 ? -49.746 -35.349 84.601 1.00 91.62 711 ASN A CA 1
ATOM 5327 C C . ASN A 1 711 ? -49.713 -34.918 83.125 1.00 91.62 711 ASN A C 1
ATOM 5329 O O . ASN A 1 711 ? -49.536 -35.768 82.251 1.00 91.62 711 ASN A O 1
ATOM 5333 N N . LEU A 1 712 ? -49.848 -33.622 82.829 1.00 90.19 712 LEU A N 1
ATOM 5334 C CA . LEU A 1 712 ? -49.732 -33.105 81.461 1.00 90.19 712 LEU A CA 1
ATOM 5335 C C . LEU A 1 712 ? -48.310 -33.253 80.913 1.00 90.19 712 LEU A C 1
ATOM 5337 O O . LEU A 1 712 ? -48.139 -33.770 79.815 1.00 90.19 712 LEU A O 1
ATOM 5341 N N . LEU A 1 713 ? -47.296 -32.867 81.691 1.00 89.31 713 LEU A N 1
ATOM 5342 C CA . LEU A 1 713 ? -45.891 -32.949 81.280 1.00 89.31 713 LEU A CA 1
ATOM 5343 C C . LEU A 1 713 ? -45.394 -34.398 81.170 1.00 89.31 713 LEU A C 1
ATOM 5345 O O . LEU A 1 713 ? -44.604 -34.722 80.286 1.00 89.31 713 LEU A O 1
ATOM 5349 N N . ILE A 1 714 ? -45.855 -35.309 82.032 1.00 89.75 714 ILE A N 1
ATOM 5350 C CA . ILE A 1 714 ? -45.520 -36.740 81.951 1.00 89.75 714 ILE A CA 1
ATOM 5351 C C . ILE A 1 714 ? -46.013 -37.331 80.628 1.00 89.75 714 ILE A C 1
ATOM 5353 O O . ILE A 1 714 ? -45.254 -38.049 79.981 1.00 89.75 714 ILE A O 1
ATOM 5357 N N . ASN A 1 715 ? -47.236 -36.980 80.220 1.00 85.94 715 ASN A N 1
ATOM 5358 C CA . ASN A 1 715 ? -47.854 -37.428 78.970 1.00 85.94 715 ASN A CA 1
ATOM 5359 C C . ASN A 1 715 ? -47.452 -36.591 77.737 1.00 85.94 715 ASN A C 1
ATOM 5361 O O . ASN A 1 715 ? -47.941 -36.874 76.645 1.00 85.94 715 ASN A O 1
ATOM 5365 N N . GLY A 1 716 ? -46.603 -35.572 77.916 1.00 82.62 716 GLY A N 1
ATOM 5366 C CA . GLY A 1 716 ? -46.023 -34.764 76.842 1.00 82.62 716 GLY A CA 1
ATOM 5367 C C . GLY A 1 716 ? -44.916 -35.492 76.074 1.00 82.62 716 GLY A C 1
ATOM 5368 O O . GLY A 1 716 ? -44.749 -36.713 76.175 1.00 82.62 716 GLY A O 1
ATOM 5369 N N . ARG A 1 717 ? -44.128 -34.739 75.307 1.00 83.50 717 ARG A N 1
ATOM 5370 C CA . ARG A 1 717 ? -43.091 -35.282 74.425 1.00 83.50 717 ARG A CA 1
ATOM 5371 C C . ARG A 1 717 ? -41.947 -35.923 75.235 1.00 83.50 717 ARG A C 1
ATOM 5373 O O . ARG A 1 717 ? -41.523 -35.377 76.259 1.00 83.50 717 ARG A O 1
ATOM 5380 N N . PRO A 1 718 ? -41.442 -37.107 74.833 1.00 79.19 718 PRO A N 1
ATOM 5381 C CA . PRO A 1 718 ? -40.390 -37.815 75.570 1.00 79.19 718 PRO A CA 1
ATOM 5382 C C . PRO A 1 718 ? -38.998 -37.184 75.411 1.00 79.19 718 PRO A C 1
ATOM 5384 O O . PRO A 1 718 ? -38.144 -37.369 76.274 1.00 79.19 718 PRO A O 1
ATOM 5387 N N . ASP A 1 719 ? -38.773 -36.465 74.316 1.00 78.56 719 ASP A N 1
ATOM 5388 C CA . ASP A 1 719 ? -37.527 -35.818 73.899 1.00 78.56 719 ASP A CA 1
ATOM 5389 C C . ASP A 1 719 ? -37.438 -34.334 74.301 1.00 78.56 719 ASP A C 1
ATOM 5391 O O . ASP A 1 719 ? -36.388 -33.714 74.134 1.00 78.56 719 ASP A O 1
ATOM 5395 N N . ALA A 1 720 ? -38.504 -33.776 74.886 1.00 83.06 720 ALA A N 1
ATOM 5396 C CA . ALA A 1 720 ? -38.551 -32.390 75.336 1.00 83.06 720 ALA A CA 1
ATOM 5397 C C . ALA A 1 720 ? -38.109 -32.215 76.801 1.00 83.06 720 ALA A C 1
ATOM 5399 O O . ALA A 1 720 ? -38.355 -33.063 77.667 1.00 83.06 720 ALA A O 1
ATOM 5400 N N . LYS A 1 721 ? -37.503 -31.064 77.120 1.00 86.81 721 LYS A N 1
ATOM 5401 C CA . LYS A 1 721 ? -37.295 -30.646 78.514 1.00 86.81 721 LYS A CA 1
ATOM 5402 C C . LYS A 1 721 ? -38.635 -30.236 79.113 1.00 86.81 721 LYS A C 1
ATOM 5404 O O . LYS A 1 721 ? -39.320 -29.367 78.579 1.00 86.81 721 LYS A O 1
ATOM 5409 N N . LYS A 1 722 ? -38.974 -30.834 80.253 1.00 91.19 722 LYS A N 1
ATOM 5410 C CA . LYS A 1 722 ? -40.259 -30.636 80.929 1.00 91.19 722 LYS A CA 1
ATOM 5411 C C . LYS A 1 722 ? -40.134 -29.557 81.993 1.00 91.19 722 LYS A C 1
ATOM 5413 O O . LYS A 1 722 ? -39.374 -29.710 82.953 1.00 91.19 722 LYS A O 1
ATOM 5418 N N . ILE A 1 723 ? -40.877 -28.473 81.815 1.00 91.62 723 ILE A N 1
ATOM 5419 C CA . ILE A 1 723 ? -40.778 -27.271 82.638 1.00 91.62 723 ILE A CA 1
ATOM 5420 C C . ILE A 1 723 ? -42.167 -26.893 83.144 1.00 91.62 723 ILE A C 1
ATOM 5422 O O . ILE A 1 723 ? -43.129 -26.786 82.389 1.00 91.62 723 ILE A O 1
ATOM 5426 N N . MET A 1 724 ? -42.270 -26.653 84.443 1.00 92.75 724 MET A N 1
ATOM 5427 C CA . MET A 1 724 ? -43.473 -26.130 85.076 1.00 92.75 724 MET A CA 1
ATOM 5428 C C . MET A 1 724 ? -43.173 -24.739 85.621 1.00 92.75 724 MET A C 1
ATOM 5430 O O . MET A 1 724 ? -42.175 -24.558 86.317 1.00 92.75 724 MET A O 1
ATOM 5434 N N . ILE A 1 725 ? -44.025 -23.760 85.328 1.00 92.75 725 ILE A N 1
ATOM 5435 C CA . ILE A 1 725 ? -43.909 -22.413 85.896 1.00 92.75 725 ILE A CA 1
ATOM 5436 C C . ILE A 1 725 ? -45.135 -22.164 86.760 1.00 92.75 725 ILE A C 1
ATOM 5438 O O . ILE A 1 725 ? -46.246 -22.079 86.247 1.00 92.75 725 ILE A O 1
ATOM 5442 N N . VAL A 1 726 ? -44.926 -22.062 88.067 1.00 91.62 726 VAL A N 1
ATOM 5443 C CA . VAL A 1 726 ? -45.981 -21.856 89.058 1.00 91.62 726 VAL A CA 1
ATOM 5444 C C . VAL A 1 726 ? -45.969 -20.405 89.504 1.00 91.62 726 VAL A C 1
ATOM 5446 O O . VAL A 1 726 ? -44.962 -19.928 90.021 1.00 91.62 726 VAL A O 1
ATOM 5449 N N . LEU A 1 727 ? -47.089 -19.712 89.329 1.00 91.31 727 LEU A N 1
ATOM 5450 C CA . LEU A 1 727 ? -47.278 -18.330 89.758 1.00 91.31 727 LEU A CA 1
ATOM 5451 C C . LEU A 1 727 ? -48.389 -18.266 90.802 1.00 91.31 727 LEU A C 1
ATOM 5453 O O . LEU A 1 727 ? -49.484 -18.756 90.541 1.00 91.31 727 LEU A O 1
ATOM 5457 N N . THR A 1 728 ? -48.121 -17.637 91.950 1.00 88.19 728 THR A N 1
ATOM 5458 C CA . THR A 1 728 ? -49.113 -17.397 93.015 1.00 88.19 728 THR A CA 1
ATOM 5459 C C . THR A 1 728 ? -48.837 -16.096 93.769 1.00 88.19 728 THR A C 1
ATOM 5461 O O . THR A 1 728 ? -47.685 -15.670 93.885 1.00 88.19 728 THR A O 1
ATOM 5464 N N . ASP A 1 729 ? -49.898 -15.464 94.275 1.00 82.75 729 ASP A N 1
ATOM 5465 C CA . ASP A 1 729 ? -49.841 -14.272 95.131 1.00 82.75 729 ASP A CA 1
ATOM 5466 C C . ASP A 1 729 ? -50.170 -14.561 96.608 1.00 82.75 729 ASP A C 1
ATOM 5468 O O . ASP A 1 729 ? -50.242 -13.634 97.418 1.00 82.75 729 ASP A O 1
ATOM 5472 N N . GLY A 1 730 ? -50.365 -15.836 96.971 1.00 80.56 730 GLY A N 1
ATOM 5473 C CA . GLY A 1 730 ? -50.938 -16.226 98.258 1.00 80.56 730 GLY A CA 1
ATOM 5474 C C . GLY A 1 730 ? -50.379 -17.514 98.871 1.00 80.56 730 GLY A C 1
ATOM 5475 O O . GLY A 1 730 ? -49.347 -18.052 98.470 1.00 80.56 730 GLY A O 1
ATOM 5476 N N . VAL A 1 731 ? -51.080 -18.006 99.898 1.00 84.25 731 VAL A N 1
ATOM 5477 C CA . VAL A 1 731 ? -50.738 -19.214 100.675 1.00 84.25 731 VAL A CA 1
ATOM 5478 C C . VAL A 1 731 ? -51.747 -20.326 100.381 1.00 84.25 731 VAL A C 1
ATOM 5480 O O . VAL A 1 731 ? -52.938 -20.063 100.218 1.00 84.25 731 VAL A O 1
ATOM 5483 N N . ALA A 1 732 ? -51.308 -21.587 100.384 1.00 83.81 732 ALA A N 1
ATOM 5484 C CA . ALA A 1 732 ? -52.177 -22.741 100.154 1.00 83.81 732 ALA A CA 1
ATOM 5485 C C . ALA A 1 732 ? -53.306 -22.862 101.208 1.00 83.81 732 ALA A C 1
ATOM 5487 O O . ALA A 1 732 ? -53.089 -23.196 102.382 1.00 83.81 732 ALA A O 1
ATOM 5488 N N . THR A 1 733 ? -54.554 -22.634 100.792 1.00 81.38 733 THR A N 1
ATOM 5489 C CA . THR A 1 733 ? -55.748 -22.652 101.664 1.00 81.38 733 THR A CA 1
ATOM 5490 C C . THR A 1 733 ? -56.692 -23.827 101.400 1.00 81.38 733 THR A C 1
ATOM 5492 O O . THR A 1 733 ? -57.477 -24.177 102.284 1.00 81.38 733 THR A O 1
ATOM 5495 N N . ALA A 1 734 ? -56.587 -24.467 100.232 1.00 78.81 734 ALA A N 1
ATOM 5496 C CA . ALA A 1 734 ? -57.432 -25.570 99.777 1.00 78.81 734 ALA A CA 1
ATOM 5497 C C . ALA A 1 734 ? -56.586 -26.700 99.152 1.00 78.81 734 ALA A C 1
ATOM 5499 O O . ALA A 1 734 ? -55.369 -26.573 99.037 1.00 78.81 734 ALA A O 1
ATOM 5500 N N . GLY A 1 735 ? -57.234 -27.799 98.766 1.00 81.19 735 GLY A N 1
ATOM 5501 C CA . GLY A 1 735 ? -56.593 -28.943 98.114 1.00 81.19 735 GLY A CA 1
ATOM 5502 C C . GLY A 1 735 ? -56.082 -30.032 99.060 1.00 81.19 735 GLY A C 1
ATOM 5503 O O . GLY A 1 735 ? -56.065 -29.867 100.286 1.00 81.19 735 GLY A O 1
ATOM 5504 N N . SER A 1 736 ? -55.729 -31.177 98.475 1.00 80.12 736 SER A N 1
ATOM 5505 C CA . SER A 1 736 ? -55.293 -32.376 99.202 1.00 80.12 736 SER A CA 1
ATOM 5506 C C . SER A 1 736 ? -53.799 -32.366 99.542 1.00 80.12 736 SER A C 1
ATOM 5508 O O . SER A 1 736 ? -53.436 -32.765 100.650 1.00 80.12 736 SER A O 1
ATOM 5510 N N . ASP A 1 737 ? -52.964 -31.808 98.659 1.00 84.56 737 ASP A N 1
ATOM 5511 C CA . ASP A 1 737 ? -51.515 -31.643 98.847 1.00 84.56 737 ASP A CA 1
ATOM 5512 C C . ASP A 1 737 ? -51.150 -30.180 99.169 1.00 84.56 737 ASP A C 1
ATOM 5514 O O . ASP A 1 737 ? -50.664 -29.420 98.333 1.00 84.56 737 ASP A O 1
ATOM 5518 N N . ARG A 1 738 ? -51.429 -29.734 100.399 1.00 79.94 738 ARG A N 1
ATOM 5519 C CA . ARG A 1 738 ? -51.244 -28.316 100.785 1.00 79.94 738 ARG A CA 1
ATOM 5520 C C . ARG A 1 738 ? -49.783 -27.876 100.917 1.00 79.94 738 ARG A C 1
ATOM 5522 O O . ARG A 1 738 ? -49.528 -26.683 100.832 1.00 79.94 738 ARG A O 1
ATOM 5529 N N . ASP A 1 739 ? -48.863 -28.813 101.139 1.00 80.75 739 ASP A N 1
ATOM 5530 C CA . ASP A 1 739 ? -47.416 -28.557 101.263 1.00 80.75 739 ASP A CA 1
ATOM 5531 C C . ASP A 1 739 ? -46.654 -28.904 99.964 1.00 80.75 739 ASP A C 1
ATOM 5533 O O . ASP A 1 739 ? -45.428 -28.853 99.919 1.00 80.75 739 ASP A O 1
ATOM 5537 N N . GLY A 1 740 ? -47.370 -29.292 98.899 1.00 82.75 740 GLY A N 1
ATOM 5538 C CA . GLY A 1 740 ? -46.808 -29.606 97.580 1.00 82.75 740 GLY A CA 1
ATOM 5539 C C . GLY A 1 740 ? -45.847 -30.801 97.551 1.00 82.75 740 GLY A C 1
ATOM 5540 O O . GLY A 1 740 ? -45.112 -30.970 96.578 1.00 82.75 740 GLY A O 1
ATOM 5541 N N . SER A 1 741 ? -45.790 -31.606 98.616 1.00 86.38 741 SER A N 1
ATOM 5542 C CA . SER A 1 741 ? -44.757 -32.637 98.783 1.00 86.38 741 SER A CA 1
ATOM 5543 C C . SER A 1 741 ? -44.961 -33.813 97.826 1.00 86.38 741 SER A C 1
ATOM 5545 O O . SER A 1 741 ? -43.983 -34.342 97.287 1.00 86.38 741 SER A O 1
ATOM 5547 N N . ASP A 1 742 ? -46.214 -34.185 97.562 1.00 87.62 742 ASP A N 1
ATOM 5548 C CA . ASP A 1 742 ? -46.541 -35.259 96.621 1.00 87.62 742 ASP A CA 1
ATOM 5549 C C . ASP A 1 742 ? -46.272 -34.803 95.176 1.00 87.62 742 ASP A C 1
ATOM 5551 O O . ASP A 1 742 ? -45.721 -35.556 94.360 1.00 87.62 742 ASP A O 1
ATOM 5555 N N . ALA A 1 743 ? -46.568 -33.535 94.870 1.00 87.50 743 ALA A N 1
ATOM 5556 C CA . ALA A 1 743 ? -46.270 -32.933 93.576 1.00 87.50 743 ALA A CA 1
ATOM 5557 C C . ALA A 1 743 ? -44.757 -32.797 93.306 1.00 87.50 743 ALA A C 1
ATOM 5559 O O . ALA A 1 743 ? -44.313 -33.119 92.200 1.00 87.50 743 ALA A O 1
ATOM 5560 N N . ILE A 1 744 ? -43.950 -32.394 94.299 1.00 89.88 744 ILE A N 1
ATOM 5561 C CA . ILE A 1 744 ? -42.478 -32.345 94.188 1.00 89.88 744 ILE A CA 1
ATOM 5562 C C . ILE A 1 744 ? -41.909 -33.748 93.952 1.00 89.88 744 ILE A C 1
ATOM 5564 O O . ILE A 1 744 ? -41.069 -33.941 93.070 1.00 89.88 744 ILE A O 1
ATOM 5568 N N . SER A 1 745 ? -42.376 -34.747 94.712 1.00 89.94 745 SER A N 1
ATOM 5569 C CA . SER A 1 745 ? -41.921 -36.132 94.550 1.00 89.94 745 SER A CA 1
ATOM 5570 C C . SER A 1 745 ? -42.197 -36.648 93.134 1.00 89.94 745 SER A C 1
ATOM 5572 O O . SER A 1 745 ? -41.316 -37.234 92.501 1.00 89.94 745 SER A O 1
ATOM 5574 N N . THR A 1 746 ? -43.384 -36.352 92.602 1.00 91.06 746 THR A N 1
ATOM 5575 C CA . THR A 1 746 ? -43.788 -36.732 91.242 1.00 91.06 746 THR A CA 1
ATOM 5576 C C . THR A 1 746 ? -42.957 -36.023 90.168 1.00 91.06 746 THR A C 1
ATOM 5578 O O . THR A 1 746 ? -42.535 -36.667 89.204 1.00 91.06 746 THR A O 1
ATOM 5581 N N . ALA A 1 747 ? -42.675 -34.729 90.339 1.00 90.31 747 ALA A N 1
ATOM 5582 C CA . ALA A 1 747 ? -41.854 -33.953 89.411 1.00 90.31 747 ALA A CA 1
ATOM 5583 C C . ALA A 1 747 ? -40.415 -34.491 89.333 1.00 90.31 747 ALA A C 1
ATOM 5585 O O . ALA A 1 747 ? -39.896 -34.725 88.240 1.00 90.31 747 ALA A O 1
ATOM 5586 N N . ASN A 1 748 ? -39.810 -34.794 90.486 1.00 90.25 748 ASN A N 1
ATOM 5587 C CA . ASN A 1 748 ? -38.454 -35.339 90.573 1.00 90.25 748 ASN A CA 1
ATOM 5588 C C . ASN A 1 748 ? -38.317 -36.727 89.939 1.00 90.25 748 ASN A C 1
ATOM 5590 O O . ASN A 1 748 ? -37.331 -36.995 89.253 1.00 90.25 748 ASN A O 1
ATOM 5594 N N . LEU A 1 749 ? -39.314 -37.601 90.111 1.00 89.75 749 LEU A N 1
ATOM 5595 C CA . LEU A 1 749 ? -39.329 -38.922 89.472 1.00 89.75 749 LEU A CA 1
ATOM 5596 C C . LEU A 1 749 ? -39.361 -38.847 87.936 1.00 89.75 749 LEU A C 1
ATOM 5598 O O . LEU A 1 749 ? -38.912 -39.783 87.279 1.00 89.75 749 LEU A O 1
ATOM 5602 N N . ASN A 1 750 ? -39.872 -37.748 87.373 1.00 88.69 750 ASN A N 1
ATOM 5603 C CA . ASN A 1 750 ? -40.065 -37.562 85.933 1.00 88.69 750 ASN A CA 1
ATOM 5604 C C . ASN A 1 750 ? -39.166 -36.470 85.326 1.00 88.69 750 ASN A C 1
ATOM 5606 O O . ASN A 1 750 ? -39.386 -36.071 84.183 1.00 88.69 750 ASN A O 1
ATOM 5610 N N . ASN A 1 751 ? -38.151 -36.006 86.068 1.00 89.06 751 ASN A N 1
ATOM 5611 C CA . ASN A 1 751 ? -37.198 -34.972 85.647 1.00 89.06 751 ASN A CA 1
ATOM 5612 C C . ASN A 1 751 ? -37.869 -33.657 85.187 1.00 89.06 751 ASN A C 1
ATOM 5614 O O . ASN A 1 751 ? -37.441 -33.034 84.214 1.00 89.06 751 ASN A O 1
ATOM 5618 N N . ILE A 1 752 ? -38.945 -33.257 85.872 1.00 91.19 752 ILE A N 1
ATOM 5619 C CA . ILE A 1 752 ? -39.671 -32.008 85.617 1.00 91.19 752 ILE A CA 1
ATOM 5620 C C . ILE A 1 752 ? -39.071 -30.902 86.483 1.00 91.19 752 ILE A C 1
ATOM 5622 O O . ILE A 1 752 ? -39.030 -31.021 87.708 1.00 91.19 752 ILE A O 1
ATOM 5626 N N . ARG A 1 753 ? -38.647 -29.805 85.851 1.00 92.19 753 ARG A N 1
ATOM 5627 C CA . ARG A 1 753 ? -38.088 -28.638 86.542 1.00 92.19 753 ARG A CA 1
ATOM 5628 C C . ARG A 1 753 ? -39.184 -27.631 86.865 1.00 92.19 753 ARG A C 1
ATOM 5630 O O . ARG A 1 753 ? -39.894 -27.204 85.955 1.00 92.19 753 ARG A O 1
ATOM 5637 N N . ILE A 1 754 ? -39.307 -27.224 88.131 1.00 92.94 754 ILE A N 1
ATOM 5638 C CA . ILE A 1 754 ? -40.342 -26.274 88.559 1.00 92.94 754 ILE A CA 1
ATOM 5639 C C . ILE A 1 754 ? -39.722 -24.912 88.877 1.00 92.94 754 ILE A C 1
ATOM 5641 O O . ILE A 1 754 ? -38.899 -24.782 89.780 1.00 92.94 754 ILE A O 1
ATOM 5645 N N . TYR A 1 755 ? -40.154 -23.883 88.155 1.00 92.88 755 TYR A N 1
ATOM 5646 C CA . TYR A 1 755 ? -39.889 -22.482 88.466 1.00 92.88 755 TYR A CA 1
ATOM 5647 C C . TYR A 1 755 ? -41.069 -21.915 89.245 1.00 92.88 755 TYR A C 1
ATOM 5649 O O . TYR A 1 755 ? -42.217 -22.066 88.829 1.00 92.88 755 TYR A O 1
ATOM 5657 N N . SER A 1 756 ? -40.801 -21.262 90.370 1.00 91.75 756 SER A N 1
ATOM 5658 C CA . SER A 1 756 ? -41.839 -20.669 91.212 1.00 91.75 756 SER A CA 1
ATOM 5659 C C . SER A 1 756 ? -41.714 -19.148 91.232 1.00 91.75 756 SER A C 1
ATOM 5661 O O . SER A 1 756 ? -40.631 -18.591 91.421 1.00 91.75 756 SER A O 1
ATOM 5663 N N . ILE A 1 757 ? -42.836 -18.466 91.016 1.00 90.88 757 ILE A N 1
ATOM 5664 C CA . ILE A 1 757 ? -42.934 -17.011 90.964 1.00 90.88 757 ILE A CA 1
ATOM 5665 C C . ILE A 1 757 ? -43.906 -16.557 92.049 1.00 90.88 757 ILE A C 1
ATOM 5667 O O . ILE A 1 757 ? -45.100 -16.855 91.994 1.00 90.88 757 ILE A O 1
ATOM 5671 N N . GLY A 1 758 ? -43.385 -15.819 93.027 1.00 88.94 758 GLY A N 1
ATOM 5672 C CA . GLY A 1 758 ? -44.199 -15.104 94.005 1.00 88.94 758 GLY A CA 1
ATOM 5673 C C . GLY A 1 758 ? -44.563 -13.721 93.473 1.00 88.94 758 GLY A C 1
ATOM 5674 O O . GLY A 1 758 ? -43.666 -12.903 93.258 1.00 88.94 758 GLY A O 1
ATOM 5675 N N . LEU A 1 759 ? -45.854 -13.458 93.262 1.00 85.25 759 LEU A N 1
ATOM 5676 C CA . LEU A 1 759 ? -46.359 -12.175 92.769 1.00 85.25 759 LEU A CA 1
ATOM 5677 C C . LEU A 1 759 ? -46.862 -11.310 93.934 1.00 85.25 759 LEU A C 1
ATOM 5679 O O . LEU A 1 759 ? -47.821 -11.672 94.605 1.00 85.25 759 LEU A O 1
ATOM 5683 N N . GLY A 1 760 ? -46.235 -10.155 94.166 1.00 79.38 760 GLY A N 1
ATOM 5684 C CA . GLY A 1 760 ? -46.598 -9.227 95.245 1.00 79.38 760 GLY A CA 1
ATOM 5685 C C . GLY A 1 760 ? -45.624 -9.212 96.432 1.00 79.38 760 GLY A C 1
ATOM 5686 O O . GLY A 1 760 ? -44.464 -9.604 96.323 1.00 79.38 760 GLY A O 1
ATOM 5687 N N . SER A 1 761 ? -46.074 -8.686 97.579 1.00 75.69 761 SER A N 1
ATOM 5688 C CA . SER A 1 761 ? -45.222 -8.531 98.770 1.00 75.69 761 SER A CA 1
ATOM 5689 C C . SER A 1 761 ? -44.954 -9.877 99.448 1.00 75.69 761 SER A C 1
ATOM 5691 O O . SER A 1 761 ? -45.879 -10.660 99.669 1.00 75.69 761 SER A O 1
ATOM 5693 N N . SER A 1 762 ? -43.705 -10.111 99.862 1.00 69.06 762 SER A N 1
ATOM 5694 C CA . SER A 1 762 ? -43.262 -11.343 100.534 1.00 69.06 762 SER A CA 1
ATOM 5695 C C . SER A 1 762 ? -43.989 -11.644 101.853 1.00 69.06 762 SER A C 1
ATOM 5697 O O . SER A 1 762 ? -43.916 -12.766 102.339 1.00 69.06 762 SER A O 1
ATOM 5699 N N . GLU A 1 763 ? -44.715 -10.679 102.426 1.00 70.56 763 GLU A N 1
ATOM 5700 C CA . GLU A 1 763 ? -45.524 -10.867 103.639 1.00 70.56 763 GLU A CA 1
ATOM 5701 C C . GLU A 1 763 ? -46.807 -11.692 103.417 1.00 70.56 763 GLU A C 1
ATOM 5703 O O . GLU A 1 763 ? -47.354 -12.227 1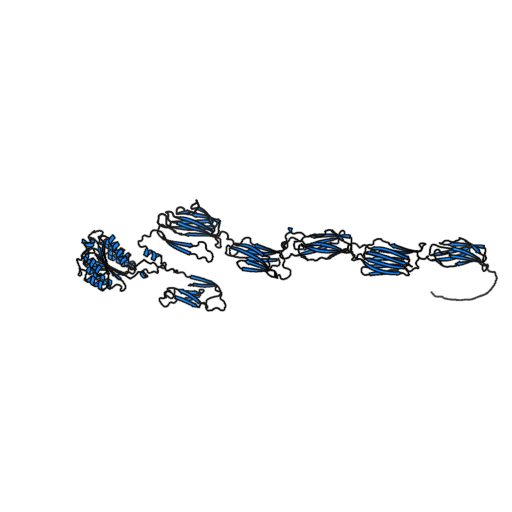04.381 1.00 70.56 763 GLU A O 1
ATOM 5708 N N . TYR A 1 764 ? -47.294 -11.796 102.174 1.00 74.00 764 TYR A N 1
ATOM 5709 C CA . TYR A 1 764 ? -48.559 -12.473 101.834 1.00 74.00 764 TYR A CA 1
ATOM 5710 C C . TYR A 1 764 ? -48.364 -13.790 101.071 1.00 74.00 764 TYR A C 1
ATOM 5712 O O . TYR A 1 764 ? -49.334 -14.500 100.812 1.00 74.00 764 TYR A O 1
ATOM 5720 N N . ILE A 1 765 ? -47.114 -14.131 100.761 1.00 83.19 765 ILE A N 1
ATOM 5721 C CA . ILE A 1 765 ? -46.725 -15.287 99.954 1.00 83.19 765 ILE A CA 1
ATOM 5722 C C . ILE A 1 765 ? -45.998 -16.285 100.857 1.00 83.19 765 ILE A C 1
ATOM 5724 O O . ILE A 1 765 ? -45.159 -15.893 101.671 1.00 83.19 765 ILE A O 1
ATOM 5728 N N . ASP A 1 766 ? -46.255 -17.583 100.686 1.00 84.00 766 ASP A N 1
ATOM 5729 C CA . ASP A 1 766 ? -45.451 -18.630 101.330 1.00 84.00 766 ASP A CA 1
ATOM 5730 C C . ASP A 1 766 ? -44.112 -18.812 100.594 1.00 84.00 766 ASP A C 1
ATOM 5732 O O . ASP A 1 766 ? -43.857 -19.784 99.879 1.00 84.00 766 ASP A O 1
ATOM 5736 N N . GLU A 1 767 ? -43.247 -17.808 100.725 1.00 85.75 767 GLU A N 1
ATOM 5737 C CA . GLU A 1 767 ? -41.929 -17.794 100.098 1.00 85.75 767 GLU A CA 1
ATOM 5738 C C . GLU A 1 767 ? -41.053 -19.006 100.493 1.00 85.75 767 GLU A C 1
ATOM 5740 O O . GLU A 1 767 ? -40.375 -19.542 99.609 1.00 85.75 767 GLU A O 1
ATOM 5745 N N . PRO A 1 768 ? -41.047 -19.496 101.754 1.00 88.25 768 PRO A N 1
ATOM 5746 C CA . PRO A 1 768 ? -40.364 -20.740 102.108 1.00 88.25 768 PRO A CA 1
ATOM 5747 C C . PRO A 1 768 ? -40.844 -21.952 101.301 1.00 88.25 768 PRO A C 1
ATOM 5749 O O . PRO A 1 768 ? -40.006 -22.704 100.798 1.00 88.25 768 PRO A O 1
ATOM 5752 N N . MET A 1 769 ? -42.160 -22.125 101.134 1.00 88.06 769 MET A N 1
ATOM 5753 C CA . MET A 1 769 ? -42.731 -23.213 100.335 1.00 88.06 769 MET A CA 1
ATOM 5754 C C . MET A 1 769 ? -42.329 -23.098 98.857 1.00 88.06 769 MET A C 1
ATOM 5756 O O . MET A 1 769 ? -41.850 -24.070 98.274 1.00 88.06 769 MET A O 1
ATOM 5760 N N . LEU A 1 770 ? -42.441 -21.912 98.248 1.00 89.25 770 LEU A N 1
ATOM 5761 C CA . LEU A 1 770 ? -42.089 -21.711 96.835 1.00 89.25 770 LEU A CA 1
ATOM 5762 C C . LEU A 1 770 ? -40.593 -21.918 96.559 1.00 89.25 770 LEU A C 1
ATOM 5764 O O . LEU A 1 770 ? -40.234 -22.533 95.550 1.00 89.25 770 LEU A O 1
ATOM 5768 N N . LYS A 1 771 ? -39.716 -21.458 97.462 1.00 89.88 771 LYS A N 1
ATOM 5769 C CA . LYS A 1 771 ? -38.267 -21.716 97.381 1.00 89.88 771 LYS A CA 1
ATOM 5770 C C . LYS A 1 771 ? -37.956 -23.200 97.496 1.00 89.88 771 LYS A C 1
ATOM 5772 O O . LYS A 1 771 ? -37.116 -23.703 96.750 1.00 89.88 771 LYS A O 1
ATOM 5777 N N . ARG A 1 772 ? -38.640 -23.902 98.403 1.00 91.06 772 ARG A N 1
ATOM 5778 C CA . ARG A 1 772 ? -38.507 -25.350 98.563 1.00 91.06 772 ARG A CA 1
ATOM 5779 C C . ARG A 1 772 ? -38.890 -26.078 97.273 1.00 91.06 772 ARG A C 1
ATOM 5781 O O . ARG A 1 772 ? -38.057 -26.820 96.765 1.00 91.06 772 ARG A O 1
ATOM 5788 N N . ILE A 1 773 ? -40.059 -25.785 96.693 1.00 88.81 773 ILE A N 1
ATOM 5789 C CA . ILE A 1 773 ? -40.529 -26.381 95.426 1.00 88.81 773 ILE A CA 1
ATOM 5790 C C . ILE A 1 773 ? -39.494 -26.217 94.304 1.00 88.81 773 ILE A C 1
ATOM 5792 O O . ILE A 1 773 ? -39.139 -27.195 93.646 1.00 88.81 773 ILE A O 1
ATOM 5796 N N . ALA A 1 774 ? -38.982 -25.000 94.101 1.00 90.12 774 ALA A N 1
ATOM 5797 C CA . ALA A 1 774 ? -38.003 -24.741 93.048 1.00 90.12 774 ALA A CA 1
ATOM 5798 C C . ALA A 1 774 ? -36.666 -25.452 93.314 1.00 90.12 774 ALA A C 1
ATOM 5800 O O . ALA A 1 774 ? -36.160 -26.172 92.455 1.00 90.12 774 ALA A O 1
ATOM 5801 N N . SER A 1 775 ? -36.120 -25.324 94.529 1.00 90.06 775 SER A N 1
ATOM 5802 C CA . SER A 1 775 ? -34.814 -25.905 94.871 1.00 90.06 775 SER A CA 1
ATOM 5803 C C . SER A 1 775 ? -34.802 -27.437 94.865 1.00 90.06 775 SER A C 1
ATOM 5805 O O . SER A 1 775 ? -33.822 -28.032 94.419 1.00 90.06 775 SER A O 1
ATOM 5807 N N . GLU A 1 776 ? -35.886 -28.084 95.307 1.00 90.25 776 GLU A N 1
ATOM 5808 C CA . GLU A 1 776 ? -35.991 -29.547 95.329 1.00 90.25 776 GLU A CA 1
ATOM 5809 C C . GLU A 1 776 ? -36.206 -30.147 93.932 1.00 90.25 776 GLU A C 1
ATOM 5811 O O . GLU A 1 776 ? -35.919 -31.328 93.759 1.00 90.25 776 GLU A O 1
ATOM 5816 N N . THR A 1 777 ? -36.661 -29.362 92.946 1.00 89.38 777 THR A N 1
ATOM 5817 C CA . THR A 1 777 ? -36.898 -29.801 91.551 1.00 89.38 777 THR A CA 1
ATOM 5818 C C . THR A 1 777 ? -35.868 -29.264 90.547 1.00 89.38 777 THR A C 1
ATOM 5820 O O . THR A 1 777 ? -35.967 -29.495 89.341 1.00 89.38 777 THR A O 1
ATOM 5823 N N . GLY A 1 778 ? -34.845 -28.554 91.032 1.00 85.56 778 GLY A N 1
ATOM 5824 C CA . GLY A 1 778 ? -33.749 -28.020 90.220 1.00 85.56 778 GLY A CA 1
ATOM 5825 C C . GLY A 1 778 ? -34.087 -26.759 89.416 1.00 85.56 778 GLY A C 1
ATOM 5826 O O . GLY A 1 778 ? -33.372 -26.467 88.460 1.00 85.56 778 GLY A O 1
ATOM 5827 N N . GLY A 1 779 ? -35.164 -26.047 89.760 1.00 87.88 779 GLY A N 1
ATOM 5828 C CA . GLY A 1 779 ? -35.516 -24.738 89.205 1.00 87.88 779 GLY A CA 1
ATOM 5829 C C . GLY A 1 779 ? -35.150 -23.573 90.132 1.00 87.88 779 GLY A C 1
ATOM 5830 O O . GLY A 1 779 ? -34.554 -23.754 91.197 1.00 87.88 779 GLY A O 1
ATOM 5831 N N . SER A 1 780 ? -35.534 -22.363 89.725 1.00 91.31 780 SER A N 1
ATOM 5832 C CA . SER A 1 780 ? -35.252 -21.116 90.450 1.00 91.31 780 SER A CA 1
ATOM 5833 C C . SER A 1 780 ? -36.537 -20.456 90.955 1.00 91.31 780 SER A C 1
ATOM 5835 O O . SER A 1 780 ? -37.565 -20.469 90.277 1.00 91.31 780 SER A O 1
ATOM 5837 N N . TYR A 1 781 ? -36.470 -19.865 92.150 1.00 91.25 781 TYR A N 1
ATOM 5838 C CA . TYR A 1 781 ? -37.538 -19.025 92.694 1.00 91.25 781 TYR A CA 1
ATOM 5839 C C . TYR A 1 781 ? -37.288 -17.554 92.351 1.00 91.25 781 TYR A C 1
ATOM 5841 O O . TYR A 1 781 ? -36.180 -17.051 92.563 1.00 91.25 781 TYR A O 1
ATOM 5849 N N . TYR A 1 782 ? -38.333 -16.852 91.914 1.00 90.19 782 TYR A N 1
ATOM 5850 C CA . TYR A 1 782 ? -38.305 -15.414 91.657 1.00 90.19 782 TYR A CA 1
ATOM 5851 C C . TYR A 1 782 ? -39.414 -14.697 92.426 1.00 90.19 782 TYR A C 1
ATOM 5853 O O . TYR A 1 782 ? -40.562 -15.137 92.460 1.00 90.19 782 TYR A O 1
ATOM 5861 N N . ASN A 1 783 ? -39.073 -13.553 93.011 1.00 87.19 783 ASN A N 1
ATOM 5862 C CA . ASN A 1 783 ? -40.043 -12.633 93.591 1.00 87.19 783 ASN A CA 1
ATOM 5863 C C . ASN A 1 783 ? -40.287 -11.490 92.595 1.00 87.19 783 ASN A C 1
ATOM 5865 O O . ASN A 1 783 ? -39.327 -10.870 92.132 1.00 87.19 783 ASN A O 1
ATOM 5869 N N . ALA A 1 784 ? -41.551 -11.232 92.259 1.00 85.75 784 ALA A N 1
ATOM 5870 C CA . ALA A 1 784 ? -41.974 -10.151 91.378 1.00 85.75 784 ALA A CA 1
ATOM 5871 C C . ALA A 1 784 ? -42.960 -9.227 92.123 1.00 85.75 784 ALA A C 1
ATOM 5873 O O . ALA A 1 784 ? -44.162 -9.500 92.144 1.00 85.75 784 ALA A O 1
ATOM 5874 N N . PRO A 1 785 ? -42.483 -8.129 92.736 1.00 79.81 785 PRO A N 1
ATOM 5875 C CA . PRO A 1 785 ? -43.342 -7.175 93.444 1.00 79.81 785 PRO A CA 1
ATOM 5876 C C . PRO A 1 785 ? -44.350 -6.433 92.547 1.00 79.81 785 PRO A C 1
ATOM 5878 O O . PRO A 1 785 ? -45.366 -5.949 93.048 1.00 79.81 785 PRO A O 1
ATOM 5881 N N . SER A 1 786 ? -44.079 -6.322 91.239 1.00 79.00 786 SER A N 1
ATOM 5882 C CA . SER A 1 786 ? -44.892 -5.577 90.263 1.00 79.00 786 SER A CA 1
ATOM 5883 C C . SER A 1 786 ? -45.011 -6.276 88.898 1.00 79.00 786 SER A C 1
ATOM 5885 O O . SER A 1 786 ? -44.196 -7.129 88.548 1.00 79.00 786 SER A O 1
ATOM 5887 N N . GLY A 1 787 ? -45.996 -5.880 88.079 1.00 75.38 787 GLY A N 1
ATOM 5888 C CA . GLY A 1 787 ? -46.207 -6.439 86.735 1.00 75.38 787 GLY A CA 1
ATOM 5889 C C . GLY A 1 787 ? -45.040 -6.233 85.752 1.00 75.38 787 GLY A C 1
ATOM 5890 O O . GLY A 1 787 ? -44.762 -7.108 84.933 1.00 75.38 787 GLY A O 1
ATOM 5891 N N . SER A 1 788 ? -44.296 -5.123 85.849 1.00 73.75 788 SER A N 1
ATOM 5892 C CA . SER A 1 788 ? -43.103 -4.883 85.013 1.00 73.75 788 SER A CA 1
ATOM 5893 C C . SER A 1 788 ? -41.913 -5.754 85.424 1.00 73.75 788 SER A C 1
ATOM 5895 O O . SER A 1 788 ? -41.157 -6.240 84.576 1.00 73.75 788 SER A O 1
ATOM 5897 N N . GLU A 1 789 ? -41.751 -6.001 86.723 1.00 81.25 789 GLU A N 1
ATOM 5898 C CA . GLU A 1 789 ? -40.760 -6.953 87.233 1.00 81.25 789 GLU A CA 1
ATOM 5899 C C . GLU A 1 789 ? -41.146 -8.388 86.869 1.00 81.25 789 GLU A C 1
ATOM 5901 O O . GLU A 1 789 ? -40.279 -9.157 86.466 1.00 81.25 789 GLU A O 1
ATOM 5906 N N . LEU A 1 790 ? -42.441 -8.725 86.888 1.00 82.50 790 LEU A N 1
ATOM 5907 C CA . LEU A 1 790 ? -42.945 -10.022 86.436 1.00 82.50 790 LEU A CA 1
ATOM 5908 C C . LEU A 1 790 ? -42.587 -10.294 84.968 1.00 82.50 790 LEU A C 1
ATOM 5910 O O . LEU A 1 790 ? -42.104 -11.376 84.639 1.00 82.50 790 LEU A O 1
ATOM 5914 N N . GLN A 1 791 ? -42.746 -9.303 84.087 1.00 77.62 791 GLN A N 1
ATOM 5915 C CA . GLN A 1 791 ? -42.318 -9.411 82.688 1.00 77.62 791 GLN A CA 1
ATOM 5916 C C . GLN A 1 791 ? -40.800 -9.641 82.571 1.00 77.62 791 GLN A C 1
ATOM 5918 O O . GLN A 1 791 ? -40.344 -10.441 81.753 1.00 77.62 791 GLN A O 1
ATOM 5923 N N . THR A 1 792 ? -40.007 -8.978 83.416 1.00 80.69 792 THR A N 1
ATOM 5924 C CA . THR A 1 792 ? -38.545 -9.150 83.461 1.00 80.69 792 THR A CA 1
ATOM 5925 C C . THR A 1 792 ? -38.152 -10.549 83.946 1.00 80.69 792 THR A C 1
ATOM 5927 O O . THR A 1 792 ? -37.243 -11.163 83.381 1.00 80.69 792 THR A O 1
ATOM 5930 N N . VAL A 1 793 ? -38.860 -11.085 84.945 1.00 83.81 793 VAL A N 1
ATOM 5931 C CA . VAL A 1 793 ? -38.683 -12.452 85.456 1.00 83.81 793 VAL A CA 1
ATOM 5932 C C . VAL A 1 793 ? -38.994 -13.474 84.368 1.00 83.81 793 VAL A C 1
ATOM 5934 O O . VAL A 1 793 ? -38.151 -14.319 84.084 1.00 83.81 793 VAL A O 1
ATOM 5937 N N . TYR A 1 794 ? -40.134 -13.356 83.683 1.00 83.38 794 TYR A N 1
ATOM 5938 C CA . TYR A 1 794 ? -40.478 -14.244 82.567 1.00 83.38 794 TYR A CA 1
ATOM 5939 C C . TYR A 1 794 ? -39.448 -14.195 81.432 1.00 83.38 794 TYR A C 1
ATOM 5941 O O . TYR A 1 794 ? -39.061 -15.237 80.909 1.00 83.38 794 TYR A O 1
ATOM 5949 N N . ASN A 1 795 ? -38.939 -13.009 81.088 1.00 76.12 795 ASN A N 1
ATOM 5950 C CA . ASN A 1 795 ? -37.861 -12.870 80.105 1.00 76.12 795 ASN A CA 1
ATOM 5951 C C . ASN A 1 795 ? -36.550 -13.520 80.573 1.00 76.12 795 ASN A C 1
ATOM 5953 O O . ASN A 1 795 ? -35.789 -14.030 79.754 1.00 76.12 795 ASN A O 1
ATOM 5957 N N . THR A 1 796 ? -36.271 -13.495 81.876 1.00 81.31 796 THR A N 1
ATOM 5958 C CA . THR A 1 796 ? -35.087 -14.141 82.461 1.00 81.31 796 THR A CA 1
ATOM 5959 C C . THR A 1 796 ? -35.225 -15.659 82.410 1.00 81.31 796 THR A C 1
ATOM 5961 O O . THR A 1 796 ? -34.315 -16.324 81.926 1.00 81.31 796 THR A O 1
ATOM 5964 N N . ILE A 1 797 ? -36.389 -16.191 82.798 1.00 81.75 797 ILE A N 1
ATOM 5965 C CA . ILE A 1 797 ? -36.706 -17.621 82.691 1.00 81.75 797 ILE A CA 1
ATOM 5966 C C . ILE A 1 797 ? -36.612 -18.067 81.229 1.00 81.75 797 ILE A C 1
ATOM 5968 O O . ILE A 1 797 ? -35.936 -19.046 80.948 1.00 81.75 797 ILE A O 1
ATOM 5972 N N . SER A 1 798 ? -37.201 -17.317 80.289 1.00 76.44 798 SER A N 1
ATOM 5973 C CA . SER A 1 798 ? -37.137 -17.611 78.849 1.00 76.44 798 SER A CA 1
ATOM 5974 C C . SER A 1 798 ? -35.702 -17.744 78.329 1.00 76.44 798 SER A C 1
ATOM 5976 O O . SER A 1 798 ? -35.462 -18.594 77.480 1.00 76.44 798 SER A O 1
ATOM 5978 N N . LYS A 1 799 ? -34.760 -16.942 78.845 1.00 73.56 799 LYS A N 1
ATOM 5979 C CA . LYS A 1 799 ? -33.335 -17.033 78.493 1.00 73.56 799 LYS A CA 1
ATOM 5980 C C . LYS A 1 799 ? -32.637 -18.219 79.155 1.00 73.56 799 LYS A C 1
ATOM 5982 O O . LYS A 1 799 ? -31.807 -18.851 78.521 1.00 73.56 799 LYS A O 1
ATOM 5987 N N . GLU A 1 800 ? -32.951 -18.507 80.418 1.00 77.62 800 GLU A N 1
ATOM 5988 C CA . GLU A 1 800 ? -32.343 -19.617 81.168 1.00 77.62 800 GLU A CA 1
ATOM 5989 C C . GLU A 1 800 ? -32.747 -20.985 80.605 1.00 77.62 800 GLU A C 1
ATOM 5991 O O . GLU A 1 800 ? -31.947 -21.918 80.596 1.00 77.62 800 GLU A O 1
ATOM 5996 N N . ILE A 1 801 ? -33.988 -21.104 80.126 1.00 77.62 801 ILE A N 1
ATOM 5997 C CA . ILE A 1 801 ? -34.515 -22.356 79.572 1.00 77.62 801 ILE A CA 1
ATOM 5998 C C . ILE A 1 801 ? -34.150 -22.555 78.094 1.00 77.62 801 ILE A C 1
ATOM 6000 O O . ILE A 1 801 ? -34.255 -23.676 77.598 1.00 77.62 801 ILE A O 1
ATOM 6004 N N . SER A 1 802 ? -33.740 -21.492 77.392 1.00 67.31 802 SER A N 1
ATOM 6005 C CA . SER A 1 802 ? -33.317 -21.558 75.992 1.00 67.31 802 SER A CA 1
ATOM 6006 C C . SER A 1 802 ? -31.839 -21.938 75.878 1.00 67.31 802 SER A C 1
ATOM 6008 O O . SER A 1 802 ? -30.988 -21.250 76.432 1.00 67.31 802 SER A O 1
ATOM 6010 N N . ASP A 1 803 ? -31.523 -22.972 75.097 1.00 61.22 803 ASP A N 1
ATOM 6011 C CA . ASP A 1 803 ? -30.146 -23.463 74.889 1.00 61.22 803 ASP A CA 1
ATOM 6012 C C . ASP A 1 803 ? -29.311 -22.614 73.899 1.00 61.22 803 ASP A C 1
ATOM 6014 O O . ASP A 1 803 ? -28.253 -23.048 73.448 1.00 61.22 803 ASP A O 1
ATOM 6018 N N . PHE A 1 804 ? -29.766 -21.414 73.523 1.00 54.16 804 PHE A N 1
ATOM 6019 C CA . PHE A 1 804 ? -29.073 -20.571 72.544 1.00 54.16 804 PHE A CA 1
ATOM 6020 C C . PHE A 1 804 ? -27.929 -19.775 73.183 1.00 54.16 804 PHE A C 1
ATOM 6022 O O . PHE A 1 804 ? -28.147 -18.718 73.778 1.00 54.16 804 PHE A O 1
ATOM 6029 N N . ASP A 1 805 ? -26.699 -20.249 72.993 1.00 40.56 805 ASP A N 1
ATOM 6030 C CA . ASP A 1 805 ? -25.478 -19.478 73.225 1.00 40.56 805 ASP A CA 1
ATOM 6031 C C . ASP A 1 805 ? -25.051 -18.811 71.906 1.00 40.56 805 ASP A C 1
ATOM 6033 O O . ASP A 1 805 ? -24.398 -19.421 71.063 1.00 40.56 805 ASP A O 1
ATOM 6037 N N . VAL A 1 806 ? -25.469 -17.561 71.674 1.00 45.84 806 VAL A N 1
ATOM 6038 C CA . VAL A 1 806 ? -25.014 -16.779 70.507 1.00 45.84 806 VAL A CA 1
ATOM 6039 C C . VAL A 1 806 ? -23.708 -16.066 70.862 1.00 45.84 806 VAL A C 1
ATOM 6041 O O . VAL A 1 806 ? -23.654 -14.839 70.942 1.00 45.84 806 VAL A O 1
ATOM 6044 N N . THR A 1 807 ? -22.659 -16.834 71.142 1.00 35.94 807 THR A N 1
ATOM 6045 C CA . THR A 1 807 ? -21.292 -16.306 71.296 1.00 35.94 807 THR A CA 1
ATOM 6046 C C . THR A 1 807 ? -20.420 -16.560 70.068 1.00 35.94 807 THR A C 1
ATOM 6048 O O . THR A 1 807 ? -19.476 -15.805 69.845 1.00 35.94 807 THR A O 1
ATOM 6051 N N . GLU A 1 808 ? -20.787 -17.514 69.210 1.00 32.84 808 GLU A N 1
ATOM 6052 C CA . GLU A 1 808 ? -20.106 -17.795 67.944 1.00 32.84 808 GLU A CA 1
ATOM 6053 C C . GLU A 1 808 ? -21.128 -17.908 66.804 1.00 32.84 808 GLU A C 1
ATOM 6055 O O . GLU A 1 808 ? -21.960 -18.811 66.774 1.00 32.84 808 GLU A O 1
ATOM 6060 N N . ILE A 1 809 ? -21.074 -16.957 65.867 1.00 38.78 809 ILE A N 1
ATOM 6061 C CA . ILE A 1 809 ? -21.690 -17.089 64.544 1.00 38.78 809 ILE A CA 1
ATOM 6062 C C . ILE A 1 809 ? -20.541 -17.442 63.606 1.00 38.78 809 ILE A C 1
ATOM 6064 O O . ILE A 1 809 ? -19.710 -16.583 63.308 1.00 38.78 809 ILE A O 1
ATOM 6068 N N . ASP A 1 810 ? -20.473 -18.703 63.189 1.00 32.00 810 ASP A N 1
ATOM 6069 C CA . ASP A 1 810 ? -19.511 -19.153 62.187 1.00 32.00 810 ASP A CA 1
ATOM 6070 C C . ASP A 1 810 ? -20.126 -18.926 60.799 1.00 32.00 810 ASP A C 1
ATOM 6072 O O . ASP A 1 810 ? -21.157 -19.509 60.454 1.00 32.00 810 ASP A O 1
ATOM 6076 N N . TYR A 1 811 ? -19.552 -18.003 60.028 1.00 34.03 811 TYR A N 1
ATOM 6077 C CA . TYR A 1 811 ? -20.011 -17.712 58.672 1.00 34.03 811 TYR A CA 1
ATOM 6078 C C . TYR A 1 811 ? -19.380 -18.725 57.714 1.00 34.03 811 TYR A C 1
ATOM 6080 O O . TYR A 1 811 ? -18.182 -18.667 57.445 1.00 34.03 811 TYR A O 1
ATOM 6088 N N . GLY A 1 812 ? -20.189 -19.641 57.177 1.00 34.69 812 GLY A N 1
ATOM 6089 C CA . GLY A 1 812 ? -19.777 -20.500 56.069 1.00 34.69 812 GLY A CA 1
ATOM 6090 C C . GLY A 1 812 ? -19.529 -19.670 54.808 1.00 34.69 812 GLY A C 1
ATOM 6091 O O . GLY A 1 812 ? -20.391 -18.907 54.380 1.00 34.69 812 GLY A O 1
ATOM 6092 N N . THR A 1 813 ? -18.341 -19.804 54.226 1.00 31.72 813 THR A N 1
ATOM 6093 C CA . THR A 1 813 ? -17.828 -18.974 53.126 1.00 31.72 813 THR A CA 1
ATOM 6094 C C . THR A 1 813 ? -18.291 -19.372 51.721 1.00 31.72 813 THR A C 1
ATOM 6096 O O . THR A 1 813 ? -17.688 -18.904 50.759 1.00 31.72 813 THR A O 1
ATOM 6099 N N . GLU A 1 814 ? -19.314 -20.212 51.542 1.00 35.31 814 GLU A N 1
ATOM 6100 C CA . GLU A 1 814 ? -19.651 -20.721 50.202 1.00 35.31 814 GLU A CA 1
ATOM 6101 C C . GLU A 1 814 ? -21.126 -20.567 49.825 1.00 35.31 814 GLU A C 1
ATOM 6103 O O . GLU A 1 814 ? -22.039 -20.715 50.637 1.00 35.31 814 GLU A O 1
ATOM 6108 N N . GLY A 1 815 ? -21.314 -20.149 48.571 1.00 35.75 815 GLY A N 1
ATOM 6109 C CA . GLY A 1 815 ? -22.517 -19.522 48.053 1.00 35.75 815 GLY A CA 1
ATOM 6110 C C . GLY A 1 815 ? -23.652 -20.496 47.776 1.00 35.75 815 GLY A C 1
ATOM 6111 O O . GLY A 1 815 ? -23.511 -21.450 47.019 1.00 35.75 815 GLY A O 1
ATOM 6112 N N . PHE A 1 816 ? -24.816 -20.167 48.320 1.00 34.47 816 PHE A N 1
ATOM 6113 C CA . PHE A 1 816 ? -26.092 -20.741 47.928 1.00 34.47 816 PHE A CA 1
ATOM 6114 C C . PHE A 1 816 ? -26.754 -19.805 46.915 1.00 34.47 816 PHE A C 1
ATOM 6116 O O . PHE A 1 816 ? -27.076 -18.662 47.247 1.00 34.47 816 PHE A O 1
ATOM 6123 N N . THR A 1 817 ? -26.979 -20.264 45.682 1.00 35.94 817 THR A N 1
ATOM 6124 C CA . THR A 1 817 ? -27.909 -19.588 44.766 1.00 35.94 817 THR A CA 1
ATOM 6125 C C . THR A 1 817 ? -28.835 -20.604 44.082 1.00 35.94 817 THR A C 1
ATOM 6127 O O . THR A 1 817 ? -28.377 -21.683 43.717 1.00 35.94 817 THR A O 1
ATOM 6130 N N . PRO A 1 818 ? -30.131 -20.284 43.900 1.00 38.69 818 PRO A N 1
ATOM 6131 C CA . PRO A 1 818 ? -31.122 -21.181 43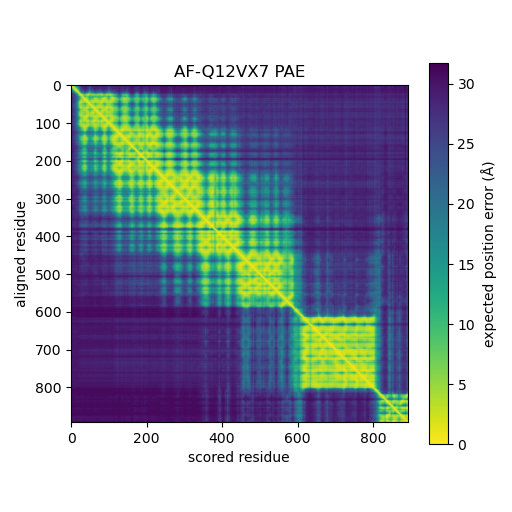.303 1.00 38.69 818 PRO A CA 1
ATOM 6132 C C . PRO A 1 818 ? -31.331 -20.916 41.797 1.00 38.69 818 PRO A C 1
ATOM 6134 O O . PRO A 1 818 ? -32.452 -21.013 41.303 1.00 38.69 818 PRO A O 1
ATOM 6137 N N . TYR A 1 819 ? -30.293 -20.508 41.059 1.00 42.62 819 TYR A N 1
ATOM 6138 C CA . TYR A 1 819 ? -30.417 -20.203 39.628 1.00 42.62 819 TYR A CA 1
ATOM 6139 C C . TYR A 1 819 ? -29.883 -21.342 38.760 1.00 42.62 819 TYR A C 1
ATOM 6141 O O . TYR A 1 819 ? -28.843 -21.917 39.063 1.00 42.62 819 TYR A O 1
ATOM 6149 N N . SER A 1 820 ? -30.566 -21.619 37.645 1.00 46.59 820 SER A N 1
ATOM 6150 C CA . SER A 1 820 ? -30.042 -22.482 36.584 1.00 46.59 820 SER A CA 1
ATOM 6151 C C . SER A 1 820 ? -28.755 -21.872 36.032 1.00 46.59 820 SER A C 1
ATOM 6153 O O . SER A 1 820 ? -28.774 -20.765 35.484 1.00 46.59 820 SER A O 1
ATOM 6155 N N . TYR A 1 821 ? -27.641 -22.584 36.169 1.00 48.50 821 TYR A N 1
ATOM 6156 C CA . TYR A 1 821 ? -26.363 -22.150 35.619 1.00 48.50 821 TYR A CA 1
ATOM 6157 C C . TYR A 1 821 ? -26.197 -22.723 34.218 1.00 48.50 821 TYR A C 1
ATOM 6159 O O . TYR A 1 821 ? -26.282 -23.931 34.004 1.00 48.50 821 TYR A O 1
ATOM 6167 N N . VAL A 1 822 ? -25.948 -21.837 33.256 1.00 51.69 822 VAL A N 1
ATOM 6168 C CA . VAL A 1 822 ? -25.589 -22.218 31.891 1.00 51.69 822 VAL A CA 1
ATOM 6169 C C . VAL A 1 822 ? -24.136 -21.834 31.677 1.00 51.69 822 VAL A C 1
ATOM 6171 O O . VAL A 1 822 ? -23.798 -20.652 31.676 1.00 51.69 822 VAL A O 1
ATOM 6174 N N . PHE A 1 823 ? -23.285 -22.838 31.494 1.00 50.97 823 PHE A N 1
ATOM 6175 C CA . PHE A 1 823 ? -21.900 -22.650 31.080 1.00 50.97 823 PHE A CA 1
ATOM 6176 C C . PHE A 1 823 ? -21.746 -23.099 29.624 1.00 50.97 823 PHE A C 1
ATOM 6178 O O . PHE A 1 823 ? -22.292 -24.133 29.222 1.00 50.97 823 PHE A O 1
ATOM 6185 N N . ALA A 1 824 ? -21.028 -22.305 28.831 1.00 54.72 824 ALA A N 1
ATOM 6186 C CA . ALA A 1 824 ? -20.722 -22.595 27.437 1.00 54.72 824 ALA A CA 1
ATOM 6187 C C . ALA A 1 824 ? -19.223 -22.403 27.206 1.00 54.72 824 ALA A C 1
ATOM 6189 O O . ALA A 1 824 ? -18.672 -21.374 27.593 1.00 54.72 824 ALA A O 1
ATOM 6190 N N . ASP A 1 825 ? -18.589 -23.391 26.580 1.00 54.94 825 ASP A N 1
ATOM 6191 C CA . ASP A 1 825 ? -17.164 -23.361 26.248 1.00 54.94 825 ASP A CA 1
ATOM 6192 C C . ASP A 1 825 ? -16.913 -24.076 24.913 1.00 54.94 825 ASP A C 1
ATOM 6194 O O . ASP A 1 825 ? -17.709 -24.923 24.478 1.00 54.94 825 ASP A O 1
ATOM 6198 N N . ASP A 1 826 ? -15.813 -23.719 24.255 1.00 59.84 826 ASP A N 1
ATOM 6199 C CA . ASP A 1 826 ? -15.397 -24.273 22.969 1.00 59.84 826 ASP A CA 1
ATOM 6200 C C . ASP A 1 826 ? -14.397 -25.418 23.177 1.00 59.84 826 ASP A C 1
ATOM 6202 O O . ASP A 1 826 ? -13.256 -25.215 23.598 1.00 59.84 826 ASP A O 1
ATOM 6206 N N . LEU A 1 827 ? -14.800 -26.646 22.820 1.00 60.22 827 LEU A N 1
ATOM 6207 C CA . LEU A 1 827 ? -13.914 -27.813 22.853 1.00 60.22 827 LEU A CA 1
ATOM 6208 C C . LEU A 1 827 ? -13.428 -28.190 21.446 1.00 60.22 827 LEU A C 1
ATOM 6210 O O . LEU A 1 827 ? -14.202 -28.597 20.574 1.00 60.22 827 LEU A O 1
ATOM 6214 N N . ASN A 1 828 ? -12.108 -28.141 21.245 1.00 58.59 828 ASN A N 1
ATOM 6215 C CA . ASN A 1 828 ? -11.456 -28.673 20.048 1.00 58.59 828 ASN A CA 1
ATOM 6216 C C . ASN A 1 828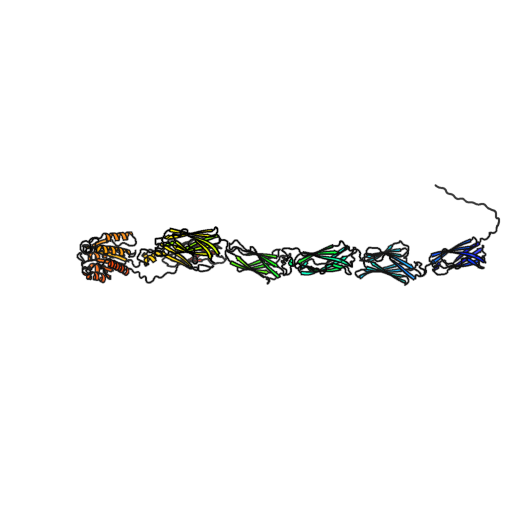 ? -11.244 -30.188 20.183 1.00 58.59 828 ASN A C 1
ATOM 6218 O O . ASN A 1 828 ? -10.303 -30.637 20.835 1.00 58.59 828 ASN A O 1
ATOM 6222 N N . LEU A 1 829 ? -12.106 -30.980 19.541 1.00 59.94 829 LEU A N 1
ATOM 6223 C CA . LEU A 1 829 ? -11.997 -32.441 19.534 1.00 59.94 829 LEU A CA 1
ATOM 6224 C C . LEU A 1 829 ? -10.830 -32.889 18.643 1.00 59.94 829 LEU A C 1
ATOM 6226 O O . LEU A 1 829 ? -10.899 -32.772 17.416 1.00 59.94 829 LEU A O 1
ATOM 6230 N N . THR A 1 830 ? -9.763 -33.432 19.237 1.00 56.47 830 THR A N 1
ATOM 6231 C CA . THR A 1 830 ? -8.711 -34.111 18.471 1.00 56.47 830 THR A CA 1
ATOM 6232 C C . THR A 1 830 ? -9.050 -35.595 18.341 1.00 56.47 830 THR A C 1
ATOM 6234 O O . THR A 1 830 ? -9.580 -36.219 19.257 1.00 56.47 830 THR A O 1
ATOM 6237 N N . SER A 1 831 ? -8.816 -36.187 17.169 1.00 50.75 831 SER A N 1
ATOM 6238 C CA . SER A 1 831 ? -9.322 -37.521 16.806 1.00 50.75 831 SER A CA 1
ATOM 6239 C C . SER A 1 831 ? -8.626 -38.702 17.517 1.00 50.75 831 SER A C 1
ATOM 6241 O O . SER A 1 831 ? -8.540 -39.788 16.941 1.00 50.75 831 SER A O 1
ATOM 6243 N N . SER A 1 832 ? -8.093 -38.515 18.728 1.00 56.41 832 SER A N 1
ATOM 6244 C CA . SER A 1 832 ? -7.412 -39.562 19.504 1.00 56.41 832 SER A CA 1
ATOM 6245 C C . SER A 1 832 ? -7.748 -39.618 20.998 1.00 56.41 832 SER A C 1
ATOM 6247 O O . SER A 1 832 ? -7.086 -40.369 21.714 1.00 56.41 832 SER A O 1
ATOM 6249 N N . ASP A 1 833 ? -8.734 -38.872 21.492 1.00 53.41 833 ASP A N 1
ATOM 6250 C CA . ASP A 1 833 ? -8.819 -38.630 22.935 1.00 53.41 833 ASP A CA 1
ATOM 6251 C C . ASP A 1 833 ? -9.659 -39.651 23.725 1.00 53.41 833 ASP A C 1
ATOM 6253 O O . ASP A 1 833 ? -10.659 -40.202 23.264 1.00 53.41 833 ASP A O 1
ATOM 6257 N N . ALA A 1 834 ? -9.157 -39.919 24.934 1.00 60.62 834 ALA A N 1
ATOM 6258 C CA . ALA A 1 834 ? -9.757 -40.672 26.034 1.00 60.62 834 ALA A CA 1
ATOM 6259 C C . ALA A 1 834 ? -11.180 -40.170 26.385 1.00 60.62 834 ALA A C 1
ATOM 6261 O O . ALA A 1 834 ? -11.534 -39.065 25.975 1.00 60.62 834 ALA A O 1
ATOM 6262 N N . PRO A 1 835 ? -12.005 -40.934 27.138 1.00 74.88 835 PRO A N 1
ATOM 6263 C CA . PRO A 1 835 ? -13.380 -40.526 27.419 1.00 74.88 835 PRO A CA 1
ATOM 6264 C C . PRO A 1 835 ? -13.453 -39.142 28.083 1.00 74.88 835 PRO A C 1
ATOM 6266 O O . PRO A 1 835 ? -12.731 -38.868 29.044 1.00 74.88 835 PRO A O 1
ATOM 6269 N N . TYR A 1 836 ? -14.334 -38.281 27.575 1.00 73.44 836 TYR A N 1
ATOM 6270 C CA . TYR A 1 836 ? -14.666 -36.987 28.159 1.00 73.44 836 TYR A CA 1
ATOM 6271 C C . TYR A 1 836 ? -15.523 -37.219 29.404 1.00 73.44 836 TYR A C 1
ATOM 6273 O O . TYR A 1 836 ? -16.680 -37.623 29.300 1.00 73.44 836 TYR A O 1
ATOM 6281 N N . ILE A 1 837 ? -14.947 -36.983 30.584 1.00 78.19 837 ILE A N 1
ATOM 6282 C CA . ILE A 1 837 ? -15.630 -37.147 31.871 1.00 78.19 837 ILE A CA 1
ATOM 6283 C C . ILE A 1 837 ? -16.059 -35.779 32.400 1.00 78.19 837 ILE A C 1
ATOM 6285 O O . ILE A 1 837 ? -15.219 -34.914 32.646 1.00 78.19 837 ILE A O 1
ATOM 6289 N N . LEU A 1 838 ? -17.362 -35.601 32.616 1.00 73.06 838 LEU A N 1
ATOM 6290 C CA . LEU A 1 838 ? -17.912 -34.484 33.370 1.00 73.06 838 LEU A CA 1
ATOM 6291 C C . LEU A 1 838 ? -17.831 -34.808 34.858 1.00 73.06 838 LEU A C 1
ATOM 6293 O O . LEU A 1 838 ? -18.457 -35.767 35.309 1.00 73.06 838 LEU A O 1
ATOM 6297 N N . LYS A 1 839 ? -17.073 -34.003 35.603 1.00 75.31 839 LYS A N 1
ATOM 6298 C CA . LYS A 1 839 ? -16.912 -34.136 37.048 1.00 75.31 839 LYS A CA 1
ATOM 6299 C C . LYS A 1 839 ? -17.422 -32.891 37.759 1.00 75.31 839 LYS A C 1
ATOM 6301 O O . LYS A 1 839 ? -17.004 -31.792 37.410 1.00 75.31 839 LYS A O 1
ATOM 6306 N N . TYR A 1 840 ? -18.277 -33.064 38.758 1.00 67.88 840 TYR A N 1
ATOM 6307 C CA . TYR A 1 840 ? -18.712 -31.972 39.628 1.00 67.88 840 TYR A CA 1
ATOM 6308 C C . TYR A 1 840 ? -18.993 -32.476 41.041 1.00 67.88 840 TYR A C 1
ATOM 6310 O O . TYR A 1 840 ? -19.345 -33.639 41.246 1.00 67.88 840 TYR A O 1
ATOM 6318 N N . ASP A 1 841 ? -18.822 -31.585 42.009 1.00 63.00 841 ASP A N 1
ATOM 6319 C CA . ASP A 1 841 ? -19.109 -31.834 43.415 1.00 63.00 841 ASP A CA 1
ATOM 6320 C C . ASP A 1 841 ? -20.428 -31.141 43.777 1.00 63.00 841 ASP A C 1
ATOM 6322 O O . ASP A 1 841 ? -20.642 -29.988 43.405 1.00 63.00 841 ASP A O 1
ATOM 6326 N N . ALA A 1 842 ? -21.322 -31.836 44.481 1.00 58.97 842 ALA A N 1
ATOM 6327 C CA . ALA A 1 842 ? -22.599 -31.281 44.923 1.00 58.97 842 ALA A CA 1
ATOM 6328 C C . ALA A 1 842 ? -22.907 -31.643 46.385 1.00 58.97 842 ALA A C 1
ATOM 6330 O O . ALA A 1 842 ? -22.496 -32.697 46.889 1.00 58.97 842 ALA A O 1
ATOM 6331 N N . TRP A 1 843 ? -23.634 -30.752 47.061 1.00 56.94 843 TRP A N 1
ATOM 6332 C CA . TRP A 1 843 ? -24.021 -30.849 48.469 1.00 56.94 843 TRP A CA 1
ATOM 6333 C C . TRP A 1 843 ? -25.548 -31.007 48.577 1.00 56.94 843 TRP A C 1
ATOM 6335 O O . TRP A 1 843 ? -26.266 -30.230 47.962 1.00 56.94 843 TRP A O 1
ATOM 6345 N N . ASP A 1 844 ? -26.016 -31.973 49.383 1.00 55.50 844 ASP A N 1
ATOM 6346 C CA . ASP A 1 844 ? -27.431 -32.151 49.795 1.00 55.50 844 ASP A CA 1
ATOM 6347 C C . ASP A 1 844 ? -28.435 -32.143 48.632 1.00 55.50 844 ASP A C 1
ATOM 6349 O O . ASP A 1 844 ? -29.365 -31.344 48.575 1.00 55.50 844 ASP A O 1
ATOM 6353 N N . ILE A 1 845 ? -28.206 -33.036 47.665 1.00 56.41 845 ILE A N 1
ATOM 6354 C CA . ILE A 1 845 ? -29.168 -33.283 46.591 1.00 56.41 845 ILE A CA 1
ATOM 6355 C C . ILE A 1 845 ? -30.318 -34.099 47.182 1.00 56.41 845 ILE A C 1
ATOM 6357 O O . ILE A 1 845 ? -30.110 -35.239 47.603 1.00 56.41 845 ILE A O 1
ATOM 6361 N N . ASP A 1 846 ? -31.508 -33.505 47.206 1.00 54.41 846 ASP A N 1
ATOM 6362 C CA . ASP A 1 846 ? -32.722 -34.148 47.700 1.00 54.41 846 ASP A CA 1
ATOM 6363 C C . ASP A 1 846 ? -33.106 -35.338 46.794 1.00 54.41 846 ASP A C 1
ATOM 6365 O O . ASP A 1 846 ? -33.090 -35.230 45.567 1.00 54.41 846 ASP A O 1
ATOM 6369 N N . ASP A 1 847 ? -33.459 -36.487 47.382 1.00 52.06 847 ASP A N 1
ATOM 6370 C CA . ASP A 1 847 ? -33.756 -37.756 46.672 1.00 52.06 847 ASP A CA 1
ATOM 6371 C C . ASP A 1 847 ? -35.163 -37.746 46.027 1.00 52.06 847 ASP A C 1
ATOM 6373 O O . ASP A 1 847 ? -35.741 -38.781 45.675 1.00 52.06 847 ASP A O 1
ATOM 6377 N N . SER A 1 848 ? -35.765 -36.560 45.890 1.00 54.59 848 SER A N 1
ATOM 6378 C CA . SER A 1 848 ? -37.001 -36.383 45.142 1.00 54.59 848 SER A CA 1
ATOM 6379 C C . SER A 1 848 ? -36.655 -36.326 43.648 1.00 54.59 848 SER A C 1
ATOM 6381 O O . SER A 1 848 ? -36.004 -35.411 43.158 1.00 54.59 848 SER A O 1
ATOM 6383 N N . ASN A 1 849 ? -37.045 -37.383 42.929 1.00 50.66 849 ASN A N 1
ATOM 6384 C CA . ASN A 1 849 ? -36.645 -37.756 41.560 1.00 50.66 849 ASN A CA 1
ATOM 6385 C C . ASN A 1 849 ? -36.839 -36.715 40.419 1.00 50.66 849 ASN A C 1
ATOM 6387 O O . ASN A 1 849 ? -36.862 -37.112 39.254 1.00 50.66 849 ASN A O 1
ATOM 6391 N N . GLU A 1 850 ? -36.996 -35.410 40.663 1.00 53.78 850 GLU A N 1
ATOM 6392 C CA . GLU A 1 850 ? -37.297 -34.438 39.598 1.00 53.78 850 GLU A CA 1
ATOM 6393 C C . GLU A 1 850 ? -36.498 -33.117 39.610 1.00 53.78 850 GLU A C 1
ATOM 6395 O O . GLU A 1 850 ? -36.447 -32.485 38.550 1.00 53.78 850 GLU A O 1
ATOM 6400 N N . ASP A 1 851 ? -35.791 -32.743 40.687 1.00 53.59 851 ASP A N 1
ATOM 6401 C CA . ASP A 1 851 ? -35.361 -31.338 40.869 1.00 53.59 851 ASP A CA 1
ATOM 6402 C C . ASP A 1 851 ? -33.896 -31.002 40.511 1.00 53.59 851 ASP A C 1
ATOM 6404 O O . ASP A 1 851 ? -33.565 -29.827 40.361 1.00 53.59 851 ASP A O 1
ATOM 6408 N N . CYS A 1 852 ? -33.006 -31.981 40.297 1.00 56.62 852 CYS A N 1
ATOM 6409 C CA . CYS A 1 852 ? -31.607 -31.725 39.902 1.00 56.62 852 CYS A CA 1
ATOM 6410 C C . CYS A 1 852 ? -31.199 -32.550 38.669 1.00 56.62 852 CYS A C 1
ATOM 6412 O O . CYS A 1 852 ? -31.022 -33.769 38.754 1.00 56.62 852 CYS A O 1
ATOM 6414 N N . LYS A 1 853 ? -31.037 -31.891 37.508 1.00 66.94 853 LYS A N 1
ATOM 6415 C CA . LYS A 1 853 ? -30.699 -32.540 36.227 1.00 66.94 853 LYS A CA 1
ATOM 6416 C C . LYS A 1 853 ? -29.558 -31.828 35.522 1.00 66.94 853 LYS A C 1
ATOM 6418 O O . LYS A 1 853 ? -29.724 -30.719 35.032 1.00 66.94 853 LYS A O 1
ATOM 6423 N N . VAL A 1 854 ? -28.454 -32.536 35.318 1.00 67.44 854 VAL A N 1
ATOM 6424 C CA . VAL A 1 854 ? -27.375 -32.033 34.463 1.00 67.44 854 VAL A CA 1
ATOM 6425 C C . VAL A 1 854 ? -27.692 -32.353 33.011 1.00 67.44 854 VAL A C 1
ATOM 6427 O O . VAL A 1 854 ? -27.776 -33.523 32.641 1.00 67.44 854 VAL A O 1
ATOM 6430 N N . CYS A 1 855 ? -27.862 -31.321 32.190 1.00 73.69 855 CYS A N 1
ATOM 6431 C CA . CYS A 1 855 ? -28.149 -31.412 30.767 1.00 73.69 855 CYS A CA 1
ATOM 6432 C C . CYS A 1 855 ? -26.941 -30.98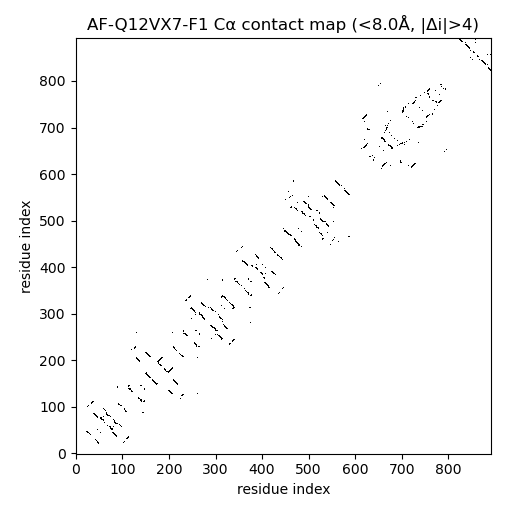6 29.927 1.00 73.69 855 CYS A C 1
ATOM 6434 O O . CYS A 1 855 ? -26.428 -29.881 30.083 1.00 73.69 855 CYS A O 1
ATOM 6436 N N . VAL A 1 856 ? -26.530 -31.823 28.973 1.00 72.94 856 VAL A N 1
ATOM 6437 C CA . VAL A 1 856 ? -25.502 -31.477 27.976 1.00 72.94 856 VAL A CA 1
ATOM 6438 C C . VAL A 1 856 ? -26.173 -31.253 26.622 1.00 72.94 856 VAL A C 1
ATOM 6440 O O . VAL A 1 856 ? -26.925 -32.105 26.137 1.00 72.94 856 VAL A O 1
ATOM 6443 N N . ASN A 1 857 ? -25.929 -30.088 26.017 1.00 75.94 857 ASN A N 1
ATOM 6444 C CA . ASN A 1 857 ? -26.488 -29.649 24.734 1.00 75.94 857 ASN A CA 1
ATOM 6445 C C . ASN A 1 857 ? -28.031 -29.740 24.668 1.00 75.94 857 ASN A C 1
ATOM 6447 O O . ASN A 1 857 ? -28.608 -29.993 23.610 1.00 75.94 857 ASN A O 1
ATOM 6451 N N . GLY A 1 858 ? -28.705 -29.588 25.818 1.00 68.94 858 GLY A N 1
ATOM 6452 C CA . GLY A 1 858 ? -30.168 -29.551 25.965 1.00 68.94 858 GLY A CA 1
ATOM 6453 C C . GLY A 1 858 ? -30.928 -30.872 25.759 1.00 68.94 858 GLY A C 1
ATOM 6454 O O . GLY A 1 858 ? -32.121 -30.913 26.041 1.00 68.94 858 GLY A O 1
ATOM 6455 N N . ASN A 1 859 ? -30.276 -31.946 25.296 1.00 61.94 859 ASN A N 1
ATOM 6456 C CA . ASN A 1 859 ? -30.954 -33.195 24.901 1.00 61.94 859 ASN A CA 1
ATOM 6457 C C . ASN A 1 859 ? -30.602 -34.419 25.761 1.00 61.94 859 ASN A C 1
ATOM 6459 O O . ASN A 1 859 ? -31.289 -35.436 25.669 1.00 61.94 859 ASN A O 1
ATOM 6463 N N . TYR A 1 860 ? -29.551 -34.345 26.578 1.00 64.81 860 TYR A N 1
ATOM 6464 C CA . TYR A 1 860 ? -29.095 -35.461 27.404 1.00 64.81 860 TYR A CA 1
ATOM 6465 C C . TYR A 1 860 ? -29.047 -35.041 28.862 1.00 64.81 860 TYR A C 1
ATOM 6467 O O . TYR A 1 860 ? -28.182 -34.251 29.224 1.00 64.81 860 TYR A O 1
ATOM 6475 N N . SER A 1 861 ? -29.975 -35.559 29.668 1.00 66.62 861 SER A N 1
ATOM 6476 C CA . SER A 1 861 ? -30.062 -35.298 31.105 1.00 66.62 861 SER A CA 1
ATOM 6477 C C . SER A 1 861 ? -29.591 -36.503 31.915 1.00 66.62 861 SER A C 1
ATOM 6479 O O . SER A 1 861 ? -30.037 -37.624 31.656 1.00 66.62 861 SER A O 1
ATOM 6481 N N . PHE A 1 862 ? -28.763 -36.268 32.927 1.00 70.19 862 PHE A N 1
ATOM 6482 C CA . PHE A 1 862 ? -28.411 -37.265 33.936 1.00 70.19 862 PHE A CA 1
ATOM 6483 C C . PHE A 1 862 ? -29.178 -36.970 35.225 1.00 70.19 862 PHE A C 1
ATOM 6485 O O . PHE A 1 862 ? -29.218 -35.823 35.670 1.00 70.19 862 PHE A O 1
ATOM 6492 N N . GLU A 1 863 ? -29.792 -37.999 35.809 1.00 64.12 863 GLU A N 1
ATOM 6493 C CA . GLU A 1 863 ? -30.403 -37.901 37.134 1.00 64.12 863 GLU A CA 1
ATOM 6494 C C . GLU A 1 863 ? -29.329 -38.049 38.211 1.00 64.12 863 GLU A C 1
ATOM 6496 O O . GLU A 1 863 ? -28.463 -38.934 38.164 1.00 64.12 863 GLU A O 1
ATOM 6501 N N . LEU A 1 864 ? -29.398 -37.148 39.182 1.00 61.78 864 LEU A N 1
ATOM 6502 C CA . LEU A 1 864 ? -28.532 -37.103 40.343 1.00 61.78 864 LEU A CA 1
ATOM 6503 C C . LEU A 1 864 ? -29.147 -37.930 41.475 1.00 61.78 864 LEU A C 1
ATOM 6505 O O . LEU A 1 864 ? -29.795 -37.390 42.360 1.00 61.78 864 LEU A O 1
ATOM 6509 N N . SER A 1 865 ? -28.972 -39.253 41.449 1.00 57.66 865 SER A N 1
ATOM 6510 C CA . SER A 1 865 ? -29.458 -40.109 42.541 1.00 57.66 865 SER A CA 1
ATOM 6511 C C . SER A 1 865 ? -28.388 -40.271 43.622 1.00 57.66 865 SER A C 1
ATOM 6513 O O . SER A 1 865 ? -27.308 -40.808 43.342 1.00 57.66 865 SER A O 1
ATOM 6515 N N . VAL A 1 866 ? -28.690 -39.882 44.862 1.00 56.72 866 VAL A N 1
ATOM 6516 C CA . VAL A 1 866 ? -27.805 -40.089 46.018 1.00 56.72 866 VAL A CA 1
ATOM 6517 C C . VAL A 1 866 ? -28.487 -41.019 47.010 1.00 56.72 866 VAL A C 1
ATOM 6519 O O . VAL A 1 866 ? -29.475 -40.669 47.635 1.00 56.72 866 VAL A O 1
ATOM 6522 N N . THR A 1 867 ? -27.948 -42.222 47.209 1.00 53.00 867 THR A N 1
ATOM 6523 C CA . THR A 1 867 ? -28.448 -43.101 48.274 1.00 53.00 867 THR A CA 1
ATOM 6524 C C . THR A 1 867 ? -27.812 -42.723 49.617 1.00 53.00 867 THR A C 1
ATOM 6526 O O . THR A 1 867 ? -26.669 -43.116 49.887 1.00 53.00 867 THR A O 1
ATOM 6529 N N . GLY A 1 868 ? -28.568 -42.013 50.460 1.00 55.31 868 GLY A N 1
ATOM 6530 C CA . GLY A 1 868 ? -28.277 -41.736 51.877 1.00 55.31 868 GLY A CA 1
ATOM 6531 C C . GLY A 1 868 ? -27.690 -40.350 52.191 1.00 55.31 868 GLY A C 1
ATOM 6532 O O . GLY A 1 868 ? -27.203 -39.660 51.303 1.00 55.31 868 GLY A O 1
ATOM 6533 N N . ASP A 1 869 ? -27.688 -39.990 53.483 1.00 51.97 869 ASP A N 1
ATOM 6534 C CA . ASP A 1 869 ? -27.291 -38.681 54.049 1.00 51.97 869 ASP A CA 1
ATOM 6535 C C . ASP A 1 869 ? -25.792 -38.339 53.875 1.00 51.97 869 ASP A C 1
ATOM 6537 O O . ASP A 1 869 ? -25.011 -38.331 54.837 1.00 51.97 869 ASP A O 1
ATOM 6541 N N . LYS A 1 870 ? -25.332 -38.063 52.652 1.00 51.69 870 LYS A N 1
ATOM 6542 C CA . LYS A 1 870 ? -23.956 -37.603 52.400 1.00 51.69 870 LYS A CA 1
ATOM 6543 C C . LYS A 1 870 ? -23.908 -36.108 52.100 1.00 51.69 870 LYS A C 1
ATOM 6545 O O . LYS A 1 870 ? -24.405 -35.649 51.082 1.00 51.69 870 LYS A O 1
ATOM 6550 N N . ARG A 1 871 ? -23.189 -35.373 52.954 1.00 58.84 871 ARG A N 1
ATOM 6551 C CA . ARG A 1 871 ? -23.032 -33.905 52.932 1.00 58.84 871 ARG A CA 1
ATOM 6552 C C . ARG A 1 871 ? -21.956 -33.361 51.971 1.00 58.84 871 ARG A C 1
ATOM 6554 O O . ARG A 1 871 ? -21.499 -32.254 52.167 1.00 58.84 871 ARG A O 1
ATOM 6561 N N . TRP A 1 872 ? -21.536 -34.139 50.975 1.00 57.81 872 TRP A N 1
ATOM 6562 C CA . TRP A 1 872 ? -20.758 -33.743 49.784 1.00 57.81 872 TRP A CA 1
ATOM 6563 C C . TRP A 1 872 ? -20.556 -35.012 48.954 1.00 57.81 872 TRP A C 1
ATOM 6565 O O . TRP A 1 872 ? -20.073 -36.020 49.482 1.00 57.81 872 TRP A O 1
ATOM 6575 N N . SER A 1 873 ? -20.921 -34.985 47.676 1.00 63.50 873 SER A N 1
ATOM 6576 C CA . SER A 1 873 ? -20.707 -36.105 46.759 1.00 63.50 873 SER A CA 1
ATOM 6577 C C . SER A 1 873 ? -20.124 -35.618 45.441 1.00 63.50 873 SER A C 1
ATOM 6579 O O . SER A 1 873 ? -20.575 -34.628 44.874 1.00 63.50 873 SER A O 1
ATOM 6581 N N . THR A 1 874 ? -19.126 -36.349 44.960 1.00 71.25 874 THR A N 1
ATOM 6582 C CA . THR A 1 874 ? -18.512 -36.145 43.651 1.00 71.25 874 THR A CA 1
ATOM 6583 C C . THR A 1 874 ? -19.205 -37.034 42.629 1.00 71.25 874 THR A C 1
ATOM 6585 O O . THR A 1 874 ? -19.275 -38.252 42.822 1.00 71.25 874 THR A O 1
ATOM 6588 N N . PHE A 1 875 ? -19.665 -36.447 41.530 1.00 72.19 875 PHE A N 1
ATOM 6589 C CA . PHE A 1 875 ? -20.287 -37.156 40.418 1.00 72.19 875 PHE A CA 1
ATOM 6590 C C . PHE A 1 875 ? -19.373 -37.119 39.200 1.00 72.19 875 PHE A C 1
ATOM 6592 O O . PHE A 1 875 ? -18.784 -36.086 38.892 1.00 72.19 875 PHE A O 1
ATOM 6599 N N . GLU A 1 876 ? -19.252 -38.256 38.518 1.00 79.69 876 GLU A N 1
ATOM 6600 C CA . GLU A 1 876 ? -18.450 -38.414 37.306 1.00 79.69 876 GLU A CA 1
ATOM 6601 C C . GLU A 1 876 ? -19.297 -39.112 36.235 1.00 79.69 876 GLU A C 1
ATOM 6603 O O . GLU A 1 876 ? -19.721 -40.255 36.421 1.00 79.69 876 GLU A O 1
ATOM 6608 N N . TYR A 1 877 ? -19.541 -38.434 35.112 1.00 78.12 877 TYR A N 1
ATOM 6609 C CA . TYR A 1 877 ? -20.320 -38.956 33.986 1.00 78.12 877 TYR A CA 1
ATOM 6610 C C . TYR A 1 877 ? -19.490 -38.949 32.702 1.00 78.12 877 TYR A C 1
ATOM 6612 O O . TYR A 1 877 ? -18.885 -37.939 32.354 1.00 78.12 877 TYR A O 1
ATOM 6620 N N . ASP A 1 878 ? -19.486 -40.063 31.967 1.00 79.50 878 ASP A N 1
ATOM 6621 C CA . ASP A 1 878 ? -18.888 -40.120 30.629 1.00 79.50 878 ASP A CA 1
ATOM 6622 C C . ASP A 1 878 ? -19.825 -39.458 29.610 1.00 79.50 878 ASP A C 1
ATOM 6624 O O . ASP A 1 878 ? -20.891 -39.982 29.277 1.00 79.50 878 ASP A O 1
ATOM 6628 N N . ILE A 1 879 ? -19.414 -38.290 29.119 1.00 78.06 879 ILE A N 1
ATOM 6629 C CA . ILE A 1 879 ? -20.155 -37.464 28.164 1.00 78.06 879 ILE A CA 1
ATOM 6630 C C . ILE A 1 879 ? -19.605 -37.583 26.735 1.00 78.06 879 ILE A C 1
ATOM 6632 O O . ILE A 1 879 ? -20.034 -36.858 25.840 1.00 78.06 879 ILE A O 1
ATOM 6636 N N . SER A 1 880 ? -18.703 -38.532 26.463 1.00 77.94 880 SER A N 1
ATOM 6637 C CA . SER A 1 880 ? -18.031 -38.654 25.156 1.00 77.94 880 SER A CA 1
ATOM 6638 C C . SER A 1 880 ? -18.978 -38.827 23.971 1.00 77.94 880 SER A C 1
ATOM 6640 O O . SER A 1 880 ? -18.642 -38.471 22.847 1.00 77.94 880 SER A O 1
ATOM 6642 N N . SER A 1 881 ? -20.161 -39.397 24.208 1.00 72.19 881 SER A N 1
ATOM 6643 C CA . SER A 1 881 ? -21.170 -39.634 23.170 1.00 72.19 881 SER A CA 1
ATOM 6644 C C . SER A 1 881 ? -22.048 -38.417 22.856 1.00 72.19 881 SER A C 1
ATOM 6646 O O . SER A 1 881 ? -22.781 -38.446 21.867 1.00 72.19 881 SER A O 1
ATOM 6648 N N . VAL A 1 882 ? -21.982 -37.364 23.680 1.00 74.12 882 VAL A N 1
ATOM 6649 C CA . VAL A 1 882 ? -22.884 -36.199 23.621 1.00 74.12 882 VAL A CA 1
ATOM 6650 C C . VAL A 1 882 ? -22.158 -34.872 23.380 1.00 74.12 882 VAL A C 1
ATOM 6652 O O . VAL A 1 882 ? -22.802 -33.890 23.004 1.00 74.12 882 VAL A O 1
ATOM 6655 N N . VAL A 1 883 ? -20.832 -34.849 23.547 1.00 72.44 883 VAL A N 1
ATOM 6656 C CA . VAL A 1 883 ? -19.970 -33.713 23.193 1.00 72.44 883 VAL A CA 1
ATOM 6657 C C . VAL A 1 883 ? -19.817 -33.632 21.672 1.00 72.44 883 VAL A C 1
ATOM 6659 O O . VAL A 1 883 ? -19.485 -34.614 21.006 1.00 72.44 883 VAL A O 1
ATOM 6662 N N . LEU A 1 884 ? -20.060 -32.448 21.116 1.00 70.19 884 LEU A N 1
ATOM 6663 C CA . LEU A 1 884 ? -19.925 -32.134 19.695 1.00 70.19 884 LEU A CA 1
ATOM 6664 C C . LEU A 1 884 ? -18.657 -31.304 19.454 1.00 70.19 884 LEU A C 1
ATOM 6666 O O . LEU A 1 884 ? -18.134 -30.673 20.369 1.00 70.19 884 LEU A O 1
ATOM 6670 N N . GLY A 1 885 ? -18.151 -31.287 18.218 1.00 64.62 885 GLY A N 1
ATOM 6671 C CA . GLY A 1 885 ? -17.065 -30.370 17.855 1.00 64.62 885 GLY A CA 1
ATOM 6672 C C . GLY A 1 885 ? -17.577 -28.928 17.806 1.00 64.62 885 GLY A C 1
ATOM 6673 O O . GLY A 1 885 ? -18.516 -28.661 17.055 1.00 64.62 885 GLY A O 1
ATOM 6674 N N . GLY A 1 886 ? -16.962 -28.025 18.580 1.00 68.62 886 GLY A N 1
ATOM 6675 C CA . GLY A 1 886 ? -17.377 -26.621 18.734 1.00 68.62 886 GLY A CA 1
ATOM 6676 C C . GLY A 1 886 ? -17.976 -26.317 20.115 1.00 68.62 886 GLY A C 1
ATOM 6677 O O . GLY A 1 886 ? -17.644 -26.992 21.093 1.00 68.62 886 GLY A O 1
ATOM 6678 N N . MET A 1 887 ? -18.859 -25.313 20.189 1.00 63.72 887 MET A N 1
ATOM 6679 C CA . MET A 1 887 ? -19.516 -24.916 21.439 1.00 63.72 887 MET A CA 1
ATOM 6680 C C . MET A 1 887 ? -20.383 -26.044 21.997 1.00 63.72 887 MET A C 1
ATOM 6682 O O . MET A 1 887 ? -21.288 -26.545 21.324 1.00 63.72 887 MET A O 1
ATOM 6686 N N . ASN A 1 888 ? -20.152 -26.378 23.264 1.00 70.88 888 ASN A N 1
ATOM 6687 C CA . ASN A 1 888 ? -21.005 -27.272 24.036 1.00 70.88 888 ASN A CA 1
ATOM 6688 C C . ASN A 1 888 ? -21.618 -26.502 25.207 1.00 70.88 888 ASN A C 1
ATOM 6690 O O . ASN A 1 888 ? -20.955 -25.682 25.837 1.00 70.88 888 ASN A O 1
ATOM 6694 N N . THR A 1 889 ? -22.891 -26.761 25.501 1.00 68.50 889 THR A N 1
ATOM 6695 C CA . THR A 1 889 ? -23.619 -26.128 26.610 1.00 68.50 889 THR A CA 1
ATOM 6696 C C . THR A 1 889 ? -23.884 -27.146 27.706 1.00 68.50 889 THR A C 1
ATOM 6698 O O . THR A 1 889 ? -24.426 -28.217 27.433 1.00 68.50 889 THR A O 1
ATOM 6701 N N . ILE A 1 890 ? -23.536 -26.806 28.945 1.00 69.31 890 ILE A N 1
ATOM 6702 C CA . ILE A 1 890 ? -23.885 -27.592 30.130 1.00 69.31 890 ILE A CA 1
ATOM 6703 C C . ILE A 1 890 ? -24.846 -26.756 30.969 1.00 69.31 890 ILE A C 1
ATOM 6705 O O . ILE A 1 890 ? -24.569 -25.597 31.283 1.00 69.31 890 ILE A O 1
ATOM 6709 N N . THR A 1 891 ? -25.994 -27.338 31.292 1.00 65.06 891 THR A N 1
ATOM 6710 C CA . THR A 1 891 ? -27.007 -26.749 32.170 1.00 65.06 891 THR A CA 1
ATOM 6711 C C . THR A 1 891 ? -27.152 -27.644 33.387 1.00 65.06 891 THR A C 1
ATOM 6713 O O . THR A 1 891 ? -27.310 -28.850 33.218 1.00 65.06 891 THR A O 1
ATOM 6716 N N . ILE A 1 892 ? -27.062 -27.072 34.584 1.00 59.03 892 ILE A N 1
ATOM 6717 C CA . ILE A 1 892 ? -27.273 -27.777 35.856 1.00 59.03 892 ILE A CA 1
ATOM 6718 C C . ILE A 1 892 ? -28.539 -27.236 36.508 1.00 59.03 892 ILE A C 1
ATOM 6720 O O . ILE A 1 892 ? -28.705 -25.989 36.495 1.00 59.03 892 ILE A O 1
#

Nearest PDB structures (foldseek):
  7m2u-assembly1_6  TM=7.618E-01  e=8.853E-09  Saccharomyces cerevisiae S288C
  7o4l-assembly1_6  TM=6.671E-01  e=1.136E-08  Saccharomyces cerevisiae S288C
  6tpl-assembly2_B  TM=4.255E-01  e=4.870E-09  Escherichia coli
  7zsb-assembly1_6  TM=6.078E-01  e=4.359E-08  Saccharomyces cerevisiae
  1f02-assembly1_I  TM=4.594E-01  e=2.206E-05  Escherichia coli

Radius of gyration: 78.46 Å; Cα contacts (8 Å, |Δi|>4): 2093; chains: 1; bounding box: 134×73×249 Å

Solvent-accessible surface area (backbone atoms only — not comparable to full-atom values): 49226 Å² total; per-residue (Å²): 136,89,85,89,85,91,85,90,84,90,83,89,87,87,92,79,94,73,84,82,80,68,58,73,46,69,46,82,45,60,82,58,65,55,48,46,33,70,44,77,45,54,39,33,41,36,36,26,47,56,94,44,53,41,52,77,42,66,36,36,47,50,62,82,57,67,50,63,77,48,60,54,28,56,14,37,88,79,4,44,19,64,42,42,37,34,27,71,60,56,45,81,35,46,38,38,41,36,43,94,90,49,71,41,76,49,66,35,35,26,39,53,40,73,72,69,49,68,48,78,47,69,77,61,86,64,41,38,30,68,43,74,37,47,36,38,48,45,41,21,17,90,70,70,36,73,41,76,76,68,47,39,37,36,43,39,38,36,35,37,69,86,69,49,80,44,66,45,78,49,78,35,70,78,42,73,25,30,24,32,44,33,44,34,49,98,86,50,56,48,78,44,84,44,87,63,58,93,37,31,35,39,39,35,37,30,43,48,23,27,44,36,38,40,38,38,40,41,96,84,50,70,46,72,52,72,50,46,25,39,52,44,70,83,63,47,77,49,73,50,64,75,53,68,44,50,33,61,38,78,43,64,37,40,37,38,34,21,16,85,69,68,32,50,36,60,71,48,46,36,38,45,48,76,46,77,45,77,92,52,97,67,22,22,64,81,87,47,71,60,55,43,63,77,54,53,66,49,59,20,40,92,64,7,51,40,80,43,40,39,31,37,25,49,31,29,39,54,28,41,39,39,39,35,39,68,99,56,90,54,72,47,79,45,66,34,32,18,37,56,57,68,82,60,42,48,50,79,48,64,42,60,95,68,38,40,26,65,57,70,40,50,38,40,35,42,37,35,40,17,17,90,63,54,16,41,41,58,54,60,101,56,93,66,69,38,28,35,37,37,36,40,96,91,47,73,49,78,34,59,46,40,87,74,18,37,23,70,51,72,50,67,50,39,74,55,73,44,76,48,59,36,37,40,30,38,24,46,88,92,42,79,54,92,39,54,40,73,49,81,43,58,29,36,76,62,65,86,61,45,73,49,69,51,48,52,43,45,61,31,33,21,59,84,55,66,65,56,31,61,21,43,35,40,39,34,37,18,19,87,81,66,46,61,37,56,69,43,65,37,37,40,36,47,78,38,66,82,40,28,50,38,41,38,91,98,53,94,47,60,34,52,41,81,45,58,21,38,96,74,4,38,43,76,32,42,36,37,44,24,77,40,70,49,77,36,42,38,35,42,37,38,97,89,49,71,47,74,42,70,38,40,32,37,92,65,64,44,80,45,71,39,79,46,58,44,62,88,73,78,60,96,88,61,80,69,48,73,50,73,50,74,43,74,36,39,80,72,98,73,94,58,70,68,68,50,56,57,63,71,67,56,87,77,81,69,79,60,72,57,83,75,56,58,74,37,36,37,36,31,43,35,42,58,26,16,44,68,32,36,71,78,29,90,82,69,38,22,58,42,54,39,53,45,52,34,53,51,54,41,60,71,70,54,61,45,63,25,24,48,19,37,32,39,22,10,51,53,53,43,81,69,38,72,66,41,52,48,69,42,70,72,47,47,52,54,52,49,51,46,54,68,67,62,65,61,42,61,38,28,7,59,20,44,32,44,41,53,47,45,56,52,52,71,72,43,67,91,84,34,52,35,37,36,39,40,39,40,60,52,55,64,71,26,56,87,36,58,82,31,58,68,32,49,53,54,24,51,78,66,66,30,28,28,32,24,36,40,46,38,64,74,90,52,30,49,57,71,59,39,42,47,52,3,58,76,29,73,31,56,61,45,81,20,71,43,54,71,48,37,38,50,50,43,54,49,50,56,54,73,76,45,76,79,74,87,83,70,85,82,79,78,92,73,89,87,77,98,66,77,47,76,50,74,50,77,46,86,75,61,100,80,72,73,84,43,66,52,72,53,76,50,64,70,72,66,76,60,95,80,82,59,48,45,23,44,67,84,79,46,72,47,80,68,83,58,94,68,100,54,85,61,47,79,46,79,43,81,41,56,91,70,67,56,83,39,78,42,40,42,34,76

Secondary structure (DSSP, 8-state):
------------------PPPPPEEEEEEES-SEEETTPEEEEEEEEEETTEE--S-EEEEEESSSEES-SEEE--TTSEEEEEEE-SS-EEEEEEEEETTEEEEEEEEEEPPPEEEEEEEES-SSPBTT-EEEEEEEEEETTS-B---S-EEEEEEEEETT--EEEEEEEESS-TT-EEEEEE-SS-EEEEEE---SSEEEEEEE-S-EEEEEEEEETTEEEEEEEEEB--SEEEEEEE--SEEETT-EEEEEEEEEETTSPBPSSPEEEEEEEPPPP-TTS--GGG---EES-SEEE--TTSEEEEEEEPPSS-EEEEEEEEETTSS-EEEEEEEEE--S--EEEEEEESS-EESSSS--EEEEEEEE-TT--B-PPPSS----EEEEEETTEEEEEE--TTSEEEEEE---SS-EEEEEEEEEEETTEEEEEEEEEEEEEE-----EEEEEEESSEEE-TTSSS--EEEEEEEEE-TTS-B-TT-EEEEEES-TTTEEEE-TT-S--SEEEEE--TTSEEEEEEEE-S--EEEEEEEEETTEEEEEEEEEESS-EEEEEEEEESSS--TTPPPEEEEEEEEES----S-HHHHHHHHH--SS---GGGGS-S-EEEEEEEE-SGGGGTTEETTEETHHHHHHHHHHHHHHS-TT-EEEEEEESSSEEEEEEEEETTSHHHHHHHHHHHHT----S---HHHHHHHHHHHHHTS-SSSEEEEEEEESS---SSS-TT-HHHHHHHHHTT-EEEEEEES-TTSS-HHHHHHHHHHHT--EEEESSHHHHHHHHHHHHHHH----TT------S----SPPEEEEEE---TTPPP-EEEEEES---S-TTS-EEEETTTEEEE----S--S-EEEEEE-TTT--SEEEEEE-

Organism: Methanococcoides burtonii (strain DSM 6242 / NBRC 107633 / OCM 468 / ACE-M) (NCBI:txid259564)